Protein 7C80 (pdb70)

Solvent-accessible surface area: 53048 Å² total; per-residue (Å²): 131,40,116,20,80,11,2,72,74,11,145,60,6,49,65,44,79,72,31,66,0,35,3,124,6,74,45,47,59,85,9,0,3,0,0,12,14,34,72,67,134,56,14,17,138,14,0,1,8,1,5,28,77,80,15,65,47,33,19,72,56,27,86,100,63,17,69,18,73,38,60,136,43,31,4,53,0,42,2,98,41,9,87,81,92,42,4,2,62,2,13,0,0,0,3,85,4,2,2,34,8,11,30,90,25,11,56,16,39,111,2,56,42,108,54,78,74,29,33,0,63,6,29,0,10,15,27,24,93,52,18,94,128,90,32,22,4,10,1,2,7,9,8,54,66,1,11,29,85,88,24,87,58,54,21,75,3,78,76,40,77,33,142,103,36,56,13,72,4,92,12,76,64,17,116,113,87,30,5,10,2,4,13,8,1,1,52,12,64,73,116,61,22,79,152,17,104,26,1,30,4,24,3,36,11,117,87,41,146,70,50,68,111,62,83,6,98,65,137,77,136,90,110,19,9,87,17,75,44,45,13,111,41,132,29,40,26,90,18,125,5,50,11,49,28,81,52,20,108,44,3,9,3,7,5,14,81,45,161,82,36,22,92,23,1,2,77,9,18,39,89,60,22,81,83,24,60,138,15,67,1,90,9,60,106,13,66,39,2,79,11,3,30,12,55,144,8,90,137,150,17,39,11,11,10,17,2,7,5,29,77,68,72,77,14,17,4,21,6,32,19,62,9,60,62,70,59,186,112,37,64,28,17,74,13,15,4,2,12,6,40,72,60,106,98,4,18,3,0,2,0,2,36,19,8,24,6,74,65,37,45,40,38,1,50,103,51,91,36,75,86,6,26,10,96,18,68,36,48,76,62,100,11,56,18,4,19,4,1,14,0,49,10,86,68,96,38,48,81,92,102,106,8,33,6,46,3,59,18,76,71,43,95,56,154,23,96,84,98,8,93,95,102,193,70,95,7,74,1,32,40,19,101,55,50,26,120,124,153,88,149,83,50,32,22,41,10,0,2,0,1,2,12,4,13,49,3,25,6,15,44,44,43,124,26,181,115,59,98,18,113,23,33,13,15,51,0,6,6,16,17,0,0,0,76,13,22,30,0,29,63,0,84,0,0,3,84,121,86,67,111,133,42,23,28,38,21,68,6,57,14,9,27,6,12,17,2,70,1,0,2,19,2,5,1,0,0,0,0,24,12,20,21,3,6,3,0,49,10,61,37,77,96,47,116,55,137,56,110,92,54,144,54,102,90,15,29,0,1,1,0,21,2,54,60,89,31,97,71,2,145,55,30,133,44,181,28,10,131,32,104,132,26,32,35,27,117,28,51,48,77,93,44,35,15,47,18,0,14,3,2,36,34,145,17,9,3,32,25,12,15,16,0,0,5,26,108,62,56,14,51,46,68,18,0,7,44,43,85,36,104,39,4,53,3,12,0,33,0,54,42,166,68,30,69,75,27,17,38,0,30,0,90,0,48,2,1,2,0,54,14,74,0,6,0,0,5,8,1,11,14,0,38,10,12,39,5,125,42,3,4,6,12,14,70,21,4,12,108,40,42,135,104,27,32,43,110,188,92,167,42,93,56,81,26,92,34,43,108,35,84,29,103,8,154,52,2,10,9,3,0,14,1,3,47,56,118,7,85,78,28,43,151,159,32,52,104,41,143,92,164,36,57,90,27,89,82,36,0,9,69,11,14,85,13,120,62,17,103,1,87,51,108,26,17,1,11,2,2,0,0,1,10,1,0,10,79,48,46,93,0,2,94,30,4,46,102,11,95,29,3,31,6,2,2,3,0,2,0,49,2,111,34,48,132,79,5,4,0,0,0,1,0,0,0,0,2,0,0,1,2,0,4,4,16,3,30,39,65,18,69,70,54,74,0,4,38,103,17,99,19,34,113,6,45,68,116,16,24,64,59,38,40,1,9,2,11,0,4,0,0,0,0,14,0,3,1,0,4,2,0,2,6,1,5,6,0,0,0,0,11,18,10,8,34,0,0,0,0,5,2,8,20,9,6,3,40,9,19,25,9,14,11,66,1,1,16,9,0,0,0,0,0,5,2,1,83,2,50,40,17,112,152,32,85,80,119,8,35,0,30,0,2,0,0,0,18,29,1,6,0,9,22,145,89,140,53,35,98,183,124,154,124,109,166,116,87,131,54,49,96,113,54,94,64,44,10,67,124,37,0,65,25,19,34,98,132,85,130,61,33,99,89,26,150,8,19,2,32,3,74,0,1,1,0,0,2,7,4,5,0,3,0,2,0,22,0,24,136,59,65,20,29,28,14,67,0,2,39,0,51,0,112,59,61,139,68,58,15,87,37,8,0,0,1,68,4,36,2,2,95,21,28,0,1,36,21,3,1,4,0,0,1,0,2,5,0,17,4,6,2,4,3,3,4,0,8,1,0,2,1,0,0,24,90,2,66,11,73,0,2,0,0,1,14,48,48,76,90,33,14,10,40,53,66,164,66,0,93,147,21,32,62,26,88,3,63,5,30,121,20,0,0,0,0,0,0,1,14,66,86,35,135,25,97,31,9,100,2,67,26,80,100,143,4,46,6,2,26,0,1,2,4,7,35,64,33,5,93,59,44,113,82,23,28,87,37,6,11,2,0,1,0,1,4,1,3,52,8,0,0,2,110,113,29,70,84,6,84,44,10,111,62,151,75,45,20,139,118,62,108,84,36,75,88,127,80,63,60,210,200,85,107,84,96,48,84,74,160,91,189,19,91,5,0,39,27,13,74,52,78,80,27,67,48,59,39,62,42,7,2,62,9,24,98,73,121,37,92,75,47,99,68,23,44

InterPro domains:
  IPR000081 Peptidase C3, picornavirus core protein 2A [PF00947] (879-1005)
  IPR000199 Peptidase C3A/C3B, picornaviral [PF00548] (1550-1715)
  IPR000605 Helicase, superfamily 3, single-stranded DNA/RNA virus [PF00910] (1235-1332)
  IPR001205 RNA-directed RNA polymerase, C-terminal domain [PF00680] (1759-2170)
  IPR001676 Picornavirus capsid [PF00073] (93-299)
  IPR001676 Picornavirus capsid [PF00073] (359-524)
  IPR001676 Picornavirus capsid [PF00073] (613-783)
  IPR002527 Picornavirus 2B protein [PF01552] (1010-1109)
  IPR003138 Picornavirus coat protein VP4 [PF02226] (2-69)
  IPR003593 AAA+ ATPase domain [SM00382] (1230-1361)
  IPR007094 RNA-directed RNA polymerase, catalytic domain [PS50507] (1959-2075)
  IPR009003 Peptidase S1, PA clan [SSF50494] (864-1002)
  IPR009003 Peptidase S1, PA clan [SSF50494] (1543-1733)
  IPR014759 Helicase, superfamily 3, single-stranded RNA virus [PS51218] (1214-1370)
  IPR014838 Poliovirus 3A protein-like [PF08727] (1443-1499)
  IPR027417 P-loop containing nucleoside triphosphate hydrolase [SSF52540] (1196-1369)
  IPR029053 Viral coat protein subunit [G3DSA:2.60.120.20] (71-329)
  IPR029053 Viral coat protein subunit [G3DSA:2.60.120.20] (331-568)
  IPR029053 Viral coat protein subunit [G3DSA:2.60.120.20] (570-865)
  IPR033703 Picornavirus/Calicivirus coat protein [cd00205] (125-325)

Secondary structure (DSSP, 8-state):
--SSBPP-B-------SS--SSEE-GGG-------GGGTS----B----B-GGGBHHHHH-S-EEEEEEEEESS-SSSSS-SEE-----S-SSSHHHHHHTTEEEEEEEEEEEEEEEEEEPP-S------PPPEEEEEEE-SSS----STT-GGGG-SSS-EEEEETTSPPPEEEE----SSSSEES---S-SSTTS-S--SSSTT----EEEEEESSS--SS-EEEEEEEEE--EEEEEEEE-PPB-SPP--SSS-------SS--BS-SS----/---EEEEETTEEEEESS---EEETTT----PPPTTT----SPPB--TTTTSSPEE---EEE-TT---EEEEETTTTTTSHHHHHHHHT-SEEEEEEEEEEE----SS-EEEEEEEEEET--PPBSSSSS---TTTT--SS--EE-BSS----SSSB--BTTTTTTTB-GGGGGGSSEEEEETTT--EEEEEE----SSSSB-SSS---EEEEEEEEEEEE--TTS---EEEEEEEEEEEEEEE---SS---/-------SS-S---TT------BSSTT--PPPP---S-EESBGGGGGGS-EE--TT-BTT-TTSGGGS-EEE---SSSS-EEEEEE--TTTSSSSSSSHHHHHHTTEEEEES-EEEEEEE-S-TT-BEEEEEEEE-SSS-S--SHHHHTTSEEEEEEESSS-EEEEE-----SSS-EESS--GGG---EEEEEESS--B--SS--S-EEEEEEEEE-TT-EEEEE---TT---SS---/--EEEE--------EEEE---SS-GGGS----------GGGTS--BSS---SSS---/------B------TTS-B--B---SS--S----EEESSSS------SSS---SS--S------TTTT-----B-S--SS--EEEE-----SS--------EE---SS------EEE------SSEEE-EEEEEES-S---EEETTTT--SS-EE-----SSS-EEEEEEEEE-TTTTTTS---EEE--TTT-------PPP-/----------S---TT--EEEEEE--S--SS--EEEEE-TT----EEEE--SSS-----SSSSSSEEEE--SSEEEEEES---SS--SEEEEE---SS-------------------B--B--B----SSSTTTT----BB--B--BSS--EEEEEETTEE--SS----B----TTT----B--B----STTTTT-SS-EEEEE-SS-SS-------SS--

Nearest PDB structures (foldseek):
  7c80-assembly1_L  TM=1.005E+00  e=1.206E-38  Mus musculus
  6k7o-assembly4_G  TM=8.726E-01  e=1.817E-18  Homo sapiens
  8kei-assembly1_E  TM=8.332E-01  e=1.910E-18  Oryctolagus cuniculus
  8yns-assembly1_L  TM=7.843E-01  e=3.318E-19  synthetic construct
  8tlm-assembly1_B  TM=8.332E-01  e=1.278E-17  Oryctolagus cuniculus

Radius of gyration: 38.72 Å; Cα contacts (8 Å, |Δi|>4): 3106; chains: 6; bounding box: 71×93×120 Å

Foldseek 3Di:
DQDKPDWDDDDEDAAQDKDKIKIFTDDPFQFWKAKWFDAVVPPGDGAWTDHGADDIDGDPVCDDFWDWGDDDRMIMIMGRGDHPPDDDWMWIFTHGRPDDPTDDIDGYDTYDHDDDFDFKDKEWDADDCPCQVVFWDWTWIKIKFGDDPQKDWFWQFVNDGDPPAKDWDKDAFDPPPGMIIIIITDTHGNVPPVVGFWTWTWMGDPVDPGTDTYTDGHPDD/DPAWQKDDDWADDLQFWTWIKTFADDAWFQKWKWWDAPDPIDGDDGRALDTDPPDDPQRDHFDTDGITITSRGTNGPLPRQTFMWMWGPDPVPTDINGYYTYNHDDDDFFPWDKDWDADDDDQKGKTKIKGKFGQDPDKDKAKPNNDQPPQWDWDAWDDDPRMTITMTITIDGCPQPPPHWIWMWMQGDRPRDTDTDTHDDD/DDPQFDDWQDFADDDDDPDDLPDDDCVVVDDRPDGVVVPDGDHTDDGPDGCPCVDPQNQQFDKDWADKQKEKQDDDDDRNAQKTKFLDDRQRDFPNLLSVQQFFWKFFWKKKWKDKDKFFDDDDDDDFDDAFWKKKKWFFAQPGDDAPGPPGPPPPPPPTDMDIDTPPDDIDMDIGHGDFPDDTQGSWDQAAQDPVRDDDGICLNRSRGTMMMMHIPDNHGPGMMMMMMIMIMGTHPMDGHHGDDGDDFGADDRRHRDGDDDDPDDDDDDDDDDDD/DAWDWAFFQHAIDTDNGADDEAEAPPDFAAADDPVQDDDDDDWDFDRNQAQGKDWADKDWAAQQFFWWKAFPPQQCLPPGVVNVVLQQFFWKFWWKKKKKFWAFDLFKWFKKKWFKFFPQPFAALDPPDAADPVQVDHNGDIRGAHCDRRNDHRHFTRHSCCPRRNHGNVPRVVTPMDMQTNNGGGMYIYTHYGDDPGNIGRGPVGRGIMTMMGIPGGMDGDPVGDRTIMMIMIMGIHHMIGHGGHDGDDD/DDDDDDDPPPPDDDPDDDDDDDDDDPPDDDDDDDPDPDDDDDLQVQQFDKWWKQQQVPPPPVPDPNRQWQWAFFDPDFWAFSGKDFPQLAPTPINQPIRNNVVQLQFWKKFAKKKKKKFWFFDQQKWFKKKKAWAFPDPDDADIPVRRVVGDIDIGTDHPDGMDIDIGGTDFPDRIATNNGDPNTGGTMITMTGPGGIDGDPPGDGIIGMIIMMHGDPPMDGDHGHHGPPDDDDDDDD/DKDKDAADDDPPVRIDIDDDDDDDPVPDDDDPPDPDDDCCVPPPVDDDDDDPVDDDD

Organism: NCBI:txid41846

B-factor: mean 82.25, std 54.58, range [37.1, 206.08]

Structure (mmCIF, N/CA/C/O backbone):
data_7C80
#
_entry.id   7C80
#
loop_
_entity.id
_entity.type
_entity.pdbx_description
1 polymer 'Light chain'
2 polymer 'Heavy chain'
3 polymer VP1
4 polymer VP2
5 polymer VP3
6 polymer VP4
7 non-polymer SPHINGOSINE
#
loop_
_atom_site.group_PDB
_atom_site.id
_atom_site.type_symbol
_atom_site.label_atom_id
_atom_site.label_alt_id
_atom_site.label_comp_id
_atom_site.label_asym_id
_atom_site.label_entity_id
_atom_site.label_seq_id
_atom_site.pdbx_PDB_ins_code
_atom_site.Cartn_x
_atom_site.Cartn_y
_atom_site.Cartn_z
_atom_site.occupancy
_atom_site.B_iso_or_equiv
_atom_site.auth_seq_id
_atom_site.auth_comp_id
_atom_site.auth_asym_id
_atom_site.auth_atom_id
_atom_site.pdbx_PDB_model_num
ATOM 1 N N . ASP A 1 1 ? 286.788 334.539 459.640 1.00 97.65 1 ASP L N 1
ATOM 2 C CA . ASP A 1 1 ? 285.897 334.189 458.541 1.00 97.65 1 ASP L CA 1
ATOM 3 C C . ASP A 1 1 ? 284.433 334.216 458.986 1.00 97.65 1 ASP L C 1
ATOM 4 O O . ASP A 1 1 ? 283.946 333.232 459.539 1.00 97.65 1 ASP L O 1
ATOM 6 N N . ILE A 1 2 ? 283.727 335.328 458.767 1.00 96.73 2 ILE L N 1
ATOM 7 C CA . ILE A 1 2 ? 284.280 336.551 458.189 1.00 96.73 2 ILE L CA 1
ATOM 8 C C . ILE A 1 2 ? 284.710 337.482 459.315 1.00 96.73 2 ILE L C 1
ATOM 9 O O . ILE A 1 2 ? 283.880 338.112 459.966 1.00 96.73 2 ILE L O 1
ATOM 11 N N . GLU A 1 3 ? 286.019 337.557 459.535 1.00 96.45 3 GLU L N 1
ATOM 12 C CA . GLU A 1 3 ? 286.548 338.264 460.692 1.00 96.45 3 GLU L CA 1
ATOM 13 C C . GLU A 1 3 ? 286.539 339.771 460.467 1.00 96.45 3 GLU L C 1
ATOM 14 O O . GLU A 1 3 ? 287.138 340.279 459.516 1.00 96.45 3 GLU L O 1
ATOM 20 N N . LEU A 1 4 ? 285.851 340.486 461.355 1.00 99.10 4 LEU L N 1
ATOM 21 C CA . LEU A 1 4 ? 285.902 341.941 461.407 1.00 99.10 4 LEU L CA 1
ATOM 22 C C . LEU A 1 4 ? 286.415 342.361 462.775 1.00 99.10 4 LEU L C 1
ATOM 23 O O . LEU A 1 4 ? 285.764 342.101 463.791 1.00 99.10 4 LEU L O 1
ATOM 28 N N . THR A 1 5 ? 287.577 343.011 462.799 1.00 105.78 5 THR L N 1
ATOM 29 C CA . THR A 1 5 ? 288.159 343.525 464.031 1.00 105.78 5 THR L CA 1
ATOM 30 C C . THR A 1 5 ? 287.770 344.977 464.295 1.00 105.78 5 THR L C 1
ATOM 31 O O . THR A 1 5 ? 288.542 345.718 464.912 1.00 105.78 5 THR L O 1
ATOM 35 N N . GLN A 1 6 ? 286.594 345.388 463.822 1.00 104.61 6 GLN L N 1
ATOM 36 C CA . GLN A 1 6 ? 286.013 346.685 464.143 1.00 104.61 6 GLN L CA 1
ATOM 37 C C . GLN A 1 6 ? 285.813 346.832 465.653 1.00 104.61 6 GLN L C 1
ATOM 38 O O . GLN A 1 6 ? 285.529 345.849 466.343 1.00 104.61 6 GLN L O 1
ATOM 40 N N . SER A 1 7 ? 285.961 348.054 466.189 1.00 106.63 7 SER L N 1
ATOM 41 C CA . SER A 1 7 ? 286.209 349.310 465.467 1.00 106.63 7 SER L CA 1
ATOM 42 C C . SER A 1 7 ? 287.144 350.254 466.213 1.00 106.63 7 SER L C 1
ATOM 43 O O . SER A 1 7 ? 286.688 351.207 466.841 1.00 106.63 7 SER L O 1
ATOM 45 N N . PRO A 1 8 ? 288.452 350.012 466.134 1.00 107.37 8 PRO L N 1
ATOM 46 C CA . PRO A 1 8 ? 289.403 350.865 466.859 1.00 107.37 8 PRO L CA 1
ATOM 47 C C . PRO A 1 8 ? 289.603 352.194 466.138 1.00 107.37 8 PRO L C 1
ATOM 48 O O . PRO A 1 8 ? 289.565 352.243 464.907 1.00 107.37 8 PRO L O 1
ATOM 52 N N . ALA A 1 9 ? 289.810 353.281 466.894 1.00 110.05 9 ALA L N 1
ATOM 53 C CA . ALA A 1 9 ? 289.799 353.345 468.362 1.00 110.05 9 ALA L CA 1
ATOM 54 C C . ALA A 1 9 ? 289.168 354.664 468.800 1.00 110.05 9 ALA L C 1
ATOM 55 O O . ALA A 1 9 ? 289.455 355.706 468.210 1.00 110.05 9 ALA L O 1
ATOM 57 N N . THR A 1 10 ? 288.314 354.636 469.824 1.00 115.85 10 THR L N 1
ATOM 58 C CA . THR A 1 10 ? 287.671 355.839 470.346 1.00 115.85 10 THR L CA 1
ATOM 59 C C . THR A 1 10 ? 287.611 355.811 471.866 1.00 115.85 10 THR L C 1
ATOM 60 O O . THR A 1 10 ? 286.733 355.154 472.435 1.00 115.85 10 THR L O 1
ATOM 64 N N . LEU A 1 11 ? 288.541 356.527 472.511 1.00 123.83 11 LEU L N 1
ATOM 65 C CA . LEU A 1 11 ? 288.414 356.963 473.902 1.00 123.83 11 LEU L CA 1
ATOM 66 C C . LEU A 1 11 ? 289.433 358.051 474.220 1.00 123.83 11 LEU L C 1
ATOM 67 O O . LEU A 1 11 ? 290.640 357.805 474.124 1.00 123.83 11 LEU L O 1
ATOM 72 N N . SER A 1 12 ? 288.987 359.251 474.595 1.00 129.33 12 SER L N 1
ATOM 73 C CA . SER A 1 12 ? 287.610 359.713 474.433 1.00 129.33 12 SER L CA 1
ATOM 74 C C . SER A 1 12 ? 287.674 361.016 473.652 1.00 129.33 12 SER L C 1
ATOM 75 O O . SER A 1 12 ? 288.753 361.586 473.497 1.00 129.33 12 SER L O 1
ATOM 78 N N . VAL A 1 13 ? 286.536 361.501 473.163 1.00 131.40 13 VAL L N 1
ATOM 79 C CA . VAL A 1 13 ? 286.508 362.653 472.271 1.00 131.40 13 VAL L CA 1
ATOM 80 C C . VAL A 1 13 ? 285.990 363.866 473.033 1.00 131.40 13 VAL L C 1
ATOM 81 O O . VAL A 1 13 ? 285.319 363.725 474.062 1.00 131.40 13 VAL L O 1
ATOM 85 N N . THR A 1 14 ? 286.349 365.049 472.550 1.00 132.40 14 THR L N 1
ATOM 86 C CA . THR A 1 14 ? 285.862 366.333 473.035 1.00 132.40 14 THR L CA 1
ATOM 87 C C . THR A 1 14 ? 284.684 366.736 472.153 1.00 132.40 14 THR L C 1
ATOM 88 O O . THR A 1 14 ? 284.679 366.400 470.962 1.00 132.40 14 THR L O 1
ATOM 92 N N . PRO A 1 15 ? 283.652 367.391 472.692 1.00 129.81 15 PRO L N 1
ATOM 93 C CA . PRO A 1 15 ? 282.607 367.961 471.827 1.00 129.81 15 PRO L CA 1
ATOM 94 C C . PRO A 1 15 ? 283.172 369.015 470.886 1.00 129.81 15 PRO L C 1
ATOM 95 O O . PRO A 1 15 ? 283.643 370.070 471.315 1.00 129.81 15 PRO L O 1
ATOM 99 N N . GLY A 1 16 ? 283.116 368.718 469.590 1.00 124.65 16 GLY L N 1
ATOM 100 C CA . GLY A 1 16 ? 283.654 369.589 468.575 1.00 124.65 16 GLY L CA 1
ATOM 101 C C . GLY A 1 16 ? 284.980 369.150 467.990 1.00 124.65 16 GLY L C 1
ATOM 102 O O . GLY A 1 16 ? 285.442 369.759 467.019 1.00 124.65 16 GLY L O 1
ATOM 103 N N . ASP A 1 17 ? 285.611 368.121 468.551 1.00 123.88 17 ASP L N 1
ATOM 104 C CA . ASP A 1 17 ? 286.890 367.663 468.025 1.00 123.88 17 ASP L CA 1
ATOM 105 C C . ASP A 1 17 ? 286.732 366.353 467.261 1.00 123.88 17 ASP L C 1
ATOM 106 O O . ASP A 1 17 ? 285.638 365.787 467.178 1.00 123.88 17 ASP L O 1
ATOM 111 N N . SER A 1 18 ? 287.839 365.877 466.698 1.00 115.55 18 SER L N 1
ATOM 112 C CA . SER A 1 18 ? 287.780 364.820 465.698 1.00 115.55 18 SER L CA 1
ATOM 113 C C . SER A 1 18 ? 288.208 363.473 466.263 1.00 115.55 18 SER L C 1
ATOM 114 O O . SER A 1 18 ? 288.936 363.395 467.256 1.00 115.55 18 SER L O 1
ATOM 117 N N . VAL A 1 19 ? 287.746 362.407 465.610 1.00 109.76 19 VAL L N 1
ATOM 118 C CA . VAL A 1 19 ? 288.244 361.054 465.815 1.00 109.76 19 VAL L CA 1
ATOM 119 C C . VAL A 1 19 ? 288.019 360.286 464.518 1.00 109.76 19 VAL L C 1
ATOM 120 O O . VAL A 1 19 ? 287.160 360.643 463.705 1.00 109.76 19 VAL L O 1
ATOM 124 N N . SER A 1 20 ? 288.838 359.261 464.295 1.00 102.67 20 SER L N 1
ATOM 125 C CA . SER A 1 20 ? 288.798 358.479 463.068 1.00 102.67 20 SER L CA 1
ATOM 126 C C . SER A 1 20 ? 288.594 357.009 463.399 1.00 102.67 20 SER L C 1
ATOM 127 O O . SER A 1 20 ? 289.531 356.330 463.829 1.00 102.67 20 SER L O 1
ATOM 130 N N . LEU A 1 21 ? 287.374 356.524 463.190 1.00 100.35 21 LEU L N 1
ATOM 131 C CA . LEU A 1 21 ? 287.042 355.111 463.317 1.00 100.35 21 LEU L CA 1
ATOM 132 C C . LEU A 1 21 ? 287.631 354.351 462.139 1.00 100.35 21 LEU L C 1
ATOM 133 O O . LEU A 1 21 ? 288.005 354.956 461.131 1.00 100.35 21 LEU L O 1
ATOM 138 N N . SER A 1 22 ? 287.723 353.032 462.272 1.00 98.94 22 SER L N 1
ATOM 139 C CA . SER A 1 22 ? 288.175 352.162 461.198 1.00 98.94 22 SER L CA 1
ATOM 140 C C . SER A 1 22 ? 287.539 350.789 461.353 1.00 98.94 22 SER L C 1
ATOM 141 O O . SER A 1 22 ? 287.041 350.444 462.427 1.00 98.94 22 SER L O 1
ATOM 144 N N . CYS A 1 23 ? 287.550 350.015 460.272 1.00 96.92 23 CYS L N 1
ATOM 145 C CA . CYS A 1 23 ? 287.026 348.657 460.265 1.00 96.92 23 CYS L CA 1
ATOM 146 C C . CYS A 1 23 ? 287.784 347.857 459.220 1.00 96.92 23 CYS L C 1
ATOM 147 O O . CYS A 1 23 ? 288.117 348.386 458.156 1.00 96.92 23 CYS L O 1
ATOM 150 N N . ARG A 1 24 ? 288.055 346.590 459.520 1.00 94.32 24 ARG L N 1
ATOM 151 C CA . ARG A 1 24 ? 288.824 345.720 458.641 1.00 94.32 24 ARG L CA 1
ATOM 152 C C . ARG A 1 24 ? 287.998 344.492 458.289 1.00 94.32 24 ARG L C 1
ATOM 153 O O . ARG A 1 24 ? 287.187 344.033 459.099 1.00 94.32 24 ARG L O 1
ATOM 161 N N . ALA A 1 25 ? 288.209 343.962 457.086 1.00 91.41 25 ALA L N 1
ATOM 162 C CA . ALA A 1 25 ? 287.503 342.782 456.610 1.00 91.41 25 ALA L CA 1
ATOM 163 C C . ALA A 1 25 ? 288.501 341.802 456.012 1.00 91.41 25 ALA L C 1
ATOM 164 O O . ALA A 1 25 ? 289.600 342.181 455.600 1.00 91.41 25 ALA L O 1
ATOM 166 N N . SER A 1 26 ? 288.112 340.516 455.976 1.00 90.31 26 SER L N 1
ATOM 167 C CA . SER A 1 26 ? 289.005 339.458 455.515 1.00 90.31 26 SER L CA 1
ATOM 168 C C . SER A 1 26 ? 288.259 338.382 454.716 1.00 90.31 26 SER L C 1
ATOM 169 O O . SER A 1 26 ? 288.636 337.210 454.719 1.00 90.31 26 SER L O 1
ATOM 172 N N . GLN A 1 27 ? 287.176 338.753 454.025 1.00 87.15 27 GLN L N 1
ATOM 173 C CA . GLN A 1 27 ? 286.461 337.710 453.293 1.00 87.15 27 GLN L CA 1
ATOM 174 C C . GLN A 1 27 ? 286.434 337.903 451.770 1.00 87.15 27 GLN L C 1
ATOM 175 O O . GLN A 1 27 ? 286.951 337.050 451.043 1.00 87.15 27 GLN L O 1
ATOM 181 N N . SER A 1 28 ? 285.843 338.983 451.266 1.00 82.66 28 SER L N 1
ATOM 182 C CA . SER A 1 28 ? 285.745 339.217 449.828 1.00 82.66 28 SER L CA 1
ATOM 183 C C . SER A 1 28 ? 285.736 340.715 449.538 1.00 82.66 28 SER L C 1
ATOM 184 O O . SER A 1 28 ? 284.920 341.201 448.752 1.00 82.66 28 SER L O 1
ATOM 187 N N . ILE A 1 29 ? 286.693 341.448 450.125 1.00 82.42 29 ILE L N 1
ATOM 188 C CA . ILE A 1 29 ? 286.602 342.831 450.621 1.00 82.42 29 ILE L CA 1
ATOM 189 C C . ILE A 1 29 ? 285.858 343.824 449.722 1.00 82.42 29 ILE L C 1
ATOM 190 O O . ILE A 1 29 ? 285.232 344.769 450.216 1.00 82.42 29 ILE L O 1
ATOM 195 N N . SER A 1 30 ? 285.861 343.597 448.408 1.00 72.57 30 SER L N 1
ATOM 196 C CA . SER A 1 30 ? 285.051 344.413 447.508 1.00 72.57 30 SER L CA 1
ATOM 197 C C . SER A 1 30 ? 283.564 344.085 447.637 1.00 72.57 30 SER L C 1
ATOM 198 O O . SER A 1 30 ? 282.982 343.428 446.768 1.00 72.57 30 SER L O 1
ATOM 201 N N . ASN A 1 31 ? 282.951 344.551 448.720 1.00 75.90 31 ASN L N 1
ATOM 202 C CA . ASN A 1 31 ? 281.542 344.385 449.046 1.00 75.90 31 ASN L CA 1
ATOM 203 C C . ASN A 1 31 ? 280.906 345.770 449.158 1.00 75.90 31 ASN L C 1
ATOM 204 O O . ASN A 1 31 ? 281.519 346.778 448.813 1.00 75.90 31 ASN L O 1
ATOM 209 N N . SER A 1 32 ? 279.661 345.823 449.630 1.00 73.27 32 SER L N 1
ATOM 210 C CA . SER A 1 32 ? 279.001 347.101 449.898 1.00 73.27 32 SER L CA 1
ATOM 211 C C . SER A 1 32 ? 279.029 347.357 451.403 1.00 73.27 32 SER L C 1
ATOM 212 O O . SER A 1 32 ? 278.061 347.119 452.123 1.00 73.27 32 SER L O 1
ATOM 215 N N . LEU A 1 33 ? 280.160 347.875 451.872 1.00 81.17 33 LEU L N 1
ATOM 216 C CA . LEU A 1 33 ? 280.364 348.109 453.293 1.00 81.17 33 LEU L CA 1
ATOM 217 C C . LEU A 1 33 ? 279.762 349.443 453.718 1.00 81.17 33 LEU L C 1
ATOM 218 O O . LEU A 1 33 ? 279.667 350.385 452.928 1.00 81.17 33 LEU L O 1
ATOM 223 N N . HIS A 1 34 ? 279.367 349.518 454.986 1.00 90.79 34 HIS L N 1
ATOM 224 C CA . HIS A 1 34 ? 278.770 350.723 455.556 1.00 90.79 34 HIS L CA 1
ATOM 225 C C . HIS A 1 34 ? 278.960 350.688 457.069 1.00 90.79 34 HIS L C 1
ATOM 226 O O . HIS A 1 34 ? 279.628 349.798 457.605 1.00 90.79 34 HIS L O 1
ATOM 233 N N . TRP A 1 35 ? 278.377 351.664 457.763 1.00 92.84 35 TRP L N 1
ATOM 234 C CA . TRP A 1 35 ? 278.445 351.744 459.217 1.00 92.84 35 TRP L CA 1
ATOM 235 C C . TRP A 1 35 ? 277.036 351.793 459.791 1.00 92.84 35 TRP L C 1
ATOM 236 O O . TRP A 1 35 ? 276.053 352.003 459.075 1.00 92.84 35 TRP L O 1
ATOM 247 N N . TYR A 1 36 ? 276.948 351.599 461.105 1.00 99.95 36 TYR L N 1
ATOM 248 C CA . TYR A 1 36 ? 275.678 351.575 461.813 1.00 99.95 36 TYR L CA 1
ATOM 249 C C . TYR A 1 36 ? 275.941 351.865 463.283 1.00 99.95 36 TYR L C 1
ATOM 250 O O . TYR A 1 36 ? 276.475 351.014 463.995 1.00 99.95 36 TYR L O 1
ATOM 259 N N . GLN A 1 37 ? 275.559 353.057 463.732 1.00 102.05 37 GLN L N 1
ATOM 260 C CA . GLN A 1 37 ? 275.737 353.457 465.121 1.00 102.05 37 GLN L CA 1
ATOM 261 C C . GLN A 1 37 ? 274.524 352.986 465.905 1.00 102.05 37 GLN L C 1
ATOM 262 O O . GLN A 1 37 ? 273.516 352.598 465.309 1.00 102.05 37 GLN L O 1
ATOM 268 N N . GLN A 1 38 ? 274.624 352.999 467.229 1.00 109.33 38 GLN L N 1
ATOM 269 C CA . GLN A 1 38 ? 273.573 352.483 468.093 1.00 109.33 38 GLN L CA 1
ATOM 270 C C . GLN A 1 38 ? 273.672 353.119 469.471 1.00 109.33 38 GLN L C 1
ATOM 271 O O . GLN A 1 38 ? 274.774 353.344 469.983 1.00 109.33 38 GLN L O 1
ATOM 277 N N . ARG A 1 39 ? 272.516 353.404 470.062 1.00 116.38 39 ARG L N 1
ATOM 278 C CA . ARG A 1 39 ? 272.410 353.887 471.428 1.00 116.38 39 ARG L CA 1
ATOM 279 C C . ARG A 1 39 ? 271.262 353.130 472.078 1.00 116.38 39 ARG L C 1
ATOM 280 O O . ARG A 1 39 ? 270.300 352.739 471.410 1.00 116.38 39 ARG L O 1
ATOM 288 N N . SER A 1 40 ? 271.347 352.927 473.396 1.00 115.45 40 SER L N 1
ATOM 289 C CA . SER A 1 40 ? 270.445 352.018 474.114 1.00 115.45 40 SER L CA 1
ATOM 290 C C . SER A 1 40 ? 269.068 352.654 474.336 1.00 115.45 40 SER L C 1
ATOM 291 O O . SER A 1 40 ? 268.585 352.818 475.459 1.00 115.45 40 SER L O 1
ATOM 294 N N . HIS A 1 41 ? 268.433 353.020 473.223 1.00 115.62 41 HIS L N 1
ATOM 295 C CA . HIS A 1 41 ? 267.030 353.402 473.186 1.00 115.62 41 HIS L CA 1
ATOM 296 C C . HIS A 1 41 ? 266.368 352.703 472.009 1.00 115.62 41 HIS L C 1
ATOM 297 O O . HIS A 1 41 ? 265.162 352.429 472.049 1.00 115.62 41 HIS L O 1
ATOM 304 N N . GLU A 1 42 ? 267.174 352.405 470.981 1.00 112.96 42 GLU L N 1
ATOM 305 C CA . GLU A 1 42 ? 266.753 351.754 469.736 1.00 112.96 42 GLU L CA 1
ATOM 306 C C . GLU A 1 42 ? 265.611 352.534 469.070 1.00 112.96 42 GLU L C 1
ATOM 307 O O . GLU A 1 42 ? 264.482 352.047 469.005 1.00 112.96 42 GLU L O 1
ATOM 313 N N . SER A 1 43 ? 265.864 353.767 468.580 1.00 110.07 43 SER L N 1
ATOM 314 C CA . SER A 1 43 ? 267.089 354.449 468.044 1.00 110.07 43 SER L CA 1
ATOM 315 C C . SER A 1 43 ? 267.984 353.621 467.102 1.00 110.07 43 SER L C 1
ATOM 316 O O . SER A 1 43 ? 269.041 353.147 467.514 1.00 110.07 43 SER L O 1
ATOM 319 N N . PRO A 1 44 ? 267.538 353.420 465.852 1.00 103.72 44 PRO L N 1
ATOM 320 C CA . PRO A 1 44 ? 268.444 352.820 464.852 1.00 103.72 44 PRO L CA 1
ATOM 321 C C . PRO A 1 44 ? 269.643 353.681 464.505 1.00 103.72 44 PRO L C 1
ATOM 322 O O . PRO A 1 44 ? 270.782 353.260 464.739 1.00 103.72 44 PRO L O 1
ATOM 326 N N . ARG A 1 45 ? 269.397 354.884 463.971 1.00 101.08 45 ARG L N 1
ATOM 327 C CA . ARG A 1 45 ? 270.417 355.866 463.591 1.00 101.08 45 ARG L CA 1
ATOM 328 C C . ARG A 1 45 ? 271.456 355.291 462.623 1.00 101.08 45 ARG L C 1
ATOM 329 O O . ARG A 1 45 ? 272.620 355.097 462.966 1.00 101.08 45 ARG L O 1
ATOM 337 N N . ARG A 1 46 ? 271.012 354.975 461.408 1.00 93.07 46 ARG L N 1
ATOM 338 C CA . ARG A 1 46 ? 271.953 354.719 460.323 1.00 93.07 46 ARG L CA 1
ATOM 339 C C . ARG A 1 46 ? 272.687 356.011 459.980 1.00 93.07 46 ARG L C 1
ATOM 340 O O . ARG A 1 46 ? 272.151 357.105 460.165 1.00 93.07 46 ARG L O 1
ATOM 348 N N . LEU A 1 47 ? 273.933 355.897 459.504 1.00 93.35 47 LEU L N 1
ATOM 349 C CA . LEU A 1 47 ? 274.734 357.091 459.268 1.00 93.35 47 LEU L CA 1
ATOM 350 C C . LEU A 1 47 ? 275.449 357.172 457.923 1.00 93.35 47 LEU L C 1
ATOM 351 O O . LEU A 1 47 ? 275.653 358.291 457.442 1.00 93.35 47 LEU L O 1
ATOM 356 N N . ILE A 1 48 ? 275.834 356.059 457.296 1.00 91.46 48 ILE L N 1
ATOM 357 C CA . ILE A 1 48 ? 276.697 356.128 456.118 1.00 91.46 48 ILE L CA 1
ATOM 358 C C . ILE A 1 48 ? 276.513 354.877 455.269 1.00 91.46 48 ILE L C 1
ATOM 359 O O . ILE A 1 48 ? 275.991 353.862 455.735 1.00 91.46 48 ILE L O 1
ATOM 364 N N . LYS A 1 49 ? 276.915 354.970 453.997 1.00 82.03 49 LYS L N 1
ATOM 365 C CA . LYS A 1 49 ? 276.964 353.842 453.072 1.00 82.03 49 LYS L CA 1
ATOM 366 C C . LYS A 1 49 ? 277.896 354.205 451.927 1.00 82.03 49 LYS L C 1
ATOM 367 O O . LYS A 1 49 ? 277.860 355.339 451.443 1.00 82.03 49 LYS L O 1
ATOM 373 N N . THR A 1 50 ? 278.722 353.253 451.493 1.00 74.71 50 THR L N 1
ATOM 374 C CA . THR A 1 50 ? 279.616 353.489 450.360 1.00 74.71 50 THR L CA 1
ATOM 375 C C . THR A 1 50 ? 279.731 352.219 449.526 1.00 74.71 50 THR L C 1
ATOM 376 O O . THR A 1 50 ? 279.800 351.114 450.073 1.00 74.71 50 THR L O 1
ATOM 380 N N . ALA A 1 51 ? 279.707 352.385 448.203 1.00 69.16 51 ALA L N 1
ATOM 381 C CA . ALA A 1 51 ? 279.876 351.299 447.246 1.00 69.16 51 ALA L CA 1
ATOM 382 C C . ALA A 1 51 ? 280.197 351.896 445.881 1.00 69.16 51 ALA L C 1
ATOM 383 O O . ALA A 1 51 ? 279.392 352.660 445.343 1.00 69.16 51 ALA L O 1
ATOM 385 N N . SER A 1 52 ? 281.362 351.558 445.320 1.00 70.80 52 SER L N 1
ATOM 386 C CA . SER A 1 52 ? 282.384 350.738 445.967 1.00 70.80 52 SER L CA 1
ATOM 387 C C . SER A 1 52 ? 283.587 351.587 446.359 1.00 70.80 52 SER L C 1
ATOM 388 O O . SER A 1 52 ? 284.268 351.299 447.341 1.00 70.80 52 SER L O 1
ATOM 391 N N . ALA A 1 53 ? 283.848 352.632 445.578 1.00 66.47 53 ALA L N 1
ATOM 392 C CA . ALA A 1 53 ? 284.853 353.623 445.933 1.00 66.47 53 ALA L CA 1
ATOM 393 C C . ALA A 1 53 ? 284.187 354.984 446.067 1.00 66.47 53 ALA L C 1
ATOM 394 O O . ALA A 1 53 ? 284.393 355.698 447.054 1.00 66.47 53 ALA L O 1
ATOM 396 N N . GLU A 1 54 ? 283.382 355.341 445.072 1.00 62.39 54 GLU L N 1
ATOM 397 C CA . GLU A 1 54 ? 282.612 356.573 445.119 1.00 62.39 54 GLU L CA 1
ATOM 398 C C . GLU A 1 54 ? 281.243 356.253 445.720 1.00 62.39 54 GLU L C 1
ATOM 399 O O . GLU A 1 54 ? 281.073 355.226 446.383 1.00 62.39 54 GLU L O 1
ATOM 405 N N . LYS A 1 55 ? 280.275 357.153 445.505 1.00 62.39 55 LYS L N 1
ATOM 406 C CA . LYS A 1 55 ? 278.869 357.035 445.892 1.00 62.39 55 LYS L CA 1
ATOM 407 C C . LYS A 1 55 ? 278.706 356.914 447.401 1.00 62.39 55 LYS L C 1
ATOM 408 O O . LYS A 1 55 ? 278.059 355.982 447.885 1.00 62.39 55 LYS L O 1
ATOM 414 N N . ALA A 1 56 ? 279.290 357.842 448.153 1.00 68.68 56 ALA L N 1
ATOM 415 C CA . ALA A 1 56 ? 279.015 357.907 449.580 1.00 68.68 56 ALA L CA 1
ATOM 416 C C . ALA A 1 56 ? 277.622 358.477 449.809 1.00 68.68 56 ALA L C 1
ATOM 417 O O . ALA A 1 56 ? 277.247 359.495 449.223 1.00 68.68 56 ALA L O 1
ATOM 419 N N . LYS A 1 57 ? 276.843 357.812 450.663 1.00 75.11 57 LYS L N 1
ATOM 420 C CA . LYS A 1 57 ? 275.452 358.188 450.906 1.00 75.11 57 LYS L CA 1
ATOM 421 C C . LYS A 1 57 ? 275.265 358.495 452.392 1.00 75.11 57 LYS L C 1
ATOM 422 O O . LYS A 1 57 ? 274.871 357.633 453.178 1.00 75.11 57 LYS L O 1
ATOM 428 N N . SER A 1 58 ? 275.543 359.740 452.770 1.00 84.39 58 SER L N 1
ATOM 429 C CA . SER A 1 58 ? 275.265 360.186 454.126 1.00 84.39 58 SER L CA 1
ATOM 430 C C . SER A 1 58 ? 273.765 360.371 454.305 1.00 84.39 58 SER L C 1
ATOM 431 O O . SER A 1 58 ? 273.037 360.620 453.341 1.00 84.39 58 SER L O 1
ATOM 434 N N . ILE A 1 59 ? 273.301 360.253 455.546 1.00 93.55 59 ILE L N 1
ATOM 435 C CA . ILE A 1 59 ? 271.878 360.402 455.832 1.00 93.55 59 ILE L CA 1
ATOM 436 C C . ILE A 1 59 ? 271.522 361.877 455.910 1.00 93.55 59 ILE L C 1
ATOM 437 O O . ILE A 1 59 ? 272.405 362.740 455.950 1.00 93.55 59 ILE L O 1
ATOM 442 N N . SER A 1 60 ? 270.222 362.176 455.931 1.00 97.83 60 SER L N 1
ATOM 443 C CA . SER A 1 60 ? 269.772 363.561 455.999 1.00 97.83 60 SER L CA 1
ATOM 444 C C . SER A 1 60 ? 270.021 364.188 457.364 1.00 97.83 60 SER L C 1
ATOM 445 O O . SER A 1 60 ? 270.130 365.415 457.456 1.00 97.83 60 SER L O 1
ATOM 448 N N . GLY A 1 61 ? 270.110 363.378 458.420 1.00 96.58 61 GLY L N 1
ATOM 449 C CA . GLY A 1 61 ? 270.349 363.931 459.742 1.00 96.58 61 GLY L CA 1
ATOM 450 C C . GLY A 1 61 ? 271.762 364.451 459.911 1.00 96.58 61 GLY L C 1
ATOM 451 O O . GLY A 1 61 ? 271.974 365.522 460.483 1.00 96.58 61 GLY L O 1
ATOM 452 N N . ILE A 1 62 ? 272.748 363.699 459.427 1.00 97.66 62 ILE L N 1
ATOM 453 C CA . ILE A 1 62 ? 274.141 364.141 459.453 1.00 97.66 62 ILE L CA 1
ATOM 454 C C . ILE A 1 62 ? 274.692 364.072 458.032 1.00 97.66 62 ILE L C 1
ATOM 455 O O . ILE A 1 62 ? 275.335 363.078 457.664 1.00 97.66 62 ILE L O 1
ATOM 460 N N . PRO A 1 63 ? 274.457 365.081 457.194 1.00 98.39 63 PRO L N 1
ATOM 461 C CA . PRO A 1 63 ? 274.885 364.977 455.794 1.00 98.39 63 PRO L CA 1
ATOM 462 C C . PRO A 1 63 ? 276.225 365.627 455.489 1.00 98.39 63 PRO L C 1
ATOM 463 O O . PRO A 1 63 ? 276.706 365.523 454.357 1.00 98.39 63 PRO L O 1
ATOM 467 N N . SER A 1 64 ? 276.841 366.304 456.463 1.00 100.30 64 SER L N 1
ATOM 468 C CA . SER A 1 64 ? 278.057 367.053 456.169 1.00 100.30 64 SER L CA 1
ATOM 469 C C . SER A 1 64 ? 279.083 366.963 457.293 1.00 100.30 64 SER L C 1
ATOM 470 O O . SER A 1 64 ? 279.839 367.915 457.518 1.00 100.30 64 SER L O 1
ATOM 473 N N . ARG A 1 65 ? 279.134 365.841 458.013 1.00 102.25 65 ARG L N 1
ATOM 474 C CA . ARG A 1 65 ? 280.115 365.681 459.077 1.00 102.25 65 ARG L CA 1
ATOM 475 C C . ARG A 1 65 ? 280.856 364.351 459.057 1.00 102.25 65 ARG L C 1
ATOM 476 O O . ARG A 1 65 ? 281.834 364.208 459.798 1.00 102.25 65 ARG L O 1
ATOM 484 N N . PHE A 1 66 ? 280.436 363.385 458.248 1.00 99.30 66 PHE L N 1
ATOM 485 C CA . PHE A 1 66 ? 281.117 362.104 458.143 1.00 99.30 66 PHE L CA 1
ATOM 486 C C . PHE A 1 66 ? 281.826 361.993 456.801 1.00 99.30 66 PHE L C 1
ATOM 487 O O . PHE A 1 66 ? 281.563 362.756 455.868 1.00 99.30 66 PHE L O 1
ATOM 495 N N . SER A 1 67 ? 282.723 361.012 456.712 1.00 96.63 67 SER L N 1
ATOM 496 C CA . SER A 1 67 ? 283.458 360.743 455.481 1.00 96.63 67 SER L CA 1
ATOM 497 C C . SER A 1 67 ? 283.992 359.320 455.529 1.00 96.63 67 SER L C 1
ATOM 498 O O . SER A 1 67 ? 284.707 358.959 456.467 1.00 96.63 67 SER L O 1
ATOM 501 N N . VAL A 1 68 ? 283.652 358.523 454.520 1.00 90.63 68 VAL L N 1
ATOM 502 C CA . VAL A 1 68 ? 284.144 357.157 454.402 1.00 90.63 68 VAL L CA 1
ATOM 503 C C . VAL A 1 68 ? 284.956 357.032 453.122 1.00 90.63 68 VAL L C 1
ATOM 504 O O . VAL A 1 68 ? 284.714 357.737 452.137 1.00 90.63 68 VAL L O 1
ATOM 508 N N . SER A 1 69 ? 285.926 356.121 453.143 1.00 87.70 69 SER L N 1
ATOM 509 C CA . SER A 1 69 ? 286.785 355.888 451.991 1.00 87.70 69 SER L CA 1
ATOM 510 C C . SER A 1 69 ? 287.424 354.516 452.125 1.00 87.70 69 SER L C 1
ATOM 511 O O . SER A 1 69 ? 287.555 353.978 453.227 1.00 87.70 69 SER L O 1
ATOM 514 N N . ARG A 1 70 ? 287.832 353.970 450.981 1.00 81.26 70 ARG L N 1
ATOM 515 C CA . ARG A 1 70 ? 288.463 352.661 450.894 1.00 81.26 70 ARG L CA 1
ATOM 516 C C . ARG A 1 70 ? 289.138 352.553 449.531 1.00 81.26 70 ARG L C 1
ATOM 517 O O . ARG A 1 70 ? 288.648 353.124 448.553 1.00 81.26 70 ARG L O 1
ATOM 525 N N . GLY A 1 71 ? 290.265 351.832 449.455 1.00 84.24 71 GLY L N 1
ATOM 526 C CA . GLY A 1 71 ? 290.909 351.115 450.548 1.00 84.24 71 GLY L CA 1
ATOM 527 C C . GLY A 1 71 ? 292.427 351.076 450.489 1.00 84.24 71 GLY L C 1
ATOM 528 O O . GLY A 1 71 ? 293.066 352.119 450.366 1.00 84.24 71 GLY L O 1
ATOM 529 N N . ASN A 1 72 ? 293.013 349.879 450.574 1.00 86.83 72 ASN L N 1
ATOM 530 C CA . ASN A 1 72 ? 292.263 348.621 450.562 1.00 86.83 72 ASN L CA 1
ATOM 531 C C . ASN A 1 72 ? 292.528 347.757 451.787 1.00 86.83 72 ASN L C 1
ATOM 532 O O . ASN A 1 72 ? 293.444 348.035 452.551 1.00 86.83 72 ASN L O 1
ATOM 537 N N . THR A 1 73 ? 291.652 346.754 451.940 1.00 89.18 73 THR L N 1
ATOM 538 C CA . THR A 1 73 ? 291.401 345.713 452.965 1.00 89.18 73 THR L CA 1
ATOM 539 C C . THR A 1 73 ? 290.837 346.307 454.255 1.00 89.18 73 THR L C 1
ATOM 540 O O . THR A 1 73 ? 290.409 345.544 455.132 1.00 89.18 73 THR L O 1
ATOM 544 N N . SER A 1 74 ? 290.769 347.628 454.382 1.00 90.17 74 SER L N 1
ATOM 545 C CA . SER A 1 74 ? 290.161 348.271 455.535 1.00 90.17 74 SER L CA 1
ATOM 546 C C . SER A 1 74 ? 289.504 349.555 455.060 1.00 90.17 74 SER L C 1
ATOM 547 O O . SER A 1 74 ? 289.820 350.067 453.984 1.00 90.17 74 SER L O 1
ATOM 550 N N . PHE A 1 75 ? 288.588 350.075 455.873 1.00 92.05 75 PHE L N 1
ATOM 551 C CA . PHE A 1 75 ? 287.929 351.329 455.527 1.00 92.05 75 PHE L CA 1
ATOM 552 C C . PHE A 1 75 ? 287.545 352.074 456.794 1.00 92.05 75 PHE L C 1
ATOM 553 O O . PHE A 1 75 ? 287.235 351.456 457.817 1.00 92.05 75 PHE L O 1
ATOM 561 N N . THR A 1 76 ? 287.583 353.400 456.717 1.00 95.51 76 THR L N 1
ATOM 562 C CA . THR A 1 76 ? 287.541 354.281 457.871 1.00 95.51 76 THR L CA 1
ATOM 563 C C . THR A 1 76 ? 286.271 355.124 457.876 1.00 95.51 76 THR L C 1
ATOM 564 O O . THR A 1 76 ? 285.451 355.064 456.959 1.00 95.51 76 THR L O 1
ATOM 568 N N . LEU A 1 77 ? 286.121 355.917 458.941 1.00 97.04 77 LEU L N 1
ATOM 569 C CA . LEU A 1 77 ? 285.038 356.892 459.075 1.00 97.04 77 LEU L CA 1
ATOM 570 C C . LEU A 1 77 ? 285.529 358.038 459.965 1.00 97.04 77 LEU L C 1
ATOM 571 O O . LEU A 1 77 ? 285.695 357.881 461.175 1.00 97.04 77 LEU L O 1
ATOM 576 N N . SER A 1 78 ? 285.767 359.195 459.354 1.00 99.75 78 SER L N 1
ATOM 577 C CA . SER A 1 78 ? 286.211 360.362 460.104 1.00 99.75 78 SER L CA 1
ATOM 578 C C . SER A 1 78 ? 285.021 361.230 460.491 1.00 99.75 78 SER L C 1
ATOM 579 O O . SER A 1 78 ? 284.093 361.423 459.702 1.00 99.75 78 SER L O 1
ATOM 582 N N . ILE A 1 79 ? 285.051 361.760 461.712 1.00 107.95 79 ILE L N 1
ATOM 583 C CA . ILE A 1 79 ? 283.949 362.544 462.259 1.00 107.95 79 ILE L CA 1
ATOM 584 C C . ILE A 1 79 ? 284.436 363.954 462.559 1.00 107.95 79 ILE L C 1
ATOM 585 O O . ILE A 1 79 ? 285.272 364.149 463.449 1.00 107.95 79 ILE L O 1
ATOM 590 N N . ASN A 1 80 ? 283.878 364.934 461.848 1.00 112.53 80 ASN L N 1
ATOM 591 C CA . ASN A 1 80 ? 284.104 366.351 462.111 1.00 112.53 80 ASN L CA 1
ATOM 592 C C . ASN A 1 80 ? 282.779 367.085 461.961 1.00 112.53 80 ASN L C 1
ATOM 593 O O . ASN A 1 80 ? 282.380 367.390 460.833 1.00 112.53 80 ASN L O 1
ATOM 598 N N . SER A 1 81 ? 282.111 367.409 463.072 1.00 114.30 81 SER L N 1
ATOM 599 C CA . SER A 1 81 ? 282.583 367.196 464.438 1.00 114.30 81 SER L CA 1
ATOM 600 C C . SER A 1 81 ? 281.501 366.576 465.328 1.00 114.30 81 SER L C 1
ATOM 601 O O . SER A 1 81 ? 280.310 366.678 465.036 1.00 114.30 81 SER L O 1
ATOM 604 N N . VAL A 1 82 ? 281.940 365.935 466.415 1.00 118.94 82 VAL L N 1
ATOM 605 C CA . VAL A 1 82 ? 281.027 365.248 467.323 1.00 118.94 82 VAL L CA 1
ATOM 606 C C . VAL A 1 82 ? 280.255 366.278 468.143 1.00 118.94 82 VAL L C 1
ATOM 607 O O . VAL A 1 82 ? 280.774 367.356 468.464 1.00 118.94 82 VAL L O 1
ATOM 611 N N . GLU A 1 83 ? 279.003 365.960 468.480 1.00 120.25 83 GLU L N 1
ATOM 612 C CA . GLU A 1 83 ? 278.235 366.796 469.392 1.00 120.25 83 GLU L CA 1
ATOM 613 C C . GLU A 1 83 ? 277.275 365.934 470.206 1.00 120.25 83 GLU L C 1
ATOM 614 O O . GLU A 1 83 ? 276.638 365.016 469.685 1.00 120.25 83 GLU L O 1
ATOM 620 N N . THR A 1 84 ? 277.207 366.230 471.503 1.00 122.88 84 THR L N 1
ATOM 621 C CA . THR A 1 84 ? 276.260 365.593 472.410 1.00 122.88 84 THR L CA 1
ATOM 622 C C . THR A 1 84 ? 274.870 366.188 472.195 1.00 122.88 84 THR L C 1
ATOM 623 O O . THR A 1 84 ? 274.706 367.410 472.258 1.00 122.88 84 THR L O 1
ATOM 627 N N . GLU A 1 85 ? 273.860 365.341 471.952 1.00 120.44 85 GLU L N 1
ATOM 628 C CA . GLU A 1 85 ? 273.899 363.881 472.109 1.00 120.44 85 GLU L CA 1
ATOM 629 C C . GLU A 1 85 ? 274.368 363.104 470.888 1.00 120.44 85 GLU L C 1
ATOM 630 O O . GLU A 1 85 ? 274.054 363.447 469.749 1.00 120.44 85 GLU L O 1
ATOM 632 N N . ASP A 1 86 ? 275.130 362.047 471.155 1.00 115.20 86 ASP L N 1
ATOM 633 C CA . ASP A 1 86 ? 275.683 361.200 470.115 1.00 115.20 86 ASP L CA 1
ATOM 634 C C . ASP A 1 86 ? 275.821 359.781 470.646 1.00 115.20 86 ASP L C 1
ATOM 635 O O . ASP A 1 86 ? 275.912 359.549 471.854 1.00 115.20 86 ASP L O 1
ATOM 640 N N . PHE A 1 87 ? 275.817 358.837 469.710 1.00 112.82 87 PHE L N 1
ATOM 641 C CA . PHE A 1 87 ? 276.110 357.443 470.007 1.00 112.82 87 PHE L CA 1
ATOM 642 C C . PHE A 1 87 ? 277.549 357.317 470.511 1.00 112.82 87 PHE L C 1
ATOM 643 O O . PHE A 1 87 ? 278.424 358.083 470.099 1.00 112.82 87 PHE L O 1
ATOM 645 N N . GLY A 1 88 ? 277.815 356.360 471.410 1.00 112.40 88 GLY L N 1
ATOM 646 C CA . GLY A 1 88 ? 276.945 355.254 471.783 1.00 112.40 88 GLY L CA 1
ATOM 647 C C . GLY A 1 88 ? 277.711 353.974 471.518 1.00 112.40 88 GLY L C 1
ATOM 648 O O . GLY A 1 88 ? 278.638 353.654 472.252 1.00 112.40 88 GLY L O 1
ATOM 649 N N . MET A 1 89 ? 277.323 353.231 470.485 1.00 108.45 89 MET L N 1
ATOM 650 C CA . MET A 1 89 ? 278.072 352.063 470.039 1.00 108.45 89 MET L CA 1
ATOM 651 C C . MET A 1 89 ? 277.979 351.962 468.524 1.00 108.45 89 MET L C 1
ATOM 652 O O . MET A 1 89 ? 276.877 351.911 467.969 1.00 108.45 89 MET L O 1
ATOM 657 N N . TYR A 1 90 ? 279.133 351.925 467.862 1.00 103.56 90 TYR L N 1
ATOM 658 C CA . TYR A 1 90 ? 279.213 351.976 466.407 1.00 103.56 90 TYR L CA 1
ATOM 659 C C . TYR A 1 90 ? 279.553 350.598 465.866 1.00 103.56 90 TYR L C 1
ATOM 660 O O . TYR A 1 90 ? 280.520 349.978 466.315 1.00 103.56 90 TYR L O 1
ATOM 669 N N . PHE A 1 91 ? 278.780 350.132 464.888 1.00 98.60 91 PHE L N 1
ATOM 670 C CA . PHE A 1 91 ? 278.990 348.824 464.290 1.00 98.60 91 PHE L CA 1
ATOM 671 C C . PHE A 1 91 ? 279.384 348.977 462.829 1.00 98.60 91 PHE L C 1
ATOM 672 O O . PHE A 1 91 ? 278.859 349.832 462.113 1.00 98.60 91 PHE L O 1
ATOM 680 N N . CYS A 1 92 ? 280.310 348.131 462.397 1.00 94.39 92 CYS L N 1
ATOM 681 C CA . CYS A 1 92 ? 280.724 348.049 461.006 1.00 94.39 92 CYS L CA 1
ATOM 682 C C . CYS A 1 92 ? 280.043 346.869 460.325 1.00 94.39 92 CYS L C 1
ATOM 683 O O . CYS A 1 92 ? 280.317 345.708 460.634 1.00 94.39 92 CYS L O 1
ATOM 686 N N . GLN A 1 93 ? 279.152 347.178 459.388 1.00 88.78 93 GLN L N 1
ATOM 687 C CA . GLN A 1 93 ? 278.342 346.163 458.735 1.00 88.78 93 GLN L CA 1
ATOM 688 C C . GLN A 1 93 ? 278.659 346.139 457.248 1.00 88.78 93 GLN L C 1
ATOM 689 O O . GLN A 1 93 ? 279.260 347.071 456.711 1.00 88.78 93 GLN L O 1
ATOM 691 N N . GLN A 1 94 ? 278.256 345.056 456.588 1.00 84.95 94 GLN L N 1
ATOM 692 C CA . GLN A 1 94 ? 278.601 344.804 455.196 1.00 84.95 94 GLN L CA 1
ATOM 693 C C . GLN A 1 94 ? 277.378 344.310 454.443 1.00 84.95 94 GLN L C 1
ATOM 694 O O . GLN A 1 94 ? 276.256 344.419 454.944 1.00 84.95 94 GLN L O 1
ATOM 696 N N . ALA A 1 95 ? 277.606 343.801 453.230 1.00 74.19 95 ALA L N 1
ATOM 697 C CA . ALA A 1 95 ? 276.591 343.186 452.383 1.00 74.19 95 ALA L CA 1
ATOM 698 C C . ALA A 1 95 ? 277.287 342.461 451.245 1.00 74.19 95 ALA L C 1
ATOM 699 O O . ALA A 1 95 ? 278.510 342.306 451.264 1.00 74.19 95 ALA L O 1
ATOM 701 N N . TYR A 1 96 ? 276.511 342.003 450.266 1.00 65.45 96 TYR L N 1
ATOM 702 C CA . TYR A 1 96 ? 277.095 341.677 448.975 1.00 65.45 96 TYR L CA 1
ATOM 703 C C . TYR A 1 96 ? 277.024 342.927 448.093 1.00 65.45 96 TYR L C 1
ATOM 704 O O . TYR A 1 96 ? 276.776 344.033 448.576 1.00 65.45 96 TYR L O 1
ATOM 713 N N . ALA A 1 97 ? 277.246 342.758 446.791 1.00 62.22 97 ALA L N 1
ATOM 714 C CA . ALA A 1 97 ? 277.622 343.907 445.972 1.00 62.22 97 ALA L CA 1
ATOM 715 C C . ALA A 1 97 ? 276.420 344.709 445.474 1.00 62.22 97 ALA L C 1
ATOM 716 O O . ALA A 1 97 ? 276.597 345.709 444.769 1.00 62.22 97 ALA L O 1
ATOM 718 N N . GLY A 1 98 ? 275.198 344.287 445.797 1.00 62.36 98 GLY L N 1
ATOM 719 C CA . GLY A 1 98 ? 274.045 345.106 445.460 1.00 62.36 98 GLY L CA 1
ATOM 720 C C . GLY A 1 98 ? 274.052 346.361 446.307 1.00 62.36 98 GLY L C 1
ATOM 721 O O . GLY A 1 98 ? 274.310 347.428 445.742 1.00 62.36 98 GLY L O 1
ATOM 722 N N . SER A 1 99 ? 273.791 346.315 447.623 1.00 67.77 99 SER L N 1
ATOM 723 C CA . SER A 1 99 ? 272.909 345.418 448.402 1.00 67.77 99 SER L CA 1
ATOM 724 C C . SER A 1 99 ? 272.660 346.178 449.688 1.00 67.77 99 SER L C 1
ATOM 725 O O . SER A 1 99 ? 273.583 346.371 450.468 1.00 67.77 99 SER L O 1
ATOM 728 N N . LYS A 1 100 ? 271.443 346.654 449.922 1.00 72.10 100 LYS L N 1
ATOM 729 C CA . LYS A 1 100 ? 271.170 347.358 451.173 1.00 72.10 100 LYS L CA 1
ATOM 730 C C . LYS A 1 100 ? 270.453 346.413 452.138 1.00 72.10 100 LYS L C 1
ATOM 731 O O . LYS A 1 100 ? 269.332 346.649 452.587 1.00 72.10 100 LYS L O 1
ATOM 737 N N . LEU A 1 101 ? 271.147 345.326 452.475 1.00 83.47 101 LEU L N 1
ATOM 738 C CA . LEU A 1 101 ? 270.627 344.287 453.356 1.00 83.47 101 LEU L CA 1
ATOM 739 C C . LEU A 1 101 ? 271.185 344.347 454.765 1.00 83.47 101 LEU L C 1
ATOM 740 O O . LEU A 1 101 ? 270.505 343.909 455.694 1.00 83.47 101 LEU L O 1
ATOM 745 N N . GLN A 1 102 ? 272.385 344.900 454.934 1.00 86.82 102 GLN L N 1
ATOM 746 C CA . GLN A 1 102 ? 273.144 344.879 456.182 1.00 86.82 102 GLN L CA 1
ATOM 747 C C . GLN A 1 102 ? 273.283 343.529 456.898 1.00 86.82 102 GLN L C 1
ATOM 748 O O . GLN A 1 102 ? 272.808 343.373 458.029 1.00 86.82 102 GLN L O 1
ATOM 754 N N . PRO A 1 103 ? 273.947 342.506 456.271 1.00 87.92 103 PRO L N 1
ATOM 755 C CA . PRO A 1 103 ? 274.501 341.416 457.088 1.00 87.92 103 PRO L CA 1
ATOM 756 C C . PRO A 1 103 ? 275.929 341.702 457.516 1.00 87.92 103 PRO L C 1
ATOM 757 O O . PRO A 1 103 ? 276.416 342.817 457.304 1.00 87.92 103 PRO L O 1
ATOM 761 N N . HIS A 1 104 ? 276.574 340.716 458.152 1.00 87.79 104 HIS L N 1
ATOM 762 C CA . HIS A 1 104 ? 278.004 340.729 458.487 1.00 87.79 104 HIS L CA 1
ATOM 763 C C . HIS A 1 104 ? 278.347 341.881 459.434 1.00 87.79 104 HIS L C 1
ATOM 764 O O . HIS A 1 104 ? 279.211 342.713 459.158 1.00 87.79 104 HIS L O 1
ATOM 771 N N . THR A 1 105 ? 277.640 341.924 460.557 1.00 92.51 105 THR L N 1
ATOM 772 C CA . THR A 1 105 ? 277.809 342.981 461.546 1.00 92.51 105 THR L CA 1
ATOM 773 C C . THR A 1 105 ? 278.828 342.523 462.583 1.00 92.51 105 THR L C 1
ATOM 774 O O . THR A 1 105 ? 278.603 341.536 463.290 1.00 92.51 105 THR L O 1
ATOM 778 N N . GLY A 1 106 ? 279.946 343.241 462.673 1.00 97.02 106 GLY L N 1
ATOM 779 C CA . GLY A 1 106 ? 280.994 342.929 463.617 1.00 97.02 106 GLY L CA 1
ATOM 780 C C . GLY A 1 106 ? 280.865 343.719 464.908 1.00 97.02 106 GLY L C 1
ATOM 781 O O . GLY A 1 106 ? 279.943 344.512 465.103 1.00 97.02 106 GLY L O 1
ATOM 782 N N . ALA A 1 107 ? 281.829 343.495 465.800 1.00 102.67 107 ALA L N 1
ATOM 783 C CA . ALA A 1 107 ? 281.843 344.138 467.108 1.00 102.67 107 ALA L CA 1
ATOM 784 C C . ALA A 1 107 ? 282.207 345.615 466.954 1.00 102.67 107 ALA L C 1
ATOM 785 O O . ALA A 1 107 ? 282.620 346.070 465.884 1.00 102.67 107 ALA L O 1
ATOM 787 N N . GLY A 1 108 ? 282.064 346.385 468.024 1.00 106.21 108 GLY L N 1
ATOM 788 C CA . GLY A 1 108 ? 282.322 347.805 467.917 1.00 106.21 108 GLY L CA 1
ATOM 789 C C . GLY A 1 108 ? 282.641 348.428 469.256 1.00 106.21 108 GLY L C 1
ATOM 790 O O . GLY A 1 108 ? 282.539 347.787 470.302 1.00 106.21 108 GLY L O 1
ATOM 791 N N . THR A 1 109 ? 283.031 349.700 469.202 1.00 109.21 109 THR L N 1
ATOM 792 C CA . THR A 1 109 ? 283.462 350.464 470.367 1.00 109.21 109 THR L CA 1
ATOM 793 C C . THR A 1 109 ? 282.500 351.625 470.630 1.00 109.21 109 THR L C 1
ATOM 794 O O . THR A 1 109 ? 281.453 351.754 469.991 1.00 109.21 109 THR L O 1
ATOM 798 N N . LYS A 1 110 ? 282.876 352.475 471.585 1.00 111.85 110 LYS L N 1
ATOM 799 C CA . LYS A 1 110 ? 282.004 353.507 472.127 1.00 111.85 110 LYS L CA 1
ATOM 800 C C . LYS A 1 110 ? 282.721 354.848 472.101 1.00 111.85 110 LYS L C 1
ATOM 801 O O . LYS A 1 110 ? 283.944 354.902 471.968 1.00 111.85 110 LYS L O 1
ATOM 807 N N . LEU A 1 111 ? 281.948 355.929 472.233 1.00 119.01 111 LEU L N 1
ATOM 808 C CA . LEU A 1 111 ? 282.476 357.281 472.393 1.00 119.01 111 LEU L CA 1
ATOM 809 C C . LEU A 1 111 ? 281.397 358.190 472.970 1.00 119.01 111 LEU L C 1
ATOM 810 O O . LEU A 1 111 ? 280.224 358.105 472.596 1.00 119.01 111 LEU L O 1
ATOM 815 N N . GLU A 1 112 ? 281.806 359.059 473.905 1.00 131.35 112 GLU L N 1
ATOM 816 C CA . GLU A 1 112 ? 280.876 359.926 474.628 1.00 131.35 112 GLU L CA 1
ATOM 817 C C . GLU A 1 112 ? 281.399 361.355 474.751 1.00 131.35 112 GLU L C 1
ATOM 818 O O . GLU A 1 112 ? 282.327 361.755 474.042 1.00 131.35 112 GLU L O 1
ATOM 824 N N . ILE A 1 113 ? 280.792 362.126 475.656 1.00 142.83 113 ILE L N 1
ATOM 825 C CA . ILE A 1 113 ? 281.162 363.510 475.950 1.00 142.83 113 ILE L CA 1
ATOM 826 C C . ILE A 1 113 ? 282.484 363.540 476.715 1.00 142.83 113 ILE L C 1
ATOM 827 O O . ILE A 1 113 ? 282.946 362.509 477.218 1.00 142.83 113 ILE L O 1
ATOM 832 N N . LYS A 1 114 ? 283.107 364.714 476.804 1.00 151.21 114 LYS L N 1
ATOM 833 C CA . LYS A 1 114 ? 284.363 364.896 477.520 1.00 151.21 114 LYS L CA 1
ATOM 834 C C . LYS A 1 114 ? 284.108 365.561 478.865 1.00 151.21 114 LYS L C 1
ATOM 835 O O . LYS A 1 114 ? 283.450 366.605 478.935 1.00 151.21 114 LYS L O 1
ATOM 841 N N . ARG A 1 115 ? 284.631 364.953 479.927 1.00 168.51 115 ARG L N 1
ATOM 842 C CA . ARG A 1 115 ? 284.635 365.531 481.261 1.00 168.51 115 ARG L CA 1
ATOM 843 C C . ARG A 1 115 ? 286.047 365.479 481.825 1.00 168.51 115 ARG L C 1
ATOM 844 O O . ARG A 1 115 ? 286.965 364.920 481.221 1.00 168.51 115 ARG L O 1
ATOM 852 N N . ALA A 1 116 ? 286.211 366.072 483.001 1.00 170.48 116 ALA L N 1
ATOM 853 C CA . ALA A 1 116 ? 287.387 365.795 483.807 1.00 170.48 116 ALA L CA 1
ATOM 854 C C . ALA A 1 116 ? 287.189 364.484 484.556 1.00 170.48 116 ALA L C 1
ATOM 855 O O . ALA A 1 116 ? 286.062 364.070 484.839 1.00 170.48 116 ALA L O 1
ATOM 857 N N . ASP A 1 117 ? 288.296 363.817 484.867 1.00 175.57 117 ASP L N 1
ATOM 858 C CA . ASP A 1 117 ? 288.213 362.566 485.607 1.00 175.57 117 ASP L CA 1
ATOM 859 C C . ASP A 1 117 ? 287.896 362.840 487.072 1.00 175.57 117 ASP L C 1
ATOM 860 O O . ASP A 1 117 ? 288.497 363.715 487.702 1.00 175.57 117 ASP L O 1
ATOM 865 N N . ALA A 1 118 ? 286.942 362.087 487.615 1.00 182.08 118 ALA L N 1
ATOM 866 C CA . ALA A 1 118 ? 286.482 362.310 488.977 1.00 182.08 118 ALA L CA 1
ATOM 867 C C . ALA A 1 118 ? 286.326 360.973 489.685 1.00 182.08 118 ALA L C 1
ATOM 868 O O . ALA A 1 118 ? 285.885 359.985 489.091 1.00 182.08 118 ALA L O 1
ATOM 870 N N . ALA A 1 119 ? 286.684 360.959 490.971 1.00 188.65 119 ALA L N 1
ATOM 871 C CA . ALA A 1 119 ? 286.652 359.752 491.785 1.00 188.65 119 ALA L CA 1
ATOM 872 C C . ALA A 1 119 ? 285.218 359.423 492.198 1.00 188.65 119 ALA L C 1
ATOM 873 O O . ALA A 1 119 ? 284.407 360.332 492.398 1.00 188.65 119 ALA L O 1
ATOM 875 N N . PRO A 1 120 ? 284.876 358.141 492.323 1.00 192.67 120 PRO L N 1
ATOM 876 C CA . PRO A 1 120 ? 283.538 357.784 492.806 1.00 192.67 120 PRO L CA 1
ATOM 877 C C . PRO A 1 120 ? 283.399 358.003 494.303 1.00 192.67 120 PRO L C 1
ATOM 878 O O . PRO A 1 120 ? 284.273 357.645 495.096 1.00 192.67 120 PRO L O 1
ATOM 882 N N . THR A 1 121 ? 282.273 358.600 494.683 1.00 195.38 121 THR L N 1
ATOM 883 C CA . THR A 1 121 ? 281.962 358.899 496.074 1.00 195.38 121 THR L CA 1
ATOM 884 C C . THR A 1 121 ? 280.807 358.019 496.521 1.00 195.38 121 THR L C 1
ATOM 885 O O . THR A 1 121 ? 279.690 358.146 496.008 1.00 195.38 121 THR L O 1
ATOM 889 N N . VAL A 1 122 ? 281.076 357.129 497.473 1.00 197.50 122 VAL L N 1
ATOM 890 C CA . VAL A 1 122 ? 280.084 356.194 497.988 1.00 197.50 122 VAL L CA 1
ATOM 891 C C . VAL A 1 122 ? 279.631 356.676 499.359 1.00 197.50 122 VAL L C 1
ATOM 892 O O . VAL A 1 122 ? 280.412 357.281 500.102 1.00 197.50 122 VAL L O 1
ATOM 896 N N . SER A 1 123 ? 278.366 356.420 499.681 1.00 199.07 123 SER L N 1
ATOM 897 C CA . SER A 1 123 ? 277.784 356.757 500.972 1.00 199.07 123 SER L CA 1
ATOM 898 C C . SER A 1 123 ? 276.784 355.678 501.358 1.00 199.07 123 SER L C 1
ATOM 899 O O . SER A 1 123 ? 276.073 355.145 500.500 1.00 199.07 123 SER L O 1
ATOM 902 N N . ILE A 1 124 ? 276.725 355.358 502.649 1.00 200.83 124 ILE L N 1
ATOM 903 C CA . ILE A 1 124 ? 275.886 354.278 503.153 1.00 200.83 124 ILE L CA 1
ATOM 904 C C . ILE A 1 124 ? 274.962 354.840 504.232 1.00 200.83 124 ILE L C 1
ATOM 905 O O . ILE A 1 124 ? 275.317 355.800 504.928 1.00 200.83 124 ILE L O 1
ATOM 910 N N . PHE A 1 125 ? 273.758 354.281 504.324 1.00 201.56 125 PHE L N 1
ATOM 911 C CA . PHE A 1 125 ? 272.644 354.823 505.084 1.00 201.56 125 PHE L CA 1
ATOM 912 C C . PHE A 1 125 ? 271.962 353.728 505.900 1.00 201.56 125 PHE L C 1
ATOM 913 O O . PHE A 1 125 ? 272.026 352.547 505.537 1.00 201.56 125 PHE L O 1
ATOM 921 N N . PRO A 1 126 ? 271.323 354.078 507.019 1.00 201.10 126 PRO L N 1
ATOM 922 C CA . PRO A 1 126 ? 270.631 353.064 507.833 1.00 201.10 126 PRO L CA 1
ATOM 923 C C . PRO A 1 126 ? 269.400 352.525 507.128 1.00 201.10 126 PRO L C 1
ATOM 924 O O . PRO A 1 126 ? 268.664 353.279 506.475 1.00 201.10 126 PRO L O 1
ATOM 928 N N . PRO A 1 127 ? 269.144 351.215 507.236 1.00 200.82 127 PRO L N 1
ATOM 929 C CA . PRO A 1 127 ? 267.972 350.631 506.569 1.00 200.82 127 PRO L CA 1
ATOM 930 C C . PRO A 1 127 ? 266.671 350.887 507.316 1.00 200.82 127 PRO L C 1
ATOM 931 O O . PRO A 1 127 ? 266.644 351.598 508.325 1.00 200.82 127 PRO L O 1
ATOM 935 N N . SER A 1 128 ? 265.587 350.305 506.816 1.00 199.97 128 SER L N 1
ATOM 936 C CA . SER A 1 128 ? 264.266 350.391 507.415 1.00 199.97 128 SER L CA 1
ATOM 937 C C . SER A 1 128 ? 263.884 349.036 508.008 1.00 199.97 128 SER L C 1
ATOM 938 O O . SER A 1 128 ? 264.699 348.109 508.074 1.00 199.97 128 SER L O 1
ATOM 941 N N . SER A 1 129 ? 262.633 348.927 508.459 1.00 199.43 129 SER L N 1
ATOM 942 C CA . SER A 1 129 ? 262.101 347.688 509.014 1.00 199.43 129 SER L CA 1
ATOM 943 C C . SER A 1 129 ? 261.293 346.894 507.992 1.00 199.43 129 SER L C 1
ATOM 944 O O . SER A 1 129 ? 260.342 346.196 508.360 1.00 199.43 129 SER L O 1
ATOM 947 N N . GLU A 1 130 ? 261.652 346.987 506.712 1.00 200.92 130 GLU L N 1
ATOM 948 C CA . GLU A 1 130 ? 260.975 346.236 505.661 1.00 200.92 130 GLU L CA 1
ATOM 949 C C . GLU A 1 130 ? 261.702 344.958 505.270 1.00 200.92 130 GLU L C 1
ATOM 950 O O . GLU A 1 130 ? 261.101 344.091 504.626 1.00 200.92 130 GLU L O 1
ATOM 956 N N . GLN A 1 131 ? 262.975 344.821 505.633 1.00 201.90 131 GLN L N 1
ATOM 957 C CA . GLN A 1 131 ? 263.745 343.617 505.355 1.00 201.90 131 GLN L CA 1
ATOM 958 C C . GLN A 1 131 ? 263.967 342.758 506.593 1.00 201.90 131 GLN L C 1
ATOM 959 O O . GLN A 1 131 ? 264.567 341.683 506.486 1.00 201.90 131 GLN L O 1
ATOM 965 N N . LEU A 1 132 ? 263.475 343.194 507.756 1.00 202.08 132 LEU L N 1
ATOM 966 C CA . LEU A 1 132 ? 263.753 342.495 509.007 1.00 202.08 132 LEU L CA 1
ATOM 967 C C . LEU A 1 132 ? 262.995 341.174 509.093 1.00 202.08 132 LEU L C 1
ATOM 968 O O . LEU A 1 132 ? 263.590 340.121 509.346 1.00 202.08 132 LEU L O 1
ATOM 973 N N . THR A 1 133 ? 261.680 341.209 508.881 1.00 202.08 133 THR L N 1
ATOM 974 C CA . THR A 1 133 ? 260.860 340.016 509.053 1.00 202.08 133 THR L CA 1
ATOM 975 C C . THR A 1 133 ? 261.020 339.007 507.922 1.00 202.08 133 THR L C 1
ATOM 976 O O . THR A 1 133 ? 260.670 337.836 508.105 1.00 202.08 133 THR L O 1
ATOM 980 N N . SER A 1 134 ? 261.542 339.424 506.768 1.00 202.13 134 SER L N 1
ATOM 981 C CA . SER A 1 134 ? 261.665 338.532 505.622 1.00 202.13 134 SER L CA 1
ATOM 982 C C . SER A 1 134 ? 262.892 337.630 505.687 1.00 202.13 134 SER L C 1
ATOM 983 O O . SER A 1 134 ? 263.053 336.772 504.811 1.00 202.13 134 SER L O 1
ATOM 986 N N . GLY A 1 135 ? 263.753 337.794 506.689 1.00 201.80 135 GLY L N 1
ATOM 987 C CA . GLY A 1 135 ? 264.938 336.973 506.818 1.00 201.80 135 GLY L CA 1
ATOM 988 C C . GLY A 1 135 ? 266.141 337.442 506.031 1.00 201.80 135 GLY L C 1
ATOM 989 O O . GLY A 1 135 ? 267.225 336.865 506.190 1.00 201.80 135 GLY L O 1
ATOM 990 N N . GLY A 1 136 ? 265.993 338.465 505.189 1.00 202.31 136 GLY L N 1
ATOM 991 C CA . GLY A 1 136 ? 267.078 338.989 504.396 1.00 202.31 136 GLY L CA 1
ATOM 992 C C . GLY A 1 136 ? 267.643 340.285 504.957 1.00 202.31 136 GLY L C 1
ATOM 993 O O . GLY A 1 136 ? 267.283 340.752 506.034 1.00 202.31 136 GLY L O 1
ATOM 994 N N . ALA A 1 137 ? 268.560 340.863 504.184 1.00 200.81 137 ALA L N 1
ATOM 995 C CA . ALA A 1 137 ? 269.193 342.125 504.551 1.00 200.81 137 ALA L CA 1
ATOM 996 C C . ALA A 1 137 ? 269.663 342.814 503.281 1.00 200.81 137 ALA L C 1
ATOM 997 O O . ALA A 1 137 ? 270.620 342.357 502.648 1.00 200.81 137 ALA L O 1
ATOM 999 N N . SER A 1 138 ? 268.996 343.904 502.913 1.00 200.04 138 SER L N 1
ATOM 1000 C CA . SER A 1 138 ? 269.308 344.661 501.702 1.00 200.04 138 SER L CA 1
ATOM 1001 C C . SER A 1 138 ? 269.972 345.970 502.120 1.00 200.04 138 SER L C 1
ATOM 1002 O O . SER A 1 138 ? 269.307 346.986 502.323 1.00 200.04 138 SER L O 1
ATOM 1005 N N . VAL A 1 139 ? 271.301 345.936 502.243 1.00 200.45 139 VAL L N 1
ATOM 1006 C CA . VAL A 1 139 ? 272.040 347.124 502.648 1.00 200.45 139 VAL L CA 1
ATOM 1007 C C . VAL A 1 139 ? 272.244 348.028 501.440 1.00 200.45 139 VAL L C 1
ATOM 1008 O O . VAL A 1 139 ? 272.616 347.574 500.350 1.00 200.45 139 VAL L O 1
ATOM 1012 N N . VAL A 1 140 ? 272.003 349.320 501.635 1.00 198.28 140 VAL L N 1
ATOM 1013 C CA . VAL A 1 140 ? 271.858 350.277 500.545 1.00 198.28 140 VAL L CA 1
ATOM 1014 C C . VAL A 1 140 ? 273.083 351.180 500.509 1.00 198.28 140 VAL L C 1
ATOM 1015 O O . VAL A 1 140 ? 273.476 351.750 501.534 1.00 198.28 140 VAL L O 1
ATOM 1019 N N . CYS A 1 141 ? 273.680 351.309 499.325 1.00 198.53 141 CYS L N 1
ATOM 1020 C CA . CYS A 1 141 ? 274.784 352.224 499.079 1.00 198.53 141 CYS L CA 1
ATOM 1021 C C . CYS A 1 141 ? 274.709 352.716 497.642 1.00 198.53 141 CYS L C 1
ATOM 1022 O O . CYS A 1 141 ? 274.783 351.927 496.697 1.00 198.53 141 CYS L O 1
ATOM 1025 N N . PHE A 1 142 ? 274.560 354.033 497.483 1.00 197.87 142 PHE L N 1
ATOM 1026 C CA . PHE A 1 142 ? 274.433 354.624 496.150 1.00 197.87 142 PHE L CA 1
ATOM 1027 C C . PHE A 1 142 ? 275.664 355.498 495.909 1.00 197.87 142 PHE L C 1
ATOM 1028 O O . PHE A 1 142 ? 275.889 356.464 496.642 1.00 197.87 142 PHE L O 1
ATOM 1036 N N . LEU A 1 143 ? 276.443 355.154 494.883 1.00 194.24 143 LEU L N 1
ATOM 1037 C CA . LEU A 1 143 ? 277.613 355.947 494.530 1.00 194.24 143 LEU L CA 1
ATOM 1038 C C . LEU A 1 143 ? 277.194 357.203 493.777 1.00 194.24 143 LEU L C 1
ATOM 1039 O O . LEU A 1 143 ? 276.023 357.378 493.429 1.00 194.24 143 LEU L O 1
ATOM 1041 N N . ASN A 1 144 ? 278.164 358.080 493.512 1.00 190.08 144 ASN L N 1
ATOM 1042 C CA . ASN A 1 144 ? 277.855 359.362 492.894 1.00 190.08 144 ASN L CA 1
ATOM 1043 C C . ASN A 1 144 ? 279.098 359.973 492.259 1.00 190.08 144 ASN L C 1
ATOM 1044 O O . ASN A 1 144 ? 280.189 359.912 492.834 1.00 190.08 144 ASN L O 1
ATOM 1049 N N . ASN A 1 145 ? 278.901 360.563 491.073 1.00 187.87 145 ASN L N 1
ATOM 1050 C CA . ASN A 1 145 ? 279.794 361.543 490.443 1.00 187.87 145 ASN L CA 1
ATOM 1051 C C . ASN A 1 145 ? 281.189 360.965 490.165 1.00 187.87 145 ASN L C 1
ATOM 1052 O O . ASN A 1 145 ? 282.194 361.359 490.760 1.00 187.87 145 ASN L O 1
ATOM 1057 N N . PHE A 1 146 ? 281.221 360.003 489.242 1.00 185.79 146 PHE L N 1
ATOM 1058 C CA . PHE A 1 146 ? 282.475 359.481 488.714 1.00 185.79 146 PHE L CA 1
ATOM 1059 C C . PHE A 1 146 ? 282.453 359.497 487.193 1.00 185.79 146 PHE L C 1
ATOM 1060 O O . PHE A 1 146 ? 281.387 359.476 486.573 1.00 185.79 146 PHE L O 1
ATOM 1068 N N . TYR A 1 147 ? 283.656 359.529 486.603 1.00 176.62 147 TYR L N 1
ATOM 1069 C CA . TYR A 1 147 ? 283.916 359.393 485.171 1.00 176.62 147 TYR L CA 1
ATOM 1070 C C . TYR A 1 147 ? 285.408 359.170 484.959 1.00 176.62 147 TYR L C 1
ATOM 1071 O O . TYR A 1 147 ? 286.222 359.872 485.572 1.00 176.62 147 TYR L O 1
ATOM 1080 N N . PRO A 1 148 ? 285.821 358.215 484.109 1.00 180.87 148 PRO L N 1
ATOM 1081 C CA . PRO A 1 148 ? 285.070 357.186 483.386 1.00 180.87 148 PRO L CA 1
ATOM 1082 C C . PRO A 1 148 ? 284.907 355.902 484.195 1.00 180.87 148 PRO L C 1
ATOM 1083 O O . PRO A 1 148 ? 285.005 355.931 485.421 1.00 180.87 148 PRO L O 1
ATOM 1087 N N . LYS A 1 149 ? 284.671 354.787 483.503 1.00 183.74 149 LYS L N 1
ATOM 1088 C CA . LYS A 1 149 ? 284.423 353.491 484.128 1.00 183.74 149 LYS L CA 1
ATOM 1089 C C . LYS A 1 149 ? 285.699 352.727 484.490 1.00 183.74 149 LYS L C 1
ATOM 1090 O O . LYS A 1 149 ? 285.637 351.502 484.639 1.00 183.74 149 LYS L O 1
ATOM 1096 N N . ASP A 1 150 ? 286.843 353.403 484.633 1.00 186.73 150 ASP L N 1
ATOM 1097 C CA . ASP A 1 150 ? 288.096 352.750 485.025 1.00 186.73 150 ASP L CA 1
ATOM 1098 C C . ASP A 1 150 ? 288.241 352.846 486.543 1.00 186.73 150 ASP L C 1
ATOM 1099 O O . ASP A 1 150 ? 289.178 353.439 487.082 1.00 186.73 150 ASP L O 1
ATOM 1104 N N . ILE A 1 151 ? 287.275 352.253 487.243 1.00 189.72 151 ILE L N 1
ATOM 1105 C CA . ILE A 1 151 ? 287.223 352.304 488.700 1.00 189.72 151 ILE L CA 1
ATOM 1106 C C . ILE A 1 151 ? 287.095 350.892 489.255 1.00 189.72 151 ILE L C 1
ATOM 1107 O O . ILE A 1 151 ? 287.115 349.912 488.503 1.00 189.72 151 ILE L O 1
ATOM 1112 N N . ASN A 1 152 ? 286.959 350.783 490.575 1.00 193.98 152 ASN L N 1
ATOM 1113 C CA . ASN A 1 152 ? 286.732 349.507 491.234 1.00 193.98 152 ASN L CA 1
ATOM 1114 C C . ASN A 1 152 ? 285.805 349.729 492.420 1.00 193.98 152 ASN L C 1
ATOM 1115 O O . ASN A 1 152 ? 285.805 350.801 493.031 1.00 193.98 152 ASN L O 1
ATOM 1120 N N . VAL A 1 153 ? 285.014 348.707 492.736 1.00 196.13 153 VAL L N 1
ATOM 1121 C CA . VAL A 1 153 ? 284.062 348.760 493.840 1.00 196.13 153 VAL L CA 1
ATOM 1122 C C . VAL A 1 153 ? 284.171 347.453 494.622 1.00 196.13 153 VAL L C 1
ATOM 1123 O O . VAL A 1 153 ? 284.487 346.400 494.058 1.00 196.13 153 VAL L O 1
ATOM 1127 N N . LYS A 1 154 ? 283.971 347.536 495.936 1.00 198.59 154 LYS L N 1
ATOM 1128 C CA . LYS A 1 154 ? 284.112 346.395 496.827 1.00 198.59 154 LYS L CA 1
ATOM 1129 C C . LYS A 1 154 ? 283.109 346.513 497.966 1.00 198.59 154 LYS L C 1
ATOM 1130 O O . LYS A 1 154 ? 282.538 347.579 498.212 1.00 198.59 154 LYS L O 1
ATOM 1136 N N . TRP A 1 155 ? 282.897 345.395 498.663 1.00 202.34 155 TRP L N 1
ATOM 1137 C CA . TRP A 1 155 ? 281.965 345.322 499.791 1.00 202.34 155 TRP L CA 1
ATOM 1138 C C . TRP A 1 155 ? 282.707 344.721 500.984 1.00 202.34 155 TRP L C 1
ATOM 1139 O O . TRP A 1 155 ? 282.657 343.511 501.213 1.00 202.34 155 TRP L O 1
ATOM 1150 N N . LYS A 1 156 ? 283.388 345.571 501.749 1.00 202.34 156 LYS L N 1
ATOM 1151 C CA . LYS A 1 156 ? 284.113 345.150 502.943 1.00 202.34 156 LYS L CA 1
ATOM 1152 C C . LYS A 1 156 ? 283.246 345.429 504.162 1.00 202.34 156 LYS L C 1
ATOM 1153 O O . LYS A 1 156 ? 283.163 346.573 504.622 1.00 202.34 156 LYS L O 1
ATOM 1159 N N . ILE A 1 157 ? 282.618 344.385 504.691 1.00 203.59 157 ILE L N 1
ATOM 1160 C CA . ILE A 1 157 ? 281.696 344.500 505.814 1.00 203.59 157 ILE L CA 1
ATOM 1161 C C . ILE A 1 157 ? 282.478 344.237 507.094 1.00 203.59 157 ILE L C 1
ATOM 1162 O O . ILE A 1 157 ? 282.614 343.079 507.515 1.00 203.59 157 ILE L O 1
ATOM 1167 N N . ASP A 1 158 ? 283.004 345.317 507.693 1.00 202.80 158 ASP L N 1
ATOM 1168 C CA . ASP A 1 158 ? 283.736 345.301 508.969 1.00 202.80 158 ASP L CA 1
ATOM 1169 C C . ASP A 1 158 ? 284.930 344.347 508.940 1.00 202.80 158 ASP L C 1
ATOM 1170 O O . ASP A 1 158 ? 285.245 343.678 509.926 1.00 202.80 158 ASP L O 1
ATOM 1175 N N . GLY A 1 159 ? 285.600 344.284 507.792 1.00 202.68 159 GLY L N 1
ATOM 1176 C CA . GLY A 1 159 ? 286.695 343.357 507.608 1.00 202.68 159 GLY L CA 1
ATOM 1177 C C . GLY A 1 159 ? 286.314 342.032 506.991 1.00 202.68 159 GLY L C 1
ATOM 1178 O O . GLY A 1 159 ? 287.176 341.155 506.867 1.00 202.68 159 GLY L O 1
ATOM 1179 N N . SER A 1 160 ? 285.054 341.855 506.604 1.00 204.16 160 SER L N 1
ATOM 1180 C CA . SER A 1 160 ? 284.587 340.639 505.951 1.00 204.16 160 SER L CA 1
ATOM 1181 C C . SER A 1 160 ? 284.037 340.993 504.579 1.00 204.16 160 SER L C 1
ATOM 1182 O O . SER A 1 160 ? 283.033 341.704 504.474 1.00 204.16 160 SER L O 1
ATOM 1185 N N . GLU A 1 161 ? 284.688 340.496 503.533 1.00 202.42 161 GLU L N 1
ATOM 1186 C CA . GLU A 1 161 ? 284.289 340.767 502.159 1.00 202.42 161 GLU L CA 1
ATOM 1187 C C . GLU A 1 161 ? 283.185 339.799 501.757 1.00 202.42 161 GLU L C 1
ATOM 1188 O O . GLU A 1 161 ? 283.202 338.630 502.156 1.00 202.42 161 GLU L O 1
ATOM 1194 N N . ARG A 1 162 ? 282.231 340.288 500.971 1.00 201.97 162 ARG L N 1
ATOM 1195 C CA . ARG A 1 162 ? 281.096 339.495 500.521 1.00 201.97 162 ARG L CA 1
ATOM 1196 C C . ARG A 1 162 ? 281.008 339.528 499.002 1.00 201.97 162 ARG L C 1
ATOM 1197 O O . ARG A 1 162 ? 280.828 340.597 498.409 1.00 201.97 162 ARG L O 1
ATOM 1205 N N . GLN A 1 163 ? 281.144 338.358 498.377 1.00 201.37 163 GLN L N 1
ATOM 1206 C CA . GLN A 1 163 ? 280.898 338.207 496.952 1.00 201.37 163 GLN L CA 1
ATOM 1207 C C . GLN A 1 163 ? 279.638 337.414 496.642 1.00 201.37 163 GLN L C 1
ATOM 1208 O O . GLN A 1 163 ? 279.359 337.169 495.463 1.00 201.37 163 GLN L O 1
ATOM 1214 N N . ASN A 1 164 ? 278.871 337.014 497.655 1.00 201.25 164 ASN L N 1
ATOM 1215 C CA . ASN A 1 164 ? 277.723 336.132 497.466 1.00 201.25 164 ASN L CA 1
ATOM 1216 C C . ASN A 1 164 ? 276.452 336.966 497.352 1.00 201.25 164 ASN L C 1
ATOM 1217 O O . ASN A 1 164 ? 276.061 337.650 498.303 1.00 201.25 164 ASN L O 1
ATOM 1222 N N . GLY A 1 165 ? 275.802 336.907 496.190 1.00 201.06 165 GLY L N 1
ATOM 1223 C CA . GLY A 1 165 ? 274.545 337.593 495.977 1.00 201.06 165 GLY L CA 1
ATOM 1224 C C . GLY A 1 165 ? 274.641 339.093 495.805 1.00 201.06 165 GLY L C 1
ATOM 1225 O O . GLY A 1 165 ? 273.625 339.782 495.969 1.00 201.06 165 GLY L O 1
ATOM 1226 N N . VAL A 1 166 ? 275.822 339.625 495.484 1.00 201.52 166 VAL L N 1
ATOM 1227 C CA . VAL A 1 166 ? 275.975 341.066 495.338 1.00 201.52 166 VAL L CA 1
ATOM 1228 C C . VAL A 1 166 ? 275.414 341.513 493.997 1.00 201.52 166 VAL L C 1
ATOM 1229 O O . VAL A 1 166 ? 275.196 340.702 493.088 1.00 201.52 166 VAL L O 1
ATOM 1233 N N . LEU A 1 167 ? 275.172 342.816 493.869 1.00 198.05 167 LEU L N 1
ATOM 1234 C CA . LEU A 1 167 ? 274.572 343.394 492.674 1.00 198.05 167 LEU L CA 1
ATOM 1235 C C . LEU A 1 167 ? 275.395 344.587 492.204 1.00 198.05 167 LEU L C 1
ATOM 1236 O O . LEU A 1 167 ? 275.840 345.405 493.015 1.00 198.05 167 LEU L O 1
ATOM 1241 N N . ASN A 1 168 ? 275.587 344.682 490.890 1.00 198.34 168 ASN L N 1
ATOM 1242 C CA . ASN A 1 168 ? 276.392 345.728 490.272 1.00 198.34 168 ASN L CA 1
ATOM 1243 C C . ASN A 1 168 ? 275.632 346.317 489.092 1.00 198.34 168 ASN L C 1
ATOM 1244 O O . ASN A 1 168 ? 275.045 345.576 488.296 1.00 198.34 168 ASN L O 1
ATOM 1249 N N . SER A 1 169 ? 275.642 347.646 488.984 1.00 197.79 169 SER L N 1
ATOM 1250 C CA . SER A 1 169 ? 274.959 348.356 487.911 1.00 197.79 169 SER L CA 1
ATOM 1251 C C . SER A 1 169 ? 275.745 349.603 487.528 1.00 197.79 169 SER L C 1
ATOM 1252 O O . SER A 1 169 ? 276.509 350.146 488.329 1.00 197.79 169 SER L O 1
ATOM 1255 N N . TRP A 1 170 ? 275.554 350.048 486.285 1.00 193.65 170 TRP L N 1
ATOM 1256 C CA . TRP A 1 170 ? 276.157 351.276 485.771 1.00 193.65 170 TRP L CA 1
ATOM 1257 C C . TRP A 1 170 ? 275.082 352.043 485.012 1.00 193.65 170 TRP L C 1
ATOM 1258 O O . TRP A 1 170 ? 274.498 351.514 484.061 1.00 193.65 170 TRP L O 1
ATOM 1269 N N . THR A 1 171 ? 274.814 353.280 485.423 1.00 189.73 171 THR L N 1
ATOM 1270 C CA . THR A 1 171 ? 273.843 354.091 484.707 1.00 189.73 171 THR L CA 1
ATOM 1271 C C . THR A 1 171 ? 274.493 354.786 483.515 1.00 189.73 171 THR L C 1
ATOM 1272 O O . THR A 1 171 ? 275.713 354.764 483.330 1.00 189.73 171 THR L O 1
ATOM 1276 N N . ASP A 1 172 ? 273.651 355.410 482.696 1.00 185.73 172 ASP L N 1
ATOM 1277 C CA . ASP A 1 172 ? 274.107 356.238 481.591 1.00 185.73 172 ASP L CA 1
ATOM 1278 C C . ASP A 1 172 ? 274.195 357.692 482.057 1.00 185.73 172 ASP L C 1
ATOM 1279 O O . ASP A 1 172 ? 274.082 357.994 483.248 1.00 185.73 172 ASP L O 1
ATOM 1284 N N . GLN A 1 173 ? 274.398 358.610 481.116 1.00 187.78 173 GLN L N 1
ATOM 1285 C CA . GLN A 1 173 ? 274.684 359.994 481.472 1.00 187.78 173 GLN L CA 1
ATOM 1286 C C . GLN A 1 173 ? 273.417 360.736 481.880 1.00 187.78 173 GLN L C 1
ATOM 1287 O O . GLN A 1 173 ? 272.466 360.846 481.099 1.00 187.78 173 GLN L O 1
ATOM 1293 N N . ASP A 1 174 ? 273.412 361.250 483.106 1.00 191.08 174 ASP L N 1
ATOM 1294 C CA . ASP A 1 174 ? 272.311 362.061 483.604 1.00 191.08 174 ASP L CA 1
ATOM 1295 C C . ASP A 1 174 ? 272.465 363.488 483.091 1.00 191.08 174 ASP L C 1
ATOM 1296 O O . ASP A 1 174 ? 273.583 363.969 482.887 1.00 191.08 174 ASP L O 1
ATOM 1301 N N . SER A 1 175 ? 271.337 364.163 482.883 1.00 191.97 175 SER L N 1
ATOM 1302 C CA . SER A 1 175 ? 271.303 365.431 482.155 1.00 191.97 175 SER L CA 1
ATOM 1303 C C . SER A 1 175 ? 271.095 366.642 483.059 1.00 191.97 175 SER L C 1
ATOM 1304 O O . SER A 1 175 ? 270.374 367.570 482.681 1.00 191.97 175 SER L O 1
ATOM 1307 N N . LYS A 1 176 ? 271.699 366.686 484.248 1.00 191.05 176 LYS L N 1
ATOM 1308 C CA . LYS A 1 176 ? 271.660 367.931 485.009 1.00 191.05 176 LYS L CA 1
ATOM 1309 C C . LYS A 1 176 ? 273.064 368.513 485.171 1.00 191.05 176 LYS L C 1
ATOM 1310 O O . LYS A 1 176 ? 273.244 369.734 485.110 1.00 191.05 176 LYS L O 1
ATOM 1316 N N . ASP A 1 177 ? 274.064 367.650 485.373 1.00 188.92 177 ASP L N 1
ATOM 1317 C CA . ASP A 1 177 ? 275.451 368.080 485.480 1.00 188.92 177 ASP L CA 1
ATOM 1318 C C . ASP A 1 177 ? 276.424 367.090 484.848 1.00 188.92 177 ASP L C 1
ATOM 1319 O O . ASP A 1 177 ? 277.629 367.184 485.121 1.00 188.92 177 ASP L O 1
ATOM 1324 N N . SER A 1 178 ? 275.925 366.144 484.041 1.00 185.12 178 SER L N 1
ATOM 1325 C CA . SER A 1 178 ? 276.697 365.086 483.379 1.00 185.12 178 SER L CA 1
ATOM 1326 C C . SER A 1 178 ? 277.437 364.215 484.401 1.00 185.12 178 SER L C 1
ATOM 1327 O O . SER A 1 178 ? 278.663 364.209 484.493 1.00 185.12 178 SER L O 1
ATOM 1330 N N . THR A 1 179 ? 276.648 363.485 485.185 1.00 187.93 179 THR L N 1
ATOM 1331 C CA . THR A 1 179 ? 277.180 362.609 486.220 1.00 187.93 179 THR L CA 1
ATOM 1332 C C . THR A 1 179 ? 276.924 361.144 485.880 1.00 187.93 179 THR L C 1
ATOM 1333 O O . THR A 1 179 ? 276.082 360.807 485.043 1.00 187.93 179 THR L O 1
ATOM 1337 N N . TYR A 1 180 ? 277.674 360.271 486.551 1.00 186.37 180 TYR L N 1
ATOM 1338 C CA . TYR A 1 180 ? 277.469 358.830 486.512 1.00 186.37 180 TYR L CA 1
ATOM 1339 C C . TYR A 1 180 ? 277.444 358.303 487.941 1.00 186.37 180 TYR L C 1
ATOM 1340 O O . TYR A 1 180 ? 277.971 358.934 488.861 1.00 186.37 180 TYR L O 1
ATOM 1349 N N . SER A 1 181 ? 276.842 357.126 488.118 1.00 191.31 181 SER L N 1
ATOM 1350 C CA . SER A 1 181 ? 276.653 356.560 489.448 1.00 191.31 181 SER L CA 1
ATOM 1351 C C . SER A 1 181 ? 276.400 355.061 489.347 1.00 191.31 181 SER L C 1
ATOM 1352 O O . SER A 1 181 ? 275.961 354.552 488.314 1.00 191.31 181 SER L O 1
ATOM 1355 N N . MET A 1 182 ? 276.687 354.354 490.441 1.00 194.22 182 MET L N 1
ATOM 1356 C CA . MET A 1 182 ? 276.405 352.928 490.548 1.00 194.22 182 MET L CA 1
ATOM 1357 C C . MET A 1 182 ? 275.452 352.674 491.707 1.00 194.22 182 MET L C 1
ATOM 1358 O O . MET A 1 182 ? 275.091 353.590 492.451 1.00 194.22 182 MET L O 1
ATOM 1363 N N . SER A 1 183 ? 275.047 351.414 491.849 1.00 197.53 183 SER L N 1
ATOM 1364 C CA . SER A 1 183 ? 274.140 350.985 492.903 1.00 197.53 183 SER L CA 1
ATOM 1365 C C . SER A 1 183 ? 274.717 349.784 493.635 1.00 197.53 183 SER L C 1
ATOM 1366 O O . SER A 1 183 ? 275.716 349.200 493.205 1.00 197.53 183 SER L O 1
ATOM 1369 N N . SER A 1 184 ? 274.080 349.427 494.747 1.00 200.08 184 SER L N 1
ATOM 1370 C CA . SER A 1 184 ? 274.447 348.259 495.533 1.00 200.08 184 SER L CA 1
ATOM 1371 C C . SER A 1 184 ? 273.190 347.637 496.122 1.00 200.08 184 SER L C 1
ATOM 1372 O O . SER A 1 184 ? 272.355 348.342 496.699 1.00 200.08 184 SER L O 1
ATOM 1375 N N . THR A 1 185 ? 273.058 346.323 495.973 1.00 200.92 185 THR L N 1
ATOM 1376 C CA . THR A 1 185 ? 271.982 345.558 496.585 1.00 200.92 185 THR L CA 1
ATOM 1377 C C . THR A 1 185 ? 272.562 344.267 497.138 1.00 200.92 185 THR L C 1
ATOM 1378 O O . THR A 1 185 ? 273.137 343.469 496.389 1.00 200.92 185 THR L O 1
ATOM 1382 N N . LEU A 1 186 ? 272.415 344.067 498.444 1.00 202.36 186 LEU L N 1
ATOM 1383 C CA . LEU A 1 186 ? 272.972 342.914 499.136 1.00 202.36 186 LEU L CA 1
ATOM 1384 C C . LEU A 1 186 ? 271.852 341.958 499.515 1.00 202.36 186 LEU L C 1
ATOM 1385 O O . LEU A 1 186 ? 270.708 342.380 499.708 1.00 202.36 186 LEU L O 1
ATOM 1390 N N . THR A 1 187 ? 272.182 340.672 499.600 1.00 202.88 187 THR L N 1
ATOM 1391 C CA . THR A 1 187 ? 271.243 339.612 499.968 1.00 202.88 187 THR L CA 1
ATOM 1392 C C . THR A 1 187 ? 271.911 338.751 501.037 1.00 202.88 187 THR L C 1
ATOM 1393 O O . THR A 1 187 ? 272.592 337.771 500.729 1.00 202.88 187 THR L O 1
ATOM 1397 N N . LEU A 1 188 ? 271.713 339.122 502.300 1.00 203.06 188 LEU L N 1
ATOM 1398 C CA . LEU A 1 188 ? 272.268 338.368 503.413 1.00 203.06 188 LEU L CA 1
ATOM 1399 C C . LEU A 1 188 ? 271.182 337.526 504.077 1.00 203.06 188 LEU L C 1
ATOM 1400 O O . LEU A 1 188 ? 270.009 337.558 503.698 1.00 203.06 188 LEU L O 1
ATOM 1405 N N . THR A 1 189 ? 271.581 336.756 505.083 1.00 202.52 189 THR L N 1
ATOM 1406 C CA . THR A 1 189 ? 270.657 336.003 505.912 1.00 202.52 189 THR L CA 1
ATOM 1407 C C . THR A 1 189 ? 270.358 336.803 507.179 1.00 202.52 189 THR L C 1
ATOM 1408 O O . THR A 1 189 ? 270.710 337.981 507.295 1.00 202.52 189 THR L O 1
ATOM 1412 N N . LYS A 1 190 ? 269.694 336.164 508.144 1.00 201.77 190 LYS L N 1
ATOM 1413 C CA . LYS A 1 190 ? 269.376 336.844 509.396 1.00 201.77 190 LYS L CA 1
ATOM 1414 C C . LYS A 1 190 ? 270.551 336.806 510.366 1.00 201.77 190 LYS L C 1
ATOM 1415 O O . LYS A 1 190 ? 270.899 337.827 510.970 1.00 201.77 190 LYS L O 1
ATOM 1421 N N . ASP A 1 191 ? 271.179 335.639 510.523 1.00 202.33 191 ASP L N 1
ATOM 1422 C CA . ASP A 1 191 ? 272.265 335.477 511.483 1.00 202.33 191 ASP L CA 1
ATOM 1423 C C . ASP A 1 191 ? 273.555 336.170 511.059 1.00 202.33 191 ASP L C 1
ATOM 1424 O O . ASP A 1 191 ? 274.463 336.302 511.886 1.00 202.33 191 ASP L O 1
ATOM 1429 N N . GLU A 1 192 ? 273.664 336.610 509.805 1.00 201.03 192 GLU L N 1
ATOM 1430 C CA . GLU A 1 192 ? 274.866 337.283 509.336 1.00 201.03 192 GLU L CA 1
ATOM 1431 C C . GLU A 1 192 ? 274.751 338.801 509.333 1.00 201.03 192 GLU L C 1
ATOM 1432 O O . GLU A 1 192 ? 275.774 339.480 509.186 1.00 201.03 192 GLU L O 1
ATOM 1438 N N . TYR A 1 193 ? 273.545 339.351 509.493 1.00 202.44 193 TYR L N 1
ATOM 1439 C CA . TYR A 1 193 ? 273.384 340.801 509.440 1.00 202.44 193 TYR L CA 1
ATOM 1440 C C . TYR A 1 193 ? 273.848 341.468 510.729 1.00 202.44 193 TYR L C 1
ATOM 1441 O O . TYR A 1 193 ? 274.675 342.386 510.698 1.00 202.44 193 TYR L O 1
ATOM 1450 N N . GLU A 1 194 ? 273.324 341.021 511.870 1.00 200.81 194 GLU L N 1
ATOM 1451 C CA . GLU A 1 194 ? 273.641 341.615 513.164 1.00 200.81 194 GLU L CA 1
ATOM 1452 C C . GLU A 1 194 ? 274.961 341.121 513.744 1.00 200.81 194 GLU L C 1
ATOM 1453 O O . GLU A 1 194 ? 275.276 341.455 514.892 1.00 200.81 194 GLU L O 1
ATOM 1459 N N . ARG A 1 195 ? 275.731 340.334 512.991 1.00 200.62 195 ARG L N 1
ATOM 1460 C CA . ARG A 1 195 ? 277.065 339.948 513.433 1.00 200.62 195 ARG L CA 1
ATOM 1461 C C . ARG A 1 195 ? 278.024 341.136 513.377 1.00 200.62 195 ARG L C 1
ATOM 1462 O O . ARG A 1 195 ? 279.016 341.169 514.114 1.00 200.62 195 ARG L O 1
ATOM 1470 N N . HIS A 1 196 ? 277.736 342.119 512.530 1.00 201.41 196 HIS L N 1
ATOM 1471 C CA . HIS A 1 196 ? 278.533 343.330 512.427 1.00 201.41 196 HIS L CA 1
ATOM 1472 C C . HIS A 1 196 ? 277.854 344.461 513.200 1.00 201.41 196 HIS L C 1
ATOM 1473 O O . HIS A 1 196 ? 276.811 344.275 513.832 1.00 201.41 196 HIS L O 1
ATOM 1480 N N . ASN A 1 197 ? 278.442 345.649 513.159 1.00 199.22 197 ASN L N 1
ATOM 1481 C CA . ASN A 1 197 ? 277.872 346.829 513.801 1.00 199.22 197 ASN L CA 1
ATOM 1482 C C . ASN A 1 197 ? 277.657 347.972 512.819 1.00 199.22 197 ASN L C 1
ATOM 1483 O O . ASN A 1 197 ? 276.612 348.625 512.863 1.00 199.22 197 ASN L O 1
ATOM 1488 N N . SER A 1 198 ? 278.610 348.216 511.921 1.00 201.64 198 SER L N 1
ATOM 1489 C CA . SER A 1 198 ? 278.505 349.311 510.961 1.00 201.64 198 SER L CA 1
ATOM 1490 C C . SER A 1 198 ? 279.169 348.864 509.667 1.00 201.64 198 SER L C 1
ATOM 1491 O O . SER A 1 198 ? 280.368 348.575 509.650 1.00 201.64 198 SER L O 1
ATOM 1494 N N . TYR A 1 199 ? 278.391 348.816 508.591 1.00 202.63 199 TYR L N 1
ATOM 1495 C CA . TYR A 1 199 ? 278.895 348.324 507.317 1.00 202.63 199 TYR L CA 1
ATOM 1496 C C . TYR A 1 199 ? 279.683 349.428 506.615 1.00 202.63 199 TYR L C 1
ATOM 1497 O O . TYR A 1 199 ? 279.359 350.614 506.717 1.00 202.63 199 TYR L O 1
ATOM 1506 N N . THR A 1 200 ? 280.729 349.028 505.893 1.00 201.68 200 THR L N 1
ATOM 1507 C CA . THR A 1 200 ? 281.684 349.970 505.326 1.00 201.68 200 THR L CA 1
ATOM 1508 C C . THR A 1 200 ? 281.698 349.848 503.806 1.00 201.68 200 THR L C 1
ATOM 1509 O O . THR A 1 200 ? 281.792 348.748 503.255 1.00 201.68 200 THR L O 1
ATOM 1513 N N . CYS A 1 201 ? 281.593 350.993 503.134 1.00 201.09 201 CYS L N 1
ATOM 1514 C CA . CYS A 1 201 ? 281.591 351.068 501.679 1.00 201.09 201 CYS L CA 1
ATOM 1515 C C . CYS A 1 201 ? 282.881 351.718 501.200 1.00 201.09 201 CYS L C 1
ATOM 1516 O O . CYS A 1 201 ? 283.296 352.751 501.735 1.00 201.09 201 CYS L O 1
ATOM 1519 N N . GLU A 1 202 ? 283.517 351.108 500.200 1.00 200.10 202 GLU L N 1
ATOM 1520 C CA . GLU A 1 202 ? 284.749 351.621 499.614 1.00 200.10 202 GLU L CA 1
ATOM 1521 C C . GLU A 1 202 ? 284.646 351.616 498.095 1.00 200.10 202 GLU L C 1
ATOM 1522 O O . GLU A 1 202 ? 283.910 350.805 497.521 1.00 200.10 202 GLU L O 1
ATOM 1528 N N . ALA A 1 203 ? 285.391 352.519 497.455 1.00 197.01 203 ALA L N 1
ATOM 1529 C CA . ALA A 1 203 ? 285.500 352.599 496.005 1.00 197.01 203 ALA L CA 1
ATOM 1530 C C . ALA A 1 203 ? 286.770 353.356 495.641 1.00 197.01 203 ALA L C 1
ATOM 1531 O O . ALA A 1 203 ? 287.100 354.374 496.255 1.00 197.01 203 ALA L O 1
ATOM 1533 N N . THR A 1 204 ? 287.480 352.854 494.630 1.00 195.35 204 THR L N 1
ATOM 1534 C CA . THR A 1 204 ? 288.752 353.426 494.213 1.00 195.35 204 THR L CA 1
ATOM 1535 C C . THR A 1 204 ? 288.621 354.071 492.841 1.00 195.35 204 THR L C 1
ATOM 1536 O O . THR A 1 204 ? 287.695 353.778 492.080 1.00 195.35 204 THR L O 1
ATOM 1540 N N . HIS A 1 205 ? 289.565 354.961 492.539 1.00 190.45 205 HIS L N 1
ATOM 1541 C CA . HIS A 1 205 ? 289.680 355.600 491.238 1.00 190.45 205 HIS L CA 1
ATOM 1542 C C . HIS A 1 205 ? 291.101 355.407 490.724 1.00 190.45 205 HIS L C 1
ATOM 1543 O O . HIS A 1 205 ? 292.004 355.018 491.469 1.00 190.45 205 HIS L O 1
ATOM 1550 N N . LYS A 1 206 ? 291.293 355.671 489.429 1.00 188.87 206 LYS L N 1
ATOM 1551 C CA . LYS A 1 206 ? 292.631 355.644 488.854 1.00 188.87 206 LYS L CA 1
ATOM 1552 C C . LYS A 1 206 ? 293.481 356.826 489.307 1.00 188.87 206 LYS L C 1
ATOM 1553 O O . LYS A 1 206 ? 294.712 356.753 489.228 1.00 188.87 206 LYS L O 1
ATOM 1559 N N . THR A 1 207 ? 292.857 357.905 489.780 1.00 190.57 207 THR L N 1
ATOM 1560 C CA . THR A 1 207 ? 293.585 359.080 490.244 1.00 190.57 207 THR L CA 1
ATOM 1561 C C . THR A 1 207 ? 293.856 359.030 491.746 1.00 190.57 207 THR L C 1
ATOM 1562 O O . THR A 1 207 ? 294.961 359.355 492.190 1.00 190.57 207 THR L O 1
ATOM 1566 N N . SER A 1 208 ? 292.862 358.633 492.538 1.00 193.93 208 SER L N 1
ATOM 1567 C CA . SER A 1 208 ? 293.032 358.548 493.982 1.00 193.93 208 SER L CA 1
ATOM 1568 C C . SER A 1 208 ? 293.566 357.173 494.365 1.00 193.93 208 SER L C 1
ATOM 1569 O O . SER A 1 208 ? 293.008 356.146 493.965 1.00 193.93 208 SER L O 1
ATOM 1572 N N . THR A 1 209 ? 294.645 357.156 495.147 1.00 196.01 209 THR L N 1
ATOM 1573 C CA . THR A 1 209 ? 295.285 355.911 495.555 1.00 196.01 209 THR L CA 1
ATOM 1574 C C . THR A 1 209 ? 294.683 355.312 496.821 1.00 196.01 209 THR L C 1
ATOM 1575 O O . THR A 1 209 ? 295.265 354.373 497.375 1.00 196.01 209 THR L O 1
ATOM 1579 N N . SER A 1 210 ? 293.551 355.823 497.293 1.00 197.23 210 SER L N 1
ATOM 1580 C CA . SER A 1 210 ? 292.909 355.321 498.495 1.00 197.23 210 SER L CA 1
ATOM 1581 C C . SER A 1 210 ? 291.398 355.435 498.367 1.00 197.23 210 SER L C 1
ATOM 1582 O O . SER A 1 210 ? 290.892 356.393 497.775 1.00 197.23 210 SER L O 1
ATOM 1585 N N . PRO A 1 211 ? 290.650 354.466 498.908 1.00 196.86 211 PRO L N 1
ATOM 1586 C CA . PRO A 1 211 ? 289.184 354.574 498.888 1.00 196.86 211 PRO L CA 1
ATOM 1587 C C . PRO A 1 211 ? 288.662 355.582 499.901 1.00 196.86 211 PRO L C 1
ATOM 1588 O O . PRO A 1 211 ? 289.426 356.130 500.701 1.00 196.86 211 PRO L O 1
ATOM 1592 N N . ILE A 1 212 ? 287.354 355.827 499.877 1.00 197.31 212 ILE L N 1
ATOM 1593 C CA . ILE A 1 212 ? 286.702 356.759 500.789 1.00 197.31 212 ILE L CA 1
ATOM 1594 C C . ILE A 1 212 ? 285.890 355.949 501.791 1.00 197.31 212 ILE L C 1
ATOM 1595 O O . ILE A 1 212 ? 285.099 355.083 501.400 1.00 197.31 212 ILE L O 1
ATOM 1600 N N . VAL A 1 213 ? 286.090 356.230 503.076 1.00 195.22 213 VAL L N 1
ATOM 1601 C CA . VAL A 1 213 ? 285.439 355.505 504.161 1.00 195.22 213 VAL L CA 1
ATOM 1602 C C . VAL A 1 213 ? 284.280 356.347 504.678 1.00 195.22 213 VAL L C 1
ATOM 1603 O O . VAL A 1 213 ? 284.447 357.541 504.952 1.00 195.22 213 VAL L O 1
ATOM 1607 N N . LYS A 1 214 ? 283.110 355.723 504.804 1.00 195.61 214 LYS L N 1
ATOM 1608 C CA . LYS A 1 214 ? 281.923 356.367 505.343 1.00 195.61 214 LYS L CA 1
ATOM 1609 C C . LYS A 1 214 ? 281.292 355.452 506.383 1.00 195.61 214 LYS L C 1
ATOM 1610 O O . LYS A 1 214 ? 281.130 354.250 506.158 1.00 195.61 214 LYS L O 1
ATOM 1616 N N . SER A 1 215 ? 280.936 356.032 507.527 1.00 198.15 215 SER L N 1
ATOM 1617 C CA . SER A 1 215 ? 280.433 355.269 508.661 1.00 198.15 215 SER L CA 1
ATOM 1618 C C . SER A 1 215 ? 279.028 355.731 509.015 1.00 198.15 215 SER L C 1
ATOM 1619 O O . SER A 1 215 ? 278.779 356.933 509.147 1.00 198.15 215 SER L O 1
ATOM 1622 N N . PHE A 1 216 ? 278.118 354.772 509.166 1.00 200.03 216 PHE L N 1
ATOM 1623 C CA . PHE A 1 216 ? 276.753 355.026 509.603 1.00 200.03 216 PHE L CA 1
ATOM 1624 C C . PHE A 1 216 ? 276.492 354.228 510.871 1.00 200.03 216 PHE L C 1
ATOM 1625 O O . PHE A 1 216 ? 277.156 353.215 511.118 1.00 200.03 216 PHE L O 1
ATOM 1633 N N . ASN A 1 217 ? 275.534 354.683 511.672 1.00 197.90 217 ASN L N 1
ATOM 1634 C CA . ASN A 1 217 ? 275.182 354.008 512.914 1.00 197.90 217 ASN L CA 1
ATOM 1635 C C . ASN A 1 217 ? 273.904 353.204 512.704 1.00 197.90 217 ASN L C 1
ATOM 1636 O O . ASN A 1 217 ? 272.855 353.770 512.379 1.00 197.90 217 ASN L O 1
ATOM 1641 N N . ARG A 1 218 ? 273.996 351.886 512.885 1.00 197.66 218 ARG L N 1
ATOM 1642 C CA . ARG A 1 218 ? 272.840 351.022 512.673 1.00 197.66 218 ARG L CA 1
ATOM 1643 C C . ARG A 1 218 ? 271.841 351.134 513.818 1.00 197.66 218 ARG L C 1
ATOM 1644 O O . ARG A 1 218 ? 270.636 351.277 513.581 1.00 197.66 218 ARG L O 1
ATOM 1652 N N . ASN A 1 219 ? 272.324 351.100 515.063 1.00 198.47 219 ASN L N 1
ATOM 1653 C CA . ASN A 1 219 ? 271.434 351.120 516.220 1.00 198.47 219 ASN L CA 1
ATOM 1654 C C . ASN A 1 219 ? 270.891 352.511 516.529 1.00 198.47 219 ASN L C 1
ATOM 1655 O O . ASN A 1 219 ? 270.094 352.654 517.462 1.00 198.47 219 ASN L O 1
ATOM 1660 N N . GLU A 1 220 ? 271.310 353.533 515.786 1.00 200.42 220 GLU L N 1
ATOM 1661 C CA . GLU A 1 220 ? 270.752 354.866 515.962 1.00 200.42 220 GLU L CA 1
ATOM 1662 C C . GLU A 1 220 ? 269.329 354.919 515.419 1.00 200.42 220 GLU L C 1
ATOM 1663 O O . GLU A 1 220 ? 269.053 354.472 514.302 1.00 200.42 220 GLU L O 1
ATOM 1669 N N . CYS A 1 221 ? 268.424 355.472 516.220 1.00 199.42 221 CYS L N 1
ATOM 1670 C CA . CYS A 1 221 ? 267.033 355.625 515.818 1.00 199.42 221 CYS L CA 1
ATOM 1671 C C . CYS A 1 221 ? 266.512 356.998 516.222 1.00 199.42 221 CYS L C 1
ATOM 1672 O O . CYS A 1 221 ? 267.292 357.918 516.470 1.00 199.42 221 CYS L O 1
ATOM 1675 N N . GLN B 2 1 ? 261.046 355.494 456.914 1.00 99.45 1 GLN H N 1
ATOM 1676 C CA . GLN B 2 1 ? 260.162 356.462 457.547 1.00 99.45 1 GLN H CA 1
ATOM 1677 C C . GLN B 2 1 ? 258.709 356.241 457.118 1.00 99.45 1 GLN H C 1
ATOM 1678 O O . GLN B 2 1 ? 258.446 356.006 455.938 1.00 99.45 1 GLN H O 1
ATOM 1684 N N . VAL B 2 2 ? 257.764 356.291 458.059 1.00 102.47 2 VAL H N 1
ATOM 1685 C CA . VAL B 2 2 ? 258.039 356.444 459.487 1.00 102.47 2 VAL H CA 1
ATOM 1686 C C . VAL B 2 2 ? 258.001 355.069 460.128 1.00 102.47 2 VAL H C 1
ATOM 1687 O O . VAL B 2 2 ? 256.933 354.482 460.299 1.00 102.47 2 VAL H O 1
ATOM 1691 N N . GLN B 2 3 ? 259.170 354.553 460.480 1.00 101.54 3 GLN H N 1
ATOM 1692 C CA . GLN B 2 3 ? 259.294 353.184 460.951 1.00 101.54 3 GLN H CA 1
ATOM 1693 C C . GLN B 2 3 ? 259.330 353.120 462.476 1.00 101.54 3 GLN H C 1
ATOM 1694 O O . GLN B 2 3 ? 260.142 353.783 463.127 1.00 101.54 3 GLN H O 1
ATOM 1700 N N . LEU B 2 4 ? 258.437 352.306 463.047 1.00 105.00 4 LEU H N 1
ATOM 1701 C CA . LEU B 2 4 ? 257.402 351.583 462.292 1.00 105.00 4 LEU H CA 1
ATOM 1702 C C . LEU B 2 4 ? 255.928 351.959 462.642 1.00 105.00 4 LEU H C 1
ATOM 1703 O O . LEU B 2 4 ? 255.198 352.256 461.701 1.00 105.00 4 LEU H O 1
ATOM 1705 N N . GLN B 2 5 ? 255.434 351.986 463.895 1.00 108.13 5 GLN H N 1
ATOM 1706 C CA . GLN B 2 5 ? 256.066 351.603 465.164 1.00 108.13 5 GLN H CA 1
ATOM 1707 C C . GLN B 2 5 ? 255.689 350.165 465.480 1.00 108.13 5 GLN H C 1
ATOM 1708 O O . GLN B 2 5 ? 254.509 349.837 465.586 1.00 108.13 5 GLN H O 1
ATOM 1710 N N . GLN B 2 6 ? 256.692 349.305 465.628 1.00 111.40 6 GLN H N 1
ATOM 1711 C CA . GLN B 2 6 ? 256.471 347.884 465.845 1.00 111.40 6 GLN H CA 1
ATOM 1712 C C . GLN B 2 6 ? 256.086 347.648 467.297 1.00 111.40 6 GLN H C 1
ATOM 1713 O O . GLN B 2 6 ? 256.703 348.204 468.211 1.00 111.40 6 GLN H O 1
ATOM 1715 N N . SER B 2 7 ? 255.062 346.824 467.502 1.00 113.25 7 SER H N 1
ATOM 1716 C CA . SER B 2 7 ? 254.521 346.555 468.826 1.00 113.25 7 SER H CA 1
ATOM 1717 C C . SER B 2 7 ? 254.286 345.061 468.999 1.00 113.25 7 SER H C 1
ATOM 1718 O O . SER B 2 7 ? 253.520 344.461 468.239 1.00 113.25 7 SER H O 1
ATOM 1721 N N . GLY B 2 8 ? 254.930 344.456 470.000 1.00 118.82 8 GLY H N 1
ATOM 1722 C CA . GLY B 2 8 ? 255.835 345.131 470.918 1.00 118.82 8 GLY H CA 1
ATOM 1723 C C . GLY B 2 8 ? 255.199 345.474 472.255 1.00 118.82 8 GLY H C 1
ATOM 1724 O O . GLY B 2 8 ? 254.409 346.413 472.334 1.00 118.82 8 GLY H O 1
ATOM 1725 N N . GLY B 2 9 ? 255.535 344.732 473.311 1.00 130.59 9 GLY H N 1
ATOM 1726 C CA . GLY B 2 9 ? 256.486 343.632 473.257 1.00 130.59 9 GLY H CA 1
ATOM 1727 C C . GLY B 2 9 ? 255.859 342.251 473.189 1.00 130.59 9 GLY H C 1
ATOM 1728 O O . GLY B 2 9 ? 254.656 342.091 473.394 1.00 130.59 9 GLY H O 1
ATOM 1729 N N . GLY B 2 10 ? 256.687 341.248 472.905 1.00 137.47 10 GLY H N 1
ATOM 1730 C CA . GLY B 2 10 ? 256.186 339.886 472.827 1.00 137.47 10 GLY H CA 1
ATOM 1731 C C . GLY B 2 10 ? 255.964 339.288 474.206 1.00 137.47 10 GLY H C 1
ATOM 1732 O O . GLY B 2 10 ? 256.035 339.975 475.226 1.00 137.47 10 GLY H O 1
ATOM 1733 N N . LEU B 2 11 ? 255.685 337.988 474.233 1.00 140.87 11 LEU H N 1
ATOM 1734 C CA . LEU B 2 11 ? 255.294 337.323 475.464 1.00 140.87 11 LEU H CA 1
ATOM 1735 C C . LEU B 2 11 ? 255.677 335.848 475.436 1.00 140.87 11 LEU H C 1
ATOM 1736 O O . LEU B 2 11 ? 255.817 335.230 474.378 1.00 140.87 11 LEU H O 1
ATOM 1741 N N . VAL B 2 12 ? 255.856 335.306 476.643 1.00 147.85 12 VAL H N 1
ATOM 1742 C CA . VAL B 2 12 ? 255.852 333.866 476.888 1.00 147.85 12 VAL H CA 1
ATOM 1743 C C . VAL B 2 12 ? 254.481 333.305 476.472 1.00 147.85 12 VAL H C 1
ATOM 1744 O O . VAL B 2 12 ? 253.469 334.021 476.486 1.00 147.85 12 VAL H O 1
ATOM 1748 N N . LYS B 2 13 ? 254.418 332.034 476.037 1.00 140.83 13 LYS H N 1
ATOM 1749 C CA . LYS B 2 13 ? 255.243 330.845 476.279 1.00 140.83 13 LYS H CA 1
ATOM 1750 C C . LYS B 2 13 ? 255.992 330.443 475.004 1.00 140.83 13 LYS H C 1
ATOM 1751 O O . LYS B 2 13 ? 255.491 330.673 473.904 1.00 140.83 13 LYS H O 1
ATOM 1757 N N . PRO B 2 14 ? 257.191 329.832 475.139 1.00 137.24 14 PRO H N 1
ATOM 1758 C CA . PRO B 2 14 ? 257.893 329.308 473.954 1.00 137.24 14 PRO H CA 1
ATOM 1759 C C . PRO B 2 14 ? 257.320 328.033 473.337 1.00 137.24 14 PRO H C 1
ATOM 1760 O O . PRO B 2 14 ? 258.030 327.352 472.592 1.00 137.24 14 PRO H O 1
ATOM 1764 N N . GLY B 2 15 ? 256.076 327.672 473.657 1.00 132.34 15 GLY H N 1
ATOM 1765 C CA . GLY B 2 15 ? 255.428 326.573 472.960 1.00 132.34 15 GLY H CA 1
ATOM 1766 C C . GLY B 2 15 ? 255.221 326.850 471.482 1.00 132.34 15 GLY H C 1
ATOM 1767 O O . GLY B 2 15 ? 255.272 325.934 470.658 1.00 132.34 15 GLY H O 1
ATOM 1768 N N . GLY B 2 16 ? 254.979 328.107 471.127 1.00 124.43 16 GLY H N 1
ATOM 1769 C CA . GLY B 2 16 ? 254.934 328.478 469.729 1.00 124.43 16 GLY H CA 1
ATOM 1770 C C . GLY B 2 16 ? 254.107 329.730 469.511 1.00 124.43 16 GLY H C 1
ATOM 1771 O O . GLY B 2 16 ? 253.593 330.333 470.457 1.00 124.43 16 GLY H O 1
ATOM 1772 N N . SER B 2 17 ? 254.015 330.105 468.227 1.00 119.49 17 SER H N 1
ATOM 1773 C CA . SER B 2 17 ? 253.108 331.142 467.715 1.00 119.49 17 SER H CA 1
ATOM 1774 C C . SER B 2 17 ? 253.360 332.521 468.328 1.00 119.49 17 SER H C 1
ATOM 1775 O O . SER B 2 17 ? 252.516 333.065 469.041 1.00 119.49 17 SER H O 1
ATOM 1778 N N . LEU B 2 18 ? 254.529 333.092 468.050 1.00 116.18 18 LEU H N 1
ATOM 1779 C CA . LEU B 2 18 ? 254.805 334.491 468.355 1.00 116.18 18 LEU H CA 1
ATOM 1780 C C . LEU B 2 18 ? 254.748 335.311 467.072 1.00 116.18 18 LEU H C 1
ATOM 1781 O O . LEU B 2 18 ? 255.285 334.895 466.040 1.00 116.18 18 LEU H O 1
ATOM 1786 N N . LYS B 2 19 ? 254.098 336.473 467.140 1.00 110.39 19 LYS H N 1
ATOM 1787 C CA . LYS B 2 19 ? 253.885 337.338 465.985 1.00 110.39 19 LYS H CA 1
ATOM 1788 C C . LYS B 2 19 ? 254.366 338.744 466.315 1.00 110.39 19 LYS H C 1
ATOM 1789 O O . LYS B 2 19 ? 254.192 339.210 467.446 1.00 110.39 19 LYS H O 1
ATOM 1795 N N . LEU B 2 20 ? 254.967 339.417 465.335 1.00 106.61 20 LEU H N 1
ATOM 1796 C CA . LEU B 2 20 ? 255.407 340.800 465.478 1.00 106.61 20 LEU H CA 1
ATOM 1797 C C . LEU B 2 20 ? 254.845 341.623 464.328 1.00 106.61 20 LEU H C 1
ATOM 1798 O O . LEU B 2 20 ? 255.135 341.344 463.161 1.00 106.61 20 LEU H O 1
ATOM 1803 N N . SER B 2 21 ? 254.060 342.646 464.657 1.00 111.72 21 SER H N 1
ATOM 1804 C CA . SER B 2 21 ? 253.392 343.472 463.662 1.00 111.72 21 SER H CA 1
ATOM 1805 C C . SER B 2 21 ? 254.029 344.853 463.634 1.00 111.72 21 SER H C 1
ATOM 1806 O O . SER B 2 21 ? 254.472 345.356 464.671 1.00 111.72 21 SER H O 1
ATOM 1809 N N . CYS B 2 22 ? 254.074 345.459 462.449 1.00 109.61 22 CYS H N 1
ATOM 1810 C CA . CYS B 2 22 ? 254.598 346.811 462.300 1.00 109.61 22 CYS H CA 1
ATOM 1811 C C . CYS B 2 22 ? 253.737 347.610 461.329 1.00 109.61 22 CYS H C 1
ATOM 1812 O O . CYS B 2 22 ? 252.767 347.083 460.777 1.00 109.61 22 CYS H O 1
ATOM 1815 N N . ALA B 2 23 ? 254.068 348.884 461.124 1.00 104.92 23 ALA H N 1
ATOM 1816 C CA . ALA B 2 23 ? 253.362 349.697 460.140 1.00 104.92 23 ALA H CA 1
ATOM 1817 C C . ALA B 2 23 ? 254.357 350.443 459.260 1.00 104.92 23 ALA H C 1
ATOM 1818 O O . ALA B 2 23 ? 255.570 350.268 459.414 1.00 104.92 23 ALA H O 1
ATOM 1820 N N . ALA B 2 24 ? 253.864 351.283 458.355 1.00 101.66 24 ALA H N 1
ATOM 1821 C CA . ALA B 2 24 ? 254.723 351.970 457.396 1.00 101.66 24 ALA H CA 1
ATOM 1822 C C . ALA B 2 24 ? 254.000 353.206 456.871 1.00 101.66 24 ALA H C 1
ATOM 1823 O O . ALA B 2 24 ? 252.952 353.604 457.391 1.00 101.66 24 ALA H O 1
ATOM 1825 N N . SER B 2 25 ? 254.574 353.818 455.834 1.00 99.08 25 SER H N 1
ATOM 1826 C CA . SER B 2 25 ? 253.954 354.941 455.134 1.00 99.08 25 SER H CA 1
ATOM 1827 C C . SER B 2 25 ? 253.952 354.796 453.619 1.00 99.08 25 SER H C 1
ATOM 1828 O O . SER B 2 25 ? 253.153 355.467 452.959 1.00 99.08 25 SER H O 1
ATOM 1831 N N . GLY B 2 26 ? 254.812 353.960 453.044 1.00 98.58 26 GLY H N 1
ATOM 1832 C CA . GLY B 2 26 ? 254.810 353.629 451.631 1.00 98.58 26 GLY H CA 1
ATOM 1833 C C . GLY B 2 26 ? 254.353 352.192 451.469 1.00 98.58 26 GLY H C 1
ATOM 1834 O O . GLY B 2 26 ? 253.143 351.951 451.437 1.00 98.58 26 GLY H O 1
ATOM 1835 N N . PHE B 2 27 ? 255.268 351.223 451.356 1.00 98.00 27 PHE H N 1
ATOM 1836 C CA . PHE B 2 27 ? 256.718 351.415 451.213 1.00 98.00 27 PHE H CA 1
ATOM 1837 C C . PHE B 2 27 ? 257.277 350.325 450.289 1.00 98.00 27 PHE H C 1
ATOM 1838 O O . PHE B 2 27 ? 258.470 350.015 450.353 1.00 98.00 27 PHE H O 1
ATOM 1846 N N . THR B 2 28 ? 256.446 349.918 449.315 1.00 98.47 28 THR H N 1
ATOM 1847 C CA . THR B 2 28 ? 256.269 348.563 448.775 1.00 98.47 28 THR H CA 1
ATOM 1848 C C . THR B 2 28 ? 257.514 347.680 448.804 1.00 98.47 28 THR H C 1
ATOM 1849 O O . THR B 2 28 ? 258.562 348.061 448.272 1.00 98.47 28 THR H O 1
ATOM 1853 N N . PHE B 2 29 ? 257.336 346.459 449.326 1.00 96.15 29 PHE H N 1
ATOM 1854 C CA . PHE B 2 29 ? 258.221 345.730 450.235 1.00 96.15 29 PHE H CA 1
ATOM 1855 C C . PHE B 2 29 ? 259.715 345.898 449.976 1.00 96.15 29 PHE H C 1
ATOM 1856 O O . PHE B 2 29 ? 260.197 345.771 448.845 1.00 96.15 29 PHE H O 1
ATOM 1864 N N . SER B 2 30 ? 260.432 346.288 451.031 1.00 94.08 30 SER H N 1
ATOM 1865 C CA . SER B 2 30 ? 261.865 346.050 451.122 1.00 94.08 30 SER H CA 1
ATOM 1866 C C . SER B 2 30 ? 262.270 345.776 452.565 1.00 94.08 30 SER H C 1
ATOM 1867 O O . SER B 2 30 ? 263.419 346.027 452.944 1.00 94.08 30 SER H O 1
ATOM 1870 N N . SER B 2 31 ? 261.343 345.269 453.376 1.00 96.09 31 SER H N 1
ATOM 1871 C CA . SER B 2 31 ? 261.535 345.156 454.815 1.00 96.09 31 SER H CA 1
ATOM 1872 C C . SER B 2 31 ? 262.448 343.992 455.172 1.00 96.09 31 SER H C 1
ATOM 1873 O O . SER B 2 31 ? 262.493 342.979 454.469 1.00 96.09 31 SER H O 1
ATOM 1876 N N . TYR B 2 32 ? 263.171 344.149 456.277 1.00 94.73 32 TYR H N 1
ATOM 1877 C CA . TYR B 2 32 ? 264.015 343.109 456.840 1.00 94.73 32 TYR H CA 1
ATOM 1878 C C . TYR B 2 32 ? 263.640 342.889 458.293 1.00 94.73 32 TYR H C 1
ATOM 1879 O O . TYR B 2 32 ? 262.750 343.546 458.837 1.00 94.73 32 TYR H O 1
ATOM 1888 N N . TRP B 2 33 ? 264.336 341.948 458.922 1.00 98.94 33 TRP H N 1
ATOM 1889 C CA . TRP B 2 33 ? 264.262 341.748 460.360 1.00 98.94 33 TRP H CA 1
ATOM 1890 C C . TRP B 2 33 ? 265.657 341.419 460.864 1.00 98.94 33 TRP H C 1
ATOM 1891 O O . TRP B 2 33 ? 266.459 340.832 460.133 1.00 98.94 33 TRP H O 1
ATOM 1902 N N . MET B 2 34 ? 265.962 341.839 462.089 1.00 98.28 34 MET H N 1
ATOM 1903 C CA . MET B 2 34 ? 267.265 341.631 462.710 1.00 98.28 34 MET H CA 1
ATOM 1904 C C . MET B 2 34 ? 267.051 341.447 464.202 1.00 98.28 34 MET H C 1
ATOM 1905 O O . MET B 2 34 ? 266.201 342.122 464.788 1.00 98.28 34 MET H O 1
ATOM 1910 N N . HIS B 2 35 ? 267.808 340.544 464.819 1.00 104.03 35 HIS H N 1
ATOM 1911 C CA . HIS B 2 35 ? 267.692 340.303 466.251 1.00 104.03 35 HIS H CA 1
ATOM 1912 C C . HIS B 2 35 ? 269.073 340.109 466.856 1.00 104.03 35 HIS H C 1
ATOM 1913 O O . HIS B 2 35 ? 269.992 339.635 466.179 1.00 104.03 35 HIS H O 1
ATOM 1920 N N . TRP B 2 36 ? 269.216 340.485 468.124 1.00 108.54 36 TRP H N 1
ATOM 1921 C CA . TRP B 2 36 ? 270.462 340.351 468.864 1.00 108.54 36 TRP H CA 1
ATOM 1922 C C . TRP B 2 36 ? 270.159 339.913 470.288 1.00 108.54 36 TRP H C 1
ATOM 1923 O O . TRP B 2 36 ? 269.158 340.336 470.873 1.00 108.54 36 TRP H O 1
ATOM 1934 N N . VAL B 2 37 ? 271.029 339.079 470.852 1.00 108.88 37 VAL H N 1
ATOM 1935 C CA . VAL B 2 37 ? 270.848 338.620 472.225 1.00 108.88 37 VAL H CA 1
ATOM 1936 C C . VAL B 2 37 ? 271.715 339.436 473.186 1.00 108.88 37 VAL H C 1
ATOM 1937 O O . VAL B 2 37 ? 271.191 340.102 474.086 1.00 108.88 37 VAL H O 1
ATOM 1941 N N . GLN B 2 38 ? 273.037 339.401 473.006 1.00 105.88 38 GLN H N 1
ATOM 1942 C CA . GLN B 2 38 ? 273.955 340.247 473.754 1.00 105.88 38 GLN H CA 1
ATOM 1943 C C . GLN B 2 38 ? 275.085 340.772 472.883 1.00 105.88 38 GLN H C 1
ATOM 1944 O O . GLN B 2 38 ? 276.024 341.374 473.413 1.00 105.88 38 GLN H O 1
ATOM 1950 N N . THR B 2 39 ? 275.022 340.558 471.570 1.00 104.29 39 THR H N 1
ATOM 1951 C CA . THR B 2 39 ? 276.079 340.820 470.603 1.00 104.29 39 THR H CA 1
ATOM 1952 C C . THR B 2 39 ? 275.559 341.833 469.588 1.00 104.29 39 THR H C 1
ATOM 1953 O O . THR B 2 39 ? 274.413 342.283 469.713 1.00 104.29 39 THR H O 1
ATOM 1957 N N . PRO B 2 40 ? 276.370 342.267 468.617 1.00 100.88 40 PRO H N 1
ATOM 1958 C CA . PRO B 2 40 ? 275.805 342.877 467.407 1.00 100.88 40 PRO H CA 1
ATOM 1959 C C . PRO B 2 40 ? 274.811 341.960 466.702 1.00 100.88 40 PRO H C 1
ATOM 1960 O O . PRO B 2 40 ? 274.859 340.734 466.832 1.00 100.88 40 PRO H O 1
ATOM 1964 N N . GLU B 2 41 ? 273.928 342.581 465.921 1.00 97.68 41 GLU H N 1
ATOM 1965 C CA . GLU B 2 41 ? 272.709 341.948 465.439 1.00 97.68 41 GLU H CA 1
ATOM 1966 C C . GLU B 2 41 ? 272.993 340.838 464.427 1.00 97.68 41 GLU H C 1
ATOM 1967 O O . GLU B 2 41 ? 274.049 340.782 463.791 1.00 97.68 41 GLU H O 1
ATOM 1973 N N . LYS B 2 42 ? 272.032 339.924 464.314 1.00 97.64 42 LYS H N 1
ATOM 1974 C CA . LYS B 2 42 ? 272.044 338.884 463.295 1.00 97.64 42 LYS H CA 1
ATOM 1975 C C . LYS B 2 42 ? 271.266 339.395 462.082 1.00 97.64 42 LYS H C 1
ATOM 1976 O O . LYS B 2 42 ? 270.955 340.585 461.995 1.00 97.64 42 LYS H O 1
ATOM 1982 N N . ARG B 2 43 ? 270.934 338.519 461.133 1.00 96.62 43 ARG H N 1
ATOM 1983 C CA . ARG B 2 43 ? 270.366 338.988 459.870 1.00 96.62 43 ARG H CA 1
ATOM 1984 C C . ARG B 2 43 ? 269.470 337.905 459.273 1.00 96.62 43 ARG H C 1
ATOM 1985 O O . ARG B 2 43 ? 269.967 336.993 458.605 1.00 96.62 43 ARG H O 1
ATOM 1993 N N . LEU B 2 44 ? 268.160 338.040 459.487 1.00 102.68 44 LEU H N 1
ATOM 1994 C CA . LEU B 2 44 ? 267.141 337.252 458.797 1.00 102.68 44 LEU H CA 1
ATOM 1995 C C . LEU B 2 44 ? 265.803 337.966 458.964 1.00 102.68 44 LEU H C 1
ATOM 1996 O O . LEU B 2 44 ? 265.386 338.228 460.096 1.00 102.68 44 LEU H O 1
ATOM 2001 N N . GLU B 2 45 ? 265.122 338.274 457.853 1.00 101.61 45 GLU H N 1
ATOM 2002 C CA . GLU B 2 45 ? 265.387 337.725 456.520 1.00 101.61 45 GLU H CA 1
ATOM 2003 C C . GLU B 2 45 ? 265.666 338.776 455.434 1.00 101.61 45 GLU H C 1
ATOM 2004 O O . GLU B 2 45 ? 265.827 339.959 455.725 1.00 101.61 45 GLU H O 1
ATOM 2010 N N . TRP B 2 46 ? 265.702 338.324 454.176 1.00 95.06 46 TRP H N 1
ATOM 2011 C CA . TRP B 2 46 ? 266.188 339.101 453.036 1.00 95.06 46 TRP H CA 1
ATOM 2012 C C . TRP B 2 46 ? 265.162 340.099 452.515 1.00 95.06 46 TRP H C 1
ATOM 2013 O O . TRP B 2 46 ? 264.168 340.376 453.193 1.00 95.06 46 TRP H O 1
ATOM 2024 N N . VAL B 2 47 ? 265.371 340.638 451.304 1.00 91.54 47 VAL H N 1
ATOM 2025 C CA . VAL B 2 47 ? 264.509 341.711 450.810 1.00 91.54 47 VAL H CA 1
ATOM 2026 C C . VAL B 2 47 ? 263.283 341.088 450.135 1.00 91.54 47 VAL H C 1
ATOM 2027 O O . VAL B 2 47 ? 263.018 341.251 448.936 1.00 91.54 47 VAL H O 1
ATOM 2031 N N . ALA B 2 48 ? 262.480 340.443 450.978 1.00 100.49 48 ALA H N 1
ATOM 2032 C CA . ALA B 2 48 ? 261.236 339.741 450.702 1.00 100.49 48 ALA H CA 1
ATOM 2033 C C . ALA B 2 48 ? 260.814 339.128 452.024 1.00 100.49 48 ALA H C 1
ATOM 2034 O O . ALA B 2 48 ? 261.303 339.510 453.090 1.00 100.49 48 ALA H O 1
ATOM 2036 N N . THR B 2 49 ? 259.883 338.183 451.944 1.00 105.37 49 THR H N 1
ATOM 2037 C CA . THR B 2 49 ? 259.757 337.216 453.028 1.00 105.37 49 THR H CA 1
ATOM 2038 C C . THR B 2 49 ? 260.621 335.979 452.791 1.00 105.37 49 THR H C 1
ATOM 2039 O O . THR B 2 49 ? 260.500 334.992 453.527 1.00 105.37 49 THR H O 1
ATOM 2043 N N . ILE B 2 50 ? 261.488 335.999 451.771 1.00 104.08 50 ILE H N 1
ATOM 2044 C CA . ILE B 2 50 ? 262.263 334.811 451.422 1.00 104.08 50 ILE H CA 1
ATOM 2045 C C . ILE B 2 50 ? 263.342 334.559 452.465 1.00 104.08 50 ILE H C 1
ATOM 2046 O O . ILE B 2 50 ? 263.727 335.457 453.220 1.00 104.08 50 ILE H O 1
ATOM 2051 N N . SER B 2 51 ? 263.848 333.329 452.489 1.00 104.41 51 SER H N 1
ATOM 2052 C CA . SER B 2 51 ? 264.697 332.831 453.558 1.00 104.41 51 SER H CA 1
ATOM 2053 C C . SER B 2 51 ? 266.108 333.411 453.467 1.00 104.41 51 SER H C 1
ATOM 2054 O O . SER B 2 51 ? 266.457 334.146 452.540 1.00 104.41 51 SER H O 1
ATOM 2057 N N . SER B 2 52 ? 266.933 333.064 454.450 1.00 103.47 52 SER H N 1
ATOM 2058 C CA . SER B 2 52 ? 268.346 333.405 454.477 1.00 103.47 52 SER H CA 1
ATOM 2059 C C . SER B 2 52 ? 269.171 332.155 454.762 1.00 103.47 52 SER H C 1
ATOM 2060 O O . SER B 2 52 ? 268.673 331.156 455.286 1.00 103.47 52 SER H O 1
ATOM 2063 N N . GLY B 2 53 ? 270.453 332.223 454.410 1.00 106.26 53 GLY H N 1
ATOM 2064 C CA . GLY B 2 53 ? 271.337 331.082 454.586 1.00 106.26 53 GLY H CA 1
ATOM 2065 C C . GLY B 2 53 ? 272.024 331.125 455.937 1.00 106.26 53 GLY H C 1
ATOM 2066 O O . GLY B 2 53 ? 272.746 332.077 456.250 1.00 106.26 53 GLY H O 1
ATOM 2067 N N . GLY B 2 54 ? 271.806 330.084 456.739 1.00 108.68 54 GLY H N 1
ATOM 2068 C CA . GLY B 2 54 ? 272.328 330.028 458.086 1.00 108.68 54 GLY H CA 1
ATOM 2069 C C . GLY B 2 54 ? 271.313 330.304 459.174 1.00 108.68 54 GLY H C 1
ATOM 2070 O O . GLY B 2 54 ? 271.538 329.903 460.323 1.00 108.68 54 GLY H O 1
ATOM 2071 N N . GLY B 2 55 ? 270.212 330.979 458.852 1.00 109.64 55 GLY H N 1
ATOM 2072 C CA . GLY B 2 55 ? 269.181 331.218 459.841 1.00 109.64 55 GLY H CA 1
ATOM 2073 C C . GLY B 2 55 ? 268.396 329.958 460.151 1.00 109.64 55 GLY H C 1
ATOM 2074 O O . GLY B 2 55 ? 268.421 328.978 459.408 1.00 109.64 55 GLY H O 1
ATOM 2075 N N . ASP B 2 56 ? 267.679 329.994 461.272 1.00 114.77 56 ASP H N 1
ATOM 2076 C CA . ASP B 2 56 ? 266.938 328.829 461.729 1.00 114.77 56 ASP H CA 1
ATOM 2077 C C . ASP B 2 56 ? 265.671 328.620 460.903 1.00 114.77 56 ASP H C 1
ATOM 2078 O O . ASP B 2 56 ? 265.402 329.326 459.928 1.00 114.77 56 ASP H O 1
ATOM 2083 N N . THR B 2 57 ? 264.875 327.633 461.322 1.00 114.28 57 THR H N 1
ATOM 2084 C CA . THR B 2 57 ? 263.739 327.194 460.520 1.00 114.28 57 THR H CA 1
ATOM 2085 C C . THR B 2 57 ? 262.573 328.175 460.543 1.00 114.28 57 THR H C 1
ATOM 2086 O O . THR B 2 57 ? 261.660 328.043 459.722 1.00 114.28 57 THR H O 1
ATOM 2090 N N . TYR B 2 58 ? 262.570 329.149 461.454 1.00 115.17 58 TYR H N 1
ATOM 2091 C CA . TYR B 2 58 ? 261.488 330.133 461.494 1.00 115.17 58 TYR H CA 1
ATOM 2092 C C . TYR B 2 58 ? 261.754 331.189 460.420 1.00 115.17 58 TYR H C 1
ATOM 2093 O O . TYR B 2 58 ? 262.720 331.956 460.454 1.00 115.17 58 TYR H O 1
ATOM 2102 N N . TYR B 2 59 ? 260.892 331.179 459.404 1.00 112.50 59 TYR H N 1
ATOM 2103 C CA . TYR B 2 59 ? 260.976 332.116 458.286 1.00 112.50 59 TYR H CA 1
ATOM 2104 C C . TYR B 2 59 ? 259.575 332.673 458.057 1.00 112.50 59 TYR H C 1
ATOM 2105 O O . TYR B 2 59 ? 258.695 332.024 457.490 1.00 112.50 59 TYR H O 1
ATOM 2114 N N . GLY B 2 60 ? 259.375 333.903 458.512 1.00 110.35 60 GLY H N 1
ATOM 2115 C CA . GLY B 2 60 ? 258.042 334.459 458.596 1.00 110.35 60 GLY H CA 1
ATOM 2116 C C . GLY B 2 60 ? 257.480 335.075 457.336 1.00 110.35 60 GLY H C 1
ATOM 2117 O O . GLY B 2 60 ? 258.175 335.802 456.620 1.00 110.35 60 GLY H O 1
ATOM 2118 N N . ASP B 2 61 ? 256.209 334.792 457.061 1.00 113.39 61 ASP H N 1
ATOM 2119 C CA . ASP B 2 61 ? 255.520 335.471 455.979 1.00 113.39 61 ASP H CA 1
ATOM 2120 C C . ASP B 2 61 ? 255.209 336.904 456.397 1.00 113.39 61 ASP H C 1
ATOM 2121 O O . ASP B 2 61 ? 254.742 337.171 457.505 1.00 113.39 61 ASP H O 1
ATOM 2126 N N . SER B 2 62 ? 255.489 337.833 455.492 1.00 110.94 62 SER H N 1
ATOM 2127 C CA . SER B 2 62 ? 255.224 339.247 455.706 1.00 110.94 62 SER H CA 1
ATOM 2128 C C . SER B 2 62 ? 254.464 339.774 454.501 1.00 110.94 62 SER H C 1
ATOM 2129 O O . SER B 2 62 ? 254.925 339.633 453.364 1.00 110.94 62 SER H O 1
ATOM 2132 N N . VAL B 2 63 ? 253.299 340.370 454.751 1.00 113.36 63 VAL H N 1
ATOM 2133 C CA . VAL B 2 63 ? 252.409 340.738 453.659 1.00 113.36 63 VAL H CA 1
ATOM 2134 C C . VAL B 2 63 ? 252.921 341.991 452.960 1.00 113.36 63 VAL H C 1
ATOM 2135 O O . VAL B 2 63 ? 253.770 342.728 453.480 1.00 113.36 63 VAL H O 1
ATOM 2139 N N . LYS B 2 64 ? 252.417 342.216 451.752 1.00 109.04 64 LYS H N 1
ATOM 2140 C CA . LYS B 2 64 ? 252.823 343.327 450.906 1.00 109.04 64 LYS H CA 1
ATOM 2141 C C . LYS B 2 64 ? 251.634 344.261 450.698 1.00 109.04 64 LYS H C 1
ATOM 2142 O O . LYS B 2 64 ? 250.499 343.806 450.530 1.00 109.04 64 LYS H O 1
ATOM 2148 N N . GLY B 2 65 ? 251.886 345.572 450.702 1.00 106.86 65 GLY H N 1
ATOM 2149 C CA . GLY B 2 65 ? 253.154 346.174 451.090 1.00 106.86 65 GLY H CA 1
ATOM 2150 C C . GLY B 2 65 ? 253.407 346.760 452.479 1.00 106.86 65 GLY H C 1
ATOM 2151 O O . GLY B 2 65 ? 254.327 346.304 453.151 1.00 106.86 65 GLY H O 1
ATOM 2152 N N . PRO B 2 66 ? 252.606 347.725 452.938 1.00 106.46 66 PRO H N 1
ATOM 2153 C CA . PRO B 2 66 ? 252.993 348.503 454.126 1.00 106.46 66 PRO H CA 1
ATOM 2154 C C . PRO B 2 66 ? 252.579 347.933 455.476 1.00 106.46 66 PRO H C 1
ATOM 2155 O O . PRO B 2 66 ? 252.602 348.681 456.458 1.00 106.46 66 PRO H O 1
ATOM 2159 N N . ALA B 2 67 ? 252.201 346.661 455.578 1.00 108.45 67 ALA H N 1
ATOM 2160 C CA . ALA B 2 67 ? 251.854 346.110 456.885 1.00 108.45 67 ALA H CA 1
ATOM 2161 C C . ALA B 2 67 ? 252.943 345.175 457.407 1.00 108.45 67 ALA H C 1
ATOM 2162 O O . ALA B 2 67 ? 253.363 345.295 458.563 1.00 108.45 67 ALA H O 1
ATOM 2164 N N . THR B 2 68 ? 253.413 344.256 456.552 1.00 110.30 68 THR H N 1
ATOM 2165 C CA . THR B 2 68 ? 254.473 343.278 456.813 1.00 110.30 68 THR H CA 1
ATOM 2166 C C . THR B 2 68 ? 254.233 342.453 458.072 1.00 110.30 68 THR H C 1
ATOM 2167 O O . THR B 2 68 ? 255.049 342.467 458.998 1.00 110.30 68 THR H O 1
ATOM 2171 N N . ILE B 2 69 ? 253.115 341.737 458.110 1.00 113.65 69 ILE H N 1
ATOM 2172 C CA . ILE B 2 69 ? 252.768 340.856 459.217 1.00 113.65 69 ILE H CA 1
ATOM 2173 C C . ILE B 2 69 ? 252.983 339.410 458.771 1.00 113.65 69 ILE H C 1
ATOM 2174 O O . ILE B 2 69 ? 252.439 338.984 457.744 1.00 113.65 69 ILE H O 1
ATOM 2179 N N . SER B 2 70 ? 253.825 338.666 459.495 1.00 112.43 70 SER H N 1
ATOM 2180 C CA . SER B 2 70 ? 254.504 339.072 460.727 1.00 112.43 70 SER H CA 1
ATOM 2181 C C . SER B 2 70 ? 255.907 338.479 460.771 1.00 112.43 70 SER H C 1
ATOM 2182 O O . SER B 2 70 ? 256.452 338.058 459.754 1.00 112.43 70 SER H O 1
ATOM 2185 N N . ARG B 2 71 ? 256.490 338.462 461.971 1.00 109.26 71 ARG H N 1
ATOM 2186 C CA . ARG B 2 71 ? 257.751 337.758 462.178 1.00 109.26 71 ARG H CA 1
ATOM 2187 C C . ARG B 2 71 ? 257.549 336.247 462.143 1.00 109.26 71 ARG H C 1
ATOM 2188 O O . ARG B 2 71 ? 258.416 335.518 461.646 1.00 109.26 71 ARG H O 1
ATOM 2196 N N . ASP B 2 72 ? 256.419 335.771 462.673 1.00 112.36 72 ASP H N 1
ATOM 2197 C CA . ASP B 2 72 ? 256.018 334.357 462.711 1.00 112.36 72 ASP H CA 1
ATOM 2198 C C . ASP B 2 72 ? 257.075 333.475 463.375 1.00 112.36 72 ASP H C 1
ATOM 2199 O O . ASP B 2 72 ? 257.661 332.581 462.764 1.00 112.36 72 ASP H O 1
ATOM 2204 N N . ASN B 2 73 ? 257.311 333.742 464.657 1.00 116.30 73 ASN H N 1
ATOM 2205 C CA . ASN B 2 73 ? 258.329 333.018 465.418 1.00 116.30 73 ASN H CA 1
ATOM 2206 C C . ASN B 2 73 ? 257.718 331.752 466.021 1.00 116.30 73 ASN H C 1
ATOM 2207 O O . ASN B 2 73 ? 257.569 331.602 467.234 1.00 116.30 73 ASN H O 1
ATOM 2212 N N . ALA B 2 74 ? 257.369 330.823 465.137 1.00 118.98 74 ALA H N 1
ATOM 2213 C CA . ALA B 2 74 ? 256.724 329.591 465.566 1.00 118.98 74 ALA H CA 1
ATOM 2214 C C . ALA B 2 74 ? 257.747 328.611 466.128 1.00 118.98 74 ALA H C 1
ATOM 2215 O O . ALA B 2 74 ? 258.883 328.528 465.649 1.00 118.98 74 ALA H O 1
ATOM 2217 N N . LYS B 2 75 ? 257.316 327.869 467.161 1.00 125.35 75 LYS H N 1
ATOM 2218 C CA . LYS B 2 75 ? 258.111 326.841 467.849 1.00 125.35 75 LYS H CA 1
ATOM 2219 C C . LYS B 2 75 ? 259.407 327.416 468.422 1.00 125.35 75 LYS H C 1
ATOM 2220 O O . LYS B 2 75 ? 260.507 327.112 467.955 1.00 125.35 75 LYS H O 1
ATOM 2226 N N . ASN B 2 76 ? 259.270 328.296 469.412 1.00 127.51 76 ASN H N 1
ATOM 2227 C CA . ASN B 2 76 ? 260.435 328.879 470.066 1.00 127.51 76 ASN H CA 1
ATOM 2228 C C . ASN B 2 76 ? 261.165 327.826 470.894 1.00 127.51 76 ASN H C 1
ATOM 2229 O O . ASN B 2 76 ? 260.562 326.873 471.391 1.00 127.51 76 ASN H O 1
ATOM 2234 N N . THR B 2 77 ? 262.484 327.979 471.006 1.00 130.28 77 THR H N 1
ATOM 2235 C CA . THR B 2 77 ? 263.313 327.077 471.796 1.00 130.28 77 THR H CA 1
ATOM 2236 C C . THR B 2 77 ? 264.095 327.802 472.882 1.00 130.28 77 THR H C 1
ATOM 2237 O O . THR B 2 77 ? 265.191 327.354 473.231 1.00 130.28 77 THR H O 1
ATOM 2241 N N . LEU B 2 78 ? 263.604 328.962 473.342 1.00 129.34 78 LEU H N 1
ATOM 2242 C CA . LEU B 2 78 ? 264.132 329.810 474.421 1.00 129.34 78 LEU H CA 1
ATOM 2243 C C . LEU B 2 78 ? 265.544 330.349 474.169 1.00 129.34 78 LEU H C 1
ATOM 2244 O O . LEU B 2 78 ? 266.112 331.034 475.026 1.00 129.34 78 LEU H O 1
ATOM 2249 N N . TYR B 2 79 ? 266.105 330.072 472.993 1.00 128.34 79 TYR H N 1
ATOM 2250 C CA . TYR B 2 79 ? 267.339 330.671 472.508 1.00 128.34 79 TYR H CA 1
ATOM 2251 C C . TYR B 2 79 ? 266.979 332.030 471.925 1.00 128.34 79 TYR H C 1
ATOM 2252 O O . TYR B 2 79 ? 267.759 332.985 471.994 1.00 128.34 79 TYR H O 1
ATOM 2261 N N . LEU B 2 80 ? 265.769 332.123 471.380 1.00 126.43 80 LEU H N 1
ATOM 2262 C CA . LEU B 2 80 ? 265.328 333.265 470.594 1.00 126.43 80 LEU H CA 1
ATOM 2263 C C . LEU B 2 80 ? 264.746 334.388 471.447 1.00 126.43 80 LEU H C 1
ATOM 2264 O O . LEU B 2 80 ? 264.059 335.264 470.911 1.00 126.43 80 LEU H O 1
ATOM 2269 N N . GLN B 2 81 ? 264.999 334.380 472.754 1.00 130.11 81 GLN H N 1
ATOM 2270 C CA . GLN B 2 81 ? 264.587 335.472 473.633 1.00 130.11 81 GLN H CA 1
ATOM 2271 C C . GLN B 2 81 ? 265.521 336.646 473.372 1.00 130.11 81 GLN H C 1
ATOM 2272 O O . GLN B 2 81 ? 266.644 336.686 473.879 1.00 130.11 81 GLN H O 1
ATOM 2278 N N . MET B 2 82 ? 265.059 337.607 472.581 1.00 122.28 82 MET H N 1
ATOM 2279 C CA . MET B 2 82 ? 265.930 338.661 472.078 1.00 122.28 82 MET H CA 1
ATOM 2280 C C . MET B 2 82 ? 265.074 339.881 471.744 1.00 122.28 82 MET H C 1
ATOM 2281 O O . MET B 2 82 ? 263.898 339.946 472.120 1.00 122.28 82 MET H O 1
ATOM 2283 N N . SER B 2 83 ? 265.662 340.841 471.031 1.00 113.83 83 SER H N 1
ATOM 2284 C CA . SER B 2 83 ? 264.988 342.079 470.653 1.00 113.83 83 SER H CA 1
ATOM 2285 C C . SER B 2 83 ? 265.047 342.212 469.137 1.00 113.83 83 SER H C 1
ATOM 2286 O O . SER B 2 83 ? 266.135 342.194 468.553 1.00 113.83 83 SER H O 1
ATOM 2289 N N . SER B 2 84 ? 263.886 342.354 468.505 1.00 104.86 84 SER H N 1
ATOM 2290 C CA . SER B 2 84 ? 263.789 342.352 467.054 1.00 104.86 84 SER H CA 1
ATOM 2291 C C . SER B 2 84 ? 263.674 343.770 466.498 1.00 104.86 84 SER H C 1
ATOM 2292 O O . SER B 2 84 ? 263.102 344.668 467.119 1.00 104.86 84 SER H O 1
ATOM 2295 N N . LEU B 2 85 ? 264.229 343.952 465.301 1.00 98.98 85 LEU H N 1
ATOM 2296 C CA . LEU B 2 85 ? 264.254 345.232 464.607 1.00 98.98 85 LEU H CA 1
ATOM 2297 C C . LEU B 2 85 ? 263.726 345.005 463.197 1.00 98.98 85 LEU H C 1
ATOM 2298 O O . LEU B 2 85 ? 263.582 343.865 462.757 1.00 98.98 85 LEU H O 1
ATOM 2303 N N . LYS B 2 86 ? 263.430 346.089 462.477 1.00 96.44 86 LYS H N 1
ATOM 2304 C CA . LYS B 2 86 ? 262.850 345.971 461.144 1.00 96.44 86 LYS H CA 1
ATOM 2305 C C . LYS B 2 86 ? 263.138 347.201 460.294 1.00 96.44 86 LYS H C 1
ATOM 2306 O O . LYS B 2 86 ? 262.496 348.241 460.451 1.00 96.44 86 LYS H O 1
ATOM 2308 N N . SER B 2 87 ? 264.070 347.054 459.352 1.00 94.28 87 SER H N 1
ATOM 2309 C CA . SER B 2 87 ? 264.478 348.124 458.444 1.00 94.28 87 SER H CA 1
ATOM 2310 C C . SER B 2 87 ? 263.495 348.208 457.286 1.00 94.28 87 SER H C 1
ATOM 2311 O O . SER B 2 87 ? 262.721 347.273 457.061 1.00 94.28 87 SER H O 1
ATOM 2314 N N . GLU B 2 88 ? 263.522 349.329 456.557 1.00 95.55 88 GLU H N 1
ATOM 2315 C CA . GLU B 2 88 ? 262.503 349.558 455.536 1.00 95.55 88 GLU H CA 1
ATOM 2316 C C . GLU B 2 88 ? 263.090 349.573 454.129 1.00 95.55 88 GLU H C 1
ATOM 2317 O O . GLU B 2 88 ? 262.439 349.118 453.183 1.00 95.55 88 GLU H O 1
ATOM 2323 N N . ASP B 2 89 ? 264.297 350.117 453.966 1.00 92.70 89 ASP H N 1
ATOM 2324 C CA . ASP B 2 89 ? 265.082 350.209 452.731 1.00 92.70 89 ASP H CA 1
ATOM 2325 C C . ASP B 2 89 ? 264.365 350.962 451.605 1.00 92.70 89 ASP H C 1
ATOM 2326 O O . ASP B 2 89 ? 264.112 350.367 450.548 1.00 92.70 89 ASP H O 1
ATOM 2331 N N . THR B 2 90 ? 264.010 352.226 451.791 1.00 95.30 90 THR H N 1
ATOM 2332 C CA . THR B 2 90 ? 263.724 353.124 450.682 1.00 95.30 90 THR H CA 1
ATOM 2333 C C . THR B 2 90 ? 264.336 354.475 451.021 1.00 95.30 90 THR H C 1
ATOM 2334 O O . THR B 2 90 ? 263.723 355.278 451.734 1.00 95.30 90 THR H O 1
ATOM 2338 N N . ALA B 2 91 ? 265.564 354.692 450.550 1.00 98.81 91 ALA H N 1
ATOM 2339 C CA . ALA B 2 91 ? 266.338 355.894 450.827 1.00 98.81 91 ALA H CA 1
ATOM 2340 C C . ALA B 2 91 ? 265.633 357.086 450.198 1.00 98.81 91 ALA H C 1
ATOM 2341 O O . ALA B 2 91 ? 265.220 357.014 449.036 1.00 98.81 91 ALA H O 1
ATOM 2343 N N . MET B 2 92 ? 265.486 358.178 450.949 1.00 100.53 92 MET H N 1
ATOM 2344 C CA . MET B 2 92 ? 266.069 358.408 452.273 1.00 100.53 92 MET H CA 1
ATOM 2345 C C . MET B 2 92 ? 265.010 357.985 453.315 1.00 100.53 92 MET H C 1
ATOM 2346 O O . MET B 2 92 ? 263.824 358.185 453.055 1.00 100.53 92 MET H O 1
ATOM 2351 N N . TYR B 2 93 ? 265.375 357.418 454.473 1.00 100.92 93 TYR H N 1
ATOM 2352 C CA . TYR B 2 93 ? 266.739 357.326 454.994 1.00 100.92 93 TYR H CA 1
ATOM 2353 C C . TYR B 2 93 ? 267.113 355.988 455.637 1.00 100.92 93 TYR H C 1
ATOM 2354 O O . TYR B 2 93 ? 268.120 355.927 456.348 1.00 100.92 93 TYR H O 1
ATOM 2363 N N . ALA B 2 94 ? 266.304 354.948 455.387 1.00 97.23 94 ALA H N 1
ATOM 2364 C CA . ALA B 2 94 ? 266.560 353.567 455.825 1.00 97.23 94 ALA H CA 1
ATOM 2365 C C . ALA B 2 94 ? 266.691 353.445 457.347 1.00 97.23 94 ALA H C 1
ATOM 2366 O O . ALA B 2 94 ? 267.757 353.129 457.878 1.00 97.23 94 ALA H O 1
ATOM 2368 N N . CYS B 2 95 ? 265.592 353.714 458.051 1.00 98.17 95 CYS H N 1
ATOM 2369 C CA . CYS B 2 95 ? 265.571 353.593 459.505 1.00 98.17 95 CYS H CA 1
ATOM 2370 C C . CYS B 2 95 ? 264.688 352.426 459.938 1.00 98.17 95 CYS H C 1
ATOM 2371 O O . CYS B 2 95 ? 263.814 351.974 459.193 1.00 98.17 95 CYS H O 1
ATOM 2374 N N . THR B 2 96 ? 264.915 351.937 461.158 1.00 99.96 96 THR H N 1
ATOM 2375 C CA . THR B 2 96 ? 264.149 350.786 461.614 1.00 99.96 96 THR H CA 1
ATOM 2376 C C . THR B 2 96 ? 263.066 351.202 462.610 1.00 99.96 96 THR H C 1
ATOM 2377 O O . THR B 2 96 ? 262.766 352.385 462.794 1.00 99.96 96 THR H O 1
ATOM 2381 N N . GLY B 2 97 ? 262.489 350.185 463.258 1.00 103.90 97 GLY H N 1
ATOM 2382 C CA . GLY B 2 97 ? 261.361 350.395 464.163 1.00 103.90 97 GLY H CA 1
ATOM 2383 C C . GLY B 2 97 ? 261.670 351.228 465.401 1.00 103.90 97 GLY H C 1
ATOM 2384 O O . GLY B 2 97 ? 261.243 352.381 465.493 1.00 103.90 97 GLY H O 1
ATOM 2385 N N . ALA B 2 98 ? 262.416 350.678 466.372 1.00 106.23 98 ALA H N 1
ATOM 2386 C CA . ALA B 2 98 ? 263.148 349.411 466.322 1.00 106.23 98 ALA H CA 1
ATOM 2387 C C . ALA B 2 98 ? 262.582 348.287 467.187 1.00 106.23 98 ALA H C 1
ATOM 2388 O O . ALA B 2 98 ? 263.347 347.523 467.776 1.00 106.23 98 ALA H O 1
ATOM 2390 N N . GLY B 2 99 ? 261.263 348.185 467.256 1.00 109.51 99 GLY H N 1
ATOM 2391 C CA . GLY B 2 99 ? 260.594 347.041 467.842 1.00 109.51 99 GLY H CA 1
ATOM 2392 C C . GLY B 2 99 ? 260.774 346.965 469.348 1.00 109.51 99 GLY H C 1
ATOM 2393 O O . GLY B 2 99 ? 261.133 347.932 470.019 1.00 109.51 99 GLY H O 1
ATOM 2394 N N . GLY B 2 100 ? 260.512 345.776 469.863 1.00 114.71 100 GLY H N 1
ATOM 2395 C CA . GLY B 2 100 ? 260.615 345.522 471.291 1.00 114.71 100 GLY H CA 1
ATOM 2396 C C . GLY B 2 100 ? 261.095 344.116 471.571 1.00 114.71 100 GLY H C 1
ATOM 2397 O O . GLY B 2 100 ? 260.943 343.219 470.744 1.00 114.71 100 GLY H O 1
ATOM 2398 N N . SER B 2 101 ? 261.673 343.933 472.756 1.00 126.32 101 SER H N 1
ATOM 2399 C CA . SER B 2 101 ? 262.226 342.642 473.136 1.00 126.32 101 SER H CA 1
ATOM 2400 C C . SER B 2 101 ? 261.122 341.670 473.537 1.00 126.32 101 SER H C 1
ATOM 2401 O O . SER B 2 101 ? 259.977 342.059 473.782 1.00 126.32 101 SER H O 1
ATOM 2404 N N . THR B 2 102 ? 261.479 340.381 473.598 1.00 136.31 102 THR H N 1
ATOM 2405 C CA . THR B 2 102 ? 260.532 339.322 473.967 1.00 136.31 102 THR H CA 1
ATOM 2406 C C . THR B 2 102 ? 261.248 338.179 474.699 1.00 136.31 102 THR H C 1
ATOM 2407 O O . THR B 2 102 ? 261.743 337.225 474.093 1.00 136.31 102 THR H O 1
ATOM 2411 N N . TYR B 2 103 ? 261.303 338.281 476.029 1.00 152.47 103 TYR H N 1
ATOM 2412 C CA . TYR B 2 103 ? 261.757 337.177 476.870 1.00 152.47 103 TYR H CA 1
ATOM 2413 C C . TYR B 2 103 ? 260.685 336.733 477.860 1.00 152.47 103 TYR H C 1
ATOM 2414 O O . TYR B 2 103 ? 260.214 335.594 477.782 1.00 152.47 103 TYR H O 1
ATOM 2423 N N . TYR B 2 104 ? 260.289 337.601 478.793 1.00 152.19 104 TYR H N 1
ATOM 2424 C CA . TYR B 2 104 ? 258.999 337.633 479.486 1.00 152.19 104 TYR H CA 1
ATOM 2425 C C . TYR B 2 104 ? 258.648 336.452 480.402 1.00 152.19 104 TYR H C 1
ATOM 2426 O O . TYR B 2 104 ? 257.596 336.499 481.047 1.00 152.19 104 TYR H O 1
ATOM 2435 N N . PHE B 2 105 ? 259.463 335.384 480.421 1.00 165.89 105 PHE H N 1
ATOM 2436 C CA . PHE B 2 105 ? 259.739 334.513 481.575 1.00 165.89 105 PHE H CA 1
ATOM 2437 C C . PHE B 2 105 ? 258.577 334.080 482.474 1.00 165.89 105 PHE H C 1
ATOM 2438 O O . PHE B 2 105 ? 258.428 334.631 483.570 1.00 165.89 105 PHE H O 1
ATOM 2446 N N . ASP B 2 106 ? 257.735 333.159 481.987 1.00 170.25 106 ASP H N 1
ATOM 2447 C CA . ASP B 2 106 ? 256.566 332.565 482.647 1.00 170.25 106 ASP H CA 1
ATOM 2448 C C . ASP B 2 106 ? 256.814 332.233 484.132 1.00 170.25 106 ASP H C 1
ATOM 2449 O O . ASP B 2 106 ? 257.901 331.797 484.522 1.00 170.25 106 ASP H O 1
ATOM 2454 N N . TYR B 2 107 ? 255.793 332.445 484.979 1.00 180.34 107 TYR H N 1
ATOM 2455 C CA . TYR B 2 107 ? 254.469 332.969 484.606 1.00 180.34 107 TYR H CA 1
ATOM 2456 C C . TYR B 2 107 ? 253.915 334.069 485.515 1.00 180.34 107 TYR H C 1
ATOM 2457 O O . TYR B 2 107 ? 253.161 334.927 485.054 1.00 180.34 107 TYR H O 1
ATOM 2466 N N . TRP B 2 108 ? 254.283 334.034 486.796 1.00 185.76 108 TRP H N 1
ATOM 2467 C CA . TRP B 2 108 ? 253.537 334.768 487.811 1.00 185.76 108 TRP H CA 1
ATOM 2468 C C . TRP B 2 108 ? 253.809 336.268 487.741 1.00 185.76 108 TRP H C 1
ATOM 2469 O O . TRP B 2 108 ? 254.870 336.713 487.297 1.00 185.76 108 TRP H O 1
ATOM 2480 N N . GLY B 2 109 ? 252.827 337.045 488.196 1.00 190.31 109 GLY H N 1
ATOM 2481 C CA . GLY B 2 109 ? 252.839 338.489 488.059 1.00 190.31 109 GLY H CA 1
ATOM 2482 C C . GLY B 2 109 ? 253.839 339.213 488.938 1.00 190.31 109 GLY H C 1
ATOM 2483 O O . GLY B 2 109 ? 254.520 340.127 488.459 1.00 190.31 109 GLY H O 1
ATOM 2484 N N . GLN B 2 110 ? 253.918 338.812 490.216 1.00 192.05 110 GLN H N 1
ATOM 2485 C CA . GLN B 2 110 ? 254.851 339.344 491.211 1.00 192.05 110 GLN H CA 1
ATOM 2486 C C . GLN B 2 110 ? 254.691 340.851 491.402 1.00 192.05 110 GLN H C 1
ATOM 2487 O O . GLN B 2 110 ? 255.494 341.637 490.883 1.00 192.05 110 GLN H O 1
ATOM 2493 N N . GLY B 2 111 ? 253.591 341.256 492.038 1.00 194.32 111 GLY H N 1
ATOM 2494 C CA . GLY B 2 111 ? 253.405 342.636 492.457 1.00 194.32 111 GLY H CA 1
ATOM 2495 C C . GLY B 2 111 ? 254.551 343.149 493.318 1.00 194.32 111 GLY H C 1
ATOM 2496 O O . GLY B 2 111 ? 255.264 342.404 493.991 1.00 194.32 111 GLY H O 1
ATOM 2497 N N . THR B 2 112 ? 254.708 344.472 493.292 1.00 195.10 112 THR H N 1
ATOM 2498 C CA . THR B 2 112 ? 255.954 345.109 493.699 1.00 195.10 112 THR H CA 1
ATOM 2499 C C . THR B 2 112 ? 256.193 345.034 495.207 1.00 195.10 112 THR H C 1
ATOM 2500 O O . THR B 2 112 ? 255.265 345.066 496.020 1.00 195.10 112 THR H O 1
ATOM 2504 N N . THR B 2 113 ? 257.470 344.893 495.565 1.00 195.08 113 THR H N 1
ATOM 2505 C CA . THR B 2 113 ? 257.925 344.828 496.947 1.00 195.08 113 THR H CA 1
ATOM 2506 C C . THR B 2 113 ? 259.126 345.750 497.086 1.00 195.08 113 THR H C 1
ATOM 2507 O O . THR B 2 113 ? 260.075 345.650 496.303 1.00 195.08 113 THR H O 1
ATOM 2511 N N . VAL B 2 114 ? 259.088 346.638 498.077 1.00 197.59 114 VAL H N 1
ATOM 2512 C CA . VAL B 2 114 ? 260.077 347.700 498.191 1.00 197.59 114 VAL H CA 1
ATOM 2513 C C . VAL B 2 114 ? 260.740 347.615 499.564 1.00 197.59 114 VAL H C 1
ATOM 2514 O O . VAL B 2 114 ? 260.183 347.072 500.522 1.00 197.59 114 VAL H O 1
ATOM 2518 N N . THR B 2 115 ? 261.975 348.116 499.636 1.00 198.04 115 THR H N 1
ATOM 2519 C CA . THR B 2 115 ? 262.705 348.260 500.897 1.00 198.04 115 THR H CA 1
ATOM 2520 C C . THR B 2 115 ? 263.383 349.627 500.852 1.00 198.04 115 THR H C 1
ATOM 2521 O O . THR B 2 115 ? 264.494 349.763 500.331 1.00 198.04 115 THR H O 1
ATOM 2525 N N . VAL B 2 116 ? 262.707 350.635 501.393 1.00 198.69 116 VAL H N 1
ATOM 2526 C CA . VAL B 2 116 ? 263.129 352.023 501.247 1.00 198.69 116 VAL H CA 1
ATOM 2527 C C . VAL B 2 116 ? 264.283 352.302 502.203 1.00 198.69 116 VAL H C 1
ATOM 2528 O O . VAL B 2 116 ? 264.287 351.836 503.348 1.00 198.69 116 VAL H O 1
ATOM 2532 N N . SER B 2 117 ? 265.279 353.052 501.732 1.00 199.09 117 SER H N 1
ATOM 2533 C CA . SER B 2 117 ? 266.413 353.464 502.547 1.00 199.09 117 SER H CA 1
ATOM 2534 C C . SER B 2 117 ? 266.194 354.878 503.069 1.00 199.09 117 SER H C 1
ATOM 2535 O O . SER B 2 117 ? 265.701 355.748 502.344 1.00 199.09 117 SER H O 1
ATOM 2538 N N . SER B 2 118 ? 266.563 355.101 504.328 1.00 200.61 118 SER H N 1
ATOM 2539 C CA . SER B 2 118 ? 266.480 356.407 504.954 1.00 200.61 118 SER H CA 1
ATOM 2540 C C . SER B 2 118 ? 267.885 356.946 505.191 1.00 200.61 118 SER H C 1
ATOM 2541 O O . SER B 2 118 ? 268.669 356.317 505.916 1.00 200.61 118 SER H O 1
ATOM 2544 N N . PRO B 2 119 ? 268.245 358.086 504.604 1.00 200.78 119 PRO H N 1
ATOM 2545 C CA . PRO B 2 119 ? 269.616 358.587 504.757 1.00 200.78 119 PRO H CA 1
ATOM 2546 C C . PRO B 2 119 ? 269.835 359.255 506.107 1.00 200.78 119 PRO H C 1
ATOM 2547 O O . PRO B 2 119 ? 269.045 360.094 506.545 1.00 200.78 119 PRO H O 1
ATOM 2551 N N . ALA B 2 120 ? 270.928 358.873 506.762 1.00 200.41 120 ALA H N 1
ATOM 2552 C CA . ALA B 2 120 ? 271.305 359.446 508.050 1.00 200.41 120 ALA H CA 1
ATOM 2553 C C . ALA B 2 120 ? 272.811 359.344 508.262 1.00 200.41 120 ALA H C 1
ATOM 2554 O O . ALA B 2 120 ? 273.491 358.569 507.589 1.00 200.41 120 ALA H O 1
ATOM 2556 N N . ALA B 2 125 ? 272.751 363.913 506.836 1.00 194.67 125 ALA H N 1
ATOM 2557 C CA . ALA B 2 125 ? 274.059 363.332 507.112 1.00 194.67 125 ALA H CA 1
ATOM 2558 C C . ALA B 2 125 ? 275.169 364.308 506.751 1.00 194.67 125 ALA H C 1
ATOM 2559 O O . ALA B 2 125 ? 276.154 364.443 507.477 1.00 194.67 125 ALA H O 1
ATOM 2561 N N . ALA B 2 126 ? 274.997 364.992 505.627 1.00 198.63 126 ALA H N 1
ATOM 2562 C CA . ALA B 2 126 ? 276.011 365.898 505.102 1.00 198.63 126 ALA H CA 1
ATOM 2563 C C . ALA B 2 126 ? 275.290 367.041 504.396 1.00 198.63 126 ALA H C 1
ATOM 2564 O O . ALA B 2 126 ? 274.095 367.277 504.608 1.00 198.63 126 ALA H O 1
ATOM 2566 N N . SER B 2 127 ? 276.025 367.770 503.551 1.00 200.90 127 SER H N 1
ATOM 2567 C CA . SER B 2 127 ? 275.458 368.914 502.844 1.00 200.90 127 SER H CA 1
ATOM 2568 C C . SER B 2 127 ? 274.447 368.509 501.777 1.00 200.90 127 SER H C 1
ATOM 2569 O O . SER B 2 127 ? 273.633 369.343 501.368 1.00 200.90 127 SER H O 1
ATOM 2572 N N . MET B 2 128 ? 274.477 367.261 501.316 1.00 201.62 128 MET H N 1
ATOM 2573 C CA . MET B 2 128 ? 273.492 366.755 500.374 1.00 201.62 128 MET H CA 1
ATOM 2574 C C . MET B 2 128 ? 272.736 365.588 500.997 1.00 201.62 128 MET H C 1
ATOM 2575 O O . MET B 2 128 ? 273.248 364.890 501.879 1.00 201.62 128 MET H O 1
ATOM 2580 N N . VAL B 2 129 ? 271.491 365.409 500.559 1.00 201.84 129 VAL H N 1
ATOM 2581 C CA . VAL B 2 129 ? 270.632 364.318 501.011 1.00 201.84 129 VAL H CA 1
ATOM 2582 C C . VAL B 2 129 ? 270.246 363.506 499.782 1.00 201.84 129 VAL H C 1
ATOM 2583 O O . VAL B 2 129 ? 269.455 363.968 498.950 1.00 201.84 129 VAL H O 1
ATOM 2587 N N . THR B 2 130 ? 270.793 362.300 499.668 1.00 200.42 130 THR H N 1
ATOM 2588 C CA . THR B 2 130 ? 270.476 361.401 498.569 1.00 200.42 130 THR H CA 1
ATOM 2589 C C . THR B 2 130 ? 269.498 360.340 499.055 1.00 200.42 130 THR H C 1
ATOM 2590 O O . THR B 2 130 ? 269.605 359.856 500.185 1.00 200.42 130 THR H O 1
ATOM 2594 N N . LEU B 2 131 ? 268.547 359.979 498.197 1.00 200.72 131 LEU H N 1
ATOM 2595 C CA . LEU B 2 131 ? 267.436 359.144 498.630 1.00 200.72 131 LEU H CA 1
ATOM 2596 C C . LEU B 2 131 ? 267.005 358.227 497.493 1.00 200.72 131 LEU H C 1
ATOM 2597 O O . LEU B 2 131 ? 266.946 358.648 496.335 1.00 200.72 131 LEU H O 1
ATOM 2602 N N . GLY B 2 132 ? 266.716 356.971 497.831 1.00 199.10 132 GLY H N 1
ATOM 2603 C CA . GLY B 2 132 ? 266.280 355.993 496.852 1.00 199.10 132 GLY H CA 1
ATOM 2604 C C . GLY B 2 132 ? 265.662 354.761 497.481 1.00 199.10 132 GLY H C 1
ATOM 2605 O O . GLY B 2 132 ? 266.085 354.336 498.560 1.00 199.10 132 GLY H O 1
ATOM 2606 N N . CYS B 2 133 ? 264.664 354.177 496.822 1.00 197.31 133 CYS H N 1
ATOM 2607 C CA . CYS B 2 133 ? 263.936 353.029 497.349 1.00 197.31 133 CYS H CA 1
ATOM 2608 C C . CYS B 2 133 ? 264.235 351.789 496.516 1.00 197.31 133 CYS H C 1
ATOM 2609 O O . CYS B 2 133 ? 264.246 351.849 495.282 1.00 197.31 133 CYS H O 1
ATOM 2612 N N . LEU B 2 134 ? 264.475 350.668 497.201 1.00 196.47 134 LEU H N 1
ATOM 2613 C CA . LEU B 2 134 ? 264.901 349.413 496.580 1.00 196.47 134 LEU H CA 1
ATOM 2614 C C . LEU B 2 134 ? 263.676 348.577 496.238 1.00 196.47 134 LEU H C 1
ATOM 2615 O O . LEU B 2 134 ? 263.198 347.781 497.047 1.00 196.47 134 LEU H O 1
ATOM 2620 N N . VAL B 2 135 ? 263.165 348.743 495.021 1.00 194.59 135 VAL H N 1
ATOM 2621 C CA . VAL B 2 135 ? 262.124 347.850 494.519 1.00 194.59 135 VAL H CA 1
ATOM 2622 C C . VAL B 2 135 ? 262.799 346.525 494.169 1.00 194.59 135 VAL H C 1
ATOM 2623 O O . VAL B 2 135 ? 263.514 346.427 493.168 1.00 194.59 135 VAL H O 1
ATOM 2627 N N . LYS B 2 136 ? 262.592 345.510 495.002 1.00 193.43 136 LYS H N 1
ATOM 2628 C CA . LYS B 2 136 ? 263.401 344.300 494.983 1.00 193.43 136 LYS H CA 1
ATOM 2629 C C . LYS B 2 136 ? 262.544 343.074 494.687 1.00 193.43 136 LYS H C 1
ATOM 2630 O O . LYS B 2 136 ? 261.456 342.893 495.240 1.00 193.43 136 LYS H O 1
ATOM 2636 N N . GLY B 2 137 ? 263.052 342.231 493.792 1.00 191.94 137 GLY H N 1
ATOM 2637 C CA . GLY B 2 137 ? 262.501 340.896 493.612 1.00 191.94 137 GLY H CA 1
ATOM 2638 C C . GLY B 2 137 ? 261.230 340.837 492.797 1.00 191.94 137 GLY H C 1
ATOM 2639 O O . GLY B 2 137 ? 260.392 339.956 493.023 1.00 191.94 137 GLY H O 1
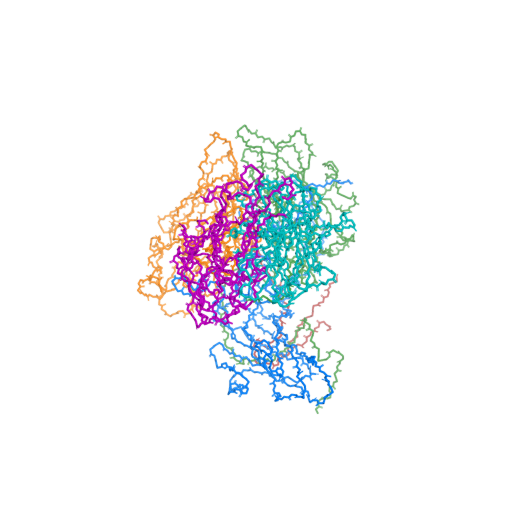ATOM 2640 N N . TYR B 2 138 ? 261.069 341.749 491.845 1.00 192.25 138 TYR H N 1
ATOM 2641 C CA . TYR B 2 138 ? 259.884 341.816 491.000 1.00 192.25 138 TYR H CA 1
ATOM 2642 C C . TYR B 2 138 ? 260.152 341.050 489.712 1.00 192.25 138 TYR H C 1
ATOM 2643 O O . TYR B 2 138 ? 261.279 341.056 489.206 1.00 192.25 138 TYR H O 1
ATOM 2652 N N . PHE B 2 139 ? 259.122 340.390 489.189 1.00 188.33 139 PHE H N 1
ATOM 2653 C CA . PHE B 2 139 ? 259.234 339.794 487.860 1.00 188.33 139 PHE H CA 1
ATOM 2654 C C . PHE B 2 139 ? 259.272 340.824 486.725 1.00 188.33 139 PHE H C 1
ATOM 2655 O O . PHE B 2 139 ? 260.280 340.838 485.996 1.00 188.33 139 PHE H O 1
ATOM 2663 N N . PRO B 2 140 ? 258.247 341.709 486.498 1.00 190.99 140 PRO H N 1
ATOM 2664 C CA . PRO B 2 140 ? 258.223 342.426 485.217 1.00 190.99 140 PRO H CA 1
ATOM 2665 C C . PRO B 2 140 ? 259.127 343.648 485.189 1.00 190.99 140 PRO H C 1
ATOM 2666 O O . PRO B 2 140 ? 258.870 344.640 485.879 1.00 190.99 140 PRO H O 1
ATOM 2670 N N . GLU B 2 141 ? 260.185 343.573 484.379 1.00 190.08 141 GLU H N 1
ATOM 2671 C CA . GLU B 2 141 ? 261.135 344.656 484.132 1.00 190.08 141 GLU H CA 1
ATOM 2672 C C . GLU B 2 141 ? 260.524 345.995 483.694 1.00 190.08 141 GLU H C 1
ATOM 2673 O O . GLU B 2 141 ? 261.119 347.033 484.011 1.00 190.08 141 GLU H O 1
ATOM 2679 N N . PRO B 2 142 ? 259.395 346.059 482.966 1.00 194.38 142 PRO H N 1
ATOM 2680 C CA . PRO B 2 142 ? 258.715 347.358 482.834 1.00 194.38 142 PRO H CA 1
ATOM 2681 C C . PRO B 2 142 ? 258.170 347.865 484.162 1.00 194.38 142 PRO H C 1
ATOM 2682 O O . PRO B 2 142 ? 257.528 347.130 484.915 1.00 194.38 142 PRO H O 1
ATOM 2686 N N . VAL B 2 143 ? 258.459 349.135 484.451 1.00 199.34 143 VAL H N 1
ATOM 2687 C CA . VAL B 2 143 ? 257.929 349.848 485.608 1.00 199.34 143 VAL H CA 1
ATOM 2688 C C . VAL B 2 143 ? 257.830 351.326 485.248 1.00 199.34 143 VAL H C 1
ATOM 2689 O O . VAL B 2 143 ? 258.188 351.744 484.144 1.00 199.34 143 VAL H O 1
ATOM 2691 N N . THR B 2 144 ? 257.331 352.130 486.190 1.00 202.99 144 THR H N 1
ATOM 2692 C CA . THR B 2 144 ? 257.271 353.582 486.006 1.00 202.99 144 THR H CA 1
ATOM 2693 C C . THR B 2 144 ? 257.541 354.232 487.361 1.00 202.99 144 THR H C 1
ATOM 2694 O O . THR B 2 144 ? 256.662 354.255 488.226 1.00 202.99 144 THR H O 1
ATOM 2696 N N . VAL B 2 145 ? 258.746 354.768 487.527 1.00 205.79 145 VAL H N 1
ATOM 2697 C CA . VAL B 2 145 ? 259.187 355.329 488.800 1.00 205.79 145 VAL H CA 1
ATOM 2698 C C . VAL B 2 145 ? 258.792 356.799 488.868 1.00 205.79 145 VAL H C 1
ATOM 2699 O O . VAL B 2 145 ? 259.086 357.575 487.951 1.00 205.79 145 VAL H O 1
ATOM 2703 N N . THR B 2 146 ? 258.132 357.184 489.960 1.00 206.08 146 THR H N 1
ATOM 2704 C CA . THR B 2 146 ? 257.680 358.553 490.175 1.00 206.08 146 THR H CA 1
ATOM 2705 C C . THR B 2 146 ? 258.115 359.008 491.561 1.00 206.08 146 THR H C 1
ATOM 2706 O O . THR B 2 146 ? 257.793 358.355 492.559 1.00 206.08 146 THR H O 1
ATOM 2710 N N . TRP B 2 147 ? 258.839 360.125 491.622 1.00 204.90 147 TRP H N 1
ATOM 2711 C CA . TRP B 2 147 ? 259.355 360.665 492.872 1.00 204.90 147 TRP H CA 1
ATOM 2712 C C . TRP B 2 147 ? 258.686 361.994 493.195 1.00 204.90 147 TRP H C 1
ATOM 2713 O O . TRP B 2 147 ? 258.452 362.812 492.296 1.00 204.90 147 TRP H O 1
ATOM 2724 N N . ASN B 2 148 ? 258.395 362.193 494.490 1.00 203.00 148 ASN H N 1
ATOM 2725 C CA . ASN B 2 148 ? 257.775 363.410 495.039 1.00 203.00 148 ASN H CA 1
ATOM 2726 C C . ASN B 2 148 ? 256.434 363.722 494.375 1.00 203.00 148 ASN H C 1
ATOM 2727 O O . ASN B 2 148 ? 256.117 364.885 494.109 1.00 203.00 148 ASN H O 1
ATOM 2732 N N . SER B 2 149 ? 255.658 362.663 494.102 1.00 202.80 149 SER H N 1
ATOM 2733 C CA . SER B 2 149 ? 254.320 362.725 493.495 1.00 202.80 149 SER H CA 1
ATOM 2734 C C . SER B 2 149 ? 254.321 363.426 492.135 1.00 202.80 149 SER H C 1
ATOM 2735 O O . SER B 2 149 ? 253.340 364.072 491.758 1.00 202.80 149 SER H O 1
ATOM 2738 N N . GLY B 2 150 ? 255.413 363.305 491.390 1.00 203.19 150 GLY H N 1
ATOM 2739 C CA . GLY B 2 150 ? 255.510 363.870 490.066 1.00 203.19 150 GLY H CA 1
ATOM 2740 C C . GLY B 2 150 ? 256.222 365.200 489.962 1.00 203.19 150 GLY H C 1
ATOM 2741 O O . GLY B 2 150 ? 255.826 366.028 489.133 1.00 203.19 150 GLY H O 1
ATOM 2742 N N . SER B 2 151 ? 257.255 365.436 490.770 1.00 203.21 151 SER H N 1
ATOM 2743 C CA . SER B 2 151 ? 257.982 366.699 490.720 1.00 203.21 151 SER H CA 1
ATOM 2744 C C . SER B 2 151 ? 259.485 366.471 490.616 1.00 203.21 151 SER H C 1
ATOM 2745 O O . SER B 2 151 ? 260.205 367.295 490.043 1.00 203.21 151 SER H O 1
ATOM 2748 N N . LEU B 2 152 ? 259.965 365.357 491.164 1.00 203.60 152 LEU H N 1
ATOM 2749 C CA . LEU B 2 152 ? 261.394 365.062 491.250 1.00 203.60 152 LEU H CA 1
ATOM 2750 C C . LEU B 2 152 ? 261.830 364.020 490.229 1.00 203.60 152 LEU H C 1
ATOM 2751 O O . LEU B 2 152 ? 262.685 363.178 490.516 1.00 203.60 152 LEU H O 1
ATOM 2756 N N . SER B 2 153 ? 261.262 364.058 489.025 1.00 202.58 153 SER H N 1
ATOM 2757 C CA . SER B 2 153 ? 261.581 363.102 487.974 1.00 202.58 153 SER H CA 1
ATOM 2758 C C . SER B 2 153 ? 262.749 363.551 487.101 1.00 202.58 153 SER H C 1
ATOM 2759 O O . SER B 2 153 ? 262.861 363.103 485.954 1.00 202.58 153 SER H O 1
ATOM 2762 N N . SER B 2 154 ? 263.616 364.425 487.614 1.00 202.44 154 SER H N 1
ATOM 2763 C CA . SER B 2 154 ? 264.741 364.961 486.857 1.00 202.44 154 SER H CA 1
ATOM 2764 C C . SER B 2 154 ? 266.068 364.310 487.230 1.00 202.44 154 SER H C 1
ATOM 2765 O O . SER B 2 154 ? 266.824 363.895 486.347 1.00 202.44 154 SER H O 1
ATOM 2768 N N . GLY B 2 155 ? 266.369 364.217 488.521 1.00 201.68 155 GLY H N 1
ATOM 2769 C CA . GLY B 2 155 ? 267.598 363.623 488.999 1.00 201.68 155 GLY H CA 1
ATOM 2770 C C . GLY B 2 155 ? 267.545 362.129 489.220 1.00 201.68 155 GLY H C 1
ATOM 2771 O O . GLY B 2 155 ? 268.434 361.582 489.881 1.00 201.68 155 GLY H O 1
ATOM 2772 N N . VAL B 2 156 ? 266.526 361.455 488.690 1.00 201.15 156 VAL H N 1
ATOM 2773 C CA . VAL B 2 156 ? 266.361 360.019 488.893 1.00 201.15 156 VAL H CA 1
ATOM 2774 C C . VAL B 2 156 ? 267.392 359.274 488.054 1.00 201.15 156 VAL H C 1
ATOM 2775 O O . VAL B 2 156 ? 267.498 359.485 486.840 1.00 201.15 156 VAL H O 1
ATOM 2779 N N . HIS B 2 157 ? 268.177 358.419 488.706 1.00 197.26 157 HIS H N 1
ATOM 2780 C CA . HIS B 2 157 ? 269.162 357.578 488.033 1.00 197.26 157 HIS H CA 1
ATOM 2781 C C . HIS B 2 157 ? 268.553 356.190 487.850 1.00 197.26 157 HIS H C 1
ATOM 2782 O O . HIS B 2 157 ? 268.580 355.364 488.765 1.00 197.26 157 HIS H O 1
ATOM 2789 N N . THR B 2 158 ? 267.989 355.936 486.669 1.00 197.81 158 THR H N 1
ATOM 2790 C CA . THR B 2 158 ? 267.443 354.616 486.369 1.00 197.81 158 THR H CA 1
ATOM 2791 C C . THR B 2 158 ? 268.581 353.628 486.138 1.00 197.81 158 THR H C 1
ATOM 2792 O O . THR B 2 158 ? 269.404 353.815 485.235 1.00 197.81 158 THR H O 1
ATOM 2796 N N . PHE B 2 159 ? 268.619 352.574 486.949 1.00 197.82 159 PHE H N 1
ATOM 2797 C CA . PHE B 2 159 ? 269.709 351.618 487.017 1.00 197.82 159 PHE H CA 1
ATOM 2798 C C . PHE B 2 159 ? 269.330 350.298 486.350 1.00 197.82 159 PHE H C 1
ATOM 2799 O O . PHE B 2 159 ? 268.160 349.901 486.365 1.00 197.82 159 PHE H O 1
ATOM 2807 N N . PRO B 2 160 ? 270.293 349.604 485.739 1.00 196.37 160 PRO H N 1
ATOM 2808 C CA . PRO B 2 160 ? 270.012 348.278 485.164 1.00 196.37 160 PRO H CA 1
ATOM 2809 C C . PRO B 2 160 ? 269.785 347.244 486.257 1.00 196.37 160 PRO H C 1
ATOM 2810 O O . PRO B 2 160 ? 270.567 347.143 487.205 1.00 196.37 160 PRO H O 1
ATOM 2814 N N . ALA B 2 161 ? 268.704 346.480 486.122 1.00 194.83 161 ALA H N 1
ATOM 2815 C CA . ALA B 2 161 ? 268.402 345.421 487.069 1.00 194.83 161 ALA H CA 1
ATOM 2816 C C . ALA B 2 161 ? 269.154 344.144 486.696 1.00 194.83 161 ALA H C 1
ATOM 2817 O O . ALA B 2 161 ? 269.556 343.938 485.547 1.00 194.83 161 ALA H O 1
ATOM 2819 N N . VAL B 2 162 ? 269.348 343.279 487.691 1.00 193.49 162 VAL H N 1
ATOM 2820 C CA . VAL B 2 162 ? 270.099 342.036 487.538 1.00 193.49 162 VAL H CA 1
ATOM 2821 C C . VAL B 2 162 ? 269.171 340.863 487.834 1.00 193.49 162 VAL H C 1
ATOM 2822 O O . VAL B 2 162 ? 268.448 340.871 488.837 1.00 193.49 162 VAL H O 1
ATOM 2826 N N . LEU B 2 163 ? 269.194 339.863 486.955 1.00 190.20 163 LEU H N 1
ATOM 2827 C CA . LEU B 2 163 ? 268.355 338.674 487.043 1.00 190.20 163 LEU H CA 1
ATOM 2828 C C . LEU B 2 163 ? 269.084 337.571 487.799 1.00 190.20 163 LEU H C 1
ATOM 2829 O O . LEU B 2 163 ? 270.181 337.163 487.401 1.00 190.20 163 LEU H O 1
ATOM 2834 N N . GLN B 2 164 ? 268.479 337.092 488.886 1.00 190.50 164 GLN H N 1
ATOM 2835 C CA . GLN B 2 164 ? 268.903 335.861 489.548 1.00 190.50 164 GLN H CA 1
ATOM 2836 C C . GLN B 2 164 ? 267.674 335.004 489.815 1.00 190.50 164 GLN H C 1
ATOM 2837 O O . GLN B 2 164 ? 267.126 335.048 490.922 1.00 190.50 164 GLN H O 1
ATOM 2843 N N . SER B 2 165 ? 267.262 334.222 488.806 1.00 188.37 165 SER H N 1
ATOM 2844 C CA . SER B 2 165 ? 266.127 333.287 488.886 1.00 188.37 165 SER H CA 1
ATOM 2845 C C . SER B 2 165 ? 264.823 333.995 489.256 1.00 188.37 165 SER H C 1
ATOM 2846 O O . SER B 2 165 ? 264.297 333.831 490.360 1.00 188.37 165 SER H O 1
ATOM 2849 N N . ASP B 2 166 ? 264.331 334.822 488.326 1.00 185.32 166 ASP H N 1
ATOM 2850 C CA . ASP B 2 166 ? 263.054 335.538 488.391 1.00 185.32 166 ASP H CA 1
ATOM 2851 C C . ASP B 2 166 ? 262.969 336.521 489.552 1.00 185.32 166 ASP H C 1
ATOM 2852 O O . ASP B 2 166 ? 261.943 336.581 490.238 1.00 185.32 166 ASP H O 1
ATOM 2857 N N . LEU B 2 167 ? 264.021 337.298 489.793 1.00 191.53 167 LEU H N 1
ATOM 2858 C CA . LEU B 2 167 ? 263.959 338.445 490.689 1.00 191.53 167 LEU H CA 1
ATOM 2859 C C . LEU B 2 167 ? 264.800 339.567 490.097 1.00 191.53 167 LEU H C 1
ATOM 2860 O O . LEU B 2 167 ? 265.918 339.331 489.628 1.00 191.53 167 LEU H O 1
ATOM 2865 N N . TYR B 2 168 ? 264.253 340.776 490.104 1.00 191.55 168 TYR H N 1
ATOM 2866 C CA . TYR B 2 168 ? 264.909 341.961 489.571 1.00 191.55 168 TYR H CA 1
ATOM 2867 C C . TYR B 2 168 ? 264.984 343.028 490.659 1.00 191.55 168 TYR H C 1
ATOM 2868 O O . TYR B 2 168 ? 264.292 342.957 491.678 1.00 191.55 168 TYR H O 1
ATOM 2877 N N . THR B 2 169 ? 265.842 344.025 490.443 1.00 194.72 169 THR H N 1
ATOM 2878 C CA . THR B 2 169 ? 266.022 345.091 491.422 1.00 194.72 169 THR H CA 1
ATOM 2879 C C . THR B 2 169 ? 266.264 346.409 490.703 1.00 194.72 169 THR H C 1
ATOM 2880 O O . THR B 2 169 ? 267.339 346.611 490.129 1.00 194.72 169 THR H O 1
ATOM 2884 N N . LEU B 2 170 ? 265.276 347.301 490.739 1.00 196.04 170 LEU H N 1
ATOM 2885 C CA . LEU B 2 170 ? 265.453 348.677 490.298 1.00 196.04 170 LEU H CA 1
ATOM 2886 C C . LEU B 2 170 ? 265.608 349.569 491.521 1.00 196.04 170 LEU H C 1
ATOM 2887 O O . LEU B 2 170 ? 264.960 349.349 492.549 1.00 196.04 170 LEU H O 1
ATOM 2892 N N . SER B 2 171 ? 266.470 350.574 491.409 1.00 197.73 171 SER H N 1
ATOM 2893 C CA . SER B 2 171 ? 266.598 351.599 492.434 1.00 197.73 171 SER H CA 1
ATOM 2894 C C . SER B 2 171 ? 266.781 352.945 491.755 1.00 197.73 171 SER H C 1
ATOM 2895 O O . SER B 2 171 ? 267.494 353.047 490.753 1.00 197.73 171 SER H O 1
ATOM 2898 N N . SER B 2 172 ? 266.132 353.970 492.298 1.00 200.25 172 SER H N 1
ATOM 2899 C CA . SER B 2 172 ? 266.103 355.299 491.694 1.00 200.25 172 SER H CA 1
ATOM 2900 C C . SER B 2 172 ? 266.608 356.299 492.726 1.00 200.25 172 SER H C 1
ATOM 2901 O O . SER B 2 172 ? 265.870 356.689 493.635 1.00 200.25 172 SER H O 1
ATOM 2904 N N . SER B 2 173 ? 267.865 356.708 492.583 1.00 200.80 173 SER H N 1
ATOM 2905 C CA . SER B 2 173 ? 268.459 357.688 493.481 1.00 200.80 173 SER H CA 1
ATOM 2906 C C . SER B 2 173 ? 267.947 359.080 493.137 1.00 200.80 173 SER H C 1
ATOM 2907 O O . SER B 2 173 ? 268.127 359.553 492.010 1.00 200.80 173 SER H O 1
ATOM 2910 N N . VAL B 2 174 ? 267.304 359.731 494.102 1.00 201.68 174 VAL H N 1
ATOM 2911 C CA . VAL B 2 174 ? 266.925 361.132 493.983 1.00 201.68 174 VAL H CA 1
ATOM 2912 C C . VAL B 2 174 ? 267.691 361.902 495.056 1.00 201.68 174 VAL H C 1
ATOM 2913 O O . VAL B 2 174 ? 268.031 361.362 496.116 1.00 201.68 174 VAL H O 1
ATOM 2917 N N . THR B 2 175 ? 268.021 363.156 494.753 1.00 202.16 175 THR H N 1
ATOM 2918 C CA . THR B 2 175 ? 268.853 363.972 495.630 1.00 202.16 175 THR H CA 1
ATOM 2919 C C . THR B 2 175 ? 268.118 365.262 495.955 1.00 202.16 175 THR H C 1
ATOM 2920 O O . THR B 2 175 ? 267.716 365.998 495.048 1.00 202.16 175 THR H O 1
ATOM 2924 N N . VAL B 2 176 ? 267.940 365.525 497.242 1.00 204.39 176 VAL H N 1
ATOM 2925 C CA . VAL B 2 176 ? 267.255 366.723 497.720 1.00 204.39 176 VAL H CA 1
ATOM 2926 C C . VAL B 2 176 ? 268.228 367.491 498.605 1.00 204.39 176 VAL H C 1
ATOM 2927 O O . VAL B 2 176 ? 269.212 366.924 499.112 1.00 204.39 176 VAL H O 1
ATOM 2931 N N . PRO B 2 177 ? 268.014 368.792 498.780 1.00 203.94 177 PRO H N 1
ATOM 2932 C CA . PRO B 2 177 ? 268.683 369.520 499.862 1.00 203.94 177 PRO H CA 1
ATOM 2933 C C . PRO B 2 177 ? 267.906 369.346 501.164 1.00 203.94 177 PRO H C 1
ATOM 2934 O O . PRO B 2 177 ? 266.870 368.688 501.217 1.00 203.94 177 PRO H O 1
ATOM 2938 N N . SER B 2 178 ? 268.423 369.958 502.227 1.00 201.73 178 SER H N 1
ATOM 2939 C CA . SER B 2 178 ? 267.822 369.840 503.549 1.00 201.73 178 SER H CA 1
ATOM 2940 C C . SER B 2 178 ? 266.758 370.899 503.820 1.00 201.73 178 SER H C 1
ATOM 2941 O O . SER B 2 178 ? 266.444 371.158 504.987 1.00 201.73 178 SER H O 1
ATOM 2944 N N . SER B 2 179 ? 266.198 371.515 502.776 1.00 200.87 179 SER H N 1
ATOM 2945 C CA . SER B 2 179 ? 265.092 372.447 502.966 1.00 200.87 179 SER H CA 1
ATOM 2946 C C . SER B 2 179 ? 263.764 371.718 503.117 1.00 200.87 179 SER H C 1
ATOM 2947 O O . SER B 2 179 ? 262.873 372.197 503.828 1.00 200.87 179 SER H O 1
ATOM 2950 N N . THR B 2 180 ? 263.616 370.567 502.460 1.00 201.48 180 THR H N 1
ATOM 2951 C CA . THR B 2 180 ? 262.436 369.722 502.598 1.00 201.48 180 THR H CA 1
ATOM 2952 C C . THR B 2 180 ? 262.682 368.595 503.595 1.00 201.48 180 THR H C 1
ATOM 2953 O O . THR B 2 180 ? 261.899 368.396 504.529 1.00 201.48 180 THR H O 1
ATOM 2957 N N . TRP B 2 181 ? 263.763 367.852 503.405 1.00 200.85 181 TRP H N 1
ATOM 2958 C CA . TRP B 2 181 ? 264.142 366.808 504.346 1.00 200.85 181 TRP H CA 1
ATOM 2959 C C . TRP B 2 181 ? 264.700 367.440 505.618 1.00 200.85 181 TRP H C 1
ATOM 2960 O O . TRP B 2 181 ? 265.474 368.401 505.536 1.00 200.85 181 TRP H O 1
ATOM 2971 N N . PRO B 2 182 ? 264.329 366.946 506.812 1.00 199.84 182 PRO H N 1
ATOM 2972 C CA . PRO B 2 182 ? 263.383 365.859 507.069 1.00 199.84 182 PRO H CA 1
ATOM 2973 C C . PRO B 2 182 ? 262.019 366.359 507.534 1.00 199.84 182 PRO H C 1
ATOM 2974 O O . PRO B 2 182 ? 261.314 365.646 508.248 1.00 199.84 182 PRO H O 1
ATOM 2978 N N . SER B 2 183 ? 261.656 367.576 507.130 1.00 198.55 183 SER H N 1
ATOM 2979 C CA . SER B 2 183 ? 260.407 368.175 507.586 1.00 198.55 183 SER H CA 1
ATOM 2980 C C . SER B 2 183 ? 259.224 367.715 506.741 1.00 198.55 183 SER H C 1
ATOM 2981 O O . SER B 2 183 ? 258.197 367.282 507.274 1.00 198.55 183 SER H O 1
ATOM 2984 N N . GLU B 2 184 ? 259.354 367.798 505.421 1.00 199.05 184 GLU H N 1
ATOM 2985 C CA . GLU B 2 184 ? 258.238 367.539 504.521 1.00 199.05 184 GLU H CA 1
ATOM 2986 C C . GLU B 2 184 ? 258.069 366.035 504.300 1.00 199.05 184 GLU H C 1
ATOM 2987 O O . GLU B 2 184 ? 258.688 365.202 504.968 1.00 199.05 184 GLU H O 1
ATOM 2993 N N . THR B 2 185 ? 257.217 365.675 503.344 1.00 200.70 185 THR H N 1
ATOM 2994 C CA . THR B 2 185 ? 256.847 364.291 503.082 1.00 200.70 185 THR H CA 1
ATOM 2995 C C . THR B 2 185 ? 257.429 363.842 501.749 1.00 200.70 185 THR H C 1
ATOM 2996 O O . THR B 2 185 ? 257.233 364.508 500.726 1.00 200.70 185 THR H O 1
ATOM 3000 N N . VAL B 2 186 ? 258.138 362.713 501.763 1.00 201.40 186 VAL H N 1
ATOM 3001 C CA . VAL B 2 186 ? 258.759 362.144 500.572 1.00 201.40 186 VAL H CA 1
ATOM 3002 C C . VAL B 2 186 ? 258.366 360.674 500.455 1.00 201.40 186 VAL H C 1
ATOM 3003 O O . VAL B 2 186 ? 258.358 359.939 501.450 1.00 201.40 186 VAL H O 1
ATOM 3007 N N . THR B 2 187 ? 258.010 360.257 499.238 1.00 203.08 187 THR H N 1
ATOM 3008 C CA . THR B 2 187 ? 257.534 358.902 498.968 1.00 203.08 187 THR H CA 1
ATOM 3009 C C . THR B 2 187 ? 257.673 358.614 497.479 1.00 203.08 187 THR H C 1
ATOM 3010 O O . THR B 2 187 ? 257.165 359.378 496.653 1.00 203.08 187 THR H O 1
ATOM 3014 N N . CYS B 2 188 ? 258.356 357.520 497.138 1.00 205.32 188 CYS H N 1
ATOM 3015 C CA . CYS B 2 188 ? 258.461 357.088 495.750 1.00 205.32 188 CYS H CA 1
ATOM 3016 C C . CYS B 2 188 ? 257.221 356.301 495.346 1.00 205.32 188 CYS H C 1
ATOM 3017 O O . CYS B 2 188 ? 256.706 355.485 496.116 1.00 205.32 188 CYS H O 1
ATOM 3020 N N . ASN B 2 189 ? 256.748 356.555 494.129 1.00 204.77 189 ASN H N 1
ATOM 3021 C CA . ASN B 2 189 ? 255.546 355.933 493.595 1.00 204.77 189 ASN H CA 1
ATOM 3022 C C . ASN B 2 189 ? 255.913 355.136 492.351 1.00 204.77 189 ASN H C 1
ATOM 3023 O O . ASN B 2 189 ? 256.642 355.624 491.482 1.00 204.77 189 ASN H O 1
ATOM 3028 N N . VAL B 2 190 ? 255.415 353.905 492.276 1.00 203.16 190 VAL H N 1
ATOM 3029 C CA . VAL B 2 190 ? 255.664 353.020 491.144 1.00 203.16 190 VAL H CA 1
ATOM 3030 C C . VAL B 2 190 ? 254.330 352.708 490.481 1.00 203.16 190 VAL H C 1
ATOM 3031 O O . VAL B 2 190 ? 253.477 352.037 491.075 1.00 203.16 190 VAL H O 1
ATOM 3035 N N . ALA B 2 191 ? 254.150 353.199 489.256 1.00 203.28 191 ALA H N 1
ATOM 3036 C CA . ALA B 2 191 ? 253.028 352.799 488.418 1.00 203.28 191 ALA H CA 1
ATOM 3037 C C . ALA B 2 191 ? 253.399 351.508 487.704 1.00 203.28 191 ALA H C 1
ATOM 3038 O O . ALA B 2 191 ? 254.391 351.459 486.969 1.00 203.28 191 ALA H O 1
ATOM 3040 N N . HIS B 2 192 ? 252.605 350.466 487.922 1.00 204.12 192 HIS H N 1
ATOM 3041 C CA . HIS B 2 192 ? 253.008 349.118 487.541 1.00 204.12 192 HIS H CA 1
ATOM 3042 C C . HIS B 2 192 ? 252.303 348.715 486.252 1.00 204.12 192 HIS H C 1
ATOM 3043 O O . HIS B 2 192 ? 251.064 348.694 486.213 1.00 204.12 192 HIS H O 1
ATOM 3050 N N . PRO B 2 193 ? 253.033 348.416 485.171 1.00 203.81 193 PRO H N 1
ATOM 3051 C CA . PRO B 2 193 ? 252.380 348.146 483.881 1.00 203.81 193 PRO H CA 1
ATOM 3052 C C . PRO B 2 193 ? 251.723 346.778 483.778 1.00 203.81 193 PRO H C 1
ATOM 3053 O O . PRO B 2 193 ? 250.612 346.662 483.251 1.00 203.81 193 PRO H O 1
ATOM 3057 N N . ALA B 2 194 ? 252.393 345.735 484.270 1.00 204.82 194 ALA H N 1
ATOM 3058 C CA . ALA B 2 194 ? 251.953 344.366 484.012 1.00 204.82 194 ALA H CA 1
ATOM 3059 C C . ALA B 2 194 ? 250.888 343.875 484.983 1.00 204.82 194 ALA H C 1
ATOM 3060 O O . ALA B 2 194 ? 249.985 343.136 484.572 1.00 204.82 194 ALA H O 1
ATOM 3062 N N . SER B 2 195 ? 250.968 344.261 486.259 1.00 205.33 195 SER H N 1
ATOM 3063 C CA . SER B 2 195 ? 250.017 343.800 487.257 1.00 205.33 195 SER H CA 1
ATOM 3064 C C . SER B 2 195 ? 249.147 344.898 487.850 1.00 205.33 195 SER H C 1
ATOM 3065 O O . SER B 2 195 ? 248.140 344.567 488.488 1.00 205.33 195 SER H O 1
ATOM 3068 N N . SER B 2 196 ? 249.514 346.176 487.676 1.00 205.61 196 SER H N 1
ATOM 3069 C CA . SER B 2 196 ? 248.761 347.348 488.153 1.00 205.61 196 SER H CA 1
ATOM 3070 C C . SER B 2 196 ? 248.570 347.328 489.673 1.00 205.61 196 SER H C 1
ATOM 3071 O O . SER B 2 196 ? 247.452 347.396 490.187 1.00 205.61 196 SER H O 1
ATOM 3074 N N . THR B 2 197 ? 249.683 347.227 490.393 1.00 203.66 197 THR H N 1
ATOM 3075 C CA . THR B 2 197 ? 249.685 347.204 491.848 1.00 203.66 197 THR H CA 1
ATOM 3076 C C . THR B 2 197 ? 250.320 348.493 492.359 1.00 203.66 197 THR H C 1
ATOM 3077 O O . THR B 2 197 ? 251.320 348.961 491.806 1.00 203.66 197 THR H O 1
ATOM 3081 N N . LYS B 2 198 ? 249.743 349.062 493.416 1.00 200.74 198 LYS H N 1
ATOM 3082 C CA . LYS B 2 198 ? 250.161 350.350 493.956 1.00 200.74 198 LYS H CA 1
ATOM 3083 C C . LYS B 2 198 ? 250.919 350.151 495.262 1.00 200.74 198 LYS H C 1
ATOM 3084 O O . LYS B 2 198 ? 250.460 349.425 496.150 1.00 200.74 198 LYS H O 1
ATOM 3090 N N . VAL B 2 199 ? 252.076 350.802 495.374 1.00 200.34 199 VAL H N 1
ATOM 3091 C CA . VAL B 2 199 ? 252.906 350.763 496.571 1.00 200.34 199 VAL H CA 1
ATOM 3092 C C . VAL B 2 199 ? 253.051 352.188 497.098 1.00 200.34 199 VAL H C 1
ATOM 3093 O O . VAL B 2 199 ? 253.079 353.151 496.321 1.00 200.34 199 VAL H O 1
ATOM 3097 N N . ASP B 2 200 ? 253.065 352.328 498.424 1.00 197.31 200 ASP H N 1
ATOM 3098 C CA . ASP B 2 200 ? 253.211 353.634 499.059 1.00 197.31 200 ASP H CA 1
ATOM 3099 C C . ASP B 2 200 ? 253.919 353.440 500.390 1.00 197.31 200 ASP H C 1
ATOM 3100 O O . ASP B 2 200 ? 253.396 352.751 501.271 1.00 197.31 200 ASP H O 1
ATOM 3105 N N . LYS B 2 201 ? 255.102 354.037 500.540 1.00 197.54 201 LYS H N 1
ATOM 3106 C CA . LYS B 2 201 ? 255.891 353.882 501.754 1.00 197.54 201 LYS H CA 1
ATOM 3107 C C . LYS B 2 201 ? 256.552 355.204 502.122 1.00 197.54 201 LYS H C 1
ATOM 3108 O O . LYS B 2 201 ? 257.039 355.936 501.258 1.00 197.54 201 LYS H O 1
ATOM 3114 N N . LYS B 2 202 ? 256.581 355.487 503.422 1.00 199.05 202 LYS H N 1
ATOM 3115 C CA . LYS B 2 202 ? 257.083 356.744 503.958 1.00 199.05 202 LYS H CA 1
ATOM 3116 C C . LYS B 2 202 ? 258.437 356.533 504.624 1.00 199.05 202 LYS H C 1
ATOM 3117 O O . LYS B 2 202 ? 258.644 355.544 505.335 1.00 199.05 202 LYS H O 1
ATOM 3123 N N . ILE B 2 203 ? 259.355 357.465 504.385 1.00 199.96 203 ILE H N 1
ATOM 3124 C CA . ILE B 2 203 ? 260.677 357.437 505.005 1.00 199.96 203 ILE H CA 1
ATOM 3125 C C . ILE B 2 203 ? 260.541 357.852 506.466 1.00 199.96 203 ILE H C 1
ATOM 3126 O O . ILE B 2 203 ? 260.012 358.926 506.771 1.00 199.96 203 ILE H O 1
ATOM 3131 N N . VAL B 2 204 ? 261.010 356.997 507.367 1.00 199.34 204 VAL H N 1
ATOM 3132 C CA . VAL B 2 204 ? 260.935 357.285 508.804 1.00 199.34 204 VAL H CA 1
ATOM 3133 C C . VAL B 2 204 ? 261.961 358.357 509.162 1.00 199.34 204 VAL H C 1
ATOM 3134 O O . VAL B 2 204 ? 263.111 358.297 508.686 1.00 199.34 204 VAL H O 1
ATOM 3138 N N . PRO B 2 205 ? 261.588 359.388 509.931 1.00 197.94 205 PRO H N 1
ATOM 3139 C CA . PRO B 2 205 ? 262.584 360.373 510.369 1.00 197.94 205 PRO H CA 1
ATOM 3140 C C . PRO B 2 205 ? 263.302 359.926 511.631 1.00 197.94 205 PRO H C 1
ATOM 3141 O O . PRO B 2 205 ? 262.756 359.150 512.421 1.00 197.94 205 PRO H O 1
ATOM 3145 N N . ARG B 2 206 ? 264.525 360.407 511.830 1.00 195.53 206 ARG H N 1
ATOM 3146 C CA . ARG B 2 206 ? 265.315 360.032 512.997 1.00 195.53 206 ARG H CA 1
ATOM 3147 C C . ARG B 2 206 ? 264.898 360.831 514.227 1.00 195.53 206 ARG H C 1
ATOM 3148 O O . ARG B 2 206 ? 265.237 360.473 515.355 1.00 195.53 206 ARG H O 1
ATOM 3150 N N . ARG C 3 9 ? 300.687 335.008 397.544 1.00 67.75 9 ARG A N 1
ATOM 3151 C CA . ARG C 3 9 ? 301.066 335.064 398.951 1.00 67.75 9 ARG A CA 1
ATOM 3152 C C . ARG C 3 9 ? 300.428 333.932 399.740 1.00 67.75 9 ARG A C 1
ATOM 3153 O O . ARG C 3 9 ? 299.767 333.062 399.175 1.00 67.75 9 ARG A O 1
ATOM 3161 N N . ALA C 3 10 ? 300.635 333.955 401.051 1.00 68.49 10 ALA A N 1
ATOM 3162 C CA . ALA C 3 10 ? 299.955 333.059 401.971 1.00 68.49 10 ALA A CA 1
ATOM 3163 C C . ALA C 3 10 ? 298.775 333.780 402.608 1.00 68.49 10 ALA A C 1
ATOM 3164 O O . ALA C 3 10 ? 298.586 334.986 402.441 1.00 68.49 10 ALA A O 1
ATOM 3166 N N . VAL C 3 11 ? 297.974 333.025 403.344 1.00 65.90 11 VAL A N 1
ATOM 3167 C CA . VAL C 3 11 ? 296.811 333.570 404.031 1.00 65.90 11 VAL A CA 1
ATOM 3168 C C . VAL C 3 11 ? 297.177 333.780 405.495 1.00 65.90 11 VAL A C 1
ATOM 3169 O O . VAL C 3 11 ? 297.974 333.024 406.067 1.00 65.90 11 VAL A O 1
ATOM 3173 N N . GLY C 3 12 ? 296.653 334.852 406.086 1.00 63.04 12 GLY A N 1
ATOM 3174 C CA . GLY C 3 12 ? 296.904 335.172 407.469 1.00 63.04 12 GLY A CA 1
ATOM 3175 C C . GLY C 3 12 ? 298.095 336.071 407.720 1.00 63.04 12 GLY A C 1
ATOM 3176 O O . GLY C 3 12 ? 298.139 336.731 408.764 1.00 63.04 12 GLY A O 1
ATOM 3177 N N . ARG C 3 13 ? 299.066 336.108 406.812 1.00 61.04 13 ARG A N 1
ATOM 3178 C CA . ARG C 3 13 ? 300.190 337.020 406.966 1.00 61.04 13 ARG A CA 1
ATOM 3179 C C . ARG C 3 13 ? 299.733 338.455 406.741 1.00 61.04 13 ARG A C 1
ATOM 3180 O O . ARG C 3 13 ? 298.848 338.723 405.924 1.00 61.04 13 ARG A O 1
ATOM 3188 N N . VAL C 3 14 ? 300.317 339.376 407.504 1.00 55.02 14 VAL A N 1
ATOM 3189 C CA . VAL C 3 14 ? 299.859 340.760 407.536 1.00 55.02 14 VAL A CA 1
ATOM 3190 C C . VAL C 3 14 ? 300.257 341.481 406.259 1.00 55.02 14 VAL A C 1
ATOM 3191 O O . VAL C 3 14 ? 301.093 340.995 405.490 1.00 55.02 14 VAL A O 1
ATOM 3195 N N . ALA C 3 15 ? 299.659 342.644 406.024 1.00 55.27 15 ALA A N 1
ATOM 3196 C CA . ALA C 3 15 ? 299.965 343.418 404.836 1.00 55.27 15 ALA A CA 1
ATOM 3197 C C . ALA C 3 15 ? 301.315 344.110 404.988 1.00 55.27 15 ALA A C 1
ATOM 3198 O O . ALA C 3 15 ? 301.906 344.157 406.069 1.00 55.27 15 ALA A O 1
ATOM 3200 N N . ASP C 3 16 ? 301.803 344.655 403.883 1.00 56.51 16 ASP A N 1
ATOM 3201 C CA . ASP C 3 16 ? 303.117 345.266 403.840 1.00 56.51 16 ASP A CA 1
ATOM 3202 C C . ASP C 3 16 ? 302.988 346.780 403.964 1.00 56.51 16 ASP A C 1
ATOM 3203 O O . ASP C 3 16 ? 301.898 347.328 404.144 1.00 56.51 16 ASP A O 1
ATOM 3208 N N . THR C 3 17 ? 304.124 347.466 403.872 1.00 55.40 17 THR A N 1
ATOM 3209 C CA . THR C 3 17 ? 304.176 348.926 403.845 1.00 55.40 17 THR A CA 1
ATOM 3210 C C . THR C 3 17 ? 304.863 349.325 402.546 1.00 55.40 17 THR A C 1
ATOM 3211 O O . THR C 3 17 ? 306.091 349.257 402.443 1.00 55.40 17 THR A O 1
ATOM 3215 N N . VAL C 3 18 ? 304.068 349.729 401.556 1.00 53.90 18 VAL A N 1
ATOM 3216 C CA . VAL C 3 18 ? 304.618 350.151 400.275 1.00 53.90 18 VAL A CA 1
ATOM 3217 C C . VAL C 3 18 ? 305.313 351.498 400.446 1.00 53.90 18 VAL A C 1
ATOM 3218 O O . VAL C 3 18 ? 304.927 352.316 401.294 1.00 53.90 18 VAL A O 1
ATOM 3222 N N . ALA C 3 19 ? 306.395 351.704 399.697 1.00 55.08 19 ALA A N 1
ATOM 3223 C CA . ALA C 3 19 ? 307.160 352.936 399.790 1.00 55.08 19 ALA A CA 1
ATOM 3224 C C . ALA C 3 19 ? 306.371 354.109 399.220 1.00 55.08 19 ALA A C 1
ATOM 3225 O O . ALA C 3 19 ? 305.453 353.946 398.413 1.00 55.08 19 ALA A O 1
ATOM 3227 N N . SER C 3 20 ? 306.740 355.309 399.654 1.00 53.93 20 SER A N 1
ATOM 3228 C CA . SER C 3 20 ? 306.033 356.516 399.253 1.00 53.93 20 SER A CA 1
ATOM 3229 C C . SER C 3 20 ? 307.044 357.648 399.127 1.00 53.93 20 SER A C 1
ATOM 3230 O O . SER C 3 20 ? 308.258 357.427 399.152 1.00 53.93 20 SER A O 1
ATOM 3233 N N . GLY C 3 21 ? 306.538 358.868 398.990 1.00 51.89 21 GLY A N 1
ATOM 3234 C CA . GLY C 3 21 ? 307.375 360.034 398.856 1.00 51.89 21 GLY A CA 1
ATOM 3235 C C . GLY C 3 21 ? 306.616 361.304 399.170 1.00 51.89 21 GLY A C 1
ATOM 3236 O O . GLY C 3 21 ? 305.489 361.269 399.673 1.00 51.89 21 GLY A O 1
ATOM 3237 N N . PRO C 3 22 ? 307.220 362.458 398.885 1.00 50.05 22 PRO A N 1
ATOM 3238 C CA . PRO C 3 22 ? 306.543 363.732 399.152 1.00 50.05 22 PRO A CA 1
ATOM 3239 C C . PRO C 3 22 ? 305.458 363.991 398.118 1.00 50.05 22 PRO A C 1
ATOM 3240 O O . PRO C 3 22 ? 305.722 363.999 396.914 1.00 50.05 22 PRO A O 1
ATOM 3244 N N . VAL C 3 23 ? 304.232 364.206 398.594 1.00 52.75 23 VAL A N 1
ATOM 3245 C CA . VAL C 3 23 ? 303.098 364.467 397.721 1.00 52.75 23 VAL A CA 1
ATOM 3246 C C . VAL C 3 23 ? 302.537 365.847 398.030 1.00 52.75 23 VAL A C 1
ATOM 3247 O O . VAL C 3 23 ? 302.709 366.392 399.123 1.00 52.75 23 VAL A O 1
ATOM 3251 N N . ASN C 3 24 ? 301.874 366.422 397.028 1.00 56.71 24 ASN A N 1
ATOM 3252 C CA . ASN C 3 24 ? 301.147 367.682 397.183 1.00 56.71 24 ASN A CA 1
ATOM 3253 C C . ASN C 3 24 ? 299.982 367.632 396.194 1.00 56.71 24 ASN A C 1
ATOM 3254 O O . ASN C 3 24 ? 300.121 368.032 395.037 1.00 56.71 24 ASN A O 1
ATOM 3259 N N . THR C 3 25 ? 298.839 367.139 396.665 1.00 57.38 25 THR A N 1
ATOM 3260 C CA . THR C 3 25 ? 297.665 366.921 395.830 1.00 57.38 25 THR A CA 1
ATOM 3261 C C . THR C 3 25 ? 296.434 367.481 396.526 1.00 57.38 25 THR A C 1
ATOM 3262 O O . THR C 3 25 ? 296.514 368.065 397.610 1.00 57.38 25 THR A O 1
ATOM 3266 N N . GLU C 3 26 ? 295.285 367.288 395.887 1.00 59.99 26 GLU A N 1
ATOM 3267 C CA . GLU C 3 26 ? 293.990 367.615 396.464 1.00 59.99 26 GLU A CA 1
ATOM 3268 C C . GLU C 3 26 ? 293.387 366.453 397.237 1.00 59.99 26 GLU A C 1
ATOM 3269 O O . GLU C 3 26 ? 292.282 366.586 397.769 1.00 59.99 26 GLU A O 1
ATOM 3275 N N . GLN C 3 27 ? 294.090 365.329 397.326 1.00 59.13 27 GLN A N 1
ATOM 3276 C CA . GLN C 3 27 ? 293.592 364.179 398.062 1.00 59.13 27 GLN A CA 1
ATOM 3277 C C . GLN C 3 27 ? 293.738 364.406 399.559 1.00 59.13 27 GLN A C 1
ATOM 3278 O O . GLN C 3 27 ? 294.696 365.031 400.017 1.00 59.13 27 GLN A O 1
ATOM 3284 N N . ILE C 3 28 ? 292.781 363.891 400.322 1.00 54.85 28 ILE A N 1
ATOM 3285 C CA . ILE C 3 28 ? 292.829 363.999 401.776 1.00 54.85 28 ILE A CA 1
ATOM 3286 C C . ILE C 3 28 ? 292.733 362.614 402.408 1.00 54.85 28 ILE A C 1
ATOM 3287 O O . ILE C 3 28 ? 291.649 362.192 402.835 1.00 54.85 28 ILE A O 1
ATOM 3292 N N . PRO C 3 29 ? 293.840 361.871 402.496 1.00 51.82 29 PRO A N 1
ATOM 3293 C CA . PRO C 3 29 ? 293.785 360.584 403.204 1.00 51.82 29 PRO A CA 1
ATOM 3294 C C . PRO C 3 29 ? 293.677 360.747 404.707 1.00 51.82 29 PRO A C 1
ATOM 3295 O O . PRO C 3 29 ? 293.182 359.844 405.392 1.00 51.82 29 PRO A O 1
ATOM 3299 N N . ALA C 3 30 ? 294.127 361.882 405.241 1.00 47.32 30 ALA A N 1
ATOM 3300 C CA . ALA C 3 30 ? 294.095 362.098 406.682 1.00 47.32 30 ALA A CA 1
ATOM 3301 C C . ALA C 3 30 ? 292.682 362.405 407.163 1.00 47.32 30 ALA A C 1
ATOM 3302 O O . ALA C 3 30 ? 292.196 361.807 408.128 1.00 47.32 30 ALA A O 1
ATOM 3304 N N . LEU C 3 31 ? 292.009 363.342 406.500 1.00 49.52 31 LEU A N 1
ATOM 3305 C CA . LEU C 3 31 ? 290.671 363.739 406.912 1.00 49.52 31 LEU A CA 1
ATOM 3306 C C . LEU C 3 31 ? 289.647 362.665 406.561 1.00 49.52 31 LEU A C 1
ATOM 3307 O O . LEU C 3 31 ? 289.761 361.969 405.549 1.00 49.52 31 LEU A O 1
ATOM 3312 N N . THR C 3 32 ? 288.632 362.550 407.410 1.00 50.79 32 THR A N 1
ATOM 3313 C CA . THR C 3 32 ? 287.578 361.551 407.274 1.00 50.79 32 THR A CA 1
ATOM 3314 C C . THR C 3 32 ? 286.361 362.037 408.051 1.00 50.79 32 THR A C 1
ATOM 3315 O O . THR C 3 32 ? 286.296 363.197 408.471 1.00 50.79 32 THR A O 1
ATOM 3319 N N . ALA C 3 33 ? 285.390 361.148 408.243 1.00 49.30 33 ALA A N 1
ATOM 3320 C CA . ALA C 3 33 ? 284.193 361.477 409.012 1.00 49.30 33 ALA A CA 1
ATOM 3321 C C . ALA C 3 33 ? 283.750 360.222 409.746 1.00 49.30 33 ALA A C 1
ATOM 3322 O O . ALA C 3 33 ? 283.256 359.280 409.121 1.00 49.30 33 ALA A O 1
ATOM 3324 N N . VAL C 3 34 ? 283.919 360.215 411.072 1.00 47.16 34 VAL A N 1
ATOM 3325 C CA . VAL C 3 34 ? 283.557 359.055 411.885 1.00 47.16 34 VAL A CA 1
ATOM 3326 C C . VAL C 3 34 ? 282.059 358.994 412.144 1.00 47.16 34 VAL A C 1
ATOM 3327 O O . VAL C 3 34 ? 281.566 357.996 412.683 1.00 47.16 34 VAL A O 1
ATOM 3331 N N . GLU C 3 35 ? 281.311 360.029 411.744 1.00 48.49 35 GLU A N 1
ATOM 3332 C CA . GLU C 3 35 ? 279.856 360.008 411.844 1.00 48.49 35 GLU A CA 1
ATOM 3333 C C . GLU C 3 35 ? 279.223 358.951 410.951 1.00 48.49 35 GLU A C 1
ATOM 3334 O O . GLU C 3 35 ? 278.073 358.570 411.185 1.00 48.49 35 GLU A O 1
ATOM 3340 N N . THR C 3 36 ? 279.937 358.477 409.929 1.00 47.91 36 THR A N 1
ATOM 3341 C CA . THR C 3 36 ? 279.466 357.364 409.120 1.00 47.91 36 THR A CA 1
ATOM 3342 C C . THR C 3 36 ? 279.609 356.021 409.822 1.00 47.91 36 THR A C 1
ATOM 3343 O O . THR C 3 36 ? 279.071 355.027 409.328 1.00 47.91 36 THR A O 1
ATOM 3347 N N . GLY C 3 37 ? 280.312 355.963 410.951 1.00 47.38 37 GLY A N 1
ATOM 3348 C CA . GLY C 3 37 ? 280.612 354.685 411.560 1.00 47.38 37 GLY A CA 1
ATOM 3349 C C . GLY C 3 37 ? 281.653 353.892 410.814 1.00 47.38 37 GLY A C 1
ATOM 3350 O O . GLY C 3 37 ? 281.697 352.666 410.934 1.00 47.38 37 GLY A O 1
ATOM 3351 N N . HIS C 3 38 ? 282.500 354.566 410.048 1.00 52.38 38 HIS A N 1
ATOM 3352 C CA . HIS C 3 38 ? 283.477 353.941 409.169 1.00 52.38 38 HIS A CA 1
ATOM 3353 C C . HIS C 3 38 ? 284.868 354.229 409.715 1.00 52.38 38 HIS A C 1
ATOM 3354 O O . HIS C 3 38 ? 285.321 355.378 409.694 1.00 52.38 38 HIS A O 1
ATOM 3361 N N . THR C 3 39 ? 285.535 353.191 410.208 1.00 52.71 39 THR A N 1
ATOM 3362 C CA . THR C 3 39 ? 286.906 353.338 410.673 1.00 52.71 39 THR A CA 1
ATOM 3363 C C . THR C 3 39 ? 287.828 353.547 409.484 1.00 52.71 39 THR A C 1
ATOM 3364 O O . THR C 3 39 ? 287.694 352.881 408.455 1.00 52.71 39 THR A O 1
ATOM 3368 N N . SER C 3 40 ? 288.762 354.480 409.626 1.00 55.68 40 SER A N 1
ATOM 3369 C CA . SER C 3 40 ? 289.631 354.822 408.511 1.00 55.68 40 SER A CA 1
ATOM 3370 C C . SER C 3 40 ? 290.666 353.733 408.274 1.00 55.68 40 SER A C 1
ATOM 3371 O O . SER C 3 40 ? 291.220 353.151 409.209 1.00 55.68 40 SER A O 1
ATOM 3374 N N . GLN C 3 41 ? 290.925 353.465 406.998 1.00 53.29 41 GLN A N 1
ATOM 3375 C CA . GLN C 3 41 ? 291.877 352.451 406.578 1.00 53.29 41 GLN A CA 1
ATOM 3376 C C . GLN C 3 41 ? 293.228 353.054 406.228 1.00 53.29 41 GLN A C 1
ATOM 3377 O O . GLN C 3 41 ? 293.867 352.610 405.269 1.00 53.29 41 GLN A O 1
ATOM 3383 N N . VAL C 3 42 ? 293.662 354.068 406.980 1.00 54.22 42 VAL A N 1
ATOM 3384 C CA . VAL C 3 42 ? 294.846 354.831 406.610 1.00 54.22 42 VAL A CA 1
ATOM 3385 C C . VAL C 3 42 ? 296.107 354.006 406.816 1.00 54.22 42 VAL A C 1
ATOM 3386 O O . VAL C 3 42 ? 296.484 353.663 407.943 1.00 54.22 42 VAL A O 1
ATOM 3390 N N . VAL C 3 43 ? 296.755 353.678 405.709 1.00 56.57 43 VAL A N 1
ATOM 3391 C CA . VAL C 3 43 ? 298.074 353.054 405.700 1.00 56.57 43 VAL A CA 1
ATOM 3392 C C . VAL C 3 43 ? 299.056 354.120 406.165 1.00 56.57 43 VAL A C 1
ATOM 3393 O O . VAL C 3 43 ? 298.852 355.316 405.895 1.00 56.57 43 VAL A O 1
ATOM 3397 N N . PRO C 3 44 ? 300.111 353.737 406.906 1.00 55.43 44 PRO A N 1
ATOM 3398 C CA . PRO C 3 44 ? 301.135 354.728 407.302 1.00 55.43 44 PRO A CA 1
ATOM 3399 C C . PRO C 3 44 ? 301.841 355.435 406.152 1.00 55.43 44 PRO A C 1
ATOM 3400 O O . PRO C 3 44 ? 302.453 356.487 406.373 1.00 55.43 44 PRO A O 1
ATOM 3404 N N . SER C 3 45 ? 301.772 354.899 404.930 1.00 54.95 45 SER A N 1
ATOM 3405 C CA . SER C 3 45 ? 302.363 355.577 403.782 1.00 54.95 45 SER A CA 1
ATOM 3406 C C . SER C 3 45 ? 301.566 356.815 403.388 1.00 54.95 45 SER A C 1
ATOM 3407 O O . SER C 3 45 ? 302.082 357.696 402.692 1.00 54.95 45 SER A O 1
ATOM 3410 N N . ASP C 3 46 ? 300.309 356.906 403.827 1.00 57.00 46 ASP A N 1
ATOM 3411 C CA . ASP C 3 46 ? 299.457 358.011 403.399 1.00 57.00 46 ASP A CA 1
ATOM 3412 C C . ASP C 3 46 ? 299.669 359.253 404.257 1.00 57.00 46 ASP A C 1
ATOM 3413 O O . ASP C 3 46 ? 299.106 360.315 403.971 1.00 57.00 46 ASP A O 1
ATOM 3418 N N . THR C 3 47 ? 300.472 359.144 405.311 1.00 56.13 47 THR A N 1
ATOM 3419 C CA . THR C 3 47 ? 300.749 360.296 406.159 1.00 56.13 47 THR A CA 1
ATOM 3420 C C . THR C 3 47 ? 302.193 360.771 406.018 1.00 56.13 47 THR A C 1
ATOM 3421 O O . THR C 3 47 ? 302.439 361.953 405.758 1.00 56.13 47 THR A O 1
ATOM 3425 N N . MET C 3 48 ? 303.153 359.865 406.165 1.00 54.24 48 MET A N 1
ATOM 3426 C CA . MET C 3 48 ? 304.565 360.202 406.126 1.00 54.24 48 MET A CA 1
ATOM 3427 C C . MET C 3 48 ? 305.233 359.529 404.935 1.00 54.24 48 MET A C 1
ATOM 3428 O O . MET C 3 48 ? 304.586 358.849 404.136 1.00 54.24 48 MET A O 1
ATOM 3433 N N . GLN C 3 49 ? 306.543 359.740 404.815 1.00 53.62 49 GLN A N 1
ATOM 3434 C CA . GLN C 3 49 ? 307.336 359.037 403.815 1.00 53.62 49 GLN A CA 1
ATOM 3435 C C . GLN C 3 49 ? 307.856 357.724 404.382 1.00 53.62 49 GLN A C 1
ATOM 3436 O O . GLN C 3 49 ? 308.745 357.725 405.238 1.00 53.62 49 GLN A O 1
ATOM 3442 N N . THR C 3 50 ? 307.326 356.603 403.910 1.00 54.39 50 THR A N 1
ATOM 3443 C CA . THR C 3 50 ? 307.734 355.298 404.404 1.00 54.39 50 THR A CA 1
ATOM 3444 C C . THR C 3 50 ? 308.590 354.566 403.380 1.00 54.39 50 THR A C 1
ATOM 3445 O O . THR C 3 50 ? 308.573 354.865 402.185 1.00 54.39 50 THR A O 1
ATOM 3449 N N . ARG C 3 51 ? 309.338 353.588 403.875 1.00 53.76 51 ARG A N 1
ATOM 3450 C CA . ARG C 3 51 ? 310.171 352.721 403.061 1.00 53.76 51 ARG A CA 1
ATOM 3451 C C . ARG C 3 51 ? 309.460 351.401 402.804 1.00 53.76 51 ARG A C 1
ATOM 3452 O O . ARG C 3 51 ? 308.489 351.049 403.475 1.00 53.76 51 ARG A O 1
ATOM 3460 N N . HIS C 3 52 ? 309.961 350.665 401.818 1.00 54.91 52 HIS A N 1
ATOM 3461 C CA . HIS C 3 52 ? 309.391 349.368 401.468 1.00 54.91 52 HIS A CA 1
ATOM 3462 C C . HIS C 3 52 ? 309.890 348.342 402.474 1.00 54.91 52 HIS A C 1
ATOM 3463 O O . HIS C 3 52 ? 311.051 347.931 402.436 1.00 54.91 52 HIS A O 1
ATOM 3470 N N . VAL C 3 53 ? 309.012 347.920 403.378 1.00 53.39 53 VAL A N 1
ATOM 3471 C CA . VAL C 3 53 ? 309.351 346.968 404.427 1.00 53.39 53 VAL A CA 1
ATOM 3472 C C . VAL C 3 53 ? 308.488 345.732 404.241 1.00 53.39 53 VAL A C 1
ATOM 3473 O O . VAL C 3 53 ? 307.258 345.833 404.174 1.00 53.39 53 VAL A O 1
ATOM 3477 N N . ILE C 3 54 ? 309.129 344.573 404.140 1.00 51.83 54 ILE A N 1
ATOM 3478 C CA . ILE C 3 54 ? 308.417 343.310 404.008 1.00 51.83 54 ILE A CA 1
ATOM 3479 C C . ILE C 3 54 ? 308.107 342.786 405.403 1.00 51.83 54 ILE A C 1
ATOM 3480 O O . ILE C 3 54 ? 309.011 342.621 406.229 1.00 51.83 54 ILE A O 1
ATOM 3485 N N . ASN C 3 55 ? 306.829 342.535 405.669 1.00 52.55 55 ASN A N 1
ATOM 3486 C CA . ASN C 3 55 ? 306.377 342.028 406.957 1.00 52.55 55 ASN A CA 1
ATOM 3487 C C . ASN C 3 55 ? 306.163 340.526 406.859 1.00 52.55 55 ASN A C 1
ATOM 3488 O O . ASN C 3 55 ? 305.300 340.065 406.106 1.00 52.55 55 ASN A O 1
ATOM 3493 N N . TYR C 3 56 ? 306.949 339.771 407.619 1.00 49.54 56 TYR A N 1
ATOM 3494 C CA . TYR C 3 56 ? 306.820 338.325 407.690 1.00 49.54 56 TYR A CA 1
ATOM 3495 C C . TYR C 3 56 ? 305.995 337.877 408.885 1.00 49.54 56 TYR A C 1
ATOM 3496 O O . TYR C 3 56 ? 305.926 336.676 409.162 1.00 49.54 56 TYR A O 1
ATOM 3505 N N . HIS C 3 57 ? 305.381 338.812 409.602 1.00 50.54 57 HIS A N 1
ATOM 3506 C CA . HIS C 3 57 ? 304.584 338.464 410.766 1.00 50.54 57 HIS A CA 1
ATOM 3507 C C . HIS C 3 57 ? 303.274 337.818 410.342 1.00 50.54 57 HIS A C 1
ATOM 3508 O O . HIS C 3 57 ? 302.753 338.071 409.254 1.00 50.54 57 HIS A O 1
ATOM 3515 N N . THR C 3 58 ? 302.746 336.967 411.212 1.00 53.20 58 THR A N 1
ATOM 3516 C CA . THR C 3 58 ? 301.496 336.278 410.951 1.00 53.20 58 THR A CA 1
ATOM 3517 C C . THR C 3 58 ? 300.520 336.540 412.086 1.00 53.20 58 THR A C 1
ATOM 3518 O O . THR C 3 58 ? 300.901 336.956 413.183 1.00 53.20 58 THR A O 1
ATOM 3522 N N . ARG C 3 59 ? 299.243 336.312 411.797 1.00 52.34 59 ARG A N 1
ATOM 3523 C CA . ARG C 3 59 ? 298.169 336.473 412.772 1.00 52.34 59 ARG A CA 1
ATOM 3524 C C . ARG C 3 59 ? 297.667 335.128 413.267 1.00 52.34 59 ARG A C 1
ATOM 3525 O O . ARG C 3 59 ? 296.467 334.933 413.468 1.00 52.34 59 ARG A O 1
ATOM 3533 N N . SER C 3 60 ? 298.587 334.180 413.455 1.00 52.01 60 SER A N 1
ATOM 3534 C CA . SER C 3 60 ? 298.211 332.822 413.830 1.00 52.01 60 SER A CA 1
ATOM 3535 C C . SER C 3 60 ? 297.712 332.755 415.266 1.00 52.01 60 SER A C 1
ATOM 3536 O O . SER C 3 60 ? 296.761 332.025 415.564 1.00 52.01 60 SER A O 1
ATOM 3539 N N . GLU C 3 61 ? 298.335 333.514 416.167 1.00 48.05 61 GLU A N 1
ATOM 3540 C CA . GLU C 3 61 ? 297.980 333.457 417.579 1.00 48.05 61 GLU A CA 1
ATOM 3541 C C . GLU C 3 61 ? 296.659 334.141 417.893 1.00 48.05 61 GLU A C 1
ATOM 3542 O O . GLU C 3 61 ? 296.147 333.970 419.002 1.00 48.05 61 GLU A O 1
ATOM 3548 N N . SER C 3 62 ? 296.096 334.906 416.961 1.00 48.38 62 SER A N 1
ATOM 3549 C CA . SER C 3 62 ? 294.882 335.665 417.218 1.00 48.38 62 SER A CA 1
ATOM 3550 C C . SER C 3 62 ? 293.658 335.060 416.551 1.00 48.38 62 SER A C 1
ATOM 3551 O O . SER C 3 62 ? 292.597 335.690 416.543 1.00 48.38 62 SER A O 1
ATOM 3554 N N . SER C 3 63 ? 293.775 333.861 415.990 1.00 48.01 63 SER A N 1
ATOM 3555 C CA . SER C 3 63 ? 292.608 333.186 415.449 1.00 48.01 63 SER A CA 1
ATOM 3556 C C . SER C 3 63 ? 291.725 332.682 416.584 1.00 48.01 63 SER A C 1
ATOM 3557 O O . SER C 3 63 ? 292.162 332.544 417.729 1.00 48.01 63 SER A O 1
ATOM 3560 N N . ILE C 3 64 ? 290.460 332.406 416.254 1.00 46.44 64 ILE A N 1
ATOM 3561 C CA . ILE C 3 64 ? 289.497 331.983 417.263 1.00 46.44 64 ILE A CA 1
ATOM 3562 C C . ILE C 3 64 ? 289.808 330.576 417.759 1.00 46.44 64 ILE A C 1
ATOM 3563 O O . ILE C 3 64 ? 289.511 330.242 418.912 1.00 46.44 64 ILE A O 1
ATOM 3568 N N . GLU C 3 65 ? 290.465 329.758 416.936 1.00 48.82 65 GLU A N 1
ATOM 3569 C CA . GLU C 3 65 ? 290.815 328.410 417.366 1.00 48.82 65 GLU A CA 1
ATOM 3570 C C . GLU C 3 65 ? 291.968 328.423 418.360 1.00 48.82 65 GLU A C 1
ATOM 3571 O O . GLU C 3 65 ? 291.977 327.639 419.314 1.00 48.82 65 GLU A O 1
ATOM 3577 N N . ASN C 3 66 ? 292.948 329.301 418.157 1.00 45.73 66 ASN A N 1
ATOM 3578 C CA . ASN C 3 66 ? 294.076 329.393 419.073 1.00 45.73 66 ASN A CA 1
ATOM 3579 C C . ASN C 3 66 ? 293.785 330.260 420.287 1.00 45.73 66 ASN A C 1
ATOM 3580 O O . ASN C 3 66 ? 294.547 330.214 421.256 1.00 45.73 66 ASN A O 1
ATOM 3585 N N . PHE C 3 67 ? 292.710 331.041 420.262 1.00 45.59 67 PHE A N 1
ATOM 3586 C CA . PHE C 3 67 ? 292.351 331.873 421.401 1.00 45.59 67 PHE A CA 1
ATOM 3587 C C . PHE C 3 67 ? 291.483 331.124 422.401 1.00 45.59 67 PHE A C 1
ATOM 3588 O O . PHE C 3 67 ? 291.683 331.256 423.612 1.00 45.59 67 PHE A O 1
ATOM 3596 N N . MET C 3 68 ? 290.524 330.337 421.918 1.00 46.57 68 MET A N 1
ATOM 3597 C CA . MET C 3 68 ? 289.660 329.563 422.799 1.00 46.57 68 MET A CA 1
ATOM 3598 C C . MET C 3 68 ? 290.190 328.164 423.064 1.00 46.57 68 MET A C 1
ATOM 3599 O O . MET C 3 68 ? 289.894 327.589 424.117 1.00 46.57 68 MET A O 1
ATOM 3604 N N . GLY C 3 69 ? 290.973 327.605 422.146 1.00 46.61 69 GLY A N 1
ATOM 3605 C CA . GLY C 3 69 ? 291.404 326.225 422.253 1.00 46.61 69 GLY A CA 1
ATOM 3606 C C . GLY C 3 69 ? 292.504 325.951 423.258 1.00 46.61 69 GLY A C 1
ATOM 3607 O O . GLY C 3 69 ? 293.580 325.469 422.889 1.00 46.61 69 GLY A O 1
ATOM 3608 N N . ARG C 3 70 ? 292.245 326.244 424.530 1.00 45.57 70 ARG A N 1
ATOM 3609 C CA . ARG C 3 70 ? 293.144 325.902 425.620 1.00 45.57 70 ARG A CA 1
ATOM 3610 C C . ARG C 3 70 ? 292.320 325.461 426.817 1.00 45.57 70 ARG A C 1
ATOM 3611 O O . ARG C 3 70 ? 291.194 325.922 427.017 1.00 45.57 70 ARG A O 1
ATOM 3619 N N . ALA C 3 71 ? 292.889 324.559 427.608 1.00 43.01 71 ALA A N 1
ATOM 3620 C CA . ALA C 3 71 ? 292.172 324.017 428.751 1.00 43.01 71 ALA A CA 1
ATOM 3621 C C . ALA C 3 71 ? 292.125 325.031 429.885 1.00 43.01 71 ALA A C 1
ATOM 3622 O O . ALA C 3 71 ? 293.123 325.684 430.198 1.00 43.01 71 ALA A O 1
ATOM 3624 N N . ALA C 3 72 ? 290.953 325.168 430.496 1.00 39.95 72 ALA A N 1
ATOM 3625 C CA . ALA C 3 72 ? 290.763 326.071 431.619 1.00 39.95 72 ALA A CA 1
ATOM 3626 C C . ALA C 3 72 ? 289.847 325.413 432.635 1.00 39.95 72 ALA A C 1
ATOM 3627 O O . ALA C 3 72 ? 288.845 324.798 432.262 1.00 39.95 72 ALA A O 1
ATOM 3629 N N . CYS C 3 73 ? 290.199 325.536 433.913 1.00 41.36 73 CYS A N 1
ATOM 3630 C CA . CYS C 3 73 ? 289.411 324.924 434.975 1.00 41.36 73 CYS A CA 1
ATOM 3631 C C . CYS C 3 73 ? 288.067 325.622 435.110 1.00 41.36 73 CYS A C 1
ATOM 3632 O O . CYS C 3 73 ? 287.962 326.835 434.928 1.00 41.36 73 CYS A O 1
ATOM 3635 N N . VAL C 3 74 ? 287.030 324.847 435.420 1.00 44.14 74 VAL A N 1
ATOM 3636 C CA . VAL C 3 74 ? 285.681 325.395 435.495 1.00 44.14 74 VAL A CA 1
ATOM 3637 C C . VAL C 3 74 ? 285.121 325.242 436.902 1.00 44.14 74 VAL A C 1
ATOM 3638 O O . VAL C 3 74 ? 284.814 326.235 437.568 1.00 44.14 74 VAL A O 1
ATOM 3642 N N . TYR C 3 75 ? 284.991 324.006 437.371 1.00 44.67 75 TYR A N 1
ATOM 3643 C CA . TYR C 3 75 ? 284.366 323.733 438.656 1.00 44.67 75 TYR A CA 1
ATOM 3644 C C . TYR C 3 75 ? 285.226 322.777 439.465 1.00 44.67 75 TYR A C 1
ATOM 3645 O O . TYR C 3 75 ? 285.765 321.807 438.928 1.00 44.67 75 TYR A O 1
ATOM 3654 N N . ILE C 3 76 ? 285.336 323.051 440.762 1.00 44.42 76 ILE A N 1
ATOM 3655 C CA . ILE C 3 76 ? 286.157 322.257 441.666 1.00 44.42 76 ILE A CA 1
ATOM 3656 C C . ILE C 3 76 ? 285.238 321.454 442.578 1.00 44.42 76 ILE A C 1
ATOM 3657 O O . ILE C 3 76 ? 284.741 321.967 443.586 1.00 44.42 76 ILE A O 1
ATOM 3662 N N . ALA C 3 77 ? 284.990 320.197 442.222 1.00 45.48 77 ALA A N 1
ATOM 3663 C CA . ALA C 3 77 ? 284.075 319.362 442.985 1.00 45.48 77 ALA A CA 1
ATOM 3664 C C . ALA C 3 77 ? 284.773 318.748 444.187 1.00 45.48 77 ALA A C 1
ATOM 3665 O O . ALA C 3 77 ? 285.919 318.303 444.096 1.00 45.48 77 ALA A O 1
ATOM 3667 N N . GLN C 3 78 ? 284.071 318.717 445.316 1.00 47.19 78 GLN A N 1
ATOM 3668 C CA . GLN C 3 78 ? 284.571 318.099 446.533 1.00 47.19 78 GLN A CA 1
ATOM 3669 C C . GLN C 3 78 ? 283.615 317.007 446.984 1.00 47.19 78 GLN A C 1
ATOM 3670 O O . GLN C 3 78 ? 282.398 317.209 447.021 1.00 47.19 78 GLN A O 1
ATOM 3676 N N . TYR C 3 79 ? 284.182 315.858 447.342 1.00 47.88 79 TYR A N 1
ATOM 3677 C CA . TYR C 3 79 ? 283.423 314.697 447.780 1.00 47.88 79 TYR A CA 1
ATOM 3678 C C . TYR C 3 79 ? 284.386 313.744 448.466 1.00 47.88 79 TYR A C 1
ATOM 3679 O O . TYR C 3 79 ? 285.512 313.558 448.002 1.00 47.88 79 TYR A O 1
ATOM 3688 N N . ALA C 3 80 ? 283.945 313.150 449.564 1.00 49.51 80 ALA A N 1
ATOM 3689 C CA . ALA C 3 80 ? 284.790 312.296 450.382 1.00 49.51 80 ALA A CA 1
ATOM 3690 C C . ALA C 3 80 ? 284.223 310.883 450.413 1.00 49.51 80 ALA A C 1
ATOM 3691 O O . ALA C 3 80 ? 283.225 310.576 449.761 1.00 49.51 80 ALA A O 1
ATOM 3693 N N . THR C 3 81 ? 284.878 310.019 451.187 1.00 52.02 81 THR A N 1
ATOM 3694 C CA . THR C 3 81 ? 284.436 308.644 451.364 1.00 52.02 81 THR A CA 1
ATOM 3695 C C . THR C 3 81 ? 283.594 308.445 452.616 1.00 52.02 81 THR A C 1
ATOM 3696 O O . THR C 3 81 ? 283.077 307.344 452.825 1.00 52.02 81 THR A O 1
ATOM 3700 N N . GLU C 3 82 ? 283.446 309.474 453.447 1.00 54.07 82 GLU A N 1
ATOM 3701 C CA . GLU C 3 82 ? 282.597 309.407 454.631 1.00 54.07 82 GLU A CA 1
ATOM 3702 C C . GLU C 3 82 ? 281.846 310.721 454.755 1.00 54.07 82 GLU A C 1
ATOM 3703 O O . GLU C 3 82 ? 282.465 311.787 454.804 1.00 54.07 82 GLU A O 1
ATOM 3709 N N . LYS C 3 83 ? 280.520 310.642 454.806 1.00 57.47 83 LYS A N 1
ATOM 3710 C CA . LYS C 3 83 ? 279.691 311.837 454.877 1.00 57.47 83 LYS A CA 1
ATOM 3711 C C . LYS C 3 83 ? 279.758 312.456 456.266 1.00 57.47 83 LYS A C 1
ATOM 3712 O O . LYS C 3 83 ? 279.507 311.781 457.269 1.00 57.47 83 LYS A O 1
ATOM 3718 N N . VAL C 3 84 ? 280.103 313.744 456.332 1.00 59.91 84 VAL A N 1
ATOM 3719 C CA . VAL C 3 84 ? 280.109 314.456 457.607 1.00 59.91 84 VAL A CA 1
ATOM 3720 C C . VAL C 3 84 ? 279.083 315.587 457.606 1.00 59.91 84 VAL A C 1
ATOM 3721 O O . VAL C 3 84 ? 278.552 315.948 458.662 1.00 59.91 84 VAL A O 1
ATOM 3725 N N . ASN C 3 85 ? 278.786 316.140 456.435 1.00 62.51 85 ASN A N 1
ATOM 3726 C CA . ASN C 3 85 ? 277.723 317.130 456.280 1.00 62.51 85 ASN A CA 1
ATOM 3727 C C . ASN C 3 85 ? 277.220 317.046 454.841 1.00 62.51 85 ASN A C 1
ATOM 3728 O O . ASN C 3 85 ? 277.477 316.062 454.141 1.00 62.51 85 ASN A O 1
ATOM 3733 N N . ASP C 3 86 ? 276.496 318.071 454.396 1.00 63.35 86 ASP A N 1
ATOM 3734 C CA . ASP C 3 86 ? 275.881 318.060 453.076 1.00 63.35 86 ASP A CA 1
ATOM 3735 C C . ASP C 3 86 ? 276.709 318.830 452.047 1.00 63.35 86 ASP A C 1
ATOM 3736 O O . ASP C 3 86 ? 276.238 319.072 450.932 1.00 63.35 86 ASP A O 1
ATOM 3741 N N . GLU C 3 87 ? 277.935 319.220 452.395 1.00 62.73 87 GLU A N 1
ATOM 3742 C CA . GLU C 3 87 ? 278.875 319.765 451.428 1.00 62.73 87 GLU A CA 1
ATOM 3743 C C . GLU C 3 87 ? 280.096 318.885 451.215 1.00 62.73 87 GLU A C 1
ATOM 3744 O O . GLU C 3 87 ? 280.811 319.081 450.226 1.00 62.73 87 GLU A O 1
ATOM 3750 N N . LEU C 3 88 ? 280.346 317.922 452.100 1.00 59.44 88 LEU A N 1
ATOM 3751 C CA . LEU C 3 88 ? 281.388 316.920 451.922 1.00 59.44 88 LEU A CA 1
ATOM 3752 C C . LEU C 3 88 ? 280.732 315.551 451.872 1.00 59.44 88 LEU A C 1
ATOM 3753 O O . LEU C 3 88 ? 281.159 314.620 452.560 1.00 59.44 88 LEU A O 1
ATOM 3758 N N . ASP C 3 89 ? 279.672 315.438 451.075 1.00 57.13 89 ASP A N 1
ATOM 3759 C CA . ASP C 3 89 ? 278.875 314.228 450.976 1.00 57.13 89 ASP A CA 1
ATOM 3760 C C . ASP C 3 89 ? 279.658 313.111 450.284 1.00 57.13 89 ASP A C 1
ATOM 3761 O O . ASP C 3 89 ? 280.765 313.304 449.775 1.00 57.13 89 ASP A O 1
ATOM 3766 N N . ARG C 3 90 ? 279.057 311.920 450.276 1.00 53.69 90 ARG A N 1
ATOM 3767 C CA . ARG C 3 90 ? 279.657 310.774 449.602 1.00 53.69 90 ARG A CA 1
ATOM 3768 C C . ARG C 3 90 ? 279.683 310.963 448.090 1.00 53.69 90 ARG A C 1
ATOM 3769 O O . ARG C 3 90 ? 280.574 310.440 447.414 1.00 53.69 90 ARG A O 1
ATOM 3777 N N . TYR C 3 91 ? 278.739 311.724 447.548 1.00 55.40 91 TYR A N 1
ATOM 3778 C CA . TYR C 3 91 ? 278.709 312.056 446.135 1.00 55.40 91 TYR A CA 1
ATOM 3779 C C . TYR C 3 91 ? 278.507 313.558 445.988 1.00 55.40 91 TYR A C 1
ATOM 3780 O O . TYR C 3 91 ? 278.206 314.260 446.955 1.00 55.40 91 TYR A O 1
ATOM 3789 N N . THR C 3 92 ? 278.671 314.055 444.763 1.00 50.92 92 THR A N 1
ATOM 3790 C CA . THR C 3 92 ? 278.579 315.489 444.516 1.00 50.92 92 THR A CA 1
ATOM 3791 C C . THR C 3 92 ? 278.191 315.719 443.066 1.00 50.92 92 THR A C 1
ATOM 3792 O O . THR C 3 92 ? 278.860 315.219 442.158 1.00 50.92 92 THR A O 1
ATOM 3796 N N . ASN C 3 93 ? 277.113 316.469 442.856 1.00 50.35 93 ASN A N 1
ATOM 3797 C CA . ASN C 3 93 ? 276.663 316.834 441.524 1.00 50.35 93 ASN A CA 1
ATOM 3798 C C . ASN C 3 93 ? 277.229 318.190 441.121 1.00 50.35 93 ASN A C 1
ATOM 3799 O O . ASN C 3 93 ? 277.818 318.915 441.924 1.00 50.35 93 ASN A O 1
ATOM 3804 N N . TRP C 3 94 ? 277.028 318.533 439.851 1.00 49.00 94 TRP A N 1
ATOM 3805 C CA . TRP C 3 94 ? 277.427 319.842 439.341 1.00 49.00 94 TRP A CA 1
ATOM 3806 C C . TRP C 3 94 ? 276.541 320.164 438.148 1.00 49.00 94 TRP A C 1
ATOM 3807 O O . TRP C 3 94 ? 276.598 319.459 437.137 1.00 49.00 94 TRP A O 1
ATOM 3818 N N . GLU C 3 95 ? 275.722 321.208 438.272 1.00 54.49 95 GLU A N 1
ATOM 3819 C CA . GLU C 3 95 ? 274.963 321.709 437.132 1.00 54.49 95 GLU A CA 1
ATOM 3820 C C . GLU C 3 95 ? 275.944 322.304 436.136 1.00 54.49 95 GLU A C 1
ATOM 3821 O O . GLU C 3 95 ? 276.562 323.337 436.409 1.00 54.49 95 GLU A O 1
ATOM 3827 N N . ILE C 3 96 ? 276.086 321.656 434.986 1.00 51.40 96 ILE A N 1
ATOM 3828 C CA . ILE C 3 96 ? 277.220 321.913 434.107 1.00 51.40 96 ILE A CA 1
ATOM 3829 C C . ILE C 3 96 ? 277.017 323.214 433.337 1.00 51.40 96 ILE A C 1
ATOM 3830 O O . ILE C 3 96 ? 276.046 323.377 432.592 1.00 51.40 96 ILE A O 1
ATOM 3835 N N . THR C 3 97 ? 277.930 324.158 433.550 1.00 52.15 97 THR A N 1
ATOM 3836 C CA . THR C 3 97 ? 277.886 325.476 432.938 1.00 52.15 97 THR A CA 1
ATOM 3837 C C . THR C 3 97 ? 279.299 326.037 432.935 1.00 52.15 97 THR A C 1
ATOM 3838 O O . THR C 3 97 ? 280.167 325.583 433.682 1.00 52.15 97 THR A O 1
ATOM 3842 N N . THR C 3 98 ? 279.523 327.024 432.071 1.00 48.76 98 THR A N 1
ATOM 3843 C CA . THR C 3 98 ? 280.843 327.611 431.879 1.00 48.76 98 THR A CA 1
ATOM 3844 C C . THR C 3 98 ? 280.942 329.013 432.469 1.00 48.76 98 THR A C 1
ATOM 3845 O O . THR C 3 98 ? 281.763 329.817 432.027 1.00 48.76 98 THR A O 1
ATOM 3849 N N . ARG C 3 99 ? 280.115 329.321 433.464 1.00 49.57 99 ARG A N 1
ATOM 3850 C CA . ARG C 3 99 ? 280.015 330.673 433.993 1.00 49.57 99 ARG A CA 1
ATOM 3851 C C . ARG C 3 99 ? 280.456 330.793 435.441 1.00 49.57 99 ARG A C 1
ATOM 3852 O O . ARG C 3 99 ? 280.355 331.882 436.012 1.00 49.57 99 ARG A O 1
ATOM 3860 N N . GLN C 3 100 ? 280.937 329.716 436.053 1.00 49.82 100 GLN A N 1
ATOM 3861 C CA . GLN C 3 100 ? 281.307 329.781 437.458 1.00 49.82 100 GLN A CA 1
ATOM 3862 C C . GLN C 3 100 ? 282.743 330.235 437.664 1.00 49.82 100 GLN A C 1
ATOM 3863 O O . GLN C 3 100 ? 283.024 330.940 438.639 1.00 49.82 100 GLN A O 1
ATOM 3869 N N . VAL C 3 101 ? 283.655 329.857 436.775 1.00 48.15 101 VAL A N 1
ATOM 3870 C CA . VAL C 3 101 ? 285.002 330.407 436.813 1.00 48.15 101 VAL A CA 1
ATOM 3871 C C . VAL C 3 101 ? 285.005 331.755 436.094 1.00 48.15 101 VAL A C 1
ATOM 3872 O O . VAL C 3 101 ? 284.114 332.067 435.303 1.00 48.15 101 VAL A O 1
ATOM 3876 N N . ALA C 3 102 ? 285.998 332.587 436.403 1.00 48.92 102 ALA A N 1
ATOM 3877 C CA . ALA C 3 102 ? 286.022 333.941 435.864 1.00 48.92 102 ALA A CA 1
ATOM 3878 C C . ALA C 3 102 ? 286.764 334.044 434.540 1.00 48.92 102 ALA A C 1
ATOM 3879 O O . ALA C 3 102 ? 286.323 334.774 433.648 1.00 48.92 102 ALA A O 1
ATOM 3881 N N . GLN C 3 103 ? 287.880 333.330 434.389 1.00 50.57 103 GLN A N 1
ATOM 3882 C CA . GLN C 3 103 ? 288.754 333.556 433.242 1.00 50.57 103 GLN A CA 1
ATOM 3883 C C . GLN C 3 103 ? 288.201 332.943 431.960 1.00 50.57 103 GLN A C 1
ATOM 3884 O O . GLN C 3 103 ? 288.368 333.517 430.880 1.00 50.57 103 GLN A O 1
ATOM 3890 N N . LEU C 3 104 ? 287.550 331.784 432.048 1.00 47.26 104 LEU A N 1
ATOM 3891 C CA . LEU C 3 104 ? 286.930 331.219 430.855 1.00 47.26 104 LEU A CA 1
ATOM 3892 C C . LEU C 3 104 ? 285.654 331.961 430.490 1.00 47.26 104 LEU A C 1
ATOM 3893 O O . LEU C 3 104 ? 285.299 332.033 429.309 1.00 47.26 104 LEU A O 1
ATOM 3898 N N . ARG C 3 105 ? 284.968 332.534 431.482 1.00 48.85 105 ARG A N 1
ATOM 3899 C CA . ARG C 3 105 ? 283.706 333.221 431.226 1.00 48.85 105 ARG A CA 1
ATOM 3900 C C . ARG C 3 105 ? 283.915 334.512 430.450 1.00 48.85 105 ARG A C 1
ATOM 3901 O O . ARG C 3 105 ? 283.094 334.856 429.594 1.00 48.85 105 ARG A O 1
ATOM 3909 N N . ARG C 3 106 ? 285.016 335.220 430.708 1.00 48.10 106 ARG A N 1
ATOM 3910 C CA . ARG C 3 106 ? 285.277 336.466 429.998 1.00 48.10 106 ARG A CA 1
ATOM 3911 C C . ARG C 3 106 ? 285.709 336.212 428.560 1.00 48.10 106 ARG A C 1
ATOM 3912 O O . ARG C 3 106 ? 285.507 337.069 427.693 1.00 48.10 106 ARG A O 1
ATOM 3920 N N . LYS C 3 107 ? 286.289 335.045 428.283 1.00 46.08 107 LYS A N 1
ATOM 3921 C CA . LYS C 3 107 ? 286.618 334.708 426.903 1.00 46.08 107 LYS A CA 1
ATOM 3922 C C . LYS C 3 107 ? 285.368 334.345 426.115 1.00 46.08 107 LYS A C 1
ATOM 3923 O O . LYS C 3 107 ? 285.214 334.761 424.962 1.00 46.08 107 LYS A O 1
ATOM 3929 N N . LEU C 3 108 ? 284.460 333.577 426.719 1.00 46.98 108 LEU A N 1
ATOM 3930 C CA . LEU C 3 108 ? 283.238 333.194 426.025 1.00 46.98 108 LEU A CA 1
ATOM 3931 C C . LEU C 3 108 ? 282.242 334.341 425.922 1.00 46.98 108 LEU A C 1
ATOM 3932 O O . LEU C 3 108 ? 281.383 334.315 425.037 1.00 46.98 108 LEU A O 1
ATOM 3937 N N . GLU C 3 109 ? 282.331 335.340 426.798 1.00 49.12 109 GLU A N 1
ATOM 3938 C CA . GLU C 3 109 ? 281.428 336.482 426.728 1.00 49.12 109 GLU A CA 1
ATOM 3939 C C . GLU C 3 109 ? 281.872 337.530 425.720 1.00 49.12 109 GLU A C 1
ATOM 3940 O O . GLU C 3 109 ? 281.150 338.510 425.516 1.00 49.12 109 GLU A O 1
ATOM 3946 N N . MET C 3 110 ? 283.036 337.358 425.094 1.00 47.60 110 MET A N 1
ATOM 3947 C CA . MET C 3 110 ? 283.476 338.308 424.082 1.00 47.60 110 MET A CA 1
ATOM 3948 C C . MET C 3 110 ? 282.707 338.152 422.779 1.00 47.60 110 MET A C 1
ATOM 3949 O O . MET C 3 110 ? 282.714 339.073 421.957 1.00 47.60 110 MET A O 1
ATOM 3954 N N . PHE C 3 111 ? 282.044 337.017 422.577 1.00 45.09 111 PHE A N 1
ATOM 3955 C CA . PHE C 3 111 ? 281.190 336.786 421.423 1.00 45.09 111 PHE A CA 1
ATOM 3956 C C . PHE C 3 111 ? 279.787 336.430 421.894 1.00 45.09 111 PHE A C 1
ATOM 3957 O O . PHE C 3 111 ? 279.605 335.864 422.975 1.00 45.09 111 PHE A O 1
ATOM 3965 N N . THR C 3 112 ? 278.791 336.769 421.078 1.00 43.68 112 THR A N 1
ATOM 3966 C CA . THR C 3 112 ? 277.408 336.521 421.469 1.00 43.68 112 THR A CA 1
ATOM 3967 C C . THR C 3 112 ? 277.029 335.062 421.259 1.00 43.68 112 THR A C 1
ATOM 3968 O O . THR C 3 112 ? 276.682 334.356 422.209 1.00 43.68 112 THR A O 1
ATOM 3972 N N . TYR C 3 113 ? 277.082 334.596 420.018 1.00 44.22 113 TYR A N 1
ATOM 3973 C CA . TYR C 3 113 ? 276.710 333.232 419.674 1.00 44.22 113 TYR A CA 1
ATOM 3974 C C . TYR C 3 113 ? 277.962 332.458 419.294 1.00 44.22 113 TYR A C 1
ATOM 3975 O O . TYR C 3 113 ? 278.646 332.814 418.330 1.00 44.22 113 TYR A O 1
ATOM 3984 N N . MET C 3 114 ? 278.256 331.407 420.044 1.00 43.80 114 MET A N 1
ATOM 3985 C CA . MET C 3 114 ? 279.375 330.530 419.753 1.00 43.80 114 MET A CA 1
ATOM 3986 C C . MET C 3 114 ? 278.855 329.140 419.419 1.00 43.80 114 MET A C 1
ATOM 3987 O O . MET C 3 114 ? 277.690 328.813 419.654 1.00 43.80 114 MET A O 1
ATOM 3992 N N . ARG C 3 115 ? 279.739 328.319 418.861 1.00 44.37 115 ARG A N 1
ATOM 3993 C CA . ARG C 3 115 ? 279.381 326.958 418.472 1.00 44.37 115 ARG A CA 1
ATOM 3994 C C . ARG C 3 115 ? 280.663 326.133 418.496 1.00 44.37 115 ARG A C 1
ATOM 3995 O O . ARG C 3 115 ? 281.472 326.216 417.569 1.00 44.37 115 ARG A O 1
ATOM 4003 N N . PHE C 3 116 ? 280.841 325.347 419.553 1.00 45.00 116 PHE A N 1
ATOM 4004 C CA . PHE C 3 116 ? 282.066 324.587 419.734 1.00 45.00 116 PHE A CA 1
ATOM 4005 C C . PHE C 3 116 ? 281.740 323.171 420.178 1.00 45.00 116 PHE A C 1
ATOM 4006 O O . PHE C 3 116 ? 280.746 322.931 420.865 1.00 45.00 116 PHE A O 1
ATOM 4014 N N . ASP C 3 117 ? 282.589 322.235 419.772 1.00 45.87 117 ASP A N 1
ATOM 4015 C CA . ASP C 3 117 ? 282.574 320.886 420.317 1.00 45.87 117 ASP A CA 1
ATOM 4016 C C . ASP C 3 117 ? 283.462 320.879 421.553 1.00 45.87 117 ASP A C 1
ATOM 4017 O O . ASP C 3 117 ? 284.620 321.300 421.490 1.00 45.87 117 ASP A O 1
ATOM 4022 N N . LEU C 3 118 ? 282.921 320.421 422.674 1.00 45.05 118 LEU A N 1
ATOM 4023 C CA . LEU C 3 118 ? 283.646 320.530 423.927 1.00 45.05 118 LEU A CA 1
ATOM 4024 C C . LEU C 3 118 ? 284.624 319.370 424.083 1.00 45.05 118 LEU A C 1
ATOM 4025 O O . LEU C 3 118 ? 284.616 318.404 423.318 1.00 45.05 118 LEU A O 1
ATOM 4030 N N . GLU C 3 119 ? 285.483 319.483 425.092 1.00 46.76 119 GLU A N 1
ATOM 4031 C CA . GLU C 3 119 ? 286.492 318.469 425.377 1.00 46.76 119 GLU A CA 1
ATOM 4032 C C . GLU C 3 119 ? 286.823 318.587 426.856 1.00 46.76 119 GLU A C 1
ATOM 4033 O O . GLU C 3 119 ? 287.352 319.612 427.294 1.00 46.76 119 GLU A O 1
ATOM 4039 N N . ILE C 3 120 ? 286.495 317.555 427.624 1.00 44.91 120 ILE A N 1
ATOM 4040 C CA . ILE C 3 120 ? 286.474 317.631 429.078 1.00 44.91 120 ILE A CA 1
ATOM 4041 C C . ILE C 3 120 ? 287.546 316.708 429.632 1.00 44.91 120 ILE A C 1
ATOM 4042 O O . ILE C 3 120 ? 287.555 315.510 429.330 1.00 44.91 120 ILE A O 1
ATOM 4047 N N . THR C 3 121 ? 288.437 317.262 430.451 1.00 42.37 121 THR A N 1
ATOM 4048 C CA . THR C 3 121 ? 289.499 316.498 431.094 1.00 42.37 121 THR A CA 1
ATOM 4049 C C . THR C 3 121 ? 289.444 316.760 432.590 1.00 42.37 121 THR A C 1
ATOM 4050 O O . THR C 3 121 ? 289.497 317.916 433.021 1.00 42.37 121 THR A O 1
ATOM 4054 N N . PHE C 3 122 ? 289.333 315.696 433.374 1.00 42.76 122 PHE A N 1
ATOM 4055 C CA . PHE C 3 122 ? 289.283 315.786 434.823 1.00 42.76 122 PHE A CA 1
ATOM 4056 C C . PHE C 3 122 ? 290.667 315.510 435.386 1.00 42.76 122 PHE A C 1
ATOM 4057 O O . PHE C 3 122 ? 291.352 314.592 434.933 1.00 42.76 122 PHE A O 1
ATOM 4065 N N . VAL C 3 123 ? 291.081 316.294 436.374 1.00 41.92 123 VAL A N 1
ATOM 4066 C CA . VAL C 3 123 ? 292.235 315.945 437.192 1.00 41.92 123 VAL A CA 1
ATOM 4067 C C . VAL C 3 123 ? 291.740 315.720 438.616 1.00 41.92 123 VAL A C 1
ATOM 4068 O O . VAL C 3 123 ? 291.065 316.577 439.201 1.00 41.92 123 VAL A O 1
ATOM 4072 N N . ILE C 3 124 ? 292.002 314.529 439.141 1.00 43.84 124 ILE A N 1
ATOM 4073 C CA . ILE C 3 124 ? 291.406 314.070 440.387 1.00 43.84 124 ILE A CA 1
ATOM 4074 C C . ILE C 3 124 ? 292.525 313.748 441.362 1.00 43.84 124 ILE A C 1
ATOM 4075 O O . ILE C 3 124 ? 293.315 312.825 441.129 1.00 43.84 124 ILE A O 1
ATOM 4080 N N . THR C 3 125 ? 292.596 314.508 442.443 1.00 44.82 125 THR A N 1
ATOM 4081 C CA . THR C 3 125 ? 293.553 314.281 443.509 1.00 44.82 125 THR A CA 1
ATOM 4082 C C . THR C 3 125 ? 292.815 313.809 444.756 1.00 44.82 125 THR A C 1
ATOM 4083 O O . THR C 3 125 ? 291.589 313.674 444.768 1.00 44.82 125 THR A O 1
ATOM 4087 N N . SER C 3 126 ? 293.577 313.564 445.817 1.00 47.50 126 SER A N 1
ATOM 4088 C CA . SER C 3 126 ? 293.002 313.081 447.062 1.00 47.50 126 SER A CA 1
ATOM 4089 C C . SER C 3 126 ? 293.931 313.446 448.206 1.00 47.50 126 SER A C 1
ATOM 4090 O O . SER C 3 126 ? 295.128 313.665 448.013 1.00 47.50 126 SER A O 1
ATOM 4093 N N . SER C 3 127 ? 293.359 313.501 449.405 1.00 46.79 127 SER A N 1
ATOM 4094 C CA . SER C 3 127 ? 294.121 313.804 450.605 1.00 46.79 127 SER A CA 1
ATOM 4095 C C . SER C 3 127 ? 293.375 313.236 451.799 1.00 46.79 127 SER A C 1
ATOM 4096 O O . SER C 3 127 ? 292.149 313.343 451.870 1.00 46.79 127 SER A O 1
ATOM 4099 N N . GLN C 3 128 ? 294.116 312.631 452.723 1.00 49.08 128 GLN A N 1
ATOM 4100 C CA . GLN C 3 128 ? 293.511 312.092 453.933 1.00 49.08 128 GLN A CA 1
ATOM 4101 C C . GLN C 3 128 ? 293.005 313.222 454.817 1.00 49.08 128 GLN A C 1
ATOM 4102 O O . GLN C 3 128 ? 293.659 314.256 454.962 1.00 49.08 128 GLN A O 1
ATOM 4108 N N . ARG C 3 129 ? 291.827 313.026 455.399 1.00 51.56 129 ARG A N 1
ATOM 4109 C CA . ARG C 3 129 ? 291.284 314.034 456.291 1.00 51.56 129 ARG A CA 1
ATOM 4110 C C . ARG C 3 129 ? 292.034 314.020 457.617 1.00 51.56 129 ARG A C 1
ATOM 4111 O O . ARG C 3 129 ? 292.657 313.026 458.000 1.00 51.56 129 ARG A O 1
ATOM 4119 N N . THR C 3 130 ? 291.983 315.151 458.315 1.00 54.60 130 THR A N 1
ATOM 4120 C CA . THR C 3 130 ? 292.678 315.269 459.587 1.00 54.60 130 THR A CA 1
ATOM 4121 C C . THR C 3 130 ? 291.956 314.471 460.670 1.00 54.60 130 THR A C 1
ATOM 4122 O O . THR C 3 130 ? 290.725 314.492 460.768 1.00 54.60 130 THR A O 1
ATOM 4126 N N . SER C 3 131 ? 292.728 313.722 461.448 1.00 57.82 131 SER A N 1
ATOM 4127 C CA . SER C 3 131 ? 292.187 312.841 462.476 1.00 57.82 131 SER A CA 1
ATOM 4128 C C . SER C 3 131 ? 293.275 312.604 463.516 1.00 57.82 131 SER A C 1
ATOM 4129 O O . SER C 3 131 ? 294.296 313.298 463.541 1.00 57.82 131 SER A O 1
ATOM 4132 N N . THR C 3 132 ? 293.056 311.615 464.379 1.00 61.02 132 THR A N 1
ATOM 4133 C CA . THR C 3 132 ? 294.017 311.286 465.421 1.00 61.02 132 THR A CA 1
ATOM 4134 C C . THR C 3 132 ? 295.021 310.223 464.996 1.00 61.02 132 THR A C 1
ATOM 4135 O O . THR C 3 132 ? 296.055 310.072 465.655 1.00 61.02 132 THR A O 1
ATOM 4139 N N . THR C 3 133 ? 294.749 309.490 463.919 1.00 57.62 133 THR A N 1
ATOM 4140 C CA . THR C 3 133 ? 295.667 308.470 463.438 1.00 57.62 133 THR A CA 1
ATOM 4141 C C . THR C 3 133 ? 295.535 308.352 461.928 1.00 57.62 133 THR A C 1
ATOM 4142 O O . THR C 3 133 ? 294.496 308.684 461.353 1.00 57.62 133 THR A O 1
ATOM 4146 N N . TYR C 3 134 ? 296.609 307.885 461.290 1.00 56.43 134 TYR A N 1
ATOM 4147 C CA . TYR C 3 134 ? 296.714 307.913 459.839 1.00 56.43 134 TYR A CA 1
ATOM 4148 C C . TYR C 3 134 ? 297.142 306.595 459.212 1.00 56.43 134 TYR A C 1
ATOM 4149 O O . TYR C 3 134 ? 297.022 306.456 457.991 1.00 56.43 134 TYR A O 1
ATOM 4158 N N . ALA C 3 135 ? 297.639 305.637 459.991 1.00 55.51 135 ALA A N 1
ATOM 4159 C CA . ALA C 3 135 ? 298.239 304.432 459.430 1.00 55.51 135 ALA A CA 1
ATOM 4160 C C . ALA C 3 135 ? 297.164 303.489 458.906 1.00 55.51 135 ALA A C 1
ATOM 4161 O O . ALA C 3 135 ? 296.364 302.960 459.684 1.00 55.51 135 ALA A O 1
ATOM 4163 N N . SER C 3 136 ? 297.157 303.272 457.592 1.00 55.21 136 SER A N 1
ATOM 4164 C CA . SER C 3 136 ? 296.214 302.366 456.954 1.00 55.21 136 SER A CA 1
ATOM 4165 C C . SER C 3 136 ? 296.755 301.970 455.590 1.00 55.21 136 SER A C 1
ATOM 4166 O O . SER C 3 136 ? 297.415 302.772 454.928 1.00 55.21 136 SER A O 1
ATOM 4169 N N . ASP C 3 137 ? 296.477 300.736 455.183 1.00 57.75 137 ASP A N 1
ATOM 4170 C CA . ASP C 3 137 ? 296.762 300.267 453.834 1.00 57.75 137 ASP A CA 1
ATOM 4171 C C . ASP C 3 137 ? 295.436 300.172 453.097 1.00 57.75 137 ASP A C 1
ATOM 4172 O O . ASP C 3 137 ? 294.510 299.498 453.560 1.00 57.75 137 ASP A O 1
ATOM 4177 N N . SER C 3 138 ? 295.353 300.839 451.953 1.00 55.06 138 SER A N 1
ATOM 4178 C CA . SER C 3 138 ? 294.154 300.836 451.136 1.00 55.06 138 SER A CA 1
ATOM 4179 C C . SER C 3 138 ? 294.546 300.648 449.680 1.00 55.06 138 SER A C 1
ATOM 4180 O O . SER C 3 138 ? 295.570 301.180 449.237 1.00 55.06 138 SER A O 1
ATOM 4183 N N . PRO C 3 139 ? 293.766 299.882 448.925 1.00 53.40 139 PRO A N 1
ATOM 4184 C CA . PRO C 3 139 ? 293.989 299.774 447.481 1.00 53.40 139 PRO A CA 1
ATOM 4185 C C . PRO C 3 139 ? 293.696 301.094 446.792 1.00 53.40 139 PRO A C 1
ATOM 4186 O O . PRO C 3 139 ? 293.001 301.948 447.363 1.00 53.40 139 PRO A O 1
ATOM 4190 N N . PRO C 3 140 ? 294.227 301.312 445.584 1.00 52.69 140 PRO A N 1
ATOM 4191 C CA . PRO C 3 140 ? 293.987 302.586 444.890 1.00 52.69 140 PRO A CA 1
ATOM 4192 C C . PRO C 3 140 ? 292.525 302.775 444.515 1.00 52.69 140 PRO A C 1
ATOM 4193 O O . PRO C 3 140 ? 291.880 301.875 443.972 1.00 52.69 140 PRO A O 1
ATOM 4197 N N . LEU C 3 141 ? 292.010 303.964 444.820 1.00 51.09 141 LEU A N 1
ATOM 4198 C CA . LEU C 3 141 ? 290.590 304.243 444.675 1.00 51.09 141 LEU A CA 1
ATOM 4199 C C . LEU C 3 141 ? 290.203 304.375 443.208 1.00 51.09 141 LEU A C 1
ATOM 4200 O O . LEU C 3 141 ? 291.036 304.647 442.341 1.00 51.09 141 LEU A O 1
ATOM 4205 N N . THR C 3 142 ? 288.918 304.174 442.938 1.00 50.68 142 THR A N 1
ATOM 4206 C CA . THR C 3 142 ? 288.360 304.300 441.601 1.00 50.68 142 THR A CA 1
ATOM 4207 C C . THR C 3 142 ? 287.257 305.344 441.645 1.00 50.68 142 THR A C 1
ATOM 4208 O O . THR C 3 142 ? 286.308 305.214 442.425 1.00 50.68 142 THR A O 1
ATOM 4212 N N . HIS C 3 143 ? 287.392 306.384 440.833 1.00 47.28 143 HIS A N 1
ATOM 4213 C CA . HIS C 3 143 ? 286.392 307.435 440.763 1.00 47.28 143 HIS A CA 1
ATOM 4214 C C . HIS C 3 143 ? 285.487 307.217 439.560 1.00 47.28 143 HIS A C 1
ATOM 4215 O O . HIS C 3 143 ? 285.953 306.860 438.476 1.00 47.28 143 HIS A O 1
ATOM 4222 N N . GLN C 3 144 ? 284.190 307.428 439.758 1.00 50.02 144 GLN A N 1
ATOM 4223 C CA . GLN C 3 144 ? 283.212 307.344 438.684 1.00 50.02 144 GLN A CA 1
ATOM 4224 C C . GLN C 3 144 ? 282.591 308.714 438.470 1.00 50.02 144 GLN A C 1
ATOM 4225 O O . GLN C 3 144 ? 282.156 309.359 439.428 1.00 50.02 144 GLN A O 1
ATOM 4231 N N . VAL C 3 145 ? 282.565 309.158 437.217 1.00 48.75 145 VAL A N 1
ATOM 4232 C CA . VAL C 3 145 ? 281.966 310.426 436.822 1.00 48.75 145 VAL A CA 1
ATOM 4233 C C . VAL C 3 145 ? 280.894 310.102 435.796 1.00 48.75 145 VAL A C 1
ATOM 4234 O O . VAL C 3 145 ? 281.215 309.710 434.669 1.00 48.75 145 VAL A O 1
ATOM 4238 N N . MET C 3 146 ? 279.627 310.255 436.169 1.00 52.19 146 MET A N 1
ATOM 4239 C CA . MET C 3 146 ? 278.519 309.912 435.286 1.00 52.19 146 MET A CA 1
ATOM 4240 C C . MET C 3 146 ? 277.864 311.181 434.760 1.00 52.19 146 MET A C 1
ATOM 4241 O O . MET C 3 146 ? 277.418 312.024 435.543 1.00 52.19 146 MET A O 1
ATOM 4246 N N . TYR C 3 147 ? 277.805 311.308 433.440 1.00 52.57 147 TYR A N 1
ATOM 4247 C CA . T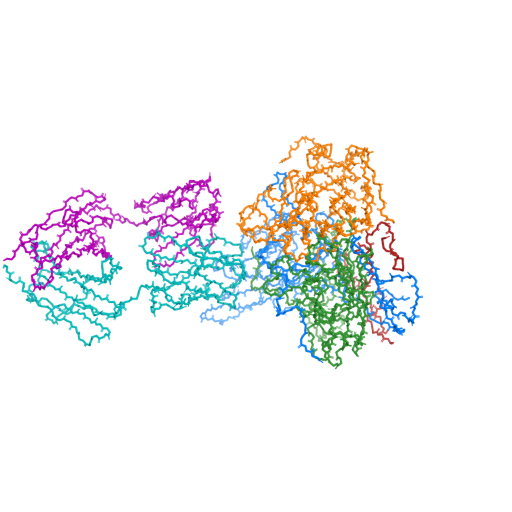YR C 3 147 ? 277.014 312.351 432.809 1.00 52.57 147 TYR A CA 1
ATOM 4248 C C . TYR C 3 147 ? 275.542 311.993 432.922 1.00 52.57 147 TYR A C 1
ATOM 4249 O O . TYR C 3 147 ? 275.150 310.860 432.638 1.00 52.57 147 TYR A O 1
ATOM 4258 N N . VAL C 3 148 ? 274.731 312.952 433.338 1.00 51.62 148 VAL A N 1
ATOM 4259 C CA . VAL C 3 148 ? 273.280 312.816 433.330 1.00 51.62 148 VAL A CA 1
ATOM 4260 C C . VAL C 3 148 ? 272.732 313.807 432.311 1.00 51.62 148 VAL A C 1
ATOM 4261 O O . VAL C 3 148 ? 272.972 315.013 432.446 1.00 51.62 148 VAL A O 1
ATOM 4265 N N . PRO C 3 149 ? 272.027 313.355 431.280 1.00 52.03 149 PRO A N 1
ATOM 4266 C CA . PRO C 3 149 ? 271.408 314.280 430.331 1.00 52.03 149 PRO A CA 1
ATOM 4267 C C . PRO C 3 149 ? 270.265 315.034 430.985 1.00 52.03 149 PRO A C 1
ATOM 4268 O O . PRO C 3 149 ? 269.752 314.602 432.029 1.00 52.03 149 PRO A O 1
ATOM 4272 N N . PRO C 3 150 ? 269.854 316.176 430.427 1.00 52.40 150 PRO A N 1
ATOM 4273 C CA . PRO C 3 150 ? 268.728 316.910 431.013 1.00 52.40 150 PRO A CA 1
ATOM 4274 C C . PRO C 3 150 ? 267.419 316.155 430.848 1.00 52.40 150 PRO A C 1
ATOM 4275 O O . PRO C 3 150 ? 266.982 315.851 429.737 1.00 52.40 150 PRO A O 1
ATOM 4279 N N . GLY C 3 151 ? 266.794 315.853 431.980 1.00 54.29 151 GLY A N 1
ATOM 4280 C CA . GLY C 3 151 ? 265.614 315.007 431.965 1.00 54.29 151 GLY A CA 1
ATOM 4281 C C . GLY C 3 151 ? 265.941 313.536 432.089 1.00 54.29 151 GLY A C 1
ATOM 4282 O O . GLY C 3 151 ? 265.493 312.728 431.265 1.00 54.29 151 GLY A O 1
ATOM 4283 N N . GLY C 3 152 ? 266.725 313.171 433.099 1.00 55.52 152 GLY A N 1
ATOM 4284 C CA . GLY C 3 152 ? 267.080 311.795 433.339 1.00 55.52 152 GLY A CA 1
ATOM 4285 C C . GLY C 3 152 ? 266.955 311.441 434.805 1.00 55.52 152 GLY A C 1
ATOM 4286 O O . GLY C 3 152 ? 266.658 312.294 435.646 1.00 55.52 152 GLY A O 1
ATOM 4287 N N . PRO C 3 153 ? 267.171 310.171 435.143 1.00 56.93 153 PRO A N 1
ATOM 4288 C CA . PRO C 3 153 ? 267.096 309.764 436.551 1.00 56.93 153 PRO A CA 1
ATOM 4289 C C . PRO C 3 153 ? 268.346 310.151 437.321 1.00 56.93 153 PRO A C 1
ATOM 4290 O O . PRO C 3 153 ? 269.429 309.623 437.056 1.00 56.93 153 PRO A O 1
ATOM 4294 N N . ILE C 3 154 ? 268.212 311.065 438.274 1.00 54.98 154 ILE A N 1
ATOM 4295 C CA . ILE C 3 154 ? 269.352 311.509 439.068 1.00 54.98 154 ILE A CA 1
ATOM 4296 C C . ILE C 3 154 ? 269.544 310.546 440.234 1.00 54.98 154 ILE A C 1
ATOM 4297 O O . ILE C 3 154 ? 268.565 309.972 440.729 1.00 54.98 154 ILE A O 1
ATOM 4302 N N . PRO C 3 155 ? 270.778 310.308 440.683 1.00 54.66 155 PRO A N 1
ATOM 4303 C CA . PRO C 3 155 ? 270.976 309.504 441.895 1.00 54.66 155 PRO A CA 1
ATOM 4304 C C . PRO C 3 155 ? 270.665 310.335 443.129 1.00 54.66 155 PRO A C 1
ATOM 4305 O O . PRO C 3 155 ? 271.210 311.425 443.312 1.00 54.66 155 PRO A O 1
ATOM 4309 N N . LYS C 3 156 ? 269.781 309.814 443.977 1.00 56.20 156 LYS A N 1
ATOM 4310 C CA . LYS C 3 156 ? 269.361 310.573 445.147 1.00 56.20 156 LYS A CA 1
ATOM 4311 C C . LYS C 3 156 ? 270.407 310.514 446.250 1.00 56.20 156 LYS A C 1
ATOM 4312 O O . LYS C 3 156 ? 270.604 311.493 446.977 1.00 56.20 156 LYS A O 1
ATOM 4318 N N . SER C 3 157 ? 271.084 309.382 446.386 1.00 57.99 157 SER A N 1
ATOM 4319 C CA . SER C 3 157 ? 272.119 309.207 447.394 1.00 57.99 157 SER A CA 1
ATOM 4320 C C . SER C 3 157 ? 273.138 308.215 446.848 1.00 57.99 157 SER A C 1
ATOM 4321 O O . SER C 3 157 ? 273.189 307.960 445.641 1.00 57.99 157 SER A O 1
ATOM 4324 N N . TYR C 3 158 ? 273.956 307.660 447.735 1.00 56.22 158 TYR A N 1
ATOM 4325 C CA . TYR C 3 158 ? 274.869 306.592 447.369 1.00 56.22 158 TYR A CA 1
ATOM 4326 C C . TYR C 3 158 ? 274.091 305.302 447.093 1.00 56.22 158 TYR A C 1
ATOM 4327 O O . TYR C 3 158 ? 272.896 305.193 447.386 1.00 56.22 158 TYR A O 1
ATOM 4336 N N . GLU C 3 159 ? 274.795 304.332 446.486 1.00 59.38 159 GLU A N 1
ATOM 4337 C CA . GLU C 3 159 ? 274.345 302.947 446.211 1.00 59.38 159 GLU A CA 1
ATOM 4338 C C . GLU C 3 159 ? 272.980 302.863 445.510 1.00 59.38 159 GLU A C 1
ATOM 4339 O O . GLU C 3 159 ? 272.282 301.847 445.585 1.00 59.38 159 GLU A O 1
ATOM 4345 N N . ASP C 3 160 ? 272.628 303.897 444.748 1.00 60.28 160 ASP A N 1
ATOM 4346 C CA . ASP C 3 160 ? 271.309 304.011 444.147 1.00 60.28 160 ASP A CA 1
ATOM 4347 C C . ASP C 3 160 ? 271.156 303.059 442.961 1.00 60.28 160 ASP A C 1
ATOM 4348 O O . ASP C 3 160 ? 272.113 302.440 442.489 1.00 60.28 160 ASP A O 1
ATOM 4353 N N . PHE C 3 161 ? 269.914 302.946 442.481 1.00 61.88 161 PHE A N 1
ATOM 4354 C CA . PHE C 3 161 ? 269.631 302.122 441.309 1.00 61.88 161 PHE A CA 1
ATOM 4355 C C . PHE C 3 161 ? 270.191 302.742 440.035 1.00 61.88 161 PHE A C 1
ATOM 4356 O O . PHE C 3 161 ? 270.443 302.027 439.060 1.00 61.88 161 PHE A O 1
ATOM 4364 N N . ALA C 3 162 ? 270.388 304.059 440.021 1.00 56.69 162 ALA A N 1
ATOM 4365 C CA . ALA C 3 162 ? 270.720 304.791 438.808 1.00 56.69 162 ALA A CA 1
ATOM 4366 C C . ALA C 3 162 ? 272.213 305.030 438.640 1.00 56.69 162 ALA A C 1
ATOM 4367 O O . ALA C 3 162 ? 272.610 305.777 437.741 1.00 56.69 162 ALA A O 1
ATOM 4369 N N . TRP C 3 163 ? 273.049 304.420 439.474 1.00 53.64 163 TRP A N 1
ATOM 4370 C CA . TRP C 3 163 ? 274.493 304.508 439.304 1.00 53.64 163 TRP A CA 1
ATOM 4371 C C . TRP C 3 163 ? 275.035 303.471 438.328 1.00 53.64 163 TRP A C 1
ATOM 4372 O O . TRP C 3 163 ? 276.256 303.358 438.184 1.00 53.64 163 TRP A O 1
ATOM 4383 N N . GLN C 3 164 ? 274.164 302.717 437.661 1.00 57.81 164 GLN A N 1
ATOM 4384 C CA . GLN C 3 164 ? 274.592 301.614 436.815 1.00 57.81 164 GLN A CA 1
ATOM 4385 C C . GLN C 3 164 ? 274.946 302.038 435.398 1.00 57.81 164 GLN A C 1
ATOM 4386 O O . GLN C 3 164 ? 275.639 301.280 434.708 1.00 57.81 164 GLN A O 1
ATOM 4392 N N . THR C 3 165 ? 274.500 303.225 434.973 1.00 57.46 165 THR A N 1
ATOM 4393 C CA . THR C 3 165 ? 274.761 303.821 433.655 1.00 57.46 165 THR A CA 1
ATOM 4394 C C . THR C 3 165 ? 274.344 302.891 432.517 1.00 57.46 165 THR A C 1
ATOM 4395 O O . THR C 3 165 ? 275.146 302.515 431.661 1.00 57.46 165 THR A O 1
ATOM 4399 N N . SER C 3 166 ? 273.062 302.516 432.525 1.00 59.32 166 SER A N 1
ATOM 4400 C CA . SER C 3 166 ? 272.561 301.607 431.499 1.00 59.32 166 SER A CA 1
ATOM 4401 C C . SER C 3 166 ? 272.482 302.283 430.137 1.00 59.32 166 SER A C 1
ATOM 4402 O O . SER C 3 166 ? 272.577 301.609 429.107 1.00 59.32 166 SER A O 1
ATOM 4405 N N . THR C 3 167 ? 272.303 303.604 430.112 1.00 58.61 167 THR A N 1
ATOM 4406 C CA . THR C 3 167 ? 272.419 304.394 428.891 1.00 58.61 167 THR A CA 1
ATOM 4407 C C . THR C 3 167 ? 273.310 305.616 429.034 1.00 58.61 167 THR A C 1
ATOM 4408 O O . THR C 3 167 ? 273.743 306.157 428.010 1.00 58.61 167 THR A O 1
ATOM 4412 N N . ASN C 3 168 ? 273.597 306.069 430.250 1.00 55.95 168 ASN A N 1
ATOM 4413 C CA . ASN C 3 168 ? 274.443 307.233 430.439 1.00 55.95 168 ASN A CA 1
ATOM 4414 C C . ASN C 3 168 ? 275.906 306.885 430.173 1.00 55.95 168 ASN A C 1
ATOM 4415 O O . ASN C 3 168 ? 276.348 305.769 430.454 1.00 55.95 168 ASN A O 1
ATOM 4420 N N . PRO C 3 169 ? 276.676 307.820 429.628 1.00 52.76 169 PRO A N 1
ATOM 4421 C CA . PRO C 3 169 ? 278.120 307.613 429.531 1.00 52.76 169 PRO A CA 1
ATOM 4422 C C . PRO C 3 169 ? 278.808 307.965 430.837 1.00 52.76 169 PRO A C 1
ATOM 4423 O O . PRO C 3 169 ? 278.387 308.864 431.568 1.00 52.76 169 PRO A O 1
ATOM 4427 N N . SER C 3 170 ? 279.880 307.236 431.131 1.00 50.94 170 SER A N 1
ATOM 4428 C CA . SER C 3 170 ? 280.607 307.442 432.372 1.00 50.94 170 SER A CA 1
ATOM 4429 C C . SER C 3 170 ? 282.050 306.994 432.197 1.00 50.94 170 SER A C 1
ATOM 4430 O O . SER C 3 170 ? 282.401 306.311 431.233 1.00 50.94 170 SER A O 1
ATOM 4433 N N . VAL C 3 171 ? 282.891 307.398 433.146 1.00 48.29 171 VAL A N 1
ATOM 4434 C CA . VAL C 3 171 ? 284.289 306.999 433.181 1.00 48.29 171 VAL A CA 1
ATOM 4435 C C . VAL C 3 171 ? 284.557 306.307 434.510 1.00 48.29 171 VAL A C 1
ATOM 4436 O O . VAL C 3 171 ? 283.785 306.415 435.464 1.00 48.29 171 VAL A O 1
ATOM 4440 N N . PHE C 3 172 ? 285.662 305.567 434.553 1.00 49.05 172 PHE A N 1
ATOM 4441 C CA . PHE C 3 172 ? 286.095 304.859 435.758 1.00 49.05 172 PHE A CA 1
ATOM 4442 C C . PHE C 3 172 ? 287.613 304.986 435.813 1.00 49.05 172 PHE A C 1
ATOM 4443 O O . PHE C 3 172 ? 288.321 304.324 435.050 1.00 49.05 172 PHE A O 1
ATOM 4451 N N . TRP C 3 173 ? 288.109 305.832 436.707 1.00 47.40 173 TRP A N 1
ATOM 4452 C CA . TRP C 3 173 ? 289.516 306.202 436.731 1.00 47.40 173 TRP A CA 1
ATOM 4453 C C . TRP C 3 173 ? 290.174 305.736 438.020 1.00 47.40 173 TRP A C 1
ATOM 4454 O O . TRP C 3 173 ? 289.715 306.074 439.115 1.00 47.40 173 TRP A O 1
ATOM 4465 N N . THR C 3 174 ? 291.254 304.975 437.882 1.00 49.55 174 THR A N 1
ATOM 4466 C CA . THR C 3 174 ? 292.068 304.555 439.012 1.00 49.55 174 THR A CA 1
ATOM 4467 C C . THR C 3 174 ? 293.085 305.648 439.316 1.00 49.55 174 THR A C 1
ATOM 4468 O O . THR C 3 174 ? 293.666 306.235 438.400 1.00 49.55 174 THR A O 1
ATOM 4472 N N . GLU C 3 175 ? 293.278 305.938 440.603 1.00 50.72 175 GLU A N 1
ATOM 4473 C CA . GLU C 3 175 ? 294.196 306.995 441.008 1.00 50.72 175 GLU A CA 1
ATOM 4474 C C . GLU C 3 175 ? 295.640 306.596 440.731 1.00 50.72 175 GLU A C 1
ATOM 4475 O O . GLU C 3 175 ? 296.100 305.537 441.168 1.00 50.72 175 GLU A O 1
ATOM 4481 N N . GLY C 3 176 ? 296.352 307.450 440.004 1.00 47.76 176 GLY A N 1
ATOM 4482 C CA . GLY C 3 176 ? 297.729 307.194 439.622 1.00 47.76 176 GLY A CA 1
ATOM 4483 C C . GLY C 3 176 ? 297.950 307.025 438.134 1.00 47.76 176 GLY A C 1
ATOM 4484 O O . GLY C 3 176 ? 299.105 306.888 437.711 1.00 47.76 176 GLY A O 1
ATOM 4485 N N . ASN C 3 177 ? 296.904 307.021 437.319 1.00 46.55 177 ASN A N 1
ATOM 4486 C CA . ASN C 3 177 ? 297.021 306.853 435.883 1.00 46.55 177 ASN A CA 1
ATOM 4487 C C . ASN C 3 177 ? 297.011 308.214 435.194 1.00 46.55 177 ASN A C 1
ATOM 4488 O O . ASN C 3 177 ? 297.106 309.264 435.834 1.00 46.55 177 ASN A O 1
ATOM 4493 N N . ALA C 3 178 ? 296.909 308.195 433.869 1.00 45.05 178 ALA A N 1
ATOM 4494 C CA . ALA C 3 178 ? 296.707 309.415 433.112 1.00 45.05 178 ALA A CA 1
ATOM 4495 C C . ALA C 3 178 ? 295.301 309.952 433.375 1.00 45.05 178 ALA A C 1
ATOM 4496 O O . ALA C 3 178 ? 294.390 309.180 433.680 1.00 45.05 178 ALA A O 1
ATOM 4498 N N . PRO C 3 179 ? 295.106 311.274 433.294 1.00 44.55 179 PRO A N 1
ATOM 4499 C CA . PRO C 3 179 ? 293.792 311.838 433.605 1.00 44.55 179 PRO A CA 1
ATOM 4500 C C . PRO C 3 179 ? 292.761 311.460 432.557 1.00 44.55 179 PRO A C 1
ATOM 4501 O O . PRO C 3 179 ? 293.101 311.240 431.382 1.00 44.55 179 PRO A O 1
ATOM 4505 N N . PRO C 3 180 ? 291.489 311.344 432.941 1.00 44.56 180 PRO A N 1
ATOM 4506 C CA . PRO C 3 180 ? 290.444 311.014 431.967 1.00 44.56 180 PRO A CA 1
ATOM 4507 C C . PRO C 3 180 ? 290.186 312.165 431.012 1.00 44.56 180 PRO A C 1
ATOM 4508 O O . PRO C 3 180 ? 290.465 313.326 431.306 1.00 44.56 180 PRO A O 1
ATOM 4512 N N . ARG C 3 181 ? 289.624 311.821 429.855 1.00 47.02 181 ARG A N 1
ATOM 4513 C CA . ARG C 3 181 ? 289.441 312.784 428.777 1.00 47.02 181 ARG A CA 1
ATOM 4514 C C . ARG C 3 181 ? 288.427 312.229 427.792 1.00 47.02 181 ARG A C 1
ATOM 4515 O O . ARG C 3 181 ? 288.512 311.058 427.415 1.00 47.02 181 ARG A O 1
ATOM 4523 N N . MET C 3 182 ? 287.472 313.062 427.384 1.00 50.83 182 MET A N 1
ATOM 4524 C CA . MET C 3 182 ? 286.493 312.675 426.380 1.00 50.83 182 MET A CA 1
ATOM 4525 C C . MET C 3 182 ? 285.996 313.921 425.665 1.00 50.83 182 MET A C 1
ATOM 4526 O O . MET C 3 182 ? 286.000 315.017 426.228 1.00 50.83 182 MET A O 1
ATOM 4531 N N . SER C 3 183 ? 285.567 313.745 424.420 1.00 48.48 183 SER A N 1
ATOM 4532 C CA . SER C 3 183 ? 285.080 314.843 423.599 1.00 48.48 183 SER A CA 1
ATOM 4533 C C . SER C 3 183 ? 283.561 314.812 423.528 1.00 48.48 183 SER A C 1
ATOM 4534 O O . SER C 3 183 ? 282.954 313.740 423.479 1.00 48.48 183 SER A O 1
ATOM 4537 N N . ILE C 3 184 ? 282.951 315.993 423.526 1.00 47.16 184 ILE A N 1
ATOM 4538 C CA . ILE C 3 184 ? 281.502 316.147 423.503 1.00 47.16 184 ILE A CA 1
ATOM 4539 C C . ILE C 3 184 ? 281.140 316.956 422.267 1.00 47.16 184 ILE A C 1
ATOM 4540 O O . ILE C 3 184 ? 281.742 318.004 422.030 1.00 47.16 184 ILE A O 1
ATOM 4545 N N . PRO C 3 185 ? 280.175 316.524 421.462 1.00 46.09 185 PRO A N 1
ATOM 4546 C CA . PRO C 3 185 ? 279.754 317.334 420.316 1.00 46.09 185 PRO A CA 1
ATOM 4547 C C . PRO C 3 185 ? 278.915 318.523 420.754 1.00 46.09 185 PRO A C 1
ATOM 4548 O O . PRO C 3 185 ? 278.541 318.676 421.918 1.00 46.09 185 PRO A O 1
ATOM 4552 N N . PHE C 3 186 ? 278.626 319.383 419.782 1.00 48.23 186 PHE A N 1
ATOM 4553 C CA . PHE C 3 186 ? 277.797 320.559 420.012 1.00 48.23 186 PHE A CA 1
ATOM 4554 C C . PHE C 3 186 ? 276.351 320.117 420.185 1.00 48.23 186 PHE A C 1
ATOM 4555 O O . PHE C 3 186 ? 275.721 319.653 419.231 1.00 48.23 186 PHE A O 1
ATOM 4563 N N . MET C 3 187 ? 275.820 320.260 421.395 1.00 49.83 187 MET A N 1
ATOM 4564 C CA . MET C 3 187 ? 274.548 319.647 421.765 1.00 49.83 187 MET A CA 1
ATOM 4565 C C . MET C 3 187 ? 273.575 320.683 422.305 1.00 49.83 187 MET A C 1
ATOM 4566 O O . MET C 3 187 ? 272.946 320.498 423.348 1.00 49.83 187 MET A O 1
ATOM 4571 N N . SER C 3 188 ? 273.433 321.798 421.599 1.00 47.84 188 SER A N 1
ATOM 4572 C CA . SER C 3 188 ? 272.355 322.718 421.913 1.00 47.84 188 SER A CA 1
ATOM 4573 C C . SER C 3 188 ? 271.102 322.318 421.143 1.00 47.84 188 SER A C 1
ATOM 4574 O O . SER C 3 188 ? 271.099 321.376 420.348 1.00 47.84 188 SER A O 1
ATOM 4577 N N . VAL C 3 189 ? 270.017 323.042 421.385 1.00 45.59 189 VAL A N 1
ATOM 4578 C CA . VAL C 3 189 ? 268.791 322.818 420.633 1.00 45.59 189 VAL A CA 1
ATOM 4579 C C . VAL C 3 189 ? 268.750 323.693 419.388 1.00 45.59 189 VAL A C 1
ATOM 4580 O O . VAL C 3 189 ? 268.384 323.230 418.306 1.00 45.59 189 VAL A O 1
ATOM 4584 N N . GLY C 3 190 ? 269.165 324.950 419.507 1.00 45.03 190 GLY A N 1
ATOM 4585 C CA . GLY C 3 190 ? 269.246 325.843 418.371 1.00 45.03 190 GLY A CA 1
ATOM 4586 C C . GLY C 3 190 ? 270.503 325.608 417.560 1.00 45.03 190 GLY A C 1
ATOM 4587 O O . GLY C 3 190 ? 271.152 324.564 417.649 1.00 45.03 190 GLY A O 1
ATOM 4588 N N . ASN C 3 191 ? 270.863 326.611 416.766 1.00 45.29 191 ASN A N 1
ATOM 4589 C CA . ASN C 3 191 ? 272.016 326.497 415.886 1.00 45.29 191 ASN A CA 1
ATOM 4590 C C . ASN C 3 191 ? 273.299 327.028 416.507 1.00 45.29 191 ASN A C 1
ATOM 4591 O O . ASN C 3 191 ? 274.357 326.913 415.883 1.00 45.29 191 ASN A O 1
ATOM 4596 N N . ALA C 3 192 ? 273.238 327.592 417.712 1.00 46.66 192 ALA A N 1
ATOM 4597 C CA . ALA C 3 192 ? 274.420 328.154 418.351 1.00 46.66 192 ALA A CA 1
ATOM 4598 C C . ALA C 3 192 ? 274.188 328.233 419.851 1.00 46.66 192 ALA A C 1
ATOM 4599 O O . ALA C 3 192 ? 273.048 328.274 420.319 1.00 46.66 192 ALA A O 1
ATOM 4601 N N . TYR C 3 193 ? 275.287 328.250 420.600 1.00 47.38 193 TYR A N 1
ATOM 4602 C CA . TYR C 3 193 ? 275.229 328.501 422.034 1.00 47.38 193 TYR A CA 1
ATOM 4603 C C . TYR C 3 193 ? 274.977 329.982 422.261 1.00 47.38 193 TYR A C 1
ATOM 4604 O O . TYR C 3 193 ? 275.772 330.822 421.829 1.00 47.38 193 TYR A O 1
ATOM 4613 N N . CYS C 3 194 ? 273.882 330.309 422.936 1.00 49.76 194 CYS A N 1
ATOM 4614 C CA . CYS C 3 194 ? 273.552 331.700 423.231 1.00 49.76 194 CYS A CA 1
ATOM 4615 C C . CYS C 3 194 ? 274.245 332.092 424.528 1.00 49.76 194 CYS A C 1
ATOM 4616 O O . CYS C 3 194 ? 273.788 331.746 425.619 1.00 49.76 194 CYS A O 1
ATOM 4619 N N . ASN C 3 195 ? 275.353 332.823 424.416 1.00 47.58 195 ASN A N 1
ATOM 4620 C CA . ASN C 3 195 ? 276.029 333.327 425.603 1.00 47.58 195 ASN A CA 1
ATOM 4621 C C . ASN C 3 195 ? 275.359 334.565 426.177 1.00 47.58 195 ASN A C 1
ATOM 4622 O O . ASN C 3 195 ? 275.751 335.016 427.257 1.00 47.58 195 ASN A O 1
ATOM 4627 N N . PHE C 3 196 ? 274.372 335.122 425.484 1.00 47.50 196 PHE A N 1
ATOM 4628 C CA . PHE C 3 196 ? 273.628 336.273 425.977 1.00 47.50 196 PHE A CA 1
ATOM 4629 C C . PHE C 3 196 ? 272.211 336.168 425.444 1.00 47.50 196 PHE A C 1
ATOM 4630 O O . PHE C 3 196 ? 272.010 336.128 424.228 1.00 47.50 196 PHE A O 1
ATOM 4638 N N . TYR C 3 197 ? 271.234 336.119 426.346 1.00 47.89 197 TYR A N 1
ATOM 4639 C CA . TYR C 3 197 ? 269.829 335.959 425.977 1.00 47.89 197 TYR A CA 1
ATOM 4640 C C . TYR C 3 197 ? 269.029 337.007 426.737 1.00 47.89 197 TYR A C 1
ATOM 4641 O O . TYR C 3 197 ? 268.581 336.761 427.859 1.00 47.89 197 TYR A O 1
ATOM 4650 N N . ASP C 3 198 ? 268.854 338.173 426.125 1.00 49.12 198 ASP A N 1
ATOM 4651 C CA . ASP C 3 198 ? 268.067 339.245 426.726 1.00 49.12 198 ASP A CA 1
ATOM 4652 C C . ASP C 3 198 ? 266.596 338.907 426.557 1.00 49.12 198 ASP A C 1
ATOM 4653 O O . ASP C 3 198 ? 266.000 339.180 425.515 1.00 49.12 198 ASP A O 1
ATOM 4658 N N . GLY C 3 199 ? 266.004 338.320 427.585 1.00 49.63 199 GLY A N 1
ATOM 4659 C CA . GLY C 3 199 ? 264.612 337.932 427.507 1.00 49.63 199 GLY A CA 1
ATOM 4660 C C . GLY C 3 199 ? 264.228 337.082 428.692 1.00 49.63 199 GLY A C 1
ATOM 4661 O O . GLY C 3 199 ? 265.067 336.659 429.490 1.00 49.63 199 GLY A O 1
ATOM 4662 N N . TRP C 3 200 ? 262.929 336.828 428.788 1.00 50.76 200 TRP A N 1
ATOM 4663 C CA . TRP C 3 200 ? 262.346 336.150 429.930 1.00 50.76 200 TRP A CA 1
ATOM 4664 C C . TRP C 3 200 ? 262.128 334.675 429.614 1.00 50.76 200 TRP A C 1
ATOM 4665 O O . TRP C 3 200 ? 262.449 334.190 428.528 1.00 50.76 200 TRP A O 1
ATOM 4676 N N . SER C 3 201 ? 261.580 333.950 430.588 1.00 53.10 201 SER A N 1
ATOM 4677 C CA . SER C 3 201 ? 261.355 332.518 430.430 1.00 53.10 201 SER A CA 1
ATOM 4678 C C . SER C 3 201 ? 259.952 332.226 429.911 1.00 53.10 201 SER A C 1
ATOM 4679 O O . SER C 3 201 ? 259.790 331.631 428.842 1.00 53.10 201 SER A O 1
ATOM 4682 N N . HIS C 3 202 ? 258.932 332.640 430.654 1.00 55.18 202 HIS A N 1
ATOM 4683 C CA . HIS C 3 202 ? 257.566 332.438 430.206 1.00 55.18 202 HIS A CA 1
ATOM 4684 C C . HIS C 3 202 ? 257.166 333.529 429.218 1.00 55.18 202 HIS A C 1
ATOM 4685 O O . HIS C 3 202 ? 257.848 334.543 429.056 1.00 55.18 202 HIS A O 1
ATOM 4692 N N . PHE C 3 203 ? 256.035 333.311 428.549 1.00 53.47 203 PHE A N 1
ATOM 4693 C CA . PHE C 3 203 ? 255.533 334.267 427.571 1.00 53.47 203 PHE A CA 1
ATOM 4694 C C . PHE C 3 203 ? 254.874 335.478 428.211 1.00 53.47 203 PHE A C 1
ATOM 4695 O O . PHE C 3 203 ? 254.595 336.453 427.508 1.00 53.47 203 PHE A O 1
ATOM 4703 N N . SER C 3 204 ? 254.622 335.443 429.515 1.00 54.05 204 SER A N 1
ATOM 4704 C CA . SER C 3 204 ? 254.020 336.563 430.222 1.00 54.05 204 SER A CA 1
ATOM 4705 C C . SER C 3 204 ? 255.039 337.601 430.664 1.00 54.05 204 SER A C 1
ATOM 4706 O O . SER C 3 204 ? 254.656 338.537 431.376 1.00 54.05 204 SER A O 1
ATOM 4709 N N . GLN C 3 205 ? 256.298 337.444 430.246 1.00 52.53 205 GLN A N 1
ATOM 4710 C CA . GLN C 3 205 ? 257.438 338.267 430.655 1.00 52.53 205 GLN A CA 1
ATOM 4711 C C . GLN C 3 205 ? 257.568 338.299 432.176 1.00 52.53 205 GLN A C 1
ATOM 4712 O O . GLN C 3 205 ? 257.481 339.343 432.822 1.00 52.53 205 GLN A O 1
ATOM 4718 N N . SER C 3 206 ? 257.766 337.111 432.736 1.00 53.62 206 SER A N 1
ATOM 4719 C CA . SER C 3 206 ? 257.929 336.937 434.170 1.00 53.62 206 SER A CA 1
ATOM 4720 C C . SER C 3 206 ? 258.631 335.612 434.406 1.00 53.62 206 SER A C 1
ATOM 4721 O O . SER C 3 206 ? 258.685 334.753 433.525 1.00 53.62 206 SER A O 1
ATOM 4724 N N . GLY C 3 207 ? 259.165 335.457 435.611 1.00 53.93 207 GLY A N 1
ATOM 4725 C CA . GLY C 3 207 ? 259.888 334.250 435.951 1.00 53.93 207 GLY A CA 1
ATOM 4726 C C . GLY C 3 207 ? 261.361 334.511 436.164 1.00 53.93 207 GLY A C 1
ATOM 4727 O O . GLY C 3 207 ? 261.737 335.324 437.012 1.00 53.93 207 GLY A O 1
ATOM 4728 N N . VAL C 3 208 ? 262.208 333.829 435.401 1.00 51.18 208 VAL A N 1
ATOM 4729 C CA . VAL C 3 208 ? 263.653 333.986 435.492 1.00 51.18 208 VAL A CA 1
ATOM 4730 C C . VAL C 3 208 ? 264.142 334.708 434.241 1.00 51.18 208 VAL A C 1
ATOM 4731 O O . VAL C 3 208 ? 263.665 334.453 433.129 1.00 51.18 208 VAL A O 1
ATOM 4735 N N . TYR C 3 209 ? 265.042 335.667 434.438 1.00 49.28 209 TYR A N 1
ATOM 4736 C CA . TYR C 3 209 ? 265.566 336.503 433.369 1.00 49.28 209 TYR A CA 1
ATOM 4737 C C . TYR C 3 209 ? 267.028 336.168 433.123 1.00 49.28 209 TYR A C 1
ATOM 4738 O O . TYR C 3 209 ? 267.770 335.865 434.061 1.00 49.28 209 TYR A O 1
ATOM 4747 N N . GLY C 3 210 ? 267.439 336.222 431.856 1.00 50.79 210 GLY A N 1
ATOM 4748 C CA . GLY C 3 210 ? 268.833 336.092 431.494 1.00 50.79 210 GLY A CA 1
ATOM 4749 C C . GLY C 3 210 ? 269.068 334.887 430.606 1.00 50.79 210 GLY A C 1
ATOM 4750 O O . GLY C 3 210 ? 268.167 334.440 429.886 1.00 50.79 210 GLY A O 1
ATOM 4751 N N . TYR C 3 211 ? 270.292 334.369 430.664 1.00 50.35 211 TYR A N 1
ATOM 4752 C CA . TYR C 3 211 ? 270.677 333.180 429.921 1.00 50.35 211 TYR A CA 1
ATOM 4753 C C . TYR C 3 211 ? 270.570 331.918 430.761 1.00 50.35 211 TYR A C 1
ATOM 4754 O O . TYR C 3 211 ? 271.069 330.868 430.348 1.00 50.35 211 TYR A O 1
ATOM 4763 N N . THR C 3 212 ? 269.952 332.008 431.939 1.00 50.74 212 THR A N 1
ATOM 4764 C CA . THR C 3 212 ? 269.750 330.836 432.782 1.00 50.74 212 THR A CA 1
ATOM 4765 C C . THR C 3 212 ? 268.779 329.853 432.138 1.00 50.74 212 THR A C 1
ATOM 4766 O O . THR C 3 212 ? 268.931 328.635 432.299 1.00 50.74 212 THR A O 1
ATOM 4770 N N . THR C 3 213 ? 267.808 330.362 431.375 1.00 51.79 213 THR A N 1
ATOM 4771 C CA . THR C 3 213 ? 266.783 329.515 430.773 1.00 51.79 213 THR A CA 1
ATOM 4772 C C . THR C 3 213 ? 267.348 328.609 429.686 1.00 51.79 213 THR A C 1
ATOM 4773 O O . THR C 3 213 ? 266.825 327.512 429.465 1.00 51.79 213 THR A O 1
ATOM 4777 N N . LEU C 3 214 ? 268.406 329.039 429.006 1.00 52.25 214 LEU A N 1
ATOM 4778 C CA . LEU C 3 214 ? 268.989 328.273 427.914 1.00 52.25 214 LEU A CA 1
ATOM 4779 C C . LEU C 3 214 ? 270.173 327.424 428.345 1.00 52.25 214 LEU A C 1
ATOM 4780 O O . LEU C 3 214 ? 270.824 326.816 427.492 1.00 52.25 214 LEU A O 1
ATOM 4785 N N . ASN C 3 215 ? 270.474 327.369 429.637 1.00 56.28 215 ASN A N 1
ATOM 4786 C CA . ASN C 3 215 ? 271.571 326.542 430.134 1.00 56.28 215 ASN A CA 1
ATOM 4787 C C . ASN C 3 215 ? 271.081 325.158 430.542 1.00 56.28 215 ASN A C 1
ATOM 4788 O O . ASN C 3 215 ? 271.362 324.672 431.635 1.00 56.28 215 ASN A O 1
ATOM 4793 N N . ASN C 3 216 ? 270.339 324.507 429.648 1.00 56.56 216 ASN A N 1
ATOM 4794 C CA . ASN C 3 216 ? 269.850 323.150 429.884 1.00 56.56 216 ASN A CA 1
ATOM 4795 C C . ASN C 3 216 ? 270.869 322.165 429.317 1.00 56.56 216 ASN A C 1
ATOM 4796 O O . ASN C 3 216 ? 270.818 321.745 428.161 1.00 56.56 216 ASN A O 1
ATOM 4801 N N . MET C 3 217 ? 271.821 321.809 430.172 1.00 57.67 217 MET A N 1
ATOM 4802 C CA . MET C 3 217 ? 273.028 321.114 429.754 1.00 57.67 217 MET A CA 1
ATOM 4803 C C . MET C 3 217 ? 273.218 319.784 430.464 1.00 57.67 217 MET A C 1
ATOM 4804 O O . MET C 3 217 ? 274.046 318.980 430.029 1.00 57.67 217 MET A O 1
ATOM 4809 N N . GLY C 3 218 ? 272.485 319.539 431.542 1.00 53.77 218 GLY A N 1
ATOM 4810 C CA . GLY C 3 218 ? 272.610 318.289 432.256 1.00 53.77 218 GLY A CA 1
ATOM 4811 C C . GLY C 3 218 ? 273.253 318.464 433.620 1.00 53.77 218 GLY A C 1
ATOM 4812 O O . GLY C 3 218 ? 273.155 319.512 434.264 1.00 53.77 218 GLY A O 1
ATOM 4813 N N . HIS C 3 219 ? 273.922 317.403 434.063 1.00 50.62 219 HIS A N 1
ATOM 4814 C CA . HIS C 3 219 ? 274.647 317.394 435.323 1.00 50.62 219 HIS A CA 1
ATOM 4815 C C . HIS C 3 219 ? 275.869 316.499 435.190 1.00 50.62 219 HIS A C 1
ATOM 4816 O O . HIS C 3 219 ? 276.146 315.950 434.124 1.00 50.62 219 HIS A O 1
ATOM 4823 N N . LEU C 3 220 ? 276.608 316.362 436.286 1.00 49.05 220 LEU A N 1
ATOM 4824 C CA . LEU C 3 220 ? 277.845 315.584 436.307 1.00 49.05 220 LEU A CA 1
ATOM 4825 C C . LEU C 3 220 ? 278.058 315.082 437.730 1.00 49.05 220 LEU A C 1
ATOM 4826 O O . LEU C 3 220 ? 278.517 315.832 438.596 1.00 49.05 220 LEU A O 1
ATOM 4831 N N . TYR C 3 221 ? 277.727 313.818 437.973 1.00 50.87 221 TYR A N 1
ATOM 4832 C CA . TYR C 3 221 ? 277.730 313.262 439.319 1.00 50.87 221 TYR A CA 1
ATOM 4833 C C . TYR C 3 221 ? 279.045 312.539 439.581 1.00 50.87 221 TYR A C 1
ATOM 4834 O O . TYR C 3 221 ? 279.395 311.595 438.865 1.00 50.87 221 TYR A O 1
ATOM 4843 N N . PHE C 3 222 ? 279.767 312.982 440.606 1.00 48.03 222 PHE A N 1
ATOM 4844 C CA . PHE C 3 222 ? 281.021 312.374 441.024 1.00 48.03 222 PHE A CA 1
ATOM 4845 C C . PHE C 3 222 ? 280.772 311.487 442.235 1.00 48.03 222 PHE A C 1
ATOM 4846 O O . PHE C 3 222 ? 279.956 311.826 443.095 1.00 48.03 222 PHE A O 1
ATOM 4854 N N . ARG C 3 223 ? 281.490 310.367 442.310 1.00 50.60 223 ARG A N 1
ATOM 4855 C CA . ARG C 3 223 ? 281.411 309.475 443.462 1.00 50.60 223 ARG A CA 1
ATOM 4856 C C . ARG C 3 223 ? 282.639 308.578 443.480 1.00 50.60 223 ARG A C 1
ATOM 4857 O O . ARG C 3 223 ? 283.383 308.487 442.502 1.00 50.60 223 ARG A O 1
ATOM 4865 N N . HIS C 3 224 ? 282.839 307.916 444.614 1.00 50.57 224 HIS A N 1
ATOM 4866 C CA . HIS C 3 224 ? 283.817 306.846 444.724 1.00 50.57 224 HIS A CA 1
ATOM 4867 C C . HIS C 3 224 ? 283.156 305.520 444.381 1.00 50.57 224 HIS A C 1
ATOM 4868 O O . HIS C 3 224 ? 281.973 305.314 444.661 1.00 50.57 224 HIS A O 1
ATOM 4875 N N . VAL C 3 225 ? 283.925 304.620 443.780 1.00 52.19 225 VAL A N 1
ATOM 4876 C CA . VAL C 3 225 ? 283.410 303.288 443.494 1.00 52.19 225 VAL A CA 1
ATOM 4877 C C . VAL C 3 225 ? 283.603 302.361 444.693 1.00 52.19 225 VAL A C 1
ATOM 4878 O O . VAL C 3 225 ? 282.734 301.526 444.974 1.00 52.19 225 VAL A O 1
ATOM 4882 N N . ASN C 3 226 ? 284.695 302.536 445.438 1.00 53.63 226 ASN A N 1
ATOM 4883 C CA . ASN C 3 226 ? 284.992 301.691 446.588 1.00 53.63 226 ASN A CA 1
ATOM 4884 C C . ASN C 3 226 ? 283.977 301.897 447.704 1.00 53.63 226 ASN A C 1
ATOM 4885 O O . ASN C 3 226 ? 283.425 302.988 447.869 1.00 53.63 226 ASN A O 1
ATOM 4890 N N . LYS C 3 227 ? 283.722 300.827 448.458 1.00 57.36 227 LYS A N 1
ATOM 4891 C CA . LYS C 3 227 ? 282.706 300.829 449.502 1.00 57.36 227 LYS A CA 1
ATOM 4892 C C . LYS C 3 227 ? 283.108 301.740 450.652 1.00 57.36 227 LYS A C 1
ATOM 4893 O O . LYS C 3 227 ? 282.370 302.667 450.998 1.00 57.36 227 LYS A O 1
ATOM 4899 N N . SER C 3 228 ? 284.274 301.490 451.240 1.00 58.23 228 SER A N 1
ATOM 4900 C CA . SER C 3 228 ? 284.825 302.378 452.251 1.00 58.23 228 SER A CA 1
ATOM 4901 C C . SER C 3 228 ? 286.328 302.179 452.326 1.00 58.23 228 SER A C 1
ATOM 4902 O O . SER C 3 228 ? 286.890 301.259 451.729 1.00 58.23 228 SER A O 1
ATOM 4905 N N . THR C 3 229 ? 286.973 303.068 453.069 1.00 56.06 229 THR A N 1
ATOM 4906 C CA . THR C 3 229 ? 288.368 302.943 453.451 1.00 56.06 229 THR A CA 1
ATOM 4907 C C . THR C 3 229 ? 288.446 302.704 454.954 1.00 56.06 229 THR A C 1
ATOM 4908 O O . THR C 3 229 ? 287.430 302.562 455.639 1.00 56.06 229 THR A O 1
ATOM 4912 N N . ALA C 3 230 ? 289.671 302.657 455.472 1.00 54.42 230 ALA A N 1
ATOM 4913 C CA . ALA C 3 230 ? 289.839 302.553 456.915 1.00 54.42 230 ALA A CA 1
ATOM 4914 C C . ALA C 3 230 ? 289.598 303.899 457.583 1.00 54.42 230 ALA A C 1
ATOM 4915 O O . ALA C 3 230 ? 288.807 304.003 458.526 1.00 54.42 230 ALA A O 1
ATOM 4917 N N . TYR C 3 231 ? 290.266 304.939 457.099 1.00 52.68 231 TYR A N 1
ATOM 4918 C CA . TYR C 3 231 ? 290.105 306.300 457.570 1.00 52.68 231 TYR A CA 1
ATOM 4919 C C . TYR C 3 231 ? 289.600 307.179 456.430 1.00 52.68 231 TYR A C 1
ATOM 4920 O O . TYR C 3 231 ? 289.944 306.936 455.270 1.00 52.68 231 TYR A O 1
ATOM 4929 N N . PRO C 3 232 ? 288.762 308.179 456.721 1.00 49.88 232 PRO A N 1
ATOM 4930 C CA . PRO C 3 232 ? 288.105 308.926 455.641 1.00 49.88 232 PRO A CA 1
ATOM 4931 C C . PRO C 3 232 ? 289.071 309.805 454.867 1.00 49.88 232 PRO A C 1
ATOM 4932 O O . PRO C 3 232 ? 289.963 310.437 455.436 1.00 49.88 232 PRO A O 1
ATOM 4936 N N . VAL C 3 233 ? 288.881 309.834 453.551 1.00 48.31 233 VAL A N 1
ATOM 4937 C CA . VAL C 3 233 ? 289.756 310.546 452.631 1.00 48.31 233 VAL A CA 1
ATOM 4938 C C . VAL C 3 233 ? 288.908 311.479 451.772 1.00 48.31 233 VAL A C 1
ATOM 4939 O O . VAL C 3 233 ? 287.850 311.086 451.268 1.00 48.31 233 VAL A O 1
ATOM 4943 N N . ASN C 3 234 ? 289.336 312.734 451.672 1.00 47.14 234 ASN A N 1
ATOM 4944 C CA . ASN C 3 234 ? 288.673 313.712 450.825 1.00 47.14 234 ASN A CA 1
ATOM 4945 C C . ASN C 3 234 ? 289.262 313.670 449.426 1.00 47.14 234 ASN A C 1
ATOM 4946 O O . ASN C 3 234 ? 290.472 313.506 449.253 1.00 47.14 234 ASN A O 1
ATOM 4951 N N . SER C 3 235 ? 288.400 313.820 448.428 1.00 45.72 235 SER A N 1
ATOM 4952 C CA . SER C 3 235 ? 288.817 313.862 447.039 1.00 45.72 235 SER A CA 1
ATOM 4953 C C . SER C 3 235 ? 288.379 315.176 446.413 1.00 45.72 235 SER A C 1
ATOM 4954 O O . SER C 3 235 ? 287.367 315.763 446.802 1.00 45.72 235 SER A O 1
ATOM 4957 N N . VAL C 3 236 ? 289.165 315.640 445.449 1.00 46.27 236 VAL A N 1
ATOM 4958 C CA . VAL C 3 236 ? 288.909 316.877 444.724 1.00 46.27 236 VAL A CA 1
ATOM 4959 C C . VAL C 3 236 ? 288.932 316.557 443.238 1.00 46.27 236 VAL A C 1
ATOM 4960 O O . VAL C 3 236 ? 289.855 315.893 442.756 1.00 46.27 236 VAL A O 1
ATOM 4964 N N . ALA C 3 237 ? 287.918 317.018 442.512 1.00 45.80 237 ALA A N 1
ATOM 4965 C CA . ALA C 3 237 ? 287.839 316.822 441.071 1.00 45.80 237 ALA A CA 1
ATOM 4966 C C . ALA C 3 237 ? 287.761 318.183 440.400 1.00 45.80 237 ALA A C 1
ATOM 4967 O O . ALA C 3 237 ? 286.831 318.952 440.661 1.00 45.80 237 ALA A O 1
ATOM 4969 N N . ARG C 3 238 ? 288.735 318.480 439.545 1.00 42.25 238 ARG A N 1
ATOM 4970 C CA . ARG C 3 238 ? 288.796 319.742 438.819 1.00 42.25 238 ARG A CA 1
ATOM 4971 C C . ARG C 3 238 ? 288.470 319.476 437.359 1.00 42.25 238 ARG A C 1
ATOM 4972 O O . ARG C 3 238 ? 289.093 318.616 436.729 1.00 42.25 238 ARG A O 1
ATOM 4980 N N . VAL C 3 239 ? 287.500 320.210 436.826 1.00 40.21 239 VAL A N 1
ATOM 4981 C CA . VAL C 3 239 ? 286.968 319.972 435.490 1.00 40.21 239 VAL A CA 1
ATOM 4982 C C . VAL C 3 239 ? 287.521 321.021 434.539 1.00 40.21 239 VAL A C 1
ATOM 4983 O O . VAL C 3 239 ? 287.356 322.225 434.768 1.00 40.21 239 VAL A O 1
ATOM 4987 N N . TYR C 3 240 ? 288.158 320.570 433.463 1.00 38.75 240 TYR A N 1
ATOM 4988 C CA . TYR C 3 240 ? 288.778 321.450 432.482 1.00 38.75 240 TYR A CA 1
ATOM 4989 C C . TYR C 3 240 ? 288.020 321.358 431.166 1.00 38.75 240 TYR A C 1
ATOM 4990 O O . TYR C 3 240 ? 287.700 320.258 430.709 1.00 38.75 240 TYR A O 1
ATOM 4999 N N . PHE C 3 241 ? 287.736 322.507 430.561 1.00 43.56 241 PHE A N 1
ATOM 5000 C CA . PHE C 3 241 ? 287.056 322.568 429.277 1.00 43.56 241 PHE A CA 1
ATOM 5001 C C . PHE C 3 241 ? 288.018 323.076 428.213 1.00 43.56 241 PHE A C 1
ATOM 5002 O O . PHE C 3 241 ? 288.866 323.929 428.480 1.00 43.56 241 PHE A O 1
ATOM 5010 N N . LYS C 3 242 ? 287.871 322.557 426.995 1.00 44.90 242 LYS A N 1
ATOM 5011 C CA . LYS C 3 242 ? 288.693 322.979 425.862 1.00 44.90 242 LYS A CA 1
ATOM 5012 C C . LYS C 3 242 ? 287.821 322.998 424.616 1.00 44.90 242 LYS A C 1
ATOM 5013 O O . LYS C 3 242 ? 287.604 321.951 423.986 1.00 44.90 242 LYS A O 1
ATOM 5019 N N . PRO C 3 243 ? 287.295 324.161 424.233 1.00 43.81 243 PRO A N 1
ATOM 5020 C CA . PRO C 3 243 ? 286.408 324.232 423.063 1.00 43.81 243 PRO A CA 1
ATOM 5021 C C . PRO C 3 243 ? 287.194 324.086 421.769 1.00 43.81 243 PRO A C 1
ATOM 5022 O O . PRO C 3 243 ? 288.076 324.893 421.474 1.00 43.81 243 PRO A O 1
ATOM 5026 N N . LYS C 3 244 ? 286.873 323.050 420.999 1.00 45.03 244 LYS A N 1
ATOM 5027 C CA . LYS C 3 244 ? 287.438 322.867 419.673 1.00 45.03 244 LYS A CA 1
ATOM 5028 C C . LYS C 3 244 ? 286.338 322.962 418.627 1.00 45.03 244 LYS A C 1
ATOM 5029 O O . LYS C 3 244 ? 285.150 322.839 418.942 1.00 45.03 244 LYS A O 1
ATOM 5035 N N . HIS C 3 245 ? 286.769 323.168 417.373 1.00 46.18 245 HIS A N 1
ATOM 5036 C CA . HIS C 3 245 ? 285.897 323.455 416.224 1.00 46.18 245 HIS A CA 1
ATOM 5037 C C . HIS C 3 245 ? 284.996 324.655 416.504 1.00 46.18 245 HIS A C 1
ATOM 5038 O O . HIS C 3 245 ? 283.770 324.559 416.456 1.00 46.18 245 HIS A O 1
ATOM 5045 N N . VAL C 3 246 ? 285.613 325.795 416.797 1.00 44.74 246 VAL A N 1
ATOM 5046 C CA . VAL C 3 246 ? 284.892 326.945 417.325 1.00 44.74 246 VAL A CA 1
ATOM 5047 C C . VAL C 3 246 ? 284.456 327.850 416.182 1.00 44.74 246 VAL A C 1
ATOM 5048 O O . VAL C 3 246 ? 285.238 328.161 415.277 1.00 44.74 246 VAL A O 1
ATOM 5052 N N . LYS C 3 247 ? 283.195 328.276 416.222 1.00 43.82 247 LYS A N 1
ATOM 5053 C CA . LYS C 3 247 ? 282.663 329.267 415.293 1.00 43.82 247 LYS A CA 1
ATOM 5054 C C . LYS C 3 247 ? 281.924 330.307 416.120 1.00 43.82 247 LYS A C 1
ATOM 5055 O O . LYS C 3 247 ? 280.879 330.006 416.704 1.00 43.82 247 LYS A O 1
ATOM 5061 N N . ALA C 3 248 ? 282.454 331.523 416.170 1.00 43.92 248 ALA A N 1
ATOM 5062 C CA . ALA C 3 248 ? 281.910 332.581 417.006 1.00 43.92 248 ALA A CA 1
ATOM 5063 C C . ALA C 3 248 ? 281.242 333.642 416.146 1.00 43.92 248 ALA A C 1
ATOM 5064 O O . ALA C 3 248 ? 281.718 333.958 415.053 1.00 43.92 248 ALA A O 1
ATOM 5066 N N . TRP C 3 249 ? 280.143 334.194 416.651 1.00 44.98 249 TRP A N 1
ATOM 5067 C CA . TRP C 3 249 ? 279.338 335.158 415.921 1.00 44.98 249 TRP A CA 1
ATOM 5068 C C . TRP C 3 249 ? 279.034 336.358 416.804 1.00 44.98 249 TRP A C 1
ATOM 5069 O O . TRP C 3 249 ? 278.893 336.219 418.022 1.00 44.98 249 TRP A O 1
ATOM 5080 N N . VAL C 3 250 ? 278.891 337.519 416.160 1.00 41.85 250 VAL A N 1
ATOM 5081 C CA . VAL C 3 250 ? 278.470 338.799 416.743 1.00 41.85 250 VAL A CA 1
ATOM 5082 C C . VAL C 3 250 ? 279.360 339.181 417.923 1.00 41.85 250 VAL A C 1
ATOM 5083 O O . VAL C 3 250 ? 279.003 338.909 419.079 1.00 41.85 250 VAL A O 1
ATOM 5087 N N . PRO C 3 251 ? 280.561 339.709 417.675 1.00 42.47 251 PRO A N 1
ATOM 5088 C CA . PRO C 3 251 ? 281.498 339.986 418.773 1.00 42.47 251 PRO A CA 1
ATOM 5089 C C . PRO C 3 251 ? 280.992 341.086 419.695 1.00 42.47 251 PRO A C 1
ATOM 5090 O O . PRO C 3 251 ? 280.545 342.141 419.244 1.00 42.47 251 PRO A O 1
ATOM 5094 N N . ARG C 3 252 ? 281.053 340.820 420.992 1.00 44.88 252 ARG A N 1
ATOM 5095 C CA . ARG C 3 252 ? 280.648 341.791 421.991 1.00 44.88 252 ARG A CA 1
ATOM 5096 C C . ARG C 3 252 ? 281.844 342.613 422.445 1.00 44.88 252 ARG A C 1
ATOM 5097 O O . ARG C 3 252 ? 282.986 342.377 422.051 1.00 44.88 252 ARG A O 1
ATOM 5105 N N . ALA C 3 253 ? 281.564 343.592 423.286 1.00 45.16 253 ALA A N 1
ATOM 5106 C CA . ALA C 3 253 ? 282.671 344.309 423.887 1.00 45.16 253 ALA A CA 1
ATOM 5107 C C . ALA C 3 253 ? 283.043 343.665 425.215 1.00 45.16 253 ALA A C 1
ATOM 5108 O O . ALA C 3 253 ? 282.156 343.222 425.951 1.00 45.16 253 ALA A O 1
ATOM 5110 N N . PRO C 3 254 ? 284.334 343.577 425.546 1.00 47.70 254 PRO A N 1
ATOM 5111 C CA . PRO C 3 254 ? 284.744 342.757 426.694 1.00 47.70 254 PRO A CA 1
ATOM 5112 C C . PRO C 3 254 ? 284.396 343.412 428.020 1.00 47.70 254 PRO A C 1
ATOM 5113 O O . PRO C 3 254 ? 284.667 344.594 428.240 1.00 47.70 254 PRO A O 1
ATOM 5117 N N . ARG C 3 255 ? 283.811 342.610 428.908 1.00 48.99 255 ARG A N 1
ATOM 5118 C CA . ARG C 3 255 ? 283.194 343.112 430.128 1.00 48.99 255 ARG A CA 1
ATOM 5119 C C . ARG C 3 255 ? 284.237 343.642 431.103 1.00 48.99 255 ARG A C 1
ATOM 5120 O O . ARG C 3 255 ? 285.259 342.998 431.352 1.00 48.99 255 ARG A O 1
ATOM 5128 N N . LEU C 3 256 ? 283.963 344.823 431.658 1.00 47.92 256 LEU A N 1
ATOM 5129 C CA . LEU C 3 256 ? 284.884 345.555 432.518 1.00 47.92 256 LEU A CA 1
ATOM 5130 C C . LEU C 3 256 ? 284.701 345.225 433.995 1.00 47.92 256 LEU A C 1
ATOM 5131 O O . LEU C 3 256 ? 285.672 344.892 434.680 1.00 47.92 256 LEU A O 1
ATOM 5136 N N . CYS C 3 257 ? 283.476 345.322 434.496 1.00 50.74 257 CYS A N 1
ATOM 5137 C CA . CYS C 3 257 ? 283.201 345.085 435.906 1.00 50.74 257 CYS A CA 1
ATOM 5138 C C . CYS C 3 257 ? 283.267 343.590 436.213 1.00 50.74 257 CYS A C 1
ATOM 5139 O O . CYS C 3 257 ? 282.849 342.772 435.391 1.00 50.74 257 CYS A O 1
ATOM 5142 N N . PRO C 3 258 ? 283.786 343.206 437.377 1.00 49.95 258 PRO A N 1
ATOM 5143 C CA . PRO C 3 258 ? 283.891 341.780 437.699 1.00 49.95 258 PRO A CA 1
ATOM 5144 C C . PRO C 3 258 ? 282.536 341.182 438.040 1.00 49.95 258 PRO A C 1
ATOM 5145 O O . PRO C 3 258 ? 281.566 341.883 438.331 1.00 49.95 258 PRO A O 1
ATOM 5149 N N . TYR C 3 259 ? 282.485 339.857 437.990 1.00 48.99 259 TYR A N 1
ATOM 5150 C CA . TYR C 3 259 ? 281.237 339.125 438.116 1.00 48.99 259 TYR A CA 1
ATOM 5151 C C . TYR C 3 259 ? 280.824 338.996 439.575 1.00 48.99 259 TYR A C 1
ATOM 5152 O O . TYR C 3 259 ? 281.638 339.103 440.494 1.00 48.99 259 TYR A O 1
ATOM 5161 N N . LEU C 3 260 ? 279.536 338.757 439.775 1.00 51.88 260 LEU A N 1
ATOM 5162 C CA . LEU C 3 260 ? 278.964 338.559 441.096 1.00 51.88 260 LEU A CA 1
ATOM 5163 C C . LEU C 3 260 ? 278.283 337.213 441.255 1.00 51.88 260 LEU A C 1
ATOM 5164 O O . LEU C 3 260 ? 278.523 336.517 442.243 1.00 51.88 260 LEU A O 1
ATOM 5169 N N . LYS C 3 261 ? 277.436 336.829 440.307 1.00 50.85 261 LYS A N 1
ATOM 5170 C CA . LYS C 3 261 ? 276.650 335.612 440.404 1.00 50.85 261 LYS A CA 1
ATOM 5171 C C . LYS C 3 261 ? 276.889 334.745 439.177 1.00 50.85 261 LYS A C 1
ATOM 5172 O O . LYS C 3 261 ? 277.262 335.239 438.111 1.00 50.85 261 LYS A O 1
ATOM 5178 N N . ALA C 3 262 ? 276.668 333.442 439.342 1.00 50.87 262 ALA A N 1
ATOM 5179 C CA . ALA C 3 262 ? 276.855 332.486 438.259 1.00 50.87 262 ALA A CA 1
ATOM 5180 C C . ALA C 3 262 ? 275.655 332.385 437.331 1.00 50.87 262 ALA A C 1
ATOM 5181 O O . ALA C 3 262 ? 275.771 331.773 436.265 1.00 50.87 262 ALA A O 1
ATOM 5183 N N . ARG C 3 263 ? 274.512 332.955 437.705 1.00 51.88 263 ARG A N 1
ATOM 5184 C CA . ARG C 3 263 ? 273.314 332.860 436.877 1.00 51.88 263 ARG A CA 1
ATOM 5185 C C . ARG C 3 263 ? 273.185 334.049 435.930 1.00 51.88 263 ARG A C 1
ATOM 5186 O O . ARG C 3 263 ? 273.158 333.877 434.708 1.00 51.88 263 ARG A O 1
ATOM 5194 N N . ASN C 3 264 ? 273.107 335.255 436.479 1.00 50.05 264 ASN A N 1
ATOM 5195 C CA . ASN C 3 264 ? 272.904 336.469 435.708 1.00 50.05 264 ASN A CA 1
ATOM 5196 C C . ASN C 3 264 ? 274.201 337.274 435.610 1.00 50.05 264 ASN A C 1
ATOM 5197 O O . ASN C 3 264 ? 275.265 336.837 436.060 1.00 50.05 264 ASN A O 1
ATOM 5202 N N . VAL C 3 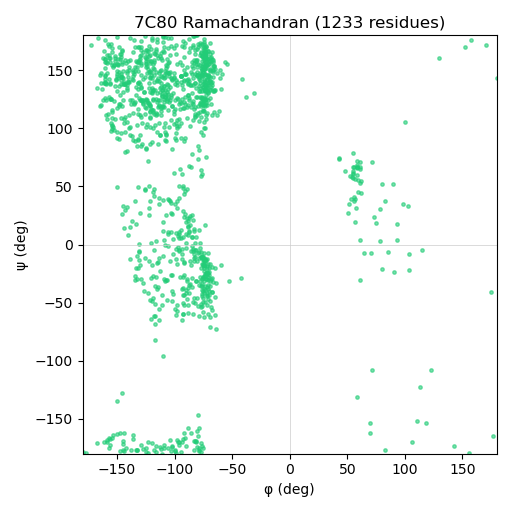265 ? 274.106 338.463 435.017 1.00 48.69 265 VAL A N 1
ATOM 5203 C CA . VAL C 3 265 ? 275.278 339.243 434.630 1.00 48.69 265 VAL A CA 1
ATOM 5204 C C . VAL C 3 265 ? 275.384 340.524 435.445 1.00 48.69 265 VAL A C 1
ATOM 5205 O O . VAL C 3 265 ? 275.827 341.556 434.928 1.00 48.69 265 VAL A O 1
ATOM 5209 N N . ASN C 3 266 ? 274.979 340.476 436.711 1.00 49.03 266 ASN A N 1
ATOM 5210 C CA . ASN C 3 266 ? 274.994 341.668 437.546 1.00 49.03 266 ASN A CA 1
ATOM 5211 C C . ASN C 3 266 ? 276.421 342.103 437.870 1.00 49.03 266 ASN A C 1
ATOM 5212 O O . ASN C 3 266 ? 277.382 341.348 437.712 1.00 49.03 266 ASN A O 1
ATOM 5217 N N . PHE C 3 267 ? 276.547 343.345 438.332 1.00 47.78 267 PHE A N 1
ATOM 5218 C CA . PHE C 3 267 ? 277.854 343.975 438.437 1.00 47.78 267 PHE A CA 1
ATOM 5219 C C . PHE C 3 267 ? 277.791 345.139 439.412 1.00 47.78 267 PHE A C 1
ATOM 5220 O O . PHE C 3 267 ? 276.739 345.754 439.598 1.00 47.78 267 PHE A O 1
ATOM 5228 N N . ASN C 3 268 ? 278.930 345.423 440.035 1.00 52.05 268 ASN A N 1
ATOM 5229 C CA . ASN C 3 268 ? 279.126 346.713 440.674 1.00 52.05 268 ASN A CA 1
ATOM 5230 C C . ASN C 3 268 ? 279.316 347.785 439.612 1.00 52.05 268 ASN A C 1
ATOM 5231 O O . ASN C 3 268 ? 279.753 347.509 438.493 1.00 52.05 268 ASN A O 1
ATOM 5236 N N . VAL C 3 269 ? 279.000 349.021 439.971 1.00 50.45 269 VAL A N 1
ATOM 5237 C CA . VAL C 3 269 ? 279.270 350.144 439.082 1.00 50.45 269 VAL A CA 1
ATOM 5238 C C . VAL C 3 269 ? 280.726 350.549 439.266 1.00 50.45 269 VAL A C 1
ATOM 5239 O O . VAL C 3 269 ? 281.141 350.938 440.362 1.00 50.45 269 VAL A O 1
ATOM 5243 N N . GLN C 3 270 ? 281.508 350.442 438.198 1.00 48.89 270 GLN A N 1
ATOM 5244 C CA . GLN C 3 270 ? 282.932 350.730 438.233 1.00 48.89 270 GLN A CA 1
ATOM 5245 C C . GLN C 3 270 ? 283.261 351.882 437.297 1.00 48.89 270 GLN A C 1
ATOM 5246 O O . GLN C 3 270 ? 282.514 352.188 436.364 1.00 48.89 270 GLN A O 1
ATOM 5252 N N . GLY C 3 271 ? 284.400 352.515 437.557 1.00 48.54 271 GLY A N 1
ATOM 5253 C CA . GLY C 3 271 ? 284.920 353.513 436.651 1.00 48.54 271 GLY A CA 1
ATOM 5254 C C . GLY C 3 271 ? 285.430 352.888 435.371 1.00 48.54 271 GLY A C 1
ATOM 5255 O O . GLY C 3 271 ? 285.608 351.676 435.260 1.00 48.54 271 GLY A O 1
ATOM 5256 N N . VAL C 3 272 ? 285.673 353.744 434.378 1.00 48.71 272 VAL A N 1
ATOM 5257 C CA . VAL C 3 272 ? 286.083 353.252 433.067 1.00 48.71 272 VAL A CA 1
ATOM 5258 C C . VAL C 3 272 ? 287.526 352.761 433.104 1.00 48.71 272 VAL A C 1
ATOM 5259 O O . VAL C 3 272 ? 287.830 351.651 432.653 1.00 48.71 272 VAL A O 1
ATOM 5263 N N . THR C 3 273 ? 288.436 353.572 433.645 1.00 50.44 273 THR A N 1
ATOM 5264 C CA . THR C 3 273 ? 289.844 353.206 433.753 1.00 50.44 273 THR A CA 1
ATOM 5265 C C . THR C 3 273 ? 290.387 353.618 435.111 1.00 50.44 273 THR A C 1
ATOM 5266 O O . THR C 3 273 ? 289.664 354.125 435.973 1.00 50.44 273 THR A O 1
ATOM 5270 N N . GLU C 3 274 ? 291.685 353.396 435.286 1.00 52.70 274 GLU A N 1
ATOM 5271 C CA . GLU C 3 274 ? 292.409 353.924 436.428 1.00 52.70 274 GLU A CA 1
ATOM 5272 C C . GLU C 3 274 ? 292.687 355.407 436.221 1.00 52.70 274 GLU A C 1
ATOM 5273 O O . GLU C 3 274 ? 292.796 355.887 435.090 1.00 52.70 274 GLU A O 1
ATOM 5279 N N . SER C 3 275 ? 292.799 356.133 437.323 1.00 51.65 275 SER A N 1
ATOM 5280 C CA . SER C 3 275 ? 292.999 357.569 437.249 1.00 51.65 275 SER A CA 1
ATOM 5281 C C . SER C 3 275 ? 294.480 357.913 437.126 1.00 51.65 275 SER A C 1
ATOM 5282 O O . SER C 3 275 ? 295.361 357.070 437.297 1.00 51.65 275 SER A O 1
ATOM 5285 N N . ARG C 3 276 ? 294.745 359.183 436.821 1.00 50.08 276 ARG A N 1
ATOM 5286 C CA . ARG C 3 276 ? 296.098 359.717 436.774 1.00 50.08 276 ARG A CA 1
ATOM 5287 C C . ARG C 3 276 ? 296.064 361.153 437.277 1.00 50.08 276 ARG A C 1
ATOM 5288 O O . ARG C 3 276 ? 295.015 361.668 437.674 1.00 50.08 276 ARG A O 1
ATOM 5296 N N . ASN C 3 277 ? 297.228 361.805 437.258 1.00 54.51 277 ASN A N 1
ATOM 5297 C CA . ASN C 3 277 ? 297.369 363.103 437.911 1.00 54.51 277 ASN A CA 1
ATOM 5298 C C . ASN C 3 277 ? 296.704 364.211 437.104 1.00 54.51 277 ASN A C 1
ATOM 5299 O O . ASN C 3 277 ? 295.812 364.908 437.601 1.00 54.51 277 ASN A O 1
ATOM 5304 N N . LYS C 3 278 ? 297.125 364.393 435.855 1.00 53.44 278 LYS A N 1
ATOM 5305 C CA . LYS C 3 278 ? 296.585 365.445 435.008 1.00 53.44 278 LYS A CA 1
ATOM 5306 C C . LYS C 3 278 ? 296.468 364.926 433.583 1.00 53.44 278 LYS A C 1
ATOM 5307 O O . LYS C 3 278 ? 296.725 363.752 433.301 1.00 53.44 278 LYS A O 1
ATOM 5313 N N . ILE C 3 279 ? 296.077 365.820 432.672 1.00 50.16 279 ILE A N 1
ATOM 5314 C CA . ILE C 3 279 ? 295.855 365.445 431.280 1.00 50.16 279 ILE A CA 1
ATOM 5315 C C . ILE C 3 279 ? 297.088 365.665 430.409 1.00 50.16 279 ILE A C 1
ATOM 5316 O O . ILE C 3 279 ? 297.137 365.156 429.279 1.00 50.16 279 ILE A O 1
ATOM 5321 N N . THR C 3 280 ? 298.099 366.370 430.905 1.00 50.43 280 THR A N 1
ATOM 5322 C CA . THR C 3 280 ? 299.264 366.745 430.121 1.00 50.43 280 THR A CA 1
ATOM 5323 C C . THR C 3 280 ? 300.494 365.957 430.575 1.00 50.43 280 THR A C 1
ATOM 5324 O O . THR C 3 280 ? 300.410 365.058 431.417 1.00 50.43 280 THR A O 1
ATOM 5328 N N . LEU C 3 281 ? 301.645 366.293 429.994 1.00 51.55 281 LEU A N 1
ATOM 5329 C CA . LEU C 3 281 ? 302.929 365.709 430.358 1.00 51.55 281 LEU A CA 1
ATOM 5330 C C . LEU C 3 281 ? 303.932 366.836 430.561 1.00 51.55 281 LEU A C 1
ATOM 5331 O O . LEU C 3 281 ? 303.944 367.806 429.799 1.00 51.55 281 LEU A O 1
ATOM 5336 N N . ASP C 3 282 ? 304.775 366.709 431.585 1.00 57.01 282 ASP A N 1
ATOM 5337 C CA . ASP C 3 282 ? 305.511 367.850 432.128 1.00 57.01 282 ASP A CA 1
ATOM 5338 C C . ASP C 3 282 ? 306.993 367.536 432.301 1.00 57.01 282 ASP A C 1
ATOM 5339 O O . ASP C 3 282 ? 307.584 367.775 433.356 1.00 57.01 282 ASP A O 1
ATOM 5344 N N . ARG C 3 283 ? 307.621 366.996 431.261 1.00 58.40 283 ARG A N 1
ATOM 5345 C CA . ARG C 3 283 ? 309.062 366.785 431.265 1.00 58.40 283 ARG A CA 1
ATOM 5346 C C . ARG C 3 283 ? 309.593 367.124 429.879 1.00 58.40 283 ARG A C 1
ATOM 5347 O O . ARG C 3 283 ? 308.846 367.141 428.900 1.00 58.40 283 ARG A O 1
ATOM 5355 N N . SER C 3 284 ? 310.884 367.433 429.805 1.00 56.61 284 SER A N 1
ATOM 5356 C CA . SER C 3 284 ? 311.508 367.785 428.534 1.00 56.61 284 SER A CA 1
ATOM 5357 C C . SER C 3 284 ? 312.451 366.694 428.046 1.00 56.61 284 SER A C 1
ATOM 5358 O O . SER C 3 284 ? 313.323 366.945 427.215 1.00 56.61 284 SER A O 1
ATOM 5361 N N . ASP D 4 11 ? 277.171 361.679 398.674 1.00 58.51 11 ASP B N 1
ATOM 5362 C CA . ASP D 4 11 ? 276.569 362.980 398.934 1.00 58.51 11 ASP B CA 1
ATOM 5363 C C . ASP D 4 11 ? 275.904 362.989 400.304 1.00 58.51 11 ASP B C 1
ATOM 5364 O O . ASP D 4 11 ? 276.175 362.130 401.139 1.00 58.51 11 ASP B O 1
ATOM 5369 N N . ARG D 4 12 ? 275.031 363.971 400.531 1.00 55.59 12 ARG B N 1
ATOM 5370 C CA . ARG D 4 12 ? 274.372 364.089 401.826 1.00 55.59 12 ARG B CA 1
ATOM 5371 C C . ARG D 4 12 ? 272.911 363.667 401.749 1.00 55.59 12 ARG B C 1
ATOM 5372 O O . ARG D 4 12 ? 272.349 363.168 402.730 1.00 55.59 12 ARG B O 1
ATOM 5380 N N . VAL D 4 13 ? 272.280 363.861 400.590 1.00 52.47 13 VAL B N 1
ATOM 5381 C CA . VAL D 4 13 ? 270.846 363.636 400.472 1.00 52.47 13 VAL B CA 1
ATOM 5382 C C . VAL D 4 13 ? 270.549 362.146 400.401 1.00 52.47 13 VAL B C 1
ATOM 5383 O O . VAL D 4 13 ? 271.182 361.399 399.646 1.00 52.47 13 VAL B O 1
ATOM 5387 N N . ARG D 4 14 ? 269.579 361.707 401.199 1.00 52.57 14 ARG B N 1
ATOM 5388 C CA . ARG D 4 14 ? 269.060 360.351 401.122 1.00 52.57 14 ARG B CA 1
ATOM 5389 C C . ARG D 4 14 ? 267.554 360.424 400.937 1.00 52.57 14 ARG B C 1
ATOM 5390 O O . ARG D 4 14 ? 266.926 361.446 401.214 1.00 52.57 14 ARG B O 1
ATOM 5398 N N . SER D 4 15 ? 266.975 359.322 400.465 1.00 48.99 15 SER B N 1
ATOM 5399 C CA . SER D 4 15 ? 265.526 359.247 400.289 1.00 48.99 15 SER B CA 1
ATOM 5400 C C . SER D 4 15 ? 265.118 357.790 400.473 1.00 48.99 15 SER B C 1
ATOM 5401 O O . SER D 4 15 ? 265.198 356.999 399.531 1.00 48.99 15 SER B O 1
ATOM 5404 N N . ILE D 4 16 ? 264.682 357.449 401.676 1.00 45.50 16 ILE B N 1
ATOM 5405 C CA . ILE D 4 16 ? 264.224 356.104 402.000 1.00 45.50 16 ILE B CA 1
ATOM 5406 C C . ILE D 4 16 ? 262.724 356.041 401.778 1.00 45.50 16 ILE B C 1
ATOM 5407 O O . ILE D 4 16 ? 262.000 356.992 402.089 1.00 45.50 16 ILE B O 1
ATOM 5412 N N . THR D 4 17 ? 262.251 354.925 401.231 1.00 46.73 17 THR B N 1
ATOM 5413 C CA . THR D 4 17 ? 260.823 354.702 401.062 1.00 46.73 17 THR B CA 1
ATOM 5414 C C . THR D 4 17 ? 260.503 353.241 401.341 1.00 46.73 17 THR B C 1
ATOM 5415 O O . THR D 4 17 ? 261.218 352.340 400.893 1.00 46.73 17 THR B O 1
ATOM 5419 N N . LEU D 4 18 ? 259.463 353.018 402.136 1.00 46.62 18 LEU B N 1
ATOM 5420 C CA . LEU D 4 18 ? 259.049 351.679 402.523 1.00 46.62 18 LEU B CA 1
ATOM 5421 C C . LEU D 4 18 ? 257.540 351.668 402.679 1.00 46.62 18 LEU B C 1
ATOM 5422 O O . LEU D 4 18 ? 256.997 352.423 403.491 1.00 46.62 18 LEU B O 1
ATOM 5427 N N . GLY D 4 19 ? 256.871 350.815 401.912 1.00 49.93 19 GLY B N 1
ATOM 5428 C CA . GLY D 4 19 ? 255.423 350.752 401.996 1.00 49.93 19 GLY B CA 1
ATOM 5429 C C . GLY D 4 19 ? 254.793 351.979 401.381 1.00 49.93 19 GLY B C 1
ATOM 5430 O O . GLY D 4 19 ? 254.796 352.161 400.158 1.00 49.93 19 GLY B O 1
ATOM 5431 N N . ASN D 4 20 ? 254.245 352.841 402.234 1.00 49.82 20 ASN B N 1
ATOM 5432 C CA . ASN D 4 20 ? 253.641 354.090 401.799 1.00 49.82 20 ASN B CA 1
ATOM 5433 C C . ASN D 4 20 ? 254.065 355.285 402.641 1.00 49.82 20 ASN B C 1
ATOM 5434 O O . ASN D 4 20 ? 253.395 356.319 402.600 1.00 49.82 20 ASN B O 1
ATOM 5439 N N . SER D 4 21 ? 255.147 355.170 403.404 1.00 47.07 21 SER B N 1
ATOM 5440 C CA . SER D 4 21 ? 255.649 356.259 404.230 1.00 47.07 21 SER B CA 1
ATOM 5441 C C . SER D 4 21 ? 257.143 356.406 403.998 1.00 47.07 21 SER B C 1
ATOM 5442 O O . SER D 4 21 ? 257.912 355.491 404.306 1.00 47.07 21 SER B O 1
ATOM 5445 N N . THR D 4 22 ? 257.548 357.555 403.467 1.00 46.20 22 THR B N 1
ATOM 5446 C CA . THR D 4 22 ? 258.926 357.810 403.079 1.00 46.20 22 THR B CA 1
ATOM 5447 C C . THR D 4 22 ? 259.615 358.686 404.116 1.00 46.20 22 THR B C 1
ATOM 5448 O O . THR D 4 22 ? 258.985 359.231 405.023 1.00 46.20 22 THR B O 1
ATOM 5452 N N . ILE D 4 23 ? 260.931 358.819 403.966 1.00 47.01 23 ILE B N 1
ATOM 5453 C CA . ILE D 4 23 ? 261.752 359.660 404.831 1.00 47.01 23 ILE B CA 1
ATOM 5454 C C . ILE D 4 23 ? 262.724 360.422 403.941 1.00 47.01 23 ILE B C 1
ATOM 5455 O O . ILE D 4 23 ? 263.470 359.811 403.169 1.00 47.01 23 ILE B O 1
ATOM 5460 N N . THR D 4 24 ? 262.711 361.749 404.036 1.00 48.32 24 THR B N 1
ATOM 5461 C CA . THR D 4 24 ? 263.581 362.606 403.239 1.00 48.32 24 THR B CA 1
ATOM 5462 C C . THR D 4 24 ? 264.480 363.384 404.187 1.00 48.32 24 THR B C 1
ATOM 5463 O O . THR D 4 24 ? 263.988 364.068 405.089 1.00 48.32 24 THR B O 1
ATOM 5467 N N . THR D 4 25 ? 265.792 363.277 403.990 1.00 52.26 25 THR B N 1
ATOM 5468 C CA . THR D 4 25 ? 266.777 363.964 404.814 1.00 52.26 25 THR B CA 1
ATOM 5469 C C . THR D 4 25 ? 267.744 364.727 403.922 1.00 52.26 25 THR B C 1
ATOM 5470 O O . THR D 4 25 ? 268.382 364.137 403.046 1.00 52.26 25 THR B O 1
ATOM 5474 N N . GLN D 4 26 ? 267.848 366.038 404.148 1.00 55.74 26 GLN B N 1
ATOM 5475 C CA . GLN D 4 26 ? 268.786 366.843 403.375 1.00 55.74 26 GLN B CA 1
ATOM 5476 C C . GLN D 4 26 ? 270.213 366.631 403.858 1.00 55.74 26 GLN B C 1
ATOM 5477 O O . GLN D 4 26 ? 271.163 366.737 403.075 1.00 55.74 26 GLN B O 1
ATOM 5483 N N . GLU D 4 27 ? 270.384 366.331 405.140 1.00 53.75 27 GLU B N 1
ATOM 5484 C CA . GLU D 4 27 ? 271.698 366.135 405.734 1.00 53.75 27 GLU B CA 1
ATOM 5485 C C . GLU D 4 27 ? 271.787 364.744 406.343 1.00 53.75 27 GLU B C 1
ATOM 5486 O O . GLU D 4 27 ? 271.024 364.410 407.254 1.00 53.75 27 GLU B O 1
ATOM 5492 N N . CYS D 4 28 ? 272.721 363.943 405.842 1.00 53.08 28 CYS B N 1
ATOM 5493 C CA . CYS D 4 28 ? 272.948 362.598 406.347 1.00 53.08 28 CYS B CA 1
ATOM 5494 C C . CYS D 4 28 ? 274.404 362.248 406.104 1.00 53.08 28 CYS B C 1
ATOM 5495 O O . CYS D 4 28 ? 275.076 362.864 405.275 1.00 53.08 28 CYS B O 1
ATOM 5498 N N . ALA D 4 29 ? 274.893 361.254 406.840 1.00 51.26 29 ALA B N 1
ATOM 5499 C CA . ALA D 4 29 ? 276.288 360.835 406.684 1.00 51.26 29 ALA B CA 1
ATOM 5500 C C . ALA D 4 29 ? 276.382 359.691 405.680 1.00 51.26 29 ALA B C 1
ATOM 5501 O O . ALA D 4 29 ? 276.926 359.863 404.585 1.00 51.26 29 ALA B O 1
ATOM 5503 N N . ASN D 4 30 ? 275.791 358.546 406.022 1.00 48.71 30 ASN B N 1
ATOM 5504 C CA . ASN D 4 30 ? 275.740 357.346 405.192 1.00 48.71 30 ASN B CA 1
ATOM 5505 C C . ASN D 4 30 ? 274.816 356.375 405.914 1.00 48.71 30 ASN B C 1
ATOM 5506 O O . ASN D 4 30 ? 274.407 356.618 407.052 1.00 48.71 30 ASN B O 1
ATOM 5511 N N . VAL D 4 31 ? 274.495 355.272 405.253 1.00 46.93 31 VAL B N 1
ATOM 5512 C CA . VAL D 4 31 ? 273.594 354.268 405.805 1.00 46.93 31 VAL B CA 1
ATOM 5513 C C . VAL D 4 31 ? 274.428 353.041 406.141 1.00 46.93 31 VAL B C 1
ATOM 5514 O O . VAL D 4 31 ? 274.773 352.253 405.255 1.00 46.93 31 VAL B O 1
ATOM 5518 N N . VAL D 4 32 ? 274.753 352.869 407.420 1.00 45.97 32 VAL B N 1
ATOM 5519 C CA . VAL D 4 32 ? 275.460 351.671 407.860 1.00 45.97 32 VAL B CA 1
ATOM 5520 C C . VAL D 4 32 ? 274.494 350.492 407.849 1.00 45.97 32 VAL B C 1
ATOM 5521 O O . VAL D 4 32 ? 273.413 350.541 408.446 1.00 45.97 32 VAL B O 1
ATOM 5525 N N . VAL D 4 33 ? 274.854 349.436 407.123 1.00 45.52 33 VAL B N 1
ATOM 5526 C CA . VAL D 4 33 ? 273.950 348.301 407.000 1.00 45.52 33 VAL B CA 1
ATOM 5527 C C . VAL D 4 33 ? 274.475 347.096 407.785 1.00 45.52 33 VAL B C 1
ATOM 5528 O O . VAL D 4 33 ? 275.255 346.277 407.282 1.00 45.52 33 VAL B O 1
ATOM 5532 N N . GLY D 4 34 ? 274.061 347.028 409.054 1.00 44.27 34 GLY B N 1
ATOM 5533 C CA . GLY D 4 34 ? 274.195 345.842 409.890 1.00 44.27 34 GLY B CA 1
ATOM 5534 C C . GLY D 4 34 ? 275.608 345.348 410.065 1.00 44.27 34 GLY B C 1
ATOM 5535 O O . GLY D 4 34 ? 276.534 346.112 410.351 1.00 44.27 34 GLY B O 1
ATOM 5536 N N . TYR D 4 35 ? 275.778 344.047 409.866 1.00 44.64 35 TYR B N 1
ATOM 5537 C CA . TYR D 4 35 ? 277.093 343.425 409.789 1.00 44.64 35 TYR B CA 1
ATOM 5538 C C . TYR D 4 35 ? 277.462 343.121 408.348 1.00 44.64 35 TYR B C 1
ATOM 5539 O O . TYR D 4 35 ? 278.099 342.108 408.051 1.00 44.64 35 TYR B O 1
ATOM 5548 N N . GLY D 4 36 ? 277.054 343.991 407.432 1.00 46.03 36 GLY B N 1
ATOM 5549 C CA . GLY D 4 36 ? 277.357 343.805 406.029 1.00 46.03 36 GLY B CA 1
ATOM 5550 C C . GLY D 4 36 ? 276.417 342.873 405.303 1.00 46.03 36 GLY B C 1
ATOM 5551 O O . GLY D 4 36 ? 276.855 342.119 404.428 1.00 46.03 36 GLY B O 1
ATOM 5552 N N . VAL D 4 37 ? 275.129 342.906 405.635 1.00 46.11 37 VAL B N 1
ATOM 5553 C CA . VAL D 4 37 ? 274.143 342.053 404.980 1.00 46.11 37 VAL B CA 1
ATOM 5554 C C . VAL D 4 37 ? 272.791 342.758 405.019 1.00 46.11 37 VAL B C 1
ATOM 5555 O O . VAL D 4 37 ? 272.419 343.371 406.023 1.00 46.11 37 VAL B O 1
ATOM 5559 N N . TRP D 4 38 ? 272.081 342.716 403.897 1.00 47.59 38 TRP B N 1
ATOM 5560 C CA . TRP D 4 38 ? 270.738 343.255 403.794 1.00 47.59 38 TRP B CA 1
ATOM 5561 C C . TRP D 4 38 ? 269.731 342.263 404.375 1.00 47.59 38 TRP B C 1
ATOM 5562 O O . TRP D 4 38 ? 269.923 341.049 404.270 1.00 47.59 38 TRP B O 1
ATOM 5573 N N . PRO D 4 39 ? 268.667 342.749 405.017 1.00 47.41 39 PRO B N 1
ATOM 5574 C CA . PRO D 4 39 ? 267.649 341.834 405.545 1.00 47.41 39 PRO B CA 1
ATOM 5575 C C . PRO D 4 39 ? 266.866 341.166 404.427 1.00 47.41 39 PRO B C 1
ATOM 5576 O O . PRO D 4 39 ? 266.539 341.787 403.414 1.00 47.41 39 PRO B O 1
ATOM 5580 N N . THR D 4 40 ? 266.568 339.884 404.623 1.00 47.55 40 THR B N 1
ATOM 5581 C CA . THR D 4 40 ? 265.874 339.102 403.613 1.00 47.55 40 THR B CA 1
ATOM 5582 C C . THR D 4 40 ? 265.014 338.055 404.301 1.00 47.55 40 THR B C 1
ATOM 5583 O O . THR D 4 40 ? 265.114 337.833 405.510 1.00 47.55 40 THR B O 1
ATOM 5587 N N . TYR D 4 41 ? 264.166 337.408 403.507 1.00 50.19 41 TYR B N 1
ATOM 5588 C CA . TYR D 4 41 ? 263.279 336.378 404.020 1.00 50.19 41 TYR B CA 1
ATOM 5589 C C . TYR D 4 41 ? 264.064 335.108 404.336 1.00 50.19 41 TYR B C 1
ATOM 5590 O O . TYR D 4 41 ? 265.235 334.956 403.977 1.00 50.19 41 TYR B O 1
ATOM 5599 N N . LEU D 4 42 ? 263.399 334.181 405.015 1.00 49.45 42 LEU B N 1
ATOM 5600 C CA . LEU D 4 42 ? 264.035 332.932 405.404 1.00 49.45 42 LEU B CA 1
ATOM 5601 C C . LEU D 4 42 ? 264.088 331.983 404.218 1.00 49.45 42 LEU B C 1
ATOM 5602 O O . LEU D 4 42 ? 263.086 331.786 403.524 1.00 49.45 42 LEU B O 1
ATOM 5607 N N . SER D 4 43 ? 265.259 331.401 403.984 1.00 49.24 43 SER B N 1
ATOM 5608 C CA . SER D 4 43 ? 265.423 330.454 402.896 1.00 49.24 43 SER B CA 1
ATOM 5609 C C . SER D 4 43 ? 264.757 329.126 403.239 1.00 49.24 43 SER B C 1
ATOM 5610 O O . SER D 4 43 ? 264.418 328.848 404.391 1.00 49.24 43 SER B O 1
ATOM 5613 N N . ASP D 4 44 ? 264.577 328.294 402.217 1.00 51.43 44 ASP B N 1
ATOM 5614 C CA . ASP D 4 44 ? 263.920 327.009 402.407 1.00 51.43 44 ASP B CA 1
ATOM 5615 C C . ASP D 4 44 ? 264.820 325.962 403.047 1.00 51.43 44 ASP B C 1
ATOM 5616 O O . ASP D 4 44 ? 264.320 324.903 403.436 1.00 51.43 44 ASP B O 1
ATOM 5621 N N . HIS D 4 45 ? 266.122 326.215 403.158 1.00 50.76 45 HIS B N 1
ATOM 5622 C CA . HIS D 4 45 ? 267.041 325.268 403.773 1.00 50.76 45 HIS B CA 1
ATOM 5623 C C . HIS D 4 45 ? 267.570 325.752 405.115 1.00 50.76 45 HIS B C 1
ATOM 5624 O O . HIS D 4 45 ? 268.520 325.167 405.643 1.00 50.76 45 HIS B O 1
ATOM 5631 N N . GLU D 4 46 ? 266.988 326.812 405.673 1.00 50.59 46 GLU B N 1
ATOM 5632 C CA . GLU D 4 46 ? 267.300 327.245 407.026 1.00 50.59 46 GLU B CA 1
ATOM 5633 C C . GLU D 4 46 ? 266.095 327.178 407.949 1.00 50.59 46 GLU B C 1
ATOM 5634 O O . GLU D 4 46 ? 266.239 327.433 409.149 1.00 50.59 46 GLU B O 1
ATOM 5640 N N . ALA D 4 47 ? 264.920 326.845 407.429 1.00 47.32 47 ALA B N 1
ATOM 5641 C CA . ALA D 4 47 ? 263.704 326.878 408.220 1.00 47.32 47 ALA B CA 1
ATOM 5642 C C . ALA D 4 47 ? 263.548 325.602 409.037 1.00 47.32 47 ALA B C 1
ATOM 5643 O O . ALA D 4 47 ? 264.083 324.544 408.702 1.00 47.32 47 ALA B O 1
ATOM 5645 N N . THR D 4 48 ? 262.795 325.721 410.126 1.00 48.75 48 THR B N 1
ATOM 5646 C CA . THR D 4 48 ? 262.440 324.593 410.972 1.00 48.75 48 THR B CA 1
ATOM 5647 C C . THR D 4 48 ? 260.944 324.345 411.053 1.00 48.75 48 THR B C 1
ATOM 5648 O O . THR D 4 48 ? 260.538 323.208 411.293 1.00 48.75 48 THR B O 1
ATOM 5652 N N . ALA D 4 49 ? 260.120 325.372 410.863 1.00 46.47 49 ALA B N 1
ATOM 5653 C CA . ALA D 4 49 ? 258.678 325.197 410.843 1.00 46.47 49 ALA B CA 1
ATOM 5654 C C . ALA D 4 49 ? 258.242 324.506 409.551 1.00 46.47 49 ALA B C 1
ATOM 5655 O O . ALA D 4 49 ? 259.023 324.319 408.616 1.00 46.47 49 ALA B O 1
ATOM 5657 N N . VAL D 4 50 ? 256.968 324.120 409.503 1.00 47.68 50 VAL B N 1
ATOM 5658 C CA . VAL D 4 50 ? 256.430 323.436 408.333 1.00 47.68 50 VAL B CA 1
ATOM 5659 C C . VAL D 4 50 ? 255.201 324.162 407.808 1.00 47.68 50 VAL B C 1
ATOM 5660 O O . VAL D 4 50 ? 254.723 323.870 406.707 1.00 47.68 50 VAL B O 1
ATOM 5664 N N . ASP D 4 51 ? 254.677 325.103 408.583 1.00 51.34 51 ASP B N 1
ATOM 5665 C CA . ASP D 4 51 ? 253.509 325.842 408.134 1.00 51.34 51 ASP B CA 1
ATOM 5666 C C . ASP D 4 51 ? 253.909 326.908 407.120 1.00 51.34 51 ASP B C 1
ATOM 5667 O O . ASP D 4 51 ? 255.043 327.390 407.101 1.00 51.34 51 ASP B O 1
ATOM 5672 N N . GLN D 4 52 ? 252.961 327.269 406.268 1.00 52.67 52 GLN B N 1
ATOM 5673 C CA . GLN D 4 52 ? 253.204 328.315 405.286 1.00 52.67 52 GLN B CA 1
ATOM 5674 C C . GLN D 4 52 ? 253.148 329.674 405.969 1.00 52.67 52 GLN B C 1
ATOM 5675 O O . GLN D 4 52 ? 252.114 330.017 406.552 1.00 52.67 52 GLN B O 1
ATOM 5681 N N . PRO D 4 53 ? 254.213 330.464 405.930 1.00 50.26 53 PRO B N 1
ATOM 5682 C CA . PRO D 4 53 ? 254.217 331.735 406.653 1.00 50.26 53 PRO B CA 1
ATOM 5683 C C . PRO D 4 53 ? 253.463 332.821 405.903 1.00 50.26 53 PRO B C 1
ATOM 5684 O O . PRO D 4 53 ? 253.314 332.787 404.681 1.00 50.26 53 PRO B O 1
ATOM 5688 N N . THR D 4 54 ? 252.980 333.796 406.665 1.00 50.29 54 THR B N 1
ATOM 5689 C CA . THR D 4 54 ? 252.343 334.963 406.080 1.00 50.29 54 THR B CA 1
ATOM 5690 C C . THR D 4 54 ? 253.380 336.060 405.871 1.00 50.29 54 THR B C 1
ATOM 5691 O O . THR D 4 54 ? 254.392 336.130 406.572 1.00 50.29 54 THR B O 1
ATOM 5695 N N . GLN D 4 55 ? 253.152 336.885 404.852 1.00 51.76 55 GLN B N 1
ATOM 5696 C CA . GLN D 4 55 ? 254.125 337.892 404.427 1.00 51.76 55 GLN B CA 1
ATOM 5697 C C . GLN D 4 55 ? 253.411 339.175 404.033 1.00 51.76 55 GLN B C 1
ATOM 5698 O O . GLN D 4 55 ? 253.188 339.442 402.847 1.00 51.76 55 GLN B O 1
ATOM 5704 N N . PRO D 4 56 ? 253.037 340.001 405.007 1.00 50.49 56 PRO B N 1
ATOM 5705 C CA . PRO D 4 56 ? 252.462 341.314 404.688 1.00 50.49 56 PRO B CA 1
ATOM 5706 C C . PRO D 4 56 ? 253.571 342.316 404.409 1.00 50.49 56 PRO B C 1
ATOM 5707 O O . PRO D 4 56 ? 254.315 342.711 405.311 1.00 50.49 56 PRO B O 1
ATOM 5711 N N . ASP D 4 57 ? 253.687 342.730 403.151 1.00 52.85 57 ASP B N 1
ATOM 5712 C CA . ASP D 4 57 ? 254.822 343.545 402.742 1.00 52.85 57 ASP B CA 1
ATOM 5713 C C . ASP D 4 57 ? 254.576 345.047 402.824 1.00 52.85 57 ASP B C 1
ATOM 5714 O O . ASP D 4 57 ? 255.533 345.807 403.002 1.00 52.85 57 ASP B O 1
ATOM 5719 N N . VAL D 4 58 ? 253.335 345.505 402.690 1.00 49.87 58 VAL B N 1
ATOM 5720 C CA . VAL D 4 58 ? 253.054 346.935 402.769 1.00 49.87 58 VAL B CA 1
ATOM 5721 C C . VAL D 4 58 ? 252.471 347.237 404.145 1.00 49.87 58 VAL B C 1
ATOM 5722 O O . VAL D 4 58 ? 252.607 348.351 404.663 1.00 49.87 58 VAL B O 1
ATOM 5726 N N . ALA D 4 59 ? 251.841 346.236 404.758 1.00 48.82 59 ALA B N 1
ATOM 5727 C CA . ALA D 4 59 ? 251.153 346.467 406.023 1.00 48.82 59 ALA B CA 1
ATOM 5728 C C . ALA D 4 59 ? 252.133 346.633 407.176 1.00 48.82 59 ALA B C 1
ATOM 5729 O O . ALA D 4 59 ? 251.926 347.477 408.053 1.00 48.82 59 ALA B O 1
ATOM 5731 N N . THR D 4 60 ? 253.208 345.849 407.192 1.00 49.25 60 THR B N 1
ATOM 5732 C CA . THR D 4 60 ? 254.170 345.892 408.286 1.00 49.25 60 THR B CA 1
ATOM 5733 C C . THR D 4 60 ? 255.431 346.672 407.951 1.00 49.25 60 THR B C 1
ATOM 5734 O O . THR D 4 60 ? 255.909 347.449 408.780 1.00 49.25 60 THR B O 1
ATOM 5738 N N . CYS D 4 61 ? 255.985 346.490 406.753 1.00 48.64 61 CYS B N 1
ATOM 5739 C CA . CYS D 4 61 ? 257.261 347.102 406.387 1.00 48.64 61 CYS B CA 1
ATOM 5740 C C . CYS D 4 61 ? 257.053 348.568 406.003 1.00 48.64 61 CYS B C 1
ATOM 5741 O O . CYS D 4 61 ? 257.121 348.964 404.839 1.00 48.64 61 CYS B O 1
ATOM 5744 N N . ARG D 4 62 ? 256.801 349.386 407.021 1.00 46.83 62 ARG B N 1
ATOM 5745 C CA . ARG D 4 62 ? 256.627 350.818 406.838 1.00 46.83 62 ARG B CA 1
ATOM 5746 C C . ARG D 4 62 ? 257.194 351.541 408.049 1.00 46.83 62 ARG B C 1
ATOM 5747 O O . ARG D 4 62 ? 257.482 350.935 409.081 1.00 46.83 62 ARG B O 1
ATOM 5755 N N . PHE D 4 63 ? 257.348 352.854 407.918 1.00 44.93 63 PHE B N 1
ATOM 5756 C CA . PHE D 4 63 ? 258.016 353.648 408.941 1.00 44.93 63 PHE B CA 1
ATOM 5757 C C . PHE D 4 63 ? 257.041 354.012 410.052 1.00 44.93 63 PHE B C 1
ATOM 5758 O O . PHE D 4 63 ? 256.059 354.723 409.816 1.00 44.93 63 PHE B O 1
ATOM 5766 N N . TYR D 4 64 ? 257.314 353.531 411.260 1.00 45.06 64 TYR B N 1
ATOM 5767 C CA . TYR D 4 64 ? 256.542 353.885 412.442 1.00 45.06 64 TYR B CA 1
ATOM 5768 C C . TYR D 4 64 ? 257.332 354.892 413.264 1.00 45.06 64 TYR B C 1
ATOM 5769 O O . TYR D 4 64 ? 258.494 354.645 413.599 1.00 45.06 64 TYR B O 1
ATOM 5778 N N . THR D 4 65 ? 256.704 356.017 413.588 1.00 43.59 65 THR B N 1
ATOM 5779 C CA . THR D 4 65 ? 257.352 357.072 414.357 1.00 43.59 65 THR B CA 1
ATOM 5780 C C . THR D 4 65 ? 257.013 356.901 415.831 1.00 43.59 65 THR B C 1
ATOM 5781 O O . THR D 4 65 ? 255.836 356.896 416.204 1.00 43.59 65 THR B O 1
ATOM 5785 N N . LEU D 4 66 ? 258.039 356.772 416.666 1.00 43.52 66 LEU B N 1
ATOM 5786 C CA . LEU D 4 66 ? 257.844 356.566 418.095 1.00 43.52 66 LEU B CA 1
ATOM 5787 C C . LEU D 4 66 ? 257.591 357.906 418.782 1.00 43.52 66 LEU B C 1
ATOM 5788 O O . LEU D 4 66 ? 257.369 358.935 418.140 1.00 43.52 66 LEU B O 1
ATOM 5793 N N . GLU D 4 67 ? 257.625 357.905 420.110 1.00 47.96 67 GLU B N 1
ATOM 5794 C CA . GLU D 4 67 ? 257.393 359.119 420.874 1.00 47.96 67 GLU B CA 1
ATOM 5795 C C . GLU D 4 67 ? 258.661 359.964 420.932 1.00 47.96 67 GLU B C 1
ATOM 5796 O O . GLU D 4 67 ? 259.778 359.459 420.793 1.00 47.96 67 GLU B O 1
ATOM 5802 N N . SER D 4 68 ? 258.475 361.264 421.133 1.00 47.95 68 SER B N 1
ATOM 5803 C CA . SER D 4 68 ? 259.590 362.196 421.177 1.00 47.95 68 SER B CA 1
ATOM 5804 C C . SER D 4 68 ? 260.183 362.263 422.578 1.00 47.95 68 SER B C 1
ATOM 5805 O O . SER D 4 68 ? 259.482 362.101 423.580 1.00 47.95 68 SER B O 1
ATOM 5808 N N . VAL D 4 69 ? 261.493 362.500 422.640 1.00 44.49 69 VAL B N 1
ATOM 5809 C CA . VAL D 4 69 ? 262.194 362.696 423.901 1.00 44.49 69 VAL B CA 1
ATOM 5810 C C . VAL D 4 69 ? 262.850 364.068 423.875 1.00 44.49 69 VAL B C 1
ATOM 5811 O O . VAL D 4 69 ? 263.008 364.687 422.821 1.00 44.49 69 VAL B O 1
ATOM 5815 N N . LYS D 4 70 ? 263.225 364.548 425.056 1.00 44.86 70 LYS B N 1
ATOM 5816 C CA . LYS D 4 70 ? 263.830 365.864 425.211 1.00 44.86 70 LYS B CA 1
ATOM 5817 C C . LYS D 4 70 ? 265.304 365.715 425.547 1.00 44.86 70 LYS B C 1
ATOM 5818 O O . LYS D 4 70 ? 265.659 365.012 426.497 1.00 44.86 70 LYS B O 1
ATOM 5824 N N . TRP D 4 71 ? 266.154 366.379 424.771 1.00 43.38 71 TRP B N 1
ATOM 5825 C CA . TRP D 4 71 ? 267.595 366.402 425.009 1.00 43.38 71 TRP B CA 1
ATOM 5826 C C . TRP D 4 71 ? 267.925 367.706 425.725 1.00 43.38 71 TRP B C 1
ATOM 5827 O O . TRP D 4 71 ? 267.950 368.774 425.112 1.00 43.38 71 TRP B O 1
ATOM 5838 N N . GLU D 4 72 ? 268.178 367.615 427.026 1.00 47.61 72 GLU B N 1
ATOM 5839 C CA . GLU D 4 72 ? 268.638 368.752 427.800 1.00 47.61 72 GLU B CA 1
ATOM 5840 C C . GLU D 4 72 ? 270.141 368.634 428.034 1.00 47.61 72 GLU B C 1
ATOM 5841 O O . GLU D 4 72 ? 270.812 367.755 427.492 1.00 47.61 72 GLU B O 1
ATOM 5847 N N . SER D 4 73 ? 270.683 369.535 428.853 1.00 48.37 73 SER B N 1
ATOM 5848 C CA . SER D 4 73 ? 272.122 369.542 429.085 1.00 48.37 73 SER B CA 1
ATOM 5849 C C . SER D 4 73 ? 272.555 368.404 430.000 1.00 48.37 73 SER B C 1
ATOM 5850 O O . SER D 4 73 ? 273.594 367.779 429.766 1.00 48.37 73 SER B O 1
ATOM 5853 N N . SER D 4 74 ? 271.771 368.113 431.037 1.00 47.35 74 SER B N 1
ATOM 5854 C CA . SER D 4 74 ? 272.116 367.095 432.020 1.00 47.35 74 SER B CA 1
ATOM 5855 C C . SER D 4 74 ? 271.394 365.776 431.773 1.00 47.35 74 SER B C 1
ATOM 5856 O O . SER D 4 74 ? 271.041 365.075 432.726 1.00 47.35 74 SER B O 1
ATOM 5859 N N . SER D 4 75 ? 271.163 365.422 430.512 1.00 47.05 75 SER B N 1
ATOM 5860 C CA . SER D 4 75 ? 270.503 364.175 430.151 1.00 47.05 75 SER B CA 1
ATOM 5861 C C . SER D 4 75 ? 271.568 363.107 429.956 1.00 47.05 75 SER B C 1
ATOM 5862 O O . SER D 4 75 ? 272.677 363.410 429.506 1.00 47.05 75 SER B O 1
ATOM 5865 N N . ALA D 4 76 ? 271.233 361.862 430.293 1.00 45.51 76 ALA B N 1
ATOM 5866 C CA . ALA D 4 76 ? 272.246 360.813 430.295 1.00 45.51 76 ALA B CA 1
ATOM 5867 C C . ALA D 4 76 ? 272.140 359.922 429.066 1.00 45.51 76 ALA B C 1
ATOM 5868 O O . ALA D 4 76 ? 273.161 359.526 428.496 1.00 45.51 76 ALA B O 1
ATOM 5870 N N . GLY D 4 77 ? 270.934 359.587 428.652 1.00 45.12 77 GLY B N 1
ATOM 5871 C CA . GLY D 4 77 ? 270.746 358.714 427.510 1.00 45.12 77 GLY B CA 1
ATOM 5872 C C . GLY D 4 77 ? 269.389 358.045 427.571 1.00 45.12 77 GLY B C 1
ATOM 5873 O O . GLY D 4 77 ? 268.627 358.216 428.515 1.00 45.12 77 GLY B O 1
ATOM 5874 N N . TRP D 4 78 ? 269.097 357.282 426.519 1.00 42.43 78 TRP B N 1
ATOM 5875 C CA . TRP D 4 78 ? 267.828 356.581 426.386 1.00 42.43 78 TRP B CA 1
ATOM 5876 C C . TRP D 4 78 ? 268.076 355.224 425.7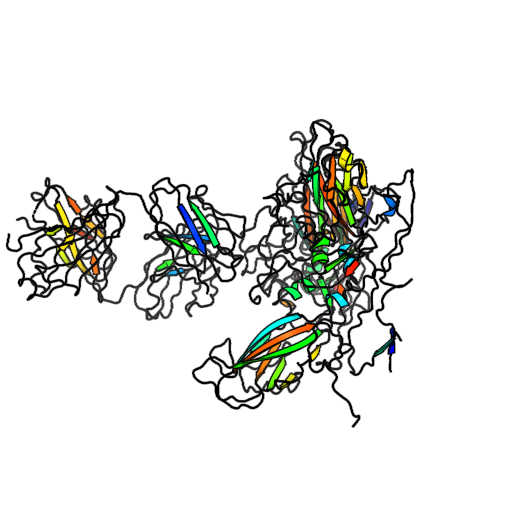44 1.00 42.43 78 TRP B C 1
ATOM 5877 O O . TRP D 4 78 ? 269.069 355.025 425.044 1.00 42.43 78 TRP B O 1
ATOM 5888 N N . TRP D 4 79 ? 267.165 354.280 425.987 1.00 45.37 79 TRP B N 1
ATOM 5889 C CA . TRP D 4 79 ? 267.229 352.998 425.301 1.00 45.37 79 TRP B CA 1
ATOM 5890 C C . TRP D 4 79 ? 265.828 352.473 425.023 1.00 45.37 79 TRP B C 1
ATOM 5891 O O . TRP D 4 79 ? 264.935 352.571 425.869 1.00 45.37 79 TRP B O 1
ATOM 5902 N N . TRP D 4 80 ? 265.650 351.923 423.826 1.00 43.07 80 TRP B N 1
ATOM 5903 C CA . TRP D 4 80 ? 264.444 351.214 423.426 1.00 43.07 80 TRP B CA 1
ATOM 5904 C C . TRP D 4 80 ? 264.807 349.758 423.191 1.00 43.07 80 TRP B C 1
ATOM 5905 O O . TRP D 4 80 ? 265.884 349.464 422.670 1.00 43.07 80 TRP B O 1
ATOM 5916 N N . LYS D 4 81 ? 263.913 348.845 423.555 1.00 46.78 81 LYS B N 1
ATOM 5917 C CA . LYS D 4 81 ? 264.149 347.419 423.362 1.00 46.78 81 LYS B CA 1
ATOM 5918 C C . LYS D 4 81 ? 263.176 346.886 422.323 1.00 46.78 81 LYS B C 1
ATOM 5919 O O . LYS D 4 81 ? 261.959 347.023 422.480 1.00 46.78 81 LYS B O 1
ATOM 5925 N N . PHE D 4 82 ? 263.712 346.276 421.275 1.00 45.00 82 PHE B N 1
ATOM 5926 C CA . PHE D 4 82 ? 262.930 345.777 420.160 1.00 45.00 82 PHE B CA 1
ATOM 5927 C C . PHE D 4 82 ? 262.893 344.256 420.170 1.00 45.00 82 PHE B C 1
ATOM 5928 O O . PHE D 4 82 ? 263.894 343.623 420.523 1.00 45.00 82 PHE B O 1
ATOM 5936 N N . PRO D 4 83 ? 261.772 343.627 419.779 1.00 46.98 83 PRO B N 1
ATOM 5937 C CA . PRO D 4 83 ? 260.514 344.181 419.273 1.00 46.98 83 PRO B CA 1
ATOM 5938 C C . PRO D 4 83 ? 259.456 344.445 420.335 1.00 46.98 83 PRO B C 1
ATOM 5939 O O . PRO D 4 83 ? 258.295 344.111 420.116 1.00 46.98 83 PRO B O 1
ATOM 5943 N N . GLU D 4 84 ? 259.840 345.021 421.469 1.00 49.66 84 GLU B N 1
ATOM 5944 C CA . GLU D 4 84 ? 258.852 345.434 422.455 1.00 49.66 84 GLU B CA 1
ATOM 5945 C C . GLU D 4 84 ? 258.370 346.856 422.214 1.00 49.66 84 GLU B C 1
ATOM 5946 O O . GLU D 4 84 ? 257.200 347.162 422.467 1.00 49.66 84 GLU B O 1
ATOM 5952 N N . ALA D 4 85 ? 259.233 347.721 421.677 1.00 49.13 85 ALA B N 1
ATOM 5953 C CA . ALA D 4 85 ? 258.861 349.114 421.465 1.00 49.13 85 ALA B CA 1
ATOM 5954 C C . ALA D 4 85 ? 257.901 349.298 420.297 1.00 49.13 85 ALA B C 1
ATOM 5955 O O . ALA D 4 85 ? 257.326 350.381 420.152 1.00 49.13 85 ALA B O 1
ATOM 5957 N N . LEU D 4 86 ? 257.716 348.276 419.464 1.00 48.36 86 LEU B N 1
ATOM 5958 C CA . LEU D 4 86 ? 256.764 348.325 418.364 1.00 48.36 86 LEU B CA 1
ATOM 5959 C C . LEU D 4 86 ? 255.563 347.419 418.604 1.00 48.36 86 LEU B C 1
ATOM 5960 O O . LEU D 4 86 ? 254.858 347.067 417.655 1.00 48.36 86 LEU B O 1
ATOM 5965 N N . SER D 4 87 ? 255.312 347.039 419.855 1.00 51.23 87 SER B N 1
ATOM 5966 C CA . SER D 4 87 ? 254.274 346.065 420.161 1.00 51.23 87 SER B CA 1
ATOM 5967 C C . SER D 4 87 ? 252.863 346.632 420.091 1.00 51.23 87 SER B C 1
ATOM 5968 O O . SER D 4 87 ? 251.904 345.856 420.146 1.00 51.23 87 SER B O 1
ATOM 5971 N N . ASP D 4 88 ? 252.702 347.948 419.976 1.00 51.07 88 ASP B N 1
ATOM 5972 C CA . ASP D 4 88 ? 251.376 348.552 419.934 1.00 51.07 88 ASP B CA 1
ATOM 5973 C C . ASP D 4 88 ? 251.238 349.506 418.754 1.00 51.07 88 ASP B C 1
ATOM 5974 O O . ASP D 4 88 ? 250.448 350.450 418.803 1.00 51.07 88 ASP B O 1
ATOM 5979 N N . MET D 4 89 ? 251.991 349.271 417.685 1.00 50.81 89 MET B N 1
ATOM 5980 C CA . MET D 4 89 ? 252.040 350.183 416.545 1.00 50.81 89 MET B CA 1
ATOM 5981 C C . MET D 4 89 ? 251.542 349.460 415.300 1.00 50.81 89 MET B C 1
ATOM 5982 O O . MET D 4 89 ? 252.290 348.701 414.679 1.00 50.81 89 MET B O 1
ATOM 5987 N N . GLY D 4 90 ? 250.282 349.704 414.938 1.00 47.82 90 GLY B N 1
ATOM 5988 C CA . GLY D 4 90 ? 249.753 349.286 413.653 1.00 47.82 90 GLY B CA 1
ATOM 5989 C C . GLY D 4 90 ? 249.590 347.783 413.526 1.00 47.82 90 GLY B C 1
ATOM 5990 O O . GLY D 4 90 ? 249.436 347.056 414.510 1.00 47.82 90 GLY B O 1
ATOM 5991 N N . LEU D 4 91 ? 249.644 347.309 412.281 1.00 47.09 91 LEU B N 1
ATOM 5992 C CA . LEU D 4 91 ? 249.511 345.887 411.996 1.00 47.09 91 LEU B CA 1
ATOM 5993 C C . LEU D 4 91 ? 250.773 345.097 412.307 1.00 47.09 91 LEU B C 1
ATOM 5994 O O . LEU D 4 91 ? 250.751 343.866 412.210 1.00 47.09 91 LEU B O 1
ATOM 5999 N N . PHE D 4 92 ? 251.869 345.766 412.661 1.00 47.30 92 PHE B N 1
ATOM 6000 C CA . PHE D 4 92 ? 253.025 345.056 413.191 1.00 47.30 92 PHE B CA 1
ATOM 6001 C C . PHE D 4 92 ? 252.732 344.513 414.581 1.00 47.30 92 PHE B C 1
ATOM 6002 O O . PHE D 4 92 ? 253.075 343.368 414.893 1.00 47.30 92 PHE B O 1
ATOM 6010 N N . GLY D 4 93 ? 252.096 345.317 415.428 1.00 49.60 93 GLY B N 1
ATOM 6011 C CA . GLY D 4 93 ? 251.754 344.874 416.763 1.00 49.60 93 GLY B CA 1
ATOM 6012 C C . GLY D 4 93 ? 250.485 344.064 416.862 1.00 49.60 93 GLY B C 1
ATOM 6013 O O . GLY D 4 93 ? 250.215 343.492 417.921 1.00 49.60 93 GLY B O 1
ATOM 6014 N N . GLN D 4 94 ? 249.693 344.009 415.794 1.00 49.04 94 GLN B N 1
ATOM 6015 C CA . GLN D 4 94 ? 248.504 343.169 415.780 1.00 49.04 94 GLN B CA 1
ATOM 6016 C C . GLN D 4 94 ? 248.819 341.763 415.297 1.00 49.04 94 GLN B C 1
ATOM 6017 O O . GLN D 4 94 ? 248.266 340.790 415.818 1.00 49.04 94 GLN B O 1
ATOM 6023 N N . ASN D 4 95 ? 249.708 341.635 414.311 1.00 48.79 95 ASN B N 1
ATOM 6024 C CA . ASN D 4 95 ? 250.164 340.319 413.890 1.00 48.79 95 ASN B CA 1
ATOM 6025 C C . ASN D 4 95 ? 251.149 339.713 414.878 1.00 48.79 95 ASN B C 1
ATOM 6026 O O . ASN D 4 95 ? 251.398 338.506 414.824 1.00 48.79 95 ASN B O 1
ATOM 6031 N N . MET D 4 96 ? 251.721 340.525 415.768 1.00 48.40 96 MET B N 1
ATOM 6032 C CA . MET D 4 96 ? 252.594 339.997 416.807 1.00 48.40 96 MET B CA 1
ATOM 6033 C C . MET D 4 96 ? 251.804 339.221 417.853 1.00 48.40 96 MET B C 1
ATOM 6034 O O . MET D 4 96 ? 252.290 338.213 418.377 1.00 48.40 96 MET B O 1
ATOM 6039 N N . GLN D 4 97 ? 250.579 339.654 418.148 1.00 48.60 97 GLN B N 1
ATOM 6040 C CA . GLN D 4 97 ? 249.771 338.972 419.151 1.00 48.60 97 GLN B CA 1
ATOM 6041 C C . GLN D 4 97 ? 249.151 337.691 418.617 1.00 48.60 97 GLN B C 1
ATOM 6042 O O . GLN D 4 97 ? 248.961 336.737 419.377 1.00 48.60 97 GLN B O 1
ATOM 6048 N N . TYR D 4 98 ? 248.833 337.647 417.324 1.00 48.56 98 TYR B N 1
ATOM 6049 C CA . TYR D 4 98 ? 248.149 336.511 416.722 1.00 48.56 98 TYR B CA 1
ATOM 6050 C C . TYR D 4 98 ? 249.109 335.472 416.165 1.00 48.56 98 TYR B C 1
ATOM 6051 O O . TYR D 4 98 ? 248.749 334.747 415.229 1.00 48.56 98 TYR B O 1
ATOM 6060 N N . HIS D 4 99 ? 250.320 335.377 416.700 1.00 47.80 99 HIS B N 1
ATOM 6061 C CA . HIS D 4 99 ? 251.307 334.467 416.143 1.00 47.80 99 HIS B CA 1
ATOM 6062 C C . HIS D 4 99 ? 252.156 333.902 417.275 1.00 47.80 99 HIS B C 1
ATOM 6063 O O . HIS D 4 99 ? 251.915 334.173 418.454 1.00 47.80 99 HIS B O 1
ATOM 6070 N N . TYR D 4 100 ? 253.148 333.099 416.902 1.00 47.57 100 TYR B N 1
ATOM 6071 C CA . TYR D 4 100 ? 254.080 332.473 417.828 1.00 47.57 100 TYR B CA 1
ATOM 6072 C C . TYR D 4 100 ? 255.527 332.737 417.444 1.00 47.57 100 TYR B C 1
ATOM 6073 O O . TYR D 4 100 ? 256.390 332.864 418.316 1.00 47.57 100 TYR B O 1
ATOM 6082 N N . LEU D 4 101 ? 255.811 332.845 416.150 1.00 48.08 101 LEU B N 1
ATOM 6083 C CA . LEU D 4 101 ? 257.159 333.076 415.656 1.00 48.08 101 LEU B CA 1
ATOM 6084 C C . LEU D 4 101 ? 257.185 334.370 414.860 1.00 48.08 101 LEU B C 1
ATOM 6085 O O . LEU D 4 101 ? 256.188 334.733 414.230 1.00 48.08 101 LEU B O 1
ATOM 6090 N N . GLY D 4 102 ? 258.319 335.060 414.892 1.00 50.09 102 GLY B N 1
ATOM 6091 C CA . GLY D 4 102 ? 258.489 336.273 414.119 1.00 50.09 102 GLY B CA 1
ATOM 6092 C C . GLY D 4 102 ? 259.913 336.451 413.639 1.00 50.09 102 GLY B C 1
ATOM 6093 O O . GLY D 4 102 ? 260.857 336.081 414.342 1.00 50.09 102 GLY B O 1
ATOM 6094 N N . ARG D 4 103 ? 260.088 337.018 412.450 1.00 49.39 103 ARG B N 1
ATOM 6095 C CA . ARG D 4 103 ? 261.404 337.209 411.859 1.00 49.39 103 ARG B CA 1
ATOM 6096 C C . ARG D 4 103 ? 261.413 338.490 411.045 1.00 49.39 103 ARG B C 1
ATOM 6097 O O . ARG D 4 103 ? 260.992 338.492 409.885 1.00 49.39 103 ARG B O 1
ATOM 6105 N N . THR D 4 104 ? 261.882 339.578 411.654 1.00 47.33 104 THR B N 1
ATOM 6106 C CA . THR D 4 104 ? 261.910 340.871 410.984 1.00 47.33 104 THR B CA 1
ATOM 6107 C C . THR D 4 104 ? 263.324 341.429 411.019 1.00 47.33 104 THR B C 1
ATOM 6108 O O . THR D 4 104 ? 264.112 341.120 411.914 1.00 47.33 104 THR B O 1
ATOM 6112 N N . GLY D 4 105 ? 263.629 342.263 410.026 1.00 45.18 105 GLY B N 1
ATOM 6113 C CA . GLY D 4 105 ? 264.766 343.153 410.081 1.00 45.18 105 GLY B CA 1
ATOM 6114 C C . GLY D 4 105 ? 264.279 344.586 410.221 1.00 45.18 105 GLY B C 1
ATOM 6115 O O . GLY D 4 105 ? 263.106 344.880 410.039 1.00 45.18 105 GLY B O 1
ATOM 6116 N N . TYR D 4 106 ? 265.201 345.484 410.553 1.00 44.51 106 TYR B N 1
ATOM 6117 C CA . TYR D 4 106 ? 264.813 346.847 410.885 1.00 44.51 106 TYR B CA 1
ATOM 6118 C C . TYR D 4 106 ? 265.633 347.868 410.112 1.00 44.51 106 TYR B C 1
ATOM 6119 O O . TYR D 4 106 ? 266.703 347.570 409.577 1.00 44.51 106 TYR B O 1
ATOM 6128 N N . THR D 4 107 ? 265.102 349.091 410.074 1.00 43.85 107 THR B N 1
ATOM 6129 C CA . THR D 4 107 ? 265.770 350.262 409.508 1.00 43.85 107 THR B CA 1
ATOM 6130 C C . THR D 4 107 ? 265.581 351.402 410.504 1.00 43.85 107 THR B C 1
ATOM 6131 O O . THR D 4 107 ? 264.612 352.160 410.416 1.00 43.85 107 THR B O 1
ATOM 6135 N N . ILE D 4 108 ? 266.502 351.520 411.452 1.00 42.63 108 ILE B N 1
ATOM 6136 C CA . ILE D 4 108 ? 266.396 352.530 412.499 1.00 42.63 108 ILE B CA 1
ATOM 6137 C C . ILE D 4 108 ? 266.893 353.862 411.957 1.00 42.63 108 ILE B C 1
ATOM 6138 O O . ILE D 4 108 ? 268.006 353.951 411.430 1.00 42.63 108 ILE B O 1
ATOM 6143 N N . HIS D 4 109 ? 266.071 354.902 412.089 1.00 43.33 109 HIS B N 1
ATOM 6144 C CA . HIS D 4 109 ? 266.386 356.233 411.572 1.00 43.33 109 HIS B CA 1
ATOM 6145 C C . HIS D 4 109 ? 266.166 357.257 412.679 1.00 43.33 109 HIS B C 1
ATOM 6146 O O . HIS D 4 109 ? 265.045 357.735 412.872 1.00 43.33 109 HIS B O 1
ATOM 6153 N N . VAL D 4 110 ? 267.228 357.595 413.399 1.00 43.11 110 VAL B N 1
ATOM 6154 C CA . VAL D 4 110 ? 267.181 358.585 414.469 1.00 43.11 110 VAL B CA 1
ATOM 6155 C C . VAL D 4 110 ? 267.557 359.941 413.892 1.00 43.11 110 VAL B C 1
ATOM 6156 O O . VAL D 4 110 ? 268.500 360.047 413.101 1.00 43.11 110 VAL B O 1
ATOM 6160 N N . GLN D 4 111 ? 266.825 360.984 414.280 1.00 43.77 111 GLN B N 1
ATOM 6161 C CA . GLN D 4 111 ? 267.011 362.309 413.707 1.00 43.77 111 GLN B CA 1
ATOM 6162 C C . GLN D 4 111 ? 266.922 363.380 414.784 1.00 43.77 111 GLN B C 1
ATOM 6163 O O . GLN D 4 111 ? 266.087 363.299 415.688 1.00 43.77 111 GLN B O 1
ATOM 6169 N N . CYS D 4 112 ? 267.792 364.385 414.674 1.00 44.21 112 CYS B N 1
ATOM 6170 C CA . CYS D 4 112 ? 267.872 365.465 415.656 1.00 44.21 112 CYS B CA 1
ATOM 6171 C C . CYS D 4 112 ? 268.514 366.671 414.984 1.00 44.21 112 CYS B C 1
ATOM 6172 O O . CYS D 4 112 ? 269.703 366.631 414.661 1.00 44.21 112 CYS B O 1
ATOM 6175 N N . ASN D 4 113 ? 267.742 367.735 414.787 1.00 47.17 113 ASN B N 1
ATOM 6176 C CA . ASN D 4 113 ? 268.236 368.961 414.175 1.00 47.17 113 ASN B CA 1
ATOM 6177 C C . ASN D 4 113 ? 268.240 370.073 415.211 1.00 47.17 113 ASN B C 1
ATOM 6178 O O . ASN D 4 113 ? 267.249 370.264 415.923 1.00 47.17 113 ASN B O 1
ATOM 6183 N N . ALA D 4 114 ? 269.360 370.788 415.326 1.00 49.99 114 ALA B N 1
ATOM 6184 C CA . ALA D 4 114 ? 269.409 371.921 416.245 1.00 49.99 114 ALA B CA 1
ATOM 6185 C C . ALA D 4 114 ? 269.643 373.244 415.529 1.00 49.99 114 ALA B C 1
ATOM 6186 O O . ALA D 4 114 ? 268.705 374.039 415.419 1.00 49.99 114 ALA B O 1
ATOM 6188 N N . SER D 4 115 ? 270.833 373.459 414.956 1.00 47.46 115 SER B N 1
ATOM 6189 C CA . SER D 4 115 ? 271.268 374.736 414.391 1.00 47.46 115 SER B CA 1
ATOM 6190 C C . SER D 4 115 ? 272.668 374.601 413.819 1.00 47.46 115 SER B C 1
ATOM 6191 O O . SER D 4 115 ? 273.260 373.518 413.850 1.00 47.46 115 SER B O 1
ATOM 6194 N N . LYS D 4 116 ? 273.207 375.698 413.297 1.00 49.17 116 LYS B N 1
ATOM 6195 C CA . LYS D 4 116 ? 274.642 375.835 413.105 1.00 49.17 116 LYS B CA 1
ATOM 6196 C C . LYS D 4 116 ? 275.312 376.539 414.279 1.00 49.17 116 LYS B C 1
ATOM 6197 O O . LYS D 4 116 ? 276.509 376.831 414.212 1.00 49.17 116 LYS B O 1
ATOM 6203 N N . PHE D 4 117 ? 274.566 376.820 415.350 1.00 46.68 117 PHE B N 1
ATOM 6204 C CA . PHE D 4 117 ? 275.106 377.471 416.535 1.00 46.68 117 PHE B CA 1
ATOM 6205 C C . PHE D 4 117 ? 275.122 376.578 417.765 1.00 46.68 117 PHE B C 1
ATOM 6206 O O . PHE D 4 117 ? 275.745 376.947 418.766 1.00 46.68 117 PHE B O 1
ATOM 6214 N N . HIS D 4 118 ? 274.451 375.431 417.729 1.00 47.90 118 HIS B N 1
ATOM 6215 C CA . HIS D 4 118 ? 274.479 374.501 418.845 1.00 47.90 118 HIS B CA 1
ATOM 6216 C C . HIS D 4 118 ? 275.712 373.609 418.745 1.00 47.90 118 HIS B C 1
ATOM 6217 O O . HIS D 4 118 ? 276.508 373.702 417.808 1.00 47.90 118 HIS B O 1
ATOM 6224 N N . GLN D 4 119 ? 275.865 372.718 419.720 1.00 47.34 119 GLN B N 1
ATOM 6225 C CA . GLN D 4 119 ? 276.929 371.729 419.685 1.00 47.34 119 GLN B CA 1
ATOM 6226 C C . GLN D 4 119 ? 276.473 370.506 420.462 1.00 47.34 119 GLN B C 1
ATOM 6227 O O . GLN D 4 119 ? 275.577 370.582 421.304 1.00 47.34 119 GLN B O 1
ATOM 6233 N N . GLY D 4 120 ? 277.090 369.377 420.160 1.00 46.18 120 GLY B N 1
ATOM 6234 C CA . GLY D 4 120 ? 276.747 368.135 420.823 1.00 46.18 120 GLY B CA 1
ATOM 6235 C C . GLY D 4 120 ? 277.024 366.957 419.924 1.00 46.18 120 GLY B C 1
ATOM 6236 O O . GLY D 4 120 ? 277.296 367.099 418.733 1.00 46.18 120 GLY B O 1
ATOM 6237 N N . CYS D 4 121 ? 276.938 365.770 420.520 1.00 42.65 121 CYS B N 1
ATOM 6238 C CA . CYS D 4 121 ? 277.242 364.544 419.796 1.00 42.65 121 CYS B CA 1
ATOM 6239 C C . CYS D 4 121 ? 276.554 363.372 420.474 1.00 42.65 121 CYS B C 1
ATOM 6240 O O . CYS D 4 121 ? 276.712 363.175 421.682 1.00 42.65 121 CYS B O 1
ATOM 6243 N N . LEU D 4 122 ? 275.800 362.602 419.700 1.00 42.78 122 LEU B N 1
ATOM 6244 C CA . LEU D 4 122 ? 275.160 361.383 420.167 1.00 42.78 122 LEU B CA 1
ATOM 6245 C C . LEU D 4 122 ? 275.892 360.167 419.619 1.00 42.78 122 LEU B C 1
ATOM 6246 O O . LEU D 4 122 ? 276.743 360.266 418.734 1.00 42.78 122 LEU B O 1
ATOM 6251 N N . LEU D 4 123 ? 275.544 359.004 420.160 1.00 41.35 123 LEU B N 1
ATOM 6252 C CA . LEU D 4 123 ? 276.007 357.722 419.641 1.00 41.35 123 LEU B CA 1
ATOM 6253 C C . LEU D 4 123 ? 274.785 356.834 419.470 1.00 41.35 123 LEU B C 1
ATOM 6254 O O . LEU D 4 123 ? 274.161 356.435 420.457 1.00 41.35 123 LEU B O 1
ATOM 6259 N N . VAL D 4 124 ? 274.434 356.537 418.225 1.00 41.55 124 VAL B N 1
ATOM 6260 C CA . VAL D 4 124 ? 273.262 355.734 417.905 1.00 41.55 124 VAL B CA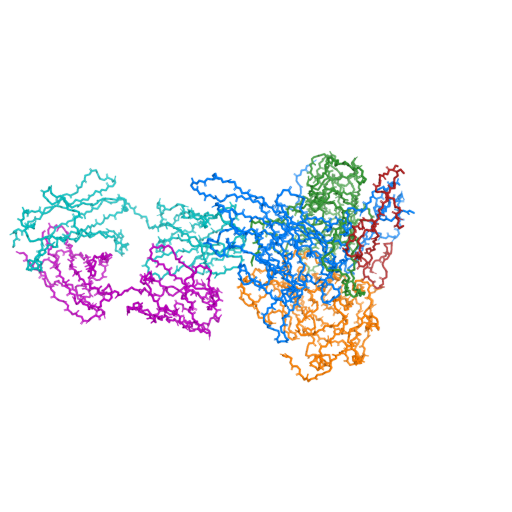 1
ATOM 6261 C C . VAL D 4 124 ? 273.761 354.326 417.610 1.00 41.55 124 VAL B C 1
ATOM 6262 O O . VAL D 4 124 ? 274.310 354.065 416.539 1.00 41.55 124 VAL B O 1
ATOM 6266 N N . VAL D 4 125 ? 273.576 353.412 418.559 1.00 40.16 125 VAL B N 1
ATOM 6267 C CA . VAL D 4 125 ? 274.085 352.054 418.438 1.00 40.16 125 VAL B CA 1
ATOM 6268 C C . VAL D 4 125 ? 272.914 351.090 418.614 1.00 40.16 125 VAL B C 1
ATOM 6269 O O . VAL D 4 125 ? 271.880 351.431 419.192 1.00 40.16 125 VAL B O 1
ATOM 6273 N N . CYS D 4 126 ? 273.066 349.888 418.060 1.00 40.57 126 CYS B N 1
ATOM 6274 C CA . CYS D 4 126 ? 272.073 348.821 418.170 1.00 40.57 126 CYS B CA 1
ATOM 6275 C C . CYS D 4 126 ? 272.804 347.574 418.654 1.00 40.57 126 CYS B C 1
ATOM 6276 O O . CYS D 4 126 ? 273.511 346.929 417.877 1.00 40.57 126 CYS B O 1
ATOM 6279 N N . VAL D 4 127 ? 272.632 347.229 419.922 1.00 41.46 127 VAL B N 1
ATOM 6280 C CA . VAL D 4 127 ? 273.377 346.140 420.548 1.00 41.46 127 VAL B CA 1
ATOM 6281 C C . VAL D 4 127 ? 272.490 344.896 420.608 1.00 41.46 127 VAL B C 1
ATOM 6282 O O . VAL D 4 127 ? 271.439 344.925 421.264 1.00 41.46 127 VAL B O 1
ATOM 6286 N N . PRO D 4 128 ? 272.832 343.820 419.902 1.00 42.44 128 PRO B N 1
ATOM 6287 C CA . PRO D 4 128 ? 272.034 342.594 420.002 1.00 42.44 128 PRO B CA 1
ATOM 6288 C C . PRO D 4 128 ? 272.279 341.877 421.317 1.00 42.44 128 PRO B C 1
ATOM 6289 O O . PRO D 4 128 ? 273.416 341.776 421.783 1.00 42.44 128 PRO B O 1
ATOM 6293 N N . GLU D 4 129 ? 271.186 341.365 421.889 1.00 47.60 129 GLU B N 1
ATOM 6294 C CA . GLU D 4 129 ? 271.154 340.645 423.165 1.00 47.60 129 GLU B CA 1
ATOM 6295 C C . GLU D 4 129 ? 271.780 341.470 424.288 1.00 47.60 129 GLU B C 1
ATOM 6296 O O . GLU D 4 129 ? 272.783 341.093 424.894 1.00 47.60 129 GLU B O 1
ATOM 6302 N N . ALA D 4 130 ? 271.173 342.624 424.548 1.00 47.07 130 ALA B N 1
ATOM 6303 C CA . ALA D 4 130 ? 271.655 343.517 425.598 1.00 47.07 130 ALA B CA 1
ATOM 6304 C C . ALA D 4 130 ? 271.066 343.064 426.926 1.00 47.07 130 ALA B C 1
ATOM 6305 O O . ALA D 4 130 ? 270.108 343.636 427.450 1.00 47.07 130 ALA B O 1
ATOM 6307 N N . GLU D 4 131 ? 271.659 342.010 427.478 1.00 51.01 131 GLU B N 1
ATOM 6308 C CA . GLU D 4 131 ? 271.241 341.497 428.777 1.00 51.01 131 GLU B CA 1
ATOM 6309 C C . GLU D 4 131 ? 271.697 342.466 429.858 1.00 51.01 131 GLU B C 1
ATOM 6310 O O . GLU D 4 131 ? 272.890 342.559 430.156 1.00 51.01 131 GLU B O 1
ATOM 6316 N N . MET D 4 132 ? 270.750 343.189 430.443 1.00 48.41 132 MET B N 1
ATOM 6317 C CA . MET D 4 132 ? 271.065 344.252 431.381 1.00 48.41 132 MET B CA 1
ATOM 6318 C C . MET D 4 132 ? 271.191 343.703 432.792 1.00 48.41 132 MET B C 1
ATOM 6319 O O . MET D 4 132 ? 270.421 342.832 433.203 1.00 48.41 132 MET B O 1
ATOM 6324 N N . GLY D 4 133 ? 272.164 344.217 433.530 1.00 46.28 133 GLY B N 1
ATOM 6325 C CA . GLY D 4 133 ? 272.271 343.880 434.928 1.00 46.28 133 GLY B CA 1
ATOM 6326 C C . GLY D 4 133 ? 271.239 344.604 435.764 1.00 46.28 133 GLY B C 1
ATOM 6327 O O . GLY D 4 133 ? 270.709 345.645 435.384 1.00 46.28 133 GLY B O 1
ATOM 6328 N N . ALA D 4 134 ? 270.954 344.041 436.929 1.00 47.54 134 ALA B N 1
ATOM 6329 C CA . ALA D 4 134 ? 269.927 344.608 437.782 1.00 47.54 134 ALA B CA 1
ATOM 6330 C C . ALA D 4 134 ? 270.481 345.787 438.574 1.00 47.54 134 ALA B C 1
ATOM 6331 O O . ALA D 4 134 ? 271.692 345.933 438.751 1.00 47.54 134 ALA B O 1
ATOM 6333 N N . ALA D 4 135 ? 269.567 346.642 439.040 1.00 50.06 135 ALA B N 1
ATOM 6334 C CA . ALA D 4 135 ? 269.962 347.816 439.813 1.00 50.06 135 ALA B CA 1
ATOM 6335 C C . ALA D 4 135 ? 270.516 347.411 441.169 1.00 50.06 135 ALA B C 1
ATOM 6336 O O . ALA D 4 135 ? 271.623 347.809 441.548 1.00 50.06 135 ALA B O 1
ATOM 6338 N N . THR D 4 136 ? 269.757 346.624 441.919 1.00 54.32 136 THR B N 1
ATOM 6339 C CA . THR D 4 136 ? 270.280 345.924 443.079 1.00 54.32 136 THR B CA 1
ATOM 6340 C C . THR D 4 136 ? 270.455 344.452 442.729 1.00 54.32 136 THR B C 1
ATOM 6341 O O . THR D 4 136 ? 269.686 343.890 441.947 1.00 54.32 136 THR B O 1
ATOM 6345 N N . THR D 4 137 ? 271.496 343.842 443.278 1.00 59.38 137 THR B N 1
ATOM 6346 C CA . THR D 4 137 ? 271.795 342.451 442.986 1.00 59.38 137 THR B CA 1
ATOM 6347 C C . THR D 4 137 ? 270.859 341.575 443.835 1.00 59.38 137 THR B C 1
ATOM 6348 O O . THR D 4 137 ? 270.093 342.082 444.657 1.00 59.38 137 THR B O 1
ATOM 6352 N N . ASP D 4 138 ? 270.888 340.255 443.584 1.00 68.45 138 ASP B N 1
ATOM 6353 C CA . ASP D 4 138 ? 270.114 339.193 444.261 1.00 68.45 138 ASP B CA 1
ATOM 6354 C C . ASP D 4 138 ? 268.614 339.489 444.325 1.00 68.45 138 ASP B C 1
ATOM 6355 O O . ASP D 4 138 ? 267.919 339.107 445.267 1.00 68.45 138 ASP B O 1
ATOM 6360 N N . HIS D 4 139 ? 268.097 340.126 443.278 1.00 63.01 139 HIS B N 1
ATOM 6361 C CA . HIS D 4 139 ? 266.659 340.324 443.141 1.00 63.01 139 HIS B CA 1
ATOM 6362 C C . HIS D 4 139 ? 266.312 340.431 441.667 1.00 63.01 139 HIS B C 1
ATOM 6363 O O . HIS D 4 139 ? 266.864 341.281 440.963 1.00 63.01 139 HIS B O 1
ATOM 6370 N N . ALA D 4 140 ? 265.408 339.573 441.207 1.00 60.67 140 ALA B N 1
ATOM 6371 C CA . ALA D 4 140 ? 264.869 339.716 439.865 1.00 60.67 140 ALA B CA 1
ATOM 6372 C C . ALA D 4 140 ? 263.962 340.936 439.808 1.00 60.67 140 ALA B C 1
ATOM 6373 O O . ALA D 4 140 ? 263.280 341.278 440.776 1.00 60.67 140 ALA B O 1
ATOM 6375 N N . PHE D 4 141 ? 263.965 341.603 438.668 1.00 55.95 141 PHE B N 1
ATOM 6376 C CA . PHE D 4 141 ? 263.310 342.892 438.547 1.00 55.95 141 PHE B CA 1
ATOM 6377 C C . PHE D 4 141 ? 262.062 342.805 437.676 1.00 55.95 141 PHE B C 1
ATOM 6378 O O . PHE D 4 141 ? 261.749 341.773 437.080 1.00 55.95 141 PHE B O 1
ATOM 6386 N N . ASN D 4 142 ? 261.346 343.922 437.620 1.00 55.26 142 ASN B N 1
ATOM 6387 C CA . ASN D 4 142 ? 260.087 344.007 436.903 1.00 55.26 142 ASN B CA 1
ATOM 6388 C C . ASN D 4 142 ? 260.344 344.065 435.406 1.00 55.26 142 ASN B C 1
ATOM 6389 O O . ASN D 4 142 ? 261.361 344.591 434.951 1.00 55.26 142 ASN B O 1
ATOM 6394 N N . HIS D 4 143 ? 259.411 343.512 434.635 1.00 52.93 143 HIS B N 1
ATOM 6395 C CA . HIS D 4 143 ? 259.548 343.540 433.186 1.00 52.93 143 HIS B CA 1
ATOM 6396 C C . HIS D 4 143 ? 259.164 344.881 432.581 1.00 52.93 143 HIS B C 1
ATOM 6397 O O . HIS D 4 143 ? 259.433 345.103 431.398 1.00 52.93 143 HIS B O 1
ATOM 6404 N N . THR D 4 144 ? 258.540 345.770 433.349 1.00 52.94 144 THR B N 1
ATOM 6405 C CA . THR D 4 144 ? 258.160 347.080 432.846 1.00 52.94 144 THR B CA 1
ATOM 6406 C C . THR D 4 144 ? 259.239 348.131 433.051 1.00 52.94 144 THR B C 1
ATOM 6407 O O . THR D 4 144 ? 259.054 349.275 432.627 1.00 52.94 144 THR B O 1
ATOM 6411 N N . LYS D 4 145 ? 260.350 347.782 433.690 1.00 52.83 145 LYS B N 1
ATOM 6412 C CA . LYS D 4 145 ? 261.433 348.727 433.903 1.00 52.83 145 LYS B CA 1
ATOM 6413 C C . LYS 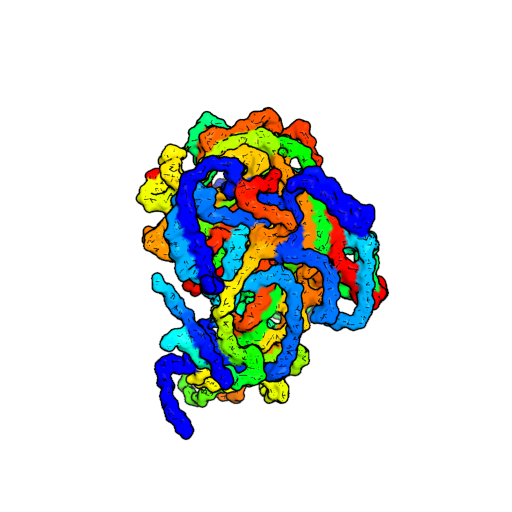D 4 145 ? 262.585 348.533 432.933 1.00 52.83 145 LYS B C 1
ATOM 6414 O O . LYS D 4 145 ? 263.496 349.363 432.905 1.00 52.83 145 LYS B O 1
ATOM 6420 N N . LEU D 4 146 ? 262.569 347.464 432.140 1.00 50.83 146 LEU B N 1
ATOM 6421 C CA . LEU D 4 146 ? 263.493 347.362 431.021 1.00 50.83 146 LEU B CA 1
ATOM 6422 C C . LEU D 4 146 ? 263.008 348.178 429.834 1.00 50.83 146 LEU B C 1
ATOM 6423 O O . LEU D 4 146 ? 263.747 349.018 429.314 1.00 50.83 146 LEU B O 1
ATOM 6428 N N . SER D 4 147 ? 261.769 347.945 429.411 1.00 52.78 147 SER B N 1
ATOM 6429 C CA . SER D 4 147 ? 261.150 348.710 428.341 1.00 52.78 147 SER B CA 1
ATOM 6430 C C . SER D 4 147 ? 259.641 348.557 428.427 1.00 52.78 147 SER B C 1
ATOM 6431 O O . SER D 4 147 ? 259.123 347.497 428.786 1.00 52.78 147 SER B O 1
ATOM 6434 N N . ASN D 4 148 ? 258.942 349.633 428.084 1.00 54.16 148 ASN B N 1
ATOM 6435 C CA . ASN D 4 148 ? 257.492 349.630 427.991 1.00 54.16 148 ASN B CA 1
ATOM 6436 C C . ASN D 4 148 ? 257.086 349.444 426.540 1.00 54.16 148 ASN B C 1
ATOM 6437 O O . ASN D 4 148 ? 257.909 349.105 425.686 1.00 54.16 148 ASN B O 1
ATOM 6442 N N . ILE D 4 149 ? 255.799 349.664 426.271 1.00 52.17 149 ILE B N 1
ATOM 6443 C CA . ILE D 4 149 ? 255.274 349.423 424.933 1.00 52.17 149 ILE B CA 1
ATOM 6444 C C . ILE D 4 149 ? 255.739 350.503 423.961 1.00 52.17 149 ILE B C 1
ATOM 6445 O O . ILE D 4 149 ? 255.997 350.224 422.785 1.00 52.17 149 ILE B O 1
ATOM 6450 N N . GLY D 4 150 ? 255.848 351.747 424.423 1.00 53.58 150 GLY B N 1
ATOM 6451 C CA . GLY D 4 150 ? 256.292 352.824 423.561 1.00 53.58 150 GLY B CA 1
ATOM 6452 C C . GLY D 4 150 ? 257.258 353.788 424.215 1.00 53.58 150 GLY B C 1
ATOM 6453 O O . GLY D 4 150 ? 257.878 354.613 423.539 1.00 53.58 150 GLY B O 1
ATOM 6454 N N . GLN D 4 151 ? 257.386 353.694 425.535 1.00 54.08 151 GLN B N 1
ATOM 6455 C CA . GLN D 4 151 ? 258.148 354.673 426.294 1.00 54.08 151 GLN B CA 1
ATOM 6456 C C . GLN D 4 151 ? 259.644 354.450 426.108 1.00 54.08 151 GLN B C 1
ATOM 6457 O O . GLN D 4 151 ? 260.108 353.326 425.905 1.00 54.08 151 GLN B O 1
ATOM 6463 N N . ALA D 4 152 ? 260.401 355.541 426.172 1.00 50.65 152 ALA B N 1
ATOM 6464 C CA . ALA D 4 152 ? 261.852 355.511 426.079 1.00 50.65 152 ALA B CA 1
ATOM 6465 C C . ALA D 4 152 ? 262.447 355.520 427.477 1.00 50.65 152 ALA B C 1
ATOM 6466 O O . ALA D 4 152 ? 262.506 356.573 428.120 1.00 50.65 152 ALA B O 1
ATOM 6468 N N . MET D 4 153 ? 262.882 354.354 427.941 1.00 50.35 153 MET B N 1
ATOM 6469 C CA . MET D 4 153 ? 263.512 354.226 429.247 1.00 50.35 153 MET B CA 1
ATOM 6470 C C . MET D 4 153 ? 264.873 354.906 429.223 1.00 50.35 153 MET B C 1
ATOM 6471 O O . MET D 4 153 ? 265.658 354.703 428.293 1.00 50.35 153 MET B O 1
ATOM 6476 N N . GLU D 4 154 ? 265.146 355.716 430.240 1.00 46.87 154 GLU B N 1
ATOM 6477 C CA . GLU D 4 154 ? 266.304 356.592 430.246 1.00 46.87 154 GLU B CA 1
ATOM 6478 C C . GLU D 4 154 ? 267.381 356.085 431.195 1.00 46.87 154 GLU B C 1
ATOM 6479 O O . GLU D 4 154 ? 267.099 355.383 432.168 1.00 46.87 154 GLU B O 1
ATOM 6485 N N . PHE D 4 155 ? 268.623 356.457 430.895 1.00 43.82 155 PHE B N 1
ATOM 6486 C CA . PHE D 4 155 ? 269.768 356.144 431.739 1.00 43.82 155 PHE B CA 1
ATOM 6487 C C . PHE D 4 155 ? 269.849 357.151 432.886 1.00 43.82 155 PHE B C 1
ATOM 6488 O O . PHE D 4 155 ? 268.936 357.947 433.118 1.00 43.82 155 PHE B O 1
ATOM 6496 N N . SER D 4 156 ? 270.961 357.135 433.615 1.00 46.65 156 SER B N 1
ATOM 6497 C CA . SER D 4 156 ? 271.188 358.094 434.685 1.00 46.65 156 SER B CA 1
ATOM 6498 C C . SER D 4 156 ? 272.671 358.423 434.736 1.00 46.65 156 SER B C 1
ATOM 6499 O O . SER D 4 156 ? 273.501 357.743 434.130 1.00 46.65 156 SER B O 1
ATOM 6502 N N . ALA D 4 157 ? 272.997 359.485 435.465 1.00 48.56 157 ALA B N 1
ATOM 6503 C CA . ALA D 4 157 ? 274.386 359.892 435.621 1.00 48.56 157 ALA B CA 1
ATOM 6504 C C . ALA D 4 157 ? 275.062 359.219 436.804 1.00 48.56 157 ALA B C 1
ATOM 6505 O O . ALA D 4 157 ? 276.277 358.997 436.769 1.00 48.56 157 ALA B O 1
ATOM 6507 N N . LYS D 4 158 ? 274.307 358.887 437.843 1.00 53.94 158 LYS B N 1
ATOM 6508 C CA . LYS D 4 158 ? 274.833 358.258 439.042 1.00 53.94 158 LYS B CA 1
ATOM 6509 C C . LYS D 4 158 ? 274.359 356.811 439.125 1.00 53.94 158 LYS B C 1
ATOM 6510 O O . LYS D 4 158 ? 273.627 356.319 438.264 1.00 53.94 158 LYS B O 1
ATOM 6516 N N . LYS D 4 159 ? 274.794 356.130 440.180 1.00 56.01 159 LYS B N 1
ATOM 6517 C CA . LYS D 4 159 ? 274.413 354.742 440.399 1.00 56.01 159 LYS B CA 1
ATOM 6518 C C . LYS D 4 159 ? 272.946 354.647 440.792 1.00 56.01 159 LYS B C 1
ATOM 6519 O O . LYS D 4 159 ? 272.479 355.358 441.683 1.00 56.01 159 LYS B O 1
ATOM 6525 N N . SER D 4 160 ? 272.219 353.764 440.118 1.00 55.15 160 SER B N 1
ATOM 6526 C CA . SER D 4 160 ? 270.796 353.570 440.366 1.00 55.15 160 SER B CA 1
ATOM 6527 C C . SER D 4 160 ? 270.631 352.606 441.532 1.00 55.15 160 SER B C 1
ATOM 6528 O O . SER D 4 160 ? 270.879 351.405 441.393 1.00 55.15 160 SER B O 1
ATOM 6531 N N . THR D 4 161 ? 270.218 353.131 442.680 1.00 58.33 161 THR B N 1
ATOM 6532 C CA . THR D 4 161 ? 269.943 352.301 443.851 1.00 58.33 161 THR B CA 1
ATOM 6533 C C . THR D 4 161 ? 268.473 351.889 443.933 1.00 58.33 161 THR B C 1
ATOM 6534 O O . THR D 4 161 ? 267.829 351.932 444.980 1.00 58.33 161 THR B O 1
ATOM 6538 N N . ASP D 4 162 ? 267.954 351.396 442.814 1.00 59.48 162 ASP B N 1
ATOM 6539 C CA . ASP D 4 162 ? 266.555 351.002 442.721 1.00 59.48 162 ASP B CA 1
ATOM 6540 C C . ASP D 4 162 ? 266.368 349.611 443.325 1.00 59.48 162 ASP B C 1
ATOM 6541 O O . ASP D 4 162 ? 267.285 349.020 443.899 1.00 59.48 162 ASP B O 1
ATOM 6546 N N . GLN D 4 163 ? 265.161 349.070 443.197 1.00 60.36 163 GLN B N 1
ATOM 6547 C CA . GLN D 4 163 ? 264.833 347.752 443.722 1.00 60.36 163 GLN B CA 1
ATOM 6548 C C . GLN D 4 163 ? 264.416 346.786 442.627 1.00 60.36 163 GLN B C 1
ATOM 6549 O O . GLN D 4 163 ? 264.899 345.649 442.589 1.00 60.36 163 GLN B O 1
ATOM 6555 N N . THR D 4 164 ? 263.542 347.215 441.721 1.00 55.16 164 THR B N 1
ATOM 6556 C CA . THR D 4 164 ? 263.077 346.354 440.644 1.00 55.16 164 THR B CA 1
ATOM 6557 C C . THR D 4 164 ? 263.303 347.011 439.290 1.00 55.16 164 THR B C 1
ATOM 6558 O O . THR D 4 164 ? 262.404 347.028 438.445 1.00 55.16 164 THR B O 1
ATOM 6562 N N . GLY D 4 165 ? 264.498 347.549 439.072 1.00 52.14 165 GLY B N 1
ATOM 6563 C CA . GLY D 4 165 ? 264.851 348.119 437.795 1.00 52.14 165 GLY B CA 1
ATOM 6564 C C . GLY D 4 165 ? 266.221 347.664 437.341 1.00 52.14 165 GLY B C 1
ATOM 6565 O O . GLY D 4 165 ? 266.874 346.848 437.996 1.00 52.14 165 GLY B O 1
ATOM 6566 N N . PRO D 4 166 ? 266.681 348.169 436.203 1.00 48.31 166 PRO B N 1
ATOM 6567 C CA . PRO D 4 166 ? 268.033 347.863 435.740 1.00 48.31 166 PRO B CA 1
ATOM 6568 C C . PRO D 4 166 ? 269.034 348.892 436.251 1.00 48.31 166 PRO B C 1
ATOM 6569 O O . PRO D 4 166 ? 268.674 349.905 436.852 1.00 48.31 166 PRO B O 1
ATOM 6573 N N . GLN D 4 167 ? 270.307 348.610 435.996 1.00 47.49 167 GLN B N 1
ATOM 6574 C CA . GLN D 4 167 ? 271.383 349.527 436.347 1.00 47.49 167 GLN B CA 1
ATOM 6575 C C . GLN D 4 167 ? 271.542 350.544 435.227 1.00 47.49 167 GLN B C 1
ATOM 6576 O O . GLN D 4 167 ? 271.792 350.172 434.077 1.00 47.49 167 GLN B O 1
ATOM 6582 N N . THR D 4 168 ? 271.403 351.822 435.561 1.00 46.54 168 THR B N 1
ATOM 6583 C CA . THR D 4 168 ? 271.401 352.892 434.573 1.00 46.54 168 THR B CA 1
ATOM 6584 C C . THR D 4 168 ? 272.617 353.799 434.718 1.00 46.54 168 THR B C 1
ATOM 6585 O O . THR D 4 168 ? 272.514 355.020 434.604 1.00 46.54 168 THR B O 1
ATOM 6589 N N . ALA D 4 169 ? 273.781 353.216 434.982 1.00 46.64 169 ALA B N 1
ATOM 6590 C CA . ALA D 4 169 ? 275.022 353.976 434.967 1.00 46.64 169 ALA B CA 1
ATOM 6591 C C . ALA D 4 169 ? 275.464 354.139 433.521 1.00 46.64 169 ALA B C 1
ATOM 6592 O O . ALA D 4 169 ? 275.708 353.146 432.828 1.00 46.64 169 ALA B O 1
ATOM 6594 N N . VAL D 4 170 ? 275.555 355.389 433.063 1.00 47.39 170 VAL B N 1
ATOM 6595 C CA . VAL D 4 170 ? 275.775 355.654 431.646 1.00 47.39 170 VAL B CA 1
ATOM 6596 C C . VAL D 4 170 ? 277.197 355.308 431.215 1.00 47.39 170 VAL B C 1
ATOM 6597 O O . VAL D 4 170 ? 277.422 354.984 430.043 1.00 47.39 170 VAL B O 1
ATOM 6601 N N . HIS D 4 171 ? 278.156 355.295 432.136 1.00 48.64 171 HIS B N 1
ATOM 6602 C CA . HIS D 4 171 ? 279.507 354.854 431.825 1.00 48.64 171 HIS B CA 1
ATOM 6603 C C . HIS D 4 171 ? 279.677 353.352 431.982 1.00 48.64 171 HIS B C 1
ATOM 6604 O O . HIS D 4 171 ? 280.810 352.865 431.977 1.00 48.64 171 HIS B O 1
ATOM 6611 N N . ASN D 4 172 ? 278.578 352.612 432.130 1.00 48.10 172 ASN B N 1
ATOM 6612 C CA . ASN D 4 172 ? 278.609 351.160 432.134 1.00 48.10 172 ASN B CA 1
ATOM 6613 C C . ASN D 4 172 ? 277.585 350.532 431.205 1.00 48.10 172 ASN B C 1
ATOM 6614 O O . ASN D 4 172 ? 277.574 349.306 431.071 1.00 48.10 172 ASN B O 1
ATOM 6619 N N . ALA D 4 173 ? 276.716 351.333 430.589 1.00 46.43 173 ALA B N 1
ATOM 6620 C CA . ALA D 4 173 ? 275.733 350.976 429.564 1.00 46.43 173 ALA B CA 1
ATOM 6621 C C . ALA D 4 173 ? 274.758 349.878 429.982 1.00 46.43 173 ALA B C 1
ATOM 6622 O O . ALA D 4 173 ? 274.152 349.259 429.104 1.00 46.43 173 ALA B O 1
ATOM 6624 N N . GLY D 4 174 ? 274.590 349.604 431.274 1.00 47.41 174 GLY B N 1
ATOM 6625 C CA . GLY D 4 174 ? 273.657 348.597 431.724 1.00 47.41 174 GLY B CA 1
ATOM 6626 C C . GLY D 4 174 ? 274.137 347.164 431.640 1.00 47.41 174 GLY B C 1
ATOM 6627 O O . GLY D 4 174 ? 273.584 346.307 432.338 1.00 47.41 174 GLY B O 1
ATOM 6628 N N . MET D 4 175 ? 275.139 346.866 430.815 1.00 47.17 175 MET B N 1
ATOM 6629 C CA . MET D 4 175 ? 275.614 345.502 430.638 1.00 47.17 175 MET B CA 1
ATOM 6630 C C . MET D 4 175 ? 276.948 345.242 431.317 1.00 47.17 175 MET B C 1
ATOM 6631 O O . MET D 4 175 ? 277.557 344.196 431.074 1.00 47.17 175 MET B O 1
ATOM 6636 N N . GLY D 4 176 ? 277.425 346.161 432.149 1.00 48.02 176 GLY B N 1
ATOM 6637 C CA . GLY D 4 176 ? 278.678 345.975 432.844 1.00 48.02 176 GLY B CA 1
ATOM 6638 C C . GLY D 4 176 ? 279.916 346.223 432.017 1.00 48.02 176 GLY B C 1
ATOM 6639 O O . GLY D 4 176 ? 281.027 346.033 432.524 1.00 48.02 176 GLY B O 1
ATOM 6640 N N . VAL D 4 177 ? 279.769 346.632 430.772 1.00 46.02 177 VAL B N 1
ATOM 6641 C CA . VAL D 4 177 ? 280.898 346.876 429.888 1.00 46.02 177 VAL B CA 1
ATOM 6642 C C . VAL D 4 177 ? 281.185 348.371 429.892 1.00 46.02 177 VAL B C 1
ATOM 6643 O O . VAL D 4 177 ? 280.313 349.180 430.213 1.00 46.02 177 VAL B O 1
ATOM 6647 N N . ALA D 4 178 ? 282.425 348.749 429.589 1.00 46.06 178 ALA B N 1
ATOM 6648 C CA . ALA D 4 178 ? 282.737 350.161 429.433 1.00 46.06 178 ALA B CA 1
ATOM 6649 C C . ALA D 4 178 ? 282.042 350.707 428.194 1.00 46.06 178 ALA B C 1
ATOM 6650 O O . ALA D 4 178 ? 281.976 350.045 427.157 1.00 46.06 178 ALA B O 1
ATOM 6652 N N . VAL D 4 179 ? 281.509 351.925 428.313 1.00 44.62 179 VAL B N 1
ATOM 6653 C CA . VAL D 4 179 ? 280.652 352.487 427.275 1.00 44.62 179 VAL B CA 1
ATOM 6654 C C . VAL D 4 179 ? 281.436 352.912 426.043 1.00 44.62 179 VAL B C 1
ATOM 6655 O O . VAL D 4 179 ? 280.850 353.095 424.971 1.00 44.62 179 VAL B O 1
ATOM 6659 N N . GLY D 4 180 ? 282.760 353.022 426.154 1.00 45.28 180 GLY B N 1
ATOM 6660 C CA . GLY D 4 180 ? 283.558 353.424 425.012 1.00 45.28 180 GLY B CA 1
ATOM 6661 C C . GLY D 4 180 ? 283.667 352.365 423.936 1.00 45.28 180 GLY B C 1
ATOM 6662 O O . GLY D 4 180 ? 283.805 352.693 422.756 1.00 45.28 180 GLY B O 1
ATOM 6663 N N . ASN D 4 181 ? 283.598 351.092 424.316 1.00 46.89 181 ASN B N 1
ATOM 6664 C CA . ASN D 4 181 ? 283.803 349.993 423.386 1.00 46.89 181 ASN B CA 1
ATOM 6665 C C . ASN D 4 181 ? 282.520 349.532 422.711 1.00 46.89 181 ASN B C 1
ATOM 6666 O O . ASN D 4 181 ? 282.484 348.425 422.168 1.00 46.89 181 ASN B O 1
ATOM 6671 N N . LEU D 4 182 ? 281.476 350.355 422.703 1.00 42.61 182 LEU B N 1
ATOM 6672 C CA . LEU D 4 182 ? 280.229 349.975 422.052 1.00 42.61 182 LEU B CA 1
ATOM 6673 C C . LEU D 4 182 ? 280.273 350.114 420.536 1.00 42.61 182 LEU B C 1
ATOM 6674 O O . LEU D 4 182 ? 279.264 349.840 419.880 1.00 42.61 182 LEU B O 1
ATOM 6679 N N . THR D 4 183 ? 281.400 350.522 419.961 1.00 42.10 183 THR B N 1
ATOM 6680 C CA . THR D 4 183 ? 281.479 350.786 418.533 1.00 42.10 183 THR B CA 1
ATOM 6681 C C . THR D 4 183 ? 281.696 349.537 417.689 1.00 42.10 183 THR B C 1
ATOM 6682 O O . THR D 4 183 ? 281.809 349.661 416.465 1.00 42.10 183 THR B O 1
ATOM 6686 N N . ILE D 4 184 ? 281.768 348.347 418.290 1.00 42.50 184 ILE B N 1
ATOM 6687 C CA . ILE D 4 184 ? 281.822 347.124 417.492 1.00 42.50 184 ILE B CA 1
ATOM 6688 C C . ILE D 4 184 ? 280.468 346.861 416.857 1.00 42.50 184 ILE B C 1
ATOM 6689 O O . ILE D 4 184 ? 280.371 346.456 415.693 1.00 42.50 184 ILE B O 1
ATOM 6694 N N . PHE D 4 185 ? 279.410 347.069 417.629 1.00 40.64 185 PHE B N 1
ATOM 6695 C CA . PHE D 4 185 ? 278.049 346.960 417.149 1.00 40.64 185 PHE B CA 1
ATOM 6696 C C . PHE D 4 185 ? 277.776 348.075 416.138 1.00 40.64 185 PHE B C 1
ATOM 6697 O O . PHE D 4 185 ? 278.449 349.109 416.166 1.00 40.64 185 PHE B O 1
ATOM 6705 N N . PRO D 4 186 ? 276.818 347.869 415.193 1.00 41.43 186 PRO B N 1
ATOM 6706 C CA . PRO D 4 186 ? 276.600 348.867 414.133 1.00 41.43 186 PRO B CA 1
ATOM 6707 C C . PRO D 4 186 ? 276.135 350.216 414.653 1.00 41.43 186 PRO B C 1
ATOM 6708 O O . PRO D 4 186 ? 275.013 350.361 415.143 1.00 41.43 186 PRO B O 1
ATOM 6712 N N . HIS D 4 187 ? 277.009 351.210 414.538 1.00 42.33 187 HIS B N 1
ATOM 6713 C CA . HIS D 4 187 ? 276.843 352.478 415.223 1.00 42.33 187 HIS B CA 1
ATOM 6714 C C . HIS D 4 187 ? 277.023 353.636 414.258 1.00 42.33 187 HIS B C 1
ATOM 6715 O O . HIS D 4 187 ? 277.662 353.503 413.213 1.00 42.33 187 HIS B O 1
ATOM 6722 N N . GLN D 4 188 ? 276.449 354.777 414.629 1.00 44.34 188 GLN B N 1
ATOM 6723 C CA . GLN D 4 188 ? 276.651 356.027 413.916 1.00 44.34 188 GLN B CA 1
ATOM 6724 C C . GLN D 4 188 ? 276.521 357.171 414.907 1.00 44.34 188 GLN B C 1
ATOM 6725 O O . GLN D 4 188 ? 275.772 357.081 415.882 1.00 44.34 188 GLN B O 1
ATOM 6731 N N . TRP D 4 189 ? 277.251 358.247 414.645 1.00 43.32 189 TRP B N 1
ATOM 6732 C CA . TRP D 4 189 ? 277.283 359.407 415.523 1.00 43.32 189 TRP B CA 1
ATOM 6733 C C . TRP D 4 189 ? 276.488 360.536 414.889 1.00 43.32 189 TRP B C 1
ATOM 6734 O O . TRP D 4 189 ? 276.643 360.812 413.697 1.00 43.32 189 TRP B O 1
ATOM 6745 N N . ILE D 4 190 ? 275.642 361.184 415.680 1.00 42.90 190 ILE B N 1
ATOM 6746 C CA . ILE D 4 190 ? 274.944 362.391 415.250 1.00 42.90 190 ILE B CA 1
ATOM 6747 C C . ILE D 4 190 ? 275.731 363.554 415.839 1.00 42.90 190 ILE B C 1
ATOM 6748 O O . ILE D 4 190 ? 275.487 363.997 416.960 1.00 42.90 190 ILE B O 1
ATOM 6753 N N . ASN D 4 191 ? 276.701 364.042 415.079 1.00 45.07 191 ASN B N 1
ATOM 6754 C CA . ASN D 4 191 ? 277.458 365.225 415.458 1.00 45.07 191 ASN B CA 1
ATOM 6755 C C . ASN D 4 191 ? 276.764 366.439 414.862 1.00 45.07 191 ASN B C 1
ATOM 6756 O O . ASN D 4 191 ? 276.681 366.566 413.639 1.00 45.07 191 ASN B O 1
ATOM 6761 N N . LEU D 4 192 ? 276.291 367.346 415.721 1.00 44.05 192 LEU B N 1
ATOM 6762 C CA . LEU D 4 192 ? 275.493 368.476 415.256 1.00 44.05 192 LEU B CA 1
ATOM 6763 C C . LEU D 4 192 ? 276.302 369.516 414.492 1.00 44.05 192 LEU B C 1
ATOM 6764 O O . LEU D 4 192 ? 275.709 370.449 413.942 1.00 44.05 192 LEU B O 1
ATOM 6769 N N . ARG D 4 193 ? 277.627 369.385 414.448 1.00 45.69 193 ARG B N 1
ATOM 6770 C CA . ARG D 4 193 ? 278.434 370.245 413.593 1.00 45.69 193 ARG B CA 1
ATOM 6771 C C . ARG D 4 193 ? 278.205 369.923 412.120 1.00 45.69 193 ARG B C 1
ATOM 6772 O O . ARG D 4 193 ? 277.962 370.823 411.309 1.00 45.69 193 ARG B O 1
ATOM 6780 N N . THR D 4 194 ? 278.271 368.640 411.753 1.00 45.76 194 THR B N 1
ATOM 6781 C CA . THR D 4 194 ? 278.074 368.207 410.373 1.00 45.76 194 THR B CA 1
ATOM 6782 C C . THR D 4 194 ? 276.812 367.373 410.198 1.00 45.76 194 THR B C 1
ATOM 6783 O O . THR D 4 194 ? 275.970 367.696 409.358 1.00 45.76 194 THR B O 1
ATOM 6787 N N . ASN D 4 195 ? 276.668 366.295 410.962 1.00 46.42 195 ASN B N 1
ATOM 6788 C CA . ASN D 4 195 ? 275.567 365.365 410.771 1.00 46.42 195 ASN B CA 1
ATOM 6789 C C . ASN D 4 195 ? 274.260 365.948 411.302 1.00 46.42 195 ASN B C 1
ATOM 6790 O O . ASN D 4 195 ? 274.240 366.892 412.093 1.00 46.42 195 ASN B O 1
ATOM 6795 N N . ASN D 4 196 ? 273.159 365.374 410.841 1.00 46.10 196 ASN B N 1
ATOM 6796 C CA . ASN D 4 196 ? 271.833 365.687 411.354 1.00 46.10 196 ASN B CA 1
ATOM 6797 C C . ASN D 4 196 ? 271.061 364.454 411.788 1.00 46.10 196 ASN B C 1
ATOM 6798 O O . ASN D 4 196 ? 270.391 364.484 412.822 1.00 46.10 196 ASN B O 1
ATOM 6803 N N . SER D 4 197 ? 271.152 363.360 411.039 1.00 45.77 197 SER B N 1
ATOM 6804 C CA . SER D 4 197 ? 270.382 362.163 411.330 1.00 45.77 197 SER B CA 1
ATOM 6805 C C . SER D 4 197 ? 271.206 360.930 411.001 1.00 45.77 197 SER B C 1
ATOM 6806 O O . SER D 4 197 ? 271.911 360.886 409.991 1.00 45.77 197 SER B O 1
ATOM 6809 N N . ALA D 4 198 ? 271.106 359.927 411.865 1.00 44.22 198 ALA B N 1
ATOM 6810 C CA . ALA D 4 198 ? 271.791 358.657 411.683 1.00 44.22 198 ALA B CA 1
ATOM 6811 C C . ALA D 4 198 ? 270.784 357.603 411.255 1.00 44.22 198 ALA B C 1
ATOM 6812 O O . ALA D 4 198 ? 269.678 357.542 411.799 1.00 44.22 198 ALA B O 1
ATOM 6814 N N . THR D 4 199 ? 271.167 356.776 410.287 1.00 44.92 199 THR B N 1
ATOM 6815 C CA . THR D 4 199 ? 270.301 355.717 409.789 1.00 44.92 199 THR B CA 1
ATOM 6816 C C . THR D 4 199 ? 271.059 354.397 409.736 1.00 44.92 199 THR B C 1
ATOM 6817 O O . THR D 4 199 ? 272.154 354.317 409.170 1.00 44.92 199 THR B O 1
ATOM 6821 N N . ILE D 4 200 ? 270.495 353.377 410.379 1.00 43.61 200 ILE B N 1
ATOM 6822 C CA . ILE D 4 200 ? 271.087 352.047 410.460 1.00 43.61 200 ILE B CA 1
ATOM 6823 C C . ILE D 4 200 ? 270.098 351.053 409.876 1.00 43.61 200 ILE B C 1
ATOM 6824 O O . ILE D 4 200 ? 268.893 351.153 410.128 1.00 43.61 200 ILE B O 1
ATOM 6829 N N . VAL D 4 201 ? 270.601 350.100 409.102 1.00 44.66 201 VAL B N 1
ATOM 6830 C CA . VAL D 4 201 ? 269.808 348.991 408.589 1.00 44.66 201 VAL B CA 1
ATOM 6831 C C . VAL D 4 201 ? 270.344 347.731 409.246 1.00 44.66 201 VAL B C 1
ATOM 6832 O O . VAL D 4 201 ? 271.421 347.245 408.885 1.00 44.66 201 VAL B O 1
ATOM 6836 N N . MET D 4 202 ? 269.610 347.197 410.219 1.00 44.82 202 MET B N 1
ATOM 6837 C CA . MET D 4 202 ? 270.084 346.038 410.961 1.00 44.82 202 MET B CA 1
ATOM 6838 C C . MET D 4 202 ? 269.260 344.815 410.595 1.00 44.82 202 MET B C 1
ATOM 6839 O O . MET D 4 202 ? 268.028 344.852 410.720 1.00 44.82 202 MET B O 1
ATOM 6844 N N . PRO D 4 203 ? 269.878 343.726 410.155 1.00 43.95 203 PRO B N 1
ATOM 6845 C CA . PRO D 4 203 ? 269.127 342.533 409.763 1.00 43.95 203 PRO B CA 1
ATOM 6846 C C . PRO D 4 203 ? 268.703 341.732 410.988 1.00 43.95 203 PRO B C 1
ATOM 6847 O O . PRO D 4 203 ? 268.939 342.119 412.130 1.00 43.95 203 PRO B O 1
ATOM 6851 N N . TYR D 4 204 ? 268.074 340.589 410.731 1.00 46.98 204 TYR B N 1
ATOM 6852 C CA . TYR D 4 204 ? 267.625 339.712 411.805 1.00 46.98 204 TYR B CA 1
ATOM 6853 C C . TYR D 4 204 ? 268.810 338.903 412.308 1.00 46.98 204 TYR B C 1
ATOM 6854 O O . TYR D 4 204 ? 269.347 338.061 411.583 1.00 46.98 204 TYR B O 1
ATOM 6863 N N . ILE D 4 205 ? 269.216 339.149 413.549 1.00 44.77 205 ILE B N 1
ATOM 6864 C CA . ILE D 4 205 ? 270.379 338.503 414.142 1.00 44.77 205 ILE B CA 1
ATOM 6865 C C . ILE D 4 205 ? 269.904 337.664 415.318 1.00 44.77 205 ILE B C 1
ATOM 6866 O O . ILE D 4 205 ? 269.483 338.209 416.347 1.00 44.77 205 ILE B O 1
ATOM 6871 N N . ASN D 4 206 ? 269.987 336.344 415.175 1.00 47.68 206 ASN B N 1
ATOM 6872 C CA . ASN D 4 206 ? 269.577 335.413 416.218 1.00 47.68 206 ASN B CA 1
ATOM 6873 C C . ASN D 4 206 ? 270.232 334.070 415.946 1.00 47.68 206 ASN B C 1
ATOM 6874 O O . ASN D 4 206 ? 270.650 333.779 414.823 1.00 47.68 206 ASN B O 1
ATOM 6879 N N . SER D 4 207 ? 270.311 333.250 416.991 1.00 47.81 207 SER B N 1
ATOM 6880 C CA . SER D 4 207 ? 270.872 331.913 416.874 1.00 47.81 207 SER B CA 1
ATOM 6881 C C . SER D 4 207 ? 269.853 330.881 416.421 1.00 47.81 207 SER B C 1
ATOM 6882 O O . SER D 4 207 ? 270.222 329.724 416.199 1.00 47.81 207 SER B O 1
ATOM 6885 N N . VAL D 4 208 ? 268.591 331.261 416.299 1.00 48.47 208 VAL B N 1
ATOM 6886 C CA . VAL D 4 208 ? 267.546 330.385 415.777 1.00 48.47 208 VAL B CA 1
ATOM 6887 C C . VAL D 4 208 ? 267.004 331.042 414.516 1.00 48.47 208 VAL B C 1
ATOM 6888 O O . VAL D 4 208 ? 267.179 332.257 414.316 1.00 48.47 208 VAL B O 1
ATOM 6892 N N . PRO D 4 209 ? 266.397 330.267 413.608 1.00 48.52 209 PRO B N 1
ATOM 6893 C CA . PRO D 4 209 ? 265.812 330.895 412.408 1.00 48.52 209 PRO B CA 1
ATOM 6894 C C . PRO D 4 209 ? 264.647 331.823 412.706 1.00 48.52 209 PRO B C 1
ATOM 6895 O O . PRO D 4 209 ? 264.585 332.926 412.152 1.00 48.52 209 PRO B O 1
ATOM 6899 N N . MET D 4 210 ? 263.711 331.410 413.557 1.00 51.18 210 MET B N 1
ATOM 6900 C CA . MET D 4 210 ? 262.600 332.260 413.959 1.00 51.18 210 MET B CA 1
ATOM 6901 C C . MET D 4 210 ? 262.405 332.126 415.460 1.00 51.18 210 MET B C 1
ATOM 6902 O O . MET D 4 210 ? 262.599 331.045 416.019 1.00 51.18 210 MET B O 1
ATOM 6907 N N . ASP D 4 211 ? 262.018 333.220 416.110 1.00 52.17 211 ASP B N 1
ATOM 6908 C CA . ASP D 4 211 ? 261.871 333.228 417.557 1.00 52.17 211 ASP B CA 1
ATOM 6909 C C . ASP D 4 211 ? 260.618 334.005 417.929 1.00 52.17 211 ASP B C 1
ATOM 6910 O O . ASP D 4 211 ? 260.108 334.809 417.146 1.00 52.17 211 ASP B O 1
ATOM 6915 N N . ASN D 4 212 ? 260.120 333.740 419.137 1.00 51.35 212 ASN B N 1
ATOM 6916 C CA . ASN D 4 212 ? 259.012 334.506 419.689 1.00 51.35 212 ASN B CA 1
ATOM 6917 C C . ASN D 4 212 ? 259.441 335.946 419.939 1.00 51.35 212 ASN B C 1
ATOM 6918 O O . ASN D 4 212 ? 260.619 336.238 420.158 1.00 51.35 212 ASN B O 1
ATOM 6923 N N . MET D 4 213 ? 258.471 336.853 419.907 1.00 51.65 213 MET B N 1
ATOM 6924 C CA . MET D 4 213 ? 258.751 338.278 419.959 1.00 51.65 213 MET B CA 1
ATOM 6925 C C . MET D 4 213 ? 258.372 338.925 421.282 1.00 51.65 213 MET B C 1
ATOM 6926 O O . MET D 4 213 ? 258.579 340.131 421.445 1.00 51.65 213 MET B O 1
ATOM 6931 N N . TYR D 4 214 ? 257.834 338.165 422.232 1.00 49.56 214 TYR B N 1
ATOM 6932 C CA . TYR D 4 214 ? 257.502 338.703 423.543 1.00 49.56 214 TYR B CA 1
ATOM 6933 C C . TYR D 4 214 ? 258.437 338.240 424.644 1.00 49.56 214 TYR B C 1
ATOM 6934 O O . TYR D 4 214 ? 258.659 338.984 425.600 1.00 49.56 214 TYR B O 1
ATOM 6943 N N . ARG D 4 215 ? 258.996 337.041 424.532 1.00 49.53 215 ARG B N 1
ATOM 6944 C CA . ARG D 4 215 ? 259.906 336.513 425.534 1.00 49.53 215 ARG B CA 1
ATOM 6945 C C . ARG D 4 215 ? 261.364 336.805 425.214 1.00 49.53 215 ARG B C 1
ATOM 6946 O O . ARG D 4 215 ? 262.248 336.319 425.924 1.00 49.53 215 ARG B O 1
ATOM 6954 N N . HIS D 4 216 ? 261.637 337.592 424.171 1.00 48.74 216 HIS B N 1
ATOM 6955 C CA . HIS D 4 216 ? 263.012 337.780 423.713 1.00 48.74 216 HIS B CA 1
ATOM 6956 C C . HIS D 4 216 ? 263.102 339.131 423.004 1.00 48.74 216 HIS B C 1
ATOM 6957 O O . HIS D 4 216 ? 262.671 339.253 421.855 1.00 48.74 216 HIS B O 1
ATOM 6964 N N . TYR D 4 217 ? 263.664 340.125 423.689 1.00 48.00 217 TYR B N 1
ATOM 6965 C CA . TYR D 4 217 ? 264.029 341.369 423.023 1.00 48.00 217 TYR B CA 1
ATOM 6966 C C . TYR D 4 217 ? 265.295 341.136 422.212 1.00 48.00 217 TYR B C 1
ATOM 6967 O O . TYR D 4 217 ? 266.331 340.766 422.773 1.00 48.00 217 TYR B O 1
ATOM 6976 N N . ASN D 4 218 ? 265.209 341.342 420.895 1.00 46.97 218 ASN B N 1
ATOM 6977 C CA . ASN D 4 218 ? 266.314 340.990 420.007 1.00 46.97 218 ASN B CA 1
ATOM 6978 C C . ASN D 4 218 ? 267.507 341.912 420.212 1.00 46.97 218 ASN B C 1
ATOM 6979 O O . ASN D 4 218 ? 268.585 341.468 420.618 1.00 46.97 218 ASN B O 1
ATOM 6984 N N . PHE D 4 219 ? 267.333 343.203 419.950 1.00 44.07 219 PHE B N 1
ATOM 6985 C CA . PHE D 4 219 ? 268.410 344.139 420.233 1.00 44.07 219 PHE B CA 1
ATOM 6986 C C . PHE D 4 219 ? 267.907 345.314 421.057 1.00 44.07 219 PHE B C 1
ATOM 6987 O O . PHE D 4 219 ? 266.760 345.319 421.509 1.00 44.07 219 PHE B O 1
ATOM 6995 N N . THR D 4 220 ? 268.762 346.310 421.257 1.00 42.87 220 THR B N 1
ATOM 6996 C CA . THR D 4 220 ? 268.438 347.454 422.100 1.00 42.87 220 THR B CA 1
ATOM 6997 C C . THR D 4 220 ? 269.060 348.691 421.473 1.00 42.87 220 THR B C 1
ATOM 6998 O O . THR D 4 220 ? 270.284 348.841 421.477 1.00 42.87 220 THR B O 1
ATOM 7002 N N . LEU D 4 221 ? 268.226 349.568 420.929 1.00 41.32 221 LEU B N 1
ATOM 7003 C CA . LEU D 4 221 ? 268.710 350.813 420.351 1.00 41.32 221 LEU B CA 1
ATOM 7004 C C . LEU D 4 221 ? 269.081 351.772 421.473 1.00 41.32 221 LEU B C 1
ATOM 7005 O O . LEU D 4 221 ? 268.218 352.180 422.254 1.00 41.32 221 LEU B O 1
ATOM 7010 N N . MET D 4 222 ? 270.358 352.119 421.566 1.00 43.09 222 MET B N 1
ATOM 7011 C CA . MET D 4 222 ? 270.846 353.037 422.582 1.00 43.09 222 MET B CA 1
ATOM 7012 C C . MET D 4 222 ? 271.268 354.341 421.926 1.00 43.09 222 MET B C 1
ATOM 7013 O O . MET D 4 222 ? 271.978 354.331 420.916 1.00 43.09 222 MET B O 1
ATOM 7018 N N . VAL D 4 223 ? 270.828 355.456 422.499 1.00 42.55 223 VAL B N 1
ATOM 7019 C CA . VAL D 4 223 ? 271.265 356.786 422.100 1.00 42.55 223 VAL B CA 1
ATOM 7020 C C . VAL D 4 223 ? 271.882 357.434 423.329 1.00 42.55 223 VAL B C 1
ATOM 7021 O O . VAL D 4 223 ? 271.187 357.677 424.323 1.00 42.55 223 VAL B O 1
ATOM 7025 N N . ILE D 4 224 ? 273.190 357.690 423.276 1.00 41.37 224 ILE B N 1
ATOM 7026 C CA . ILE D 4 224 ? 273.942 358.178 424.421 1.00 41.37 224 ILE B CA 1
ATOM 7027 C C . ILE D 4 224 ? 274.677 359.452 424.027 1.00 41.37 224 ILE B C 1
ATOM 7028 O O . ILE D 4 224 ? 275.514 359.425 423.122 1.00 41.37 224 ILE B O 1
ATOM 7033 N N . PRO D 4 225 ? 274.402 360.591 424.664 1.00 41.98 225 PRO B N 1
ATOM 7034 C CA . PRO D 4 225 ? 275.199 361.800 424.410 1.00 41.98 225 PRO B CA 1
ATOM 7035 C C . PRO D 4 225 ? 276.585 361.662 425.018 1.00 41.98 225 PRO B C 1
ATOM 7036 O O . PRO D 4 225 ? 276.727 361.494 426.230 1.00 41.98 225 PRO B O 1
ATOM 7040 N N . PHE D 4 226 ? 277.611 361.736 424.172 1.00 42.71 226 PHE B N 1
ATOM 7041 C CA . PHE D 4 226 ? 278.988 361.718 424.655 1.00 42.71 226 PHE B CA 1
ATOM 7042 C C . PHE D 4 226 ? 279.462 363.131 424.975 1.00 42.71 226 PHE B C 1
ATOM 7043 O O . PHE D 4 226 ? 279.837 363.427 426.113 1.00 42.71 226 PHE B O 1
ATOM 7051 N N . ALA D 4 227 ? 279.440 364.013 423.983 1.00 43.74 227 ALA B N 1
ATOM 7052 C CA . ALA D 4 227 ? 279.667 365.433 424.202 1.00 43.74 227 ALA B CA 1
ATOM 7053 C C . ALA D 4 227 ? 278.324 366.083 424.495 1.00 43.74 227 ALA B C 1
ATOM 7054 O O . ALA D 4 227 ? 277.422 366.051 423.651 1.00 43.74 227 ALA B O 1
ATOM 7056 N N . LYS D 4 228 ? 278.187 366.655 425.689 1.00 45.70 228 LYS B N 1
ATOM 7057 C CA . LYS D 4 228 ? 276.912 367.210 426.112 1.00 45.70 228 LYS B CA 1
ATOM 7058 C C . LYS D 4 228 ? 276.592 368.479 425.328 1.00 45.70 228 LYS B C 1
ATOM 7059 O O . LYS D 4 228 ? 277.465 369.117 424.736 1.00 45.70 228 LYS B O 1
ATOM 7065 N N . LEU D 4 229 ? 275.312 368.829 425.317 1.00 45.06 229 LEU B N 1
ATOM 7066 C CA . LEU D 4 229 ? 274.810 369.894 424.460 1.00 45.06 229 LEU B CA 1
ATOM 7067 C C . LEU D 4 229 ? 274.908 371.234 425.176 1.00 45.06 229 LEU B C 1
ATOM 7068 O O . LEU D 4 229 ? 274.322 371.420 426.246 1.00 45.06 229 LEU B O 1
ATOM 7073 N N . GLU D 4 230 ? 275.653 372.159 424.583 1.00 46.95 230 GLU B N 1
ATOM 7074 C CA . GLU D 4 230 ? 275.784 373.514 425.085 1.00 46.95 230 GLU B CA 1
ATOM 7075 C C . GLU D 4 230 ? 275.304 374.488 424.022 1.00 46.95 230 GLU B C 1
ATOM 7076 O O . GLU D 4 230 ? 275.466 374.250 422.823 1.00 46.95 230 GLU B O 1
ATOM 7082 N N . HIS D 4 231 ? 274.709 375.587 424.472 1.00 49.21 231 HIS B N 1
ATOM 7083 C CA . HIS D 4 231 ? 274.304 376.660 423.576 1.00 49.21 231 HIS B CA 1
ATOM 7084 C C . HIS D 4 231 ? 274.241 377.948 424.380 1.00 49.21 231 HIS B C 1
ATOM 7085 O O . HIS D 4 231 ? 274.388 377.949 425.604 1.00 49.21 231 HIS B O 1
ATOM 7092 N N . SER D 4 232 ? 274.028 379.050 423.672 1.00 53.08 232 SER B N 1
ATOM 7093 C CA . SER D 4 232 ? 273.755 380.305 424.343 1.00 53.08 232 SER B CA 1
ATOM 7094 C C . SER D 4 232 ? 272.339 380.272 424.918 1.00 53.08 232 SER B C 1
ATOM 7095 O O . SER D 4 232 ? 271.470 379.571 424.394 1.00 53.08 232 SER B O 1
ATOM 7098 N N . PRO D 4 233 ? 272.088 380.994 426.016 1.00 53.92 233 PRO B N 1
ATOM 7099 C CA . PRO D 4 233 ? 270.724 381.029 426.570 1.00 53.92 233 PRO B CA 1
ATOM 7100 C C . PRO D 4 233 ? 269.711 381.734 425.684 1.00 53.92 233 PRO B C 1
ATOM 7101 O O . PRO D 4 233 ? 268.507 381.514 425.865 1.00 53.92 233 PRO B O 1
ATOM 7105 N N . GLN D 4 234 ? 270.147 382.567 424.738 1.00 57.34 234 GLN B N 1
ATOM 7106 C CA . GLN D 4 234 ? 269.219 383.224 423.827 1.00 57.34 234 GLN B CA 1
ATOM 7107 C C . GLN D 4 234 ? 268.717 382.296 422.730 1.00 57.34 234 GLN B C 1
ATOM 7108 O O . GLN D 4 234 ? 267.675 382.579 422.130 1.00 57.34 234 GLN B O 1
ATOM 7114 N N . ALA D 4 235 ? 269.427 381.206 422.455 1.00 54.74 235 ALA B N 1
ATOM 7115 C CA . ALA D 4 235 ? 269.017 380.281 421.411 1.00 54.74 235 ALA B CA 1
ATOM 7116 C C . ALA D 4 235 ? 267.849 379.419 421.886 1.00 54.74 235 ALA B C 1
ATOM 7117 O O . ALA D 4 235 ? 267.448 379.449 423.053 1.00 54.74 235 ALA B O 1
ATOM 7119 N N . SER D 4 236 ? 267.297 378.644 420.955 1.00 54.63 236 SER B N 1
ATOM 7120 C CA . SER D 4 236 ? 266.168 377.776 421.262 1.00 54.63 236 SER B CA 1
ATOM 7121 C C . SER D 4 236 ? 266.640 376.597 422.100 1.00 54.63 236 SER B C 1
ATOM 7122 O O . SER D 4 236 ? 267.559 375.874 421.705 1.00 54.63 236 SER B O 1
ATOM 7125 N N . THR D 4 237 ? 266.010 376.403 423.255 1.00 54.27 237 THR B N 1
ATOM 7126 C CA . THR D 4 237 ? 266.503 375.466 424.253 1.00 54.27 237 THR B CA 1
ATOM 7127 C C . THR D 4 237 ? 265.889 374.078 424.150 1.00 54.27 237 THR B C 1
ATOM 7128 O O . THR D 4 237 ? 266.349 373.167 424.847 1.00 54.27 237 THR B O 1
ATOM 7132 N N . TYR D 4 238 ? 264.874 373.884 423.318 1.00 52.90 238 TYR B N 1
ATOM 7133 C CA . TYR D 4 238 ? 264.213 372.589 423.187 1.00 52.90 238 TYR B CA 1
ATOM 7134 C C . TYR D 4 238 ? 264.592 371.982 421.844 1.00 52.90 238 TYR B C 1
ATOM 7135 O O . TYR D 4 238 ? 264.082 372.396 420.800 1.00 52.90 238 TYR B O 1
ATOM 7144 N N . VAL D 4 239 ? 265.481 370.998 421.877 1.00 47.68 239 VAL B N 1
ATOM 7145 C CA . VAL D 4 239 ? 265.856 370.227 420.701 1.00 47.68 239 VAL B CA 1
ATOM 7146 C C . VAL D 4 239 ? 265.496 368.766 420.950 1.00 47.68 239 VAL B C 1
ATOM 7147 O O . VAL D 4 239 ? 266.060 368.129 421.844 1.00 47.68 239 VAL B O 1
ATOM 7151 N N . PRO D 4 240 ? 264.545 368.202 420.220 1.00 45.58 240 PRO B N 1
ATOM 7152 C CA . PRO D 4 240 ? 264.094 366.842 420.503 1.00 45.58 240 PRO B CA 1
ATOM 7153 C C . PRO D 4 240 ? 264.869 365.810 419.695 1.00 45.58 240 PRO B C 1
ATOM 7154 O O . PRO D 4 240 ? 265.635 366.134 418.788 1.00 45.58 240 PRO B O 1
ATOM 7158 N N . ILE D 4 241 ? 264.652 364.549 420.051 1.00 43.99 241 ILE B N 1
ATOM 7159 C CA . ILE D 4 241 ? 265.223 363.408 419.347 1.00 43.99 241 ILE B CA 1
ATOM 7160 C C . ILE D 4 241 ? 264.070 362.458 419.059 1.00 43.99 241 ILE B C 1
ATOM 7161 O O . ILE D 4 241 ? 263.515 361.854 419.983 1.00 43.99 241 ILE B O 1
ATOM 7166 N N . THR D 4 242 ? 263.693 362.340 417.792 1.00 43.15 242 THR B N 1
ATOM 7167 C CA . THR D 4 242 ? 262.586 361.487 417.388 1.00 43.15 242 THR B CA 1
ATOM 7168 C C . THR D 4 242 ? 263.143 360.277 416.659 1.00 43.15 242 THR B C 1
ATOM 7169 O O . THR D 4 242 ? 263.991 360.420 415.774 1.00 43.15 242 THR B O 1
ATOM 7173 N N . VAL D 4 243 ? 262.667 359.093 417.026 1.00 43.30 243 VAL B N 1
ATOM 7174 C CA . VAL D 4 243 ? 263.140 357.842 416.450 1.00 43.30 243 VAL B CA 1
ATOM 7175 C C . VAL D 4 243 ? 262.013 357.242 415.627 1.00 43.30 243 VAL B C 1
ATOM 7176 O O . VAL D 4 243 ? 260.947 356.919 416.164 1.00 43.30 243 VAL B O 1
ATOM 7180 N N . THR D 4 244 ? 262.242 357.103 414.327 1.00 42.37 244 THR B N 1
ATOM 7181 C CA . THR D 4 244 ? 261.319 356.417 413.434 1.00 42.37 244 THR B CA 1
ATOM 7182 C C . THR D 4 244 ? 261.974 355.124 412.980 1.00 42.37 244 THR B C 1
ATOM 7183 O O . THR D 4 244 ? 263.028 355.152 412.337 1.00 42.37 244 THR B O 1
ATOM 7187 N N . VAL D 4 245 ? 261.353 353.998 413.309 1.00 42.84 245 VAL B N 1
ATOM 7188 C CA . VAL D 4 245 ? 261.889 352.682 412.998 1.00 42.84 245 VAL B CA 1
ATOM 7189 C C . VAL D 4 245 ? 260.914 351.978 412.062 1.00 42.84 245 VAL B C 1
ATOM 7190 O O . VAL D 4 245 ? 259.694 352.130 412.188 1.00 42.84 245 VAL B O 1
ATOM 7194 N N . ALA D 4 246 ? 261.454 351.267 411.076 1.00 44.04 246 ALA B N 1
ATOM 7195 C CA . ALA D 4 246 ? 260.654 350.570 410.093 1.00 44.04 246 ALA B CA 1
ATOM 7196 C C . ALA D 4 246 ? 261.045 349.102 410.050 1.00 44.04 246 ALA B C 1
ATOM 7197 O O . ALA D 4 246 ? 262.232 348.791 409.883 1.00 44.04 246 ALA B O 1
ATOM 7199 N N . PRO D 4 247 ? 260.101 348.180 410.213 1.00 44.73 247 PRO B N 1
ATOM 7200 C CA . PRO D 4 247 ? 260.409 346.766 409.993 1.00 44.73 247 PRO B CA 1
ATOM 7201 C C . PRO D 4 247 ? 260.712 346.494 408.530 1.00 44.73 247 PRO B C 1
ATOM 7202 O O . PRO D 4 247 ? 260.317 347.248 407.640 1.00 44.73 247 PRO B O 1
ATOM 7206 N N . MET D 4 248 ? 261.439 345.411 408.285 1.00 46.09 248 MET B N 1
ATOM 7207 C CA . MET D 4 248 ? 261.881 345.086 406.937 1.00 46.09 248 MET B CA 1
ATOM 7208 C C . MET D 4 248 ? 261.933 343.578 406.778 1.00 46.09 248 MET B C 1
ATOM 7209 O O . MET D 4 248 ? 262.555 342.896 407.599 1.00 46.09 248 MET B O 1
ATOM 7214 N N . CYS D 4 249 ? 261.287 343.083 405.717 1.00 49.90 249 CYS B N 1
ATOM 7215 C CA . CYS D 4 249 ? 261.228 341.664 405.356 1.00 49.90 249 CYS B CA 1
ATOM 7216 C C . CYS D 4 249 ? 260.659 340.825 406.503 1.00 49.90 249 CYS B C 1
ATOM 7217 O O . CYS D 4 249 ? 261.278 339.881 406.994 1.00 49.90 249 CYS B O 1
ATOM 7220 N N . ALA D 4 250 ? 259.460 341.205 406.931 1.00 49.44 250 ALA B N 1
ATOM 7221 C CA . ALA D 4 250 ? 258.797 340.560 408.051 1.00 49.44 250 ALA B CA 1
ATOM 7222 C C . ALA D 4 250 ? 258.001 339.357 407.578 1.00 49.44 250 ALA B C 1
ATOM 7223 O O . ALA D 4 250 ? 257.323 339.413 406.550 1.00 49.44 250 ALA B O 1
ATOM 7225 N N . GLU D 4 251 ? 258.086 338.265 408.333 1.00 51.25 251 GLU B N 1
ATOM 7226 C CA . GLU D 4 251 ? 257.230 337.117 408.086 1.00 51.25 251 GLU B CA 1
ATOM 7227 C C . GLU D 4 251 ? 256.949 336.421 409.408 1.00 51.25 251 GLU B C 1
ATOM 7228 O O . GLU D 4 251 ? 257.776 336.429 410.323 1.00 51.25 251 GLU B O 1
ATOM 7234 N N . TYR D 4 252 ? 255.762 335.830 409.501 1.00 50.23 252 TYR B N 1
ATOM 7235 C CA . TYR D 4 252 ? 255.228 335.310 410.749 1.00 50.23 252 TYR B CA 1
ATOM 7236 C C . TYR D 4 252 ? 254.774 333.875 410.545 1.00 50.23 252 TYR B C 1
ATOM 7237 O O . TYR D 4 252 ? 254.417 333.468 409.440 1.00 50.23 252 TYR B O 1
ATOM 7246 N N . ASN D 4 253 ? 254.764 333.109 411.629 1.00 48.16 253 ASN B N 1
ATOM 7247 C CA . ASN D 4 253 ? 254.421 331.698 411.539 1.00 48.16 253 ASN B CA 1
ATOM 7248 C C . ASN D 4 253 ? 253.722 331.283 412.821 1.00 48.16 253 ASN B C 1
ATOM 7249 O O . ASN D 4 253 ? 253.848 331.939 413.857 1.00 48.16 253 ASN B O 1
ATOM 7254 N N . GLY D 4 254 ? 252.992 330.175 412.741 1.00 46.84 254 GLY B N 1
ATOM 7255 C CA . GLY D 4 254 ? 252.297 329.669 413.905 1.00 46.84 254 GLY B CA 1
ATOM 7256 C C . GLY D 4 254 ? 251.109 330.510 414.317 1.00 46.84 254 GLY B C 1
ATOM 7257 O O . GLY D 4 254 ? 251.176 331.218 415.324 1.00 46.84 254 GLY B O 1
ATOM 7258 N N . LEU D 4 255 ? 250.038 330.474 413.524 1.00 47.08 255 LEU B N 1
ATOM 7259 C CA . LEU D 4 255 ? 248.825 331.211 413.853 1.00 47.08 255 LEU B CA 1
ATOM 7260 C C . LEU D 4 255 ? 248.181 330.653 415.116 1.00 47.08 255 LEU B C 1
ATOM 7261 O O . LEU D 4 255 ? 248.342 329.477 415.450 1.00 47.08 255 LEU B O 1
ATOM 7266 N N . ARG D 4 256 ? 247.437 331.508 415.810 1.00 48.85 256 ARG B N 1
ATOM 7267 C CA . ARG D 4 256 ? 247.020 331.258 417.179 1.00 48.85 256 ARG B CA 1
ATOM 7268 C C . ARG D 4 256 ? 245.926 332.256 417.533 1.00 48.85 256 ARG B C 1
ATOM 7269 O O . ARG D 4 256 ? 245.571 333.126 416.735 1.00 48.85 256 ARG B O 1
ATOM 7277 N N . LEU D 4 257 ? 245.388 332.132 418.741 1.00 49.03 257 LEU B N 1
ATOM 7278 C CA . LEU D 4 257 ? 244.501 333.158 419.263 1.00 49.03 257 LEU B CA 1
ATOM 7279 C C . LEU D 4 257 ? 245.310 334.349 419.772 1.00 49.03 257 LEU B C 1
ATOM 7280 O O . LEU D 4 257 ? 246.539 334.388 419.676 1.00 49.03 257 LEU B O 1
ATOM 7285 N N . ALA D 4 258 ? 244.600 335.334 420.315 1.00 50.39 258 ALA B N 1
ATOM 7286 C CA . ALA D 4 258 ? 245.250 336.552 420.775 1.00 50.39 258 ALA B CA 1
ATOM 7287 C C . ALA D 4 258 ? 246.059 336.294 422.039 1.00 50.39 258 ALA B C 1
ATOM 7288 O O . ALA D 4 258 ? 245.596 335.630 422.970 1.00 50.39 258 ALA B O 1
ATOM 7290 N N . GLY D 4 259 ? 247.277 336.830 422.070 1.00 55.61 259 GLY B N 1
ATOM 7291 C CA . GLY D 4 259 ? 248.133 336.654 423.224 1.00 55.61 259 GLY B CA 1
ATOM 7292 C C . GLY D 4 259 ? 247.773 337.586 424.368 1.00 55.61 259 GLY B C 1
ATOM 7293 O O . GLY D 4 259 ? 246.655 338.092 424.468 1.00 55.61 259 GLY B O 1
ATOM 7294 N N . HIS D 4 260 ? 248.735 337.827 425.263 1.00 59.10 260 HIS B N 1
ATOM 7295 C CA . HIS D 4 260 ? 250.096 337.295 425.199 1.00 59.10 260 HIS B CA 1
ATOM 7296 C C . HIS D 4 260 ? 250.542 336.804 426.571 1.00 59.10 260 HIS B C 1
ATOM 7297 O O . HIS D 4 260 ? 251.122 337.561 427.347 1.00 59.10 260 HIS B O 1
ATOM 7304 N N . GLN D 4 261 ? 250.277 335.537 426.864 1.00 62.27 261 GLN B N 1
ATOM 7305 C CA . GLN D 4 261 ? 250.605 334.975 428.168 1.00 62.27 261 GLN B CA 1
ATOM 7306 C C . GLN D 4 261 ? 250.780 333.466 428.094 1.00 62.27 261 GLN B C 1
ATOM 7307 O O . GLN D 4 261 ? 250.912 332.796 429.118 1.00 62.27 261 GLN B O 1
ATOM 7314 N N . GLY E 5 1 ? 302.974 291.643 420.991 1.00 41.82 1 GLY C N 1
ATOM 7315 C CA . GLY E 5 1 ? 302.543 292.751 420.160 1.00 41.82 1 GLY C CA 1
ATOM 7316 C C . GLY E 5 1 ? 303.703 293.582 419.657 1.00 41.82 1 GLY C C 1
ATOM 7317 O O . GLY E 5 1 ? 304.856 293.171 419.763 1.00 41.82 1 GLY C O 1
ATOM 7318 N N . LEU E 5 2 ? 303.394 294.744 419.104 1.00 41.51 2 LEU C N 1
ATOM 7319 C CA . LEU E 5 2 ? 304.424 295.654 418.617 1.00 41.51 2 LEU C CA 1
ATOM 7320 C C . LEU E 5 2 ? 305.171 296.260 419.798 1.00 41.51 2 LEU C C 1
ATOM 7321 O O . LEU E 5 2 ? 304.535 296.839 420.685 1.00 41.51 2 LEU C O 1
ATOM 7326 N N . PRO E 5 3 ? 306.497 296.140 419.865 1.00 40.01 3 PRO C N 1
ATOM 7327 C CA . PRO E 5 3 ? 307.243 296.637 421.029 1.00 40.01 3 PRO C CA 1
ATOM 7328 C C . PRO E 5 3 ? 307.393 298.149 420.987 1.00 40.01 3 PRO C C 1
ATOM 7329 O O . PRO E 5 3 ? 308.135 298.695 420.165 1.00 40.01 3 PRO C O 1
ATOM 7333 N N . THR E 5 4 ? 306.692 298.832 421.884 1.00 42.87 4 THR C N 1
ATOM 7334 C CA . THR E 5 4 ? 306.794 300.273 422.009 1.00 42.87 4 THR C CA 1
ATOM 7335 C C . THR E 5 4 ? 307.655 300.626 423.216 1.00 42.87 4 THR C C 1
ATOM 7336 O O . THR E 5 4 ? 308.182 299.760 423.916 1.00 42.87 4 THR C O 1
ATOM 7340 N N . MET E 5 5 ? 307.788 301.925 423.465 1.00 46.17 5 MET C N 1
ATOM 7341 C CA . MET E 5 5 ? 308.610 302.420 424.564 1.00 46.17 5 MET C CA 1
ATOM 7342 C C . MET E 5 5 ? 308.100 303.798 424.945 1.00 46.17 5 MET C C 1
ATOM 7343 O O . MET E 5 5 ? 308.005 304.677 424.085 1.00 46.17 5 MET C O 1
ATOM 7348 N N . ASN E 5 6 ? 307.767 303.984 426.218 1.00 42.87 6 ASN C N 1
ATOM 7349 C CA . ASN E 5 6 ? 307.233 305.259 426.677 1.00 42.87 6 ASN C CA 1
ATOM 7350 C C . ASN E 5 6 ? 308.343 306.299 426.750 1.00 42.87 6 ASN C C 1
ATOM 7351 O O . ASN E 5 6 ? 309.276 306.170 427.548 1.00 42.87 6 ASN C O 1
ATOM 7356 N N . THR E 5 7 ? 308.239 307.329 425.919 1.00 39.31 7 THR C N 1
ATOM 7357 C CA . THR E 5 7 ? 309.181 308.430 425.947 1.00 39.31 7 THR C CA 1
ATOM 7358 C C . THR E 5 7 ? 308.901 309.311 427.166 1.00 39.31 7 THR C C 1
ATOM 7359 O O . THR E 5 7 ? 307.839 309.200 427.784 1.00 39.31 7 THR C O 1
ATOM 7363 N N . PRO E 5 8 ? 309.870 310.129 427.586 1.00 38.00 8 PRO C N 1
ATOM 7364 C CA . PRO E 5 8 ? 309.565 311.180 428.561 1.00 38.00 8 PRO C CA 1
ATOM 7365 C C . PRO E 5 8 ? 308.505 312.134 428.036 1.00 38.00 8 PRO C C 1
ATOM 7366 O O . PRO E 5 8 ? 308.555 312.581 426.889 1.00 38.00 8 PRO C O 1
ATOM 7370 N N . GLY E 5 9 ? 307.536 312.432 428.887 1.00 41.29 9 GLY C N 1
ATOM 7371 C CA . GLY E 5 9 ? 306.346 313.135 428.482 1.00 41.29 9 GLY C CA 1
ATOM 7372 C C . GLY E 5 9 ? 305.129 312.258 428.321 1.00 41.29 9 GLY C C 1
ATOM 7373 O O . GLY E 5 9 ? 304.296 312.540 427.455 1.00 41.29 9 GLY C O 1
ATOM 7374 N N . SER E 5 10 ? 305.003 311.203 429.117 1.00 42.85 10 SER C N 1
ATOM 7375 C CA . SER E 5 10 ? 303.885 310.279 429.039 1.00 42.85 10 SER C CA 1
ATOM 7376 C C . SER E 5 10 ? 303.028 310.394 430.289 1.00 42.85 10 SER C C 1
ATOM 7377 O O . SER E 5 10 ? 303.534 310.695 431.374 1.00 42.85 10 SER C O 1
ATOM 7380 N N . THR E 5 11 ? 301.726 310.135 430.111 1.00 44.04 11 THR C N 1
ATOM 7381 C CA . THR E 5 11 ? 300.689 310.245 431.149 1.00 44.04 11 THR C CA 1
ATOM 7382 C C . THR E 5 11 ? 300.692 311.618 431.816 1.00 44.04 11 THR C C 1
ATOM 7383 O O . THR E 5 11 ? 300.517 311.743 433.029 1.00 44.04 11 THR C O 1
ATOM 7387 N N . GLN E 5 12 ? 300.901 312.656 431.018 1.00 42.09 12 GLN C N 1
ATOM 7388 C CA . GLN E 5 12 ? 300.885 314.026 431.498 1.00 42.09 12 GLN C CA 1
ATOM 7389 C C . GLN E 5 12 ? 299.681 314.756 430.927 1.00 42.09 12 GLN C C 1
ATOM 7390 O O . GLN E 5 12 ? 299.040 314.300 429.978 1.00 42.09 12 GLN C O 1
ATOM 7396 N N . PHE E 5 13 ? 299.378 315.901 431.522 1.00 44.37 13 PHE C N 1
ATOM 7397 C CA . PHE E 5 13 ? 298.291 316.758 431.067 1.00 44.37 13 PHE C CA 1
ATOM 7398 C C . PHE E 5 13 ? 298.905 318.100 430.691 1.00 44.37 13 PHE C C 1
ATOM 7399 O O . PHE E 5 13 ? 298.993 319.011 431.516 1.00 44.37 13 PHE C O 1
ATOM 7407 N N . LEU E 5 14 ? 299.344 318.215 429.445 1.00 47.40 14 LEU C N 1
ATOM 7408 C CA . LEU E 5 14 ? 299.722 319.514 428.917 1.00 47.40 14 LEU C CA 1
ATOM 7409 C C . LEU E 5 14 ? 298.463 320.324 428.647 1.00 47.40 14 LEU C C 1
ATOM 7410 O O . LEU E 5 14 ? 297.471 319.804 428.131 1.00 47.40 14 LEU C O 1
ATOM 7415 N N . THR E 5 15 ? 298.500 321.604 429.017 1.00 48.25 15 THR C N 1
ATOM 7416 C CA . THR E 5 15 ? 297.296 322.424 428.961 1.00 48.25 15 THR C CA 1
ATOM 7417 C C . THR E 5 15 ? 296.950 322.818 427.528 1.00 48.25 15 THR C C 1
ATOM 7418 O O . THR E 5 15 ? 295.772 322.999 427.202 1.00 48.25 15 THR C O 1
ATOM 7422 N N . SER E 5 16 ? 297.945 322.906 426.650 1.00 49.47 16 SER C N 1
ATOM 7423 C CA . SER E 5 16 ? 297.706 323.385 425.295 1.00 49.47 16 SER C CA 1
ATOM 7424 C C . SER E 5 16 ? 298.049 322.339 424.243 1.00 49.47 16 SER C C 1
ATOM 7425 O O . SER E 5 16 ? 298.689 322.654 423.236 1.00 49.47 16 SER C O 1
ATOM 7428 N N . ASP E 5 17 ? 297.631 321.098 424.461 1.00 53.63 17 ASP C N 1
ATOM 7429 C CA . ASP E 5 17 ? 297.866 320.017 423.517 1.00 53.63 17 ASP C CA 1
ATOM 7430 C C . ASP E 5 17 ? 296.701 319.896 422.544 1.00 53.63 17 ASP C C 1
ATOM 7431 O O . ASP E 5 17 ? 295.596 320.378 422.798 1.00 53.63 17 ASP C O 1
ATOM 7436 N N . ASP E 5 18 ? 296.962 319.229 421.419 1.00 56.26 18 ASP C N 1
ATOM 7437 C CA . ASP E 5 18 ? 295.929 318.898 420.435 1.00 56.26 18 ASP C CA 1
ATOM 7438 C C . ASP E 5 18 ? 296.025 317.399 420.118 1.00 56.26 18 ASP C C 1
ATOM 7439 O O . ASP E 5 18 ? 296.648 316.955 419.152 1.00 56.26 18 ASP C O 1
ATOM 7444 N N . PHE E 5 19 ? 295.381 316.602 420.960 1.00 51.75 19 PHE C N 1
ATOM 7445 C CA . PHE E 5 19 ? 295.342 315.158 420.807 1.00 51.75 19 PHE C CA 1
ATOM 7446 C C . PHE E 5 19 ? 293.914 314.725 420.522 1.00 51.75 19 PHE C C 1
ATOM 7447 O O . PHE E 5 19 ? 292.967 315.469 420.789 1.00 51.75 19 PHE C O 1
ATOM 7455 N N . GLN E 5 20 ? 293.764 313.527 419.969 1.00 50.06 20 GLN C N 1
ATOM 7456 C CA . GLN E 5 20 ? 292.432 312.985 419.758 1.00 50.06 20 GLN C CA 1
ATOM 7457 C C . GLN E 5 20 ? 291.919 312.365 421.048 1.00 50.06 20 GLN C C 1
ATOM 7458 O O . GLN E 5 20 ? 292.694 312.015 421.940 1.00 50.06 20 GLN C O 1
ATOM 7464 N N . SER E 5 21 ? 290.604 312.238 421.149 1.00 51.04 21 SER C N 1
ATOM 7465 C CA . SER E 5 21 ? 289.976 311.760 422.365 1.00 51.04 21 SER C CA 1
ATOM 7466 C C . SER E 5 21 ? 288.685 311.029 422.029 1.00 51.04 21 SER C C 1
ATOM 7467 O O . SER E 5 21 ? 287.989 311.406 421.084 1.00 51.04 21 SER C O 1
ATOM 7470 N N . PRO E 5 22 ? 288.346 309.974 422.775 1.00 50.08 22 PRO C N 1
ATOM 7471 C CA . PRO E 5 22 ? 287.133 309.208 422.453 1.00 50.08 22 PRO C CA 1
ATOM 7472 C C . PRO E 5 22 ? 285.876 309.983 422.816 1.00 50.08 22 PRO C C 1
ATOM 7473 O O . PRO E 5 22 ? 285.767 310.542 423.908 1.00 50.08 22 PRO C O 1
ATOM 7477 N N . SER E 5 23 ? 284.930 310.021 421.884 1.00 51.00 23 SER C N 1
ATOM 7478 C CA . SER E 5 23 ? 283.695 310.759 422.091 1.00 51.00 23 SER C CA 1
ATOM 7479 C C . SER E 5 23 ? 282.784 310.017 423.058 1.00 51.00 23 SER C C 1
ATOM 7480 O O . SER E 5 23 ? 282.830 308.791 423.172 1.00 51.00 23 SER C O 1
ATOM 7483 N N . ALA E 5 24 ? 281.949 310.778 423.763 1.00 48.77 24 ALA C N 1
ATOM 7484 C CA . ALA E 5 24 ? 281.056 310.182 424.747 1.00 48.77 24 ALA C CA 1
ATOM 7485 C C . ALA E 5 24 ? 279.693 309.847 424.163 1.00 48.77 24 ALA C C 1
ATOM 7486 O O . ALA E 5 24 ? 279.096 308.834 424.539 1.00 48.77 24 ALA C O 1
ATOM 7488 N N . MET E 5 25 ? 279.179 310.688 423.269 1.00 51.36 25 MET C N 1
ATOM 7489 C CA . MET E 5 25 ? 277.928 310.420 422.568 1.00 51.36 25 MET C CA 1
ATOM 7490 C C . MET E 5 25 ? 278.241 310.068 421.122 1.00 51.36 25 MET C C 1
ATOM 7491 O O . MET E 5 25 ? 278.385 310.970 420.283 1.00 51.36 25 MET C O 1
ATOM 7496 N N . PRO E 5 26 ? 278.357 308.791 420.774 1.00 49.57 26 PRO C N 1
ATOM 7497 C CA . PRO E 5 26 ? 278.741 308.432 419.409 1.00 49.57 26 PRO C CA 1
ATOM 7498 C C . PRO E 5 26 ? 277.580 308.555 418.438 1.00 49.57 26 PRO C C 1
ATOM 7499 O O . PRO E 5 26 ? 276.421 308.320 418.788 1.00 49.57 26 PRO C O 1
ATOM 7503 N N . GLN E 5 27 ? 277.934 308.922 417.199 1.00 49.67 27 GLN C N 1
ATOM 7504 C CA . GLN E 5 27 ? 276.996 309.165 416.095 1.00 49.67 27 GLN C CA 1
ATOM 7505 C C . GLN E 5 27 ? 275.940 310.204 416.462 1.00 49.67 27 GLN C C 1
ATOM 7506 O O . GLN E 5 27 ? 274.760 310.058 416.139 1.00 49.67 27 GLN C O 1
ATOM 7512 N N . PHE E 5 28 ? 276.365 311.260 417.146 1.00 48.53 28 PHE C N 1
ATOM 7513 C CA . PHE E 5 28 ? 275.448 312.331 417.501 1.00 48.53 28 PHE C CA 1
ATOM 7514 C C . PHE E 5 28 ? 275.113 313.164 416.273 1.00 48.53 28 PHE C C 1
ATOM 7515 O O . PHE E 5 28 ? 275.978 313.455 415.444 1.00 48.53 28 PHE C O 1
ATOM 7523 N N . ASP E 5 29 ? 273.849 313.551 416.163 1.00 52.32 29 ASP C N 1
ATOM 7524 C CA . ASP E 5 29 ? 273.372 314.373 415.060 1.00 52.32 29 ASP C CA 1
ATOM 7525 C C . ASP E 5 29 ? 273.385 315.821 415.533 1.00 52.32 29 ASP C C 1
ATOM 7526 O O . ASP E 5 29 ? 272.554 316.218 416.355 1.00 52.32 29 ASP C O 1
ATOM 7531 N N . VAL E 5 30 ? 274.328 316.606 415.020 1.00 46.92 30 VAL C N 1
ATOM 7532 C CA . VAL E 5 30 ? 274.405 318.007 415.400 1.00 46.92 30 VAL C CA 1
ATOM 7533 C C . VAL E 5 30 ? 273.308 318.794 414.692 1.00 46.92 30 VAL C C 1
ATOM 7534 O O . VAL E 5 30 ? 272.711 318.348 413.709 1.00 46.92 30 VAL C O 1
ATOM 7538 N N . THR E 5 31 ? 273.035 319.957 415.208 1.00 46.31 31 THR C N 1
ATOM 7539 C CA . THR E 5 31 ? 272.021 320.828 414.635 1.00 46.31 31 THR C CA 1
ATOM 7540 C C . THR E 5 31 ? 272.647 321.645 413.511 1.00 46.31 31 THR C C 1
ATOM 7541 O O . THR E 5 31 ? 273.727 322.212 413.707 1.00 46.31 31 THR C O 1
ATOM 7545 N N . PRO E 5 32 ? 272.029 321.702 412.328 1.00 47.39 32 PRO C N 1
ATOM 7546 C CA . PRO E 5 32 ? 272.693 322.328 411.174 1.00 47.39 32 PRO C CA 1
ATOM 7547 C C . PRO E 5 32 ? 272.858 323.831 411.326 1.00 47.39 32 PRO C C 1
ATOM 7548 O O . PRO E 5 32 ? 271.938 324.539 411.739 1.00 47.39 32 PRO C O 1
ATOM 7552 N N . GLU E 5 33 ? 274.053 324.309 410.986 1.00 49.00 33 GLU C N 1
ATOM 7553 C CA . GLU E 5 33 ? 274.372 325.721 411.108 1.00 49.00 33 GLU C CA 1
ATOM 7554 C C . GLU E 5 33 ? 273.659 326.530 410.029 1.00 49.00 33 GLU C C 1
ATOM 7555 O O . GLU E 5 33 ? 273.228 326.005 409.000 1.00 49.00 33 GLU C O 1
ATOM 7561 N N . ILE E 5 34 ? 273.524 327.830 410.284 1.00 49.56 34 ILE C N 1
ATOM 7562 C CA . ILE E 5 34 ? 272.854 328.742 409.371 1.00 49.56 34 ILE C CA 1
ATOM 7563 C C . ILE E 5 34 ? 273.725 329.975 409.179 1.00 49.56 34 ILE C C 1
ATOM 7564 O O . ILE E 5 34 ? 274.712 330.189 409.884 1.00 49.56 34 ILE C O 1
ATOM 7569 N N . GLN E 5 35 ? 273.337 330.794 408.206 1.00 48.70 35 GLN C N 1
ATOM 7570 C CA . GLN E 5 35 ? 274.015 332.057 407.934 1.00 48.70 35 GLN C CA 1
ATOM 7571 C C . GLN E 5 35 ? 273.618 333.051 409.015 1.00 48.70 35 GLN C C 1
ATOM 7572 O O . GLN E 5 35 ? 272.584 333.716 408.919 1.00 48.70 35 GLN C O 1
ATOM 7578 N N . ILE E 5 36 ? 274.428 333.140 410.058 1.00 47.30 36 ILE C N 1
ATOM 7579 C CA . ILE E 5 36 ? 274.259 334.122 411.126 1.00 47.30 36 ILE C CA 1
ATOM 7580 C C . ILE E 5 36 ? 275.228 335.264 410.857 1.00 47.30 36 ILE C C 1
ATOM 7581 O O . ILE E 5 36 ? 276.428 335.014 410.699 1.00 47.30 36 ILE C O 1
ATOM 7586 N N . PRO E 5 37 ? 274.760 336.504 410.769 1.00 46.17 37 PRO C N 1
ATOM 7587 C CA . PRO E 5 37 ? 275.641 337.613 410.399 1.00 46.17 37 PRO C CA 1
ATOM 7588 C C . PRO E 5 37 ? 276.613 337.964 411.517 1.00 46.17 37 PRO C C 1
ATOM 7589 O O . PRO E 5 37 ? 276.371 337.714 412.696 1.00 46.17 37 PRO C O 1
ATOM 7593 N N . GLY E 5 38 ? 277.736 338.549 411.114 1.00 44.75 38 GLY C N 1
ATOM 7594 C CA . GLY E 5 38 ? 278.748 338.962 412.060 1.00 44.75 38 GLY C CA 1
ATOM 7595 C C . GLY E 5 38 ? 279.658 337.864 412.553 1.00 44.75 38 GLY C C 1
ATOM 7596 O O . GLY E 5 38 ? 279.802 337.706 413.769 1.00 44.75 38 GLY C O 1
ATOM 7597 N N . GLN E 5 39 ? 280.271 337.097 411.657 1.00 45.74 39 GLN C N 1
ATOM 7598 C CA . GLN E 5 39 ? 281.176 336.041 412.085 1.00 45.74 39 GLN C CA 1
ATOM 7599 C C . GLN E 5 39 ? 282.591 336.579 412.231 1.00 45.74 39 GLN C C 1
ATOM 7600 O O . GLN E 5 39 ? 283.061 337.364 411.405 1.00 45.74 39 GLN C O 1
ATOM 7606 N N . VAL E 5 40 ? 283.273 336.154 413.289 1.00 47.84 40 VAL C N 1
ATOM 7607 C CA . VAL E 5 40 ? 284.674 336.487 413.501 1.00 47.84 40 VAL C CA 1
ATOM 7608 C C . VAL E 5 40 ? 285.518 335.237 413.295 1.00 47.84 40 VAL C C 1
ATOM 7609 O O . VAL E 5 40 ? 285.151 334.140 413.730 1.00 47.84 40 VAL C O 1
ATOM 7613 N N . ARG E 5 41 ? 286.628 335.402 412.585 1.00 50.22 41 ARG C N 1
ATOM 7614 C CA . ARG E 5 41 ? 287.595 334.336 412.397 1.00 50.22 41 ARG C CA 1
ATOM 7615 C C . ARG E 5 41 ? 288.964 334.710 412.935 1.00 50.22 41 ARG C C 1
ATOM 7616 O O . ARG E 5 41 ? 289.896 333.905 412.833 1.00 50.22 41 ARG C O 1
ATOM 7624 N N . ASN E 5 42 ? 289.106 335.900 413.510 1.00 49.56 42 ASN C N 1
ATOM 7625 C CA . ASN E 5 42 ? 290.386 336.405 413.976 1.00 49.56 42 ASN C CA 1
ATOM 7626 C C . ASN E 5 42 ? 290.110 337.509 414.982 1.00 49.56 42 ASN C C 1
ATOM 7627 O O . ASN E 5 42 ? 289.164 338.279 414.810 1.00 49.56 42 ASN C O 1
ATOM 7632 N N . LEU E 5 43 ? 290.930 337.581 416.031 1.00 49.46 43 LEU C N 1
ATOM 7633 C CA . LEU E 5 43 ? 290.721 338.610 417.042 1.00 49.46 43 LEU C CA 1
ATOM 7634 C C . LEU E 5 43 ? 291.153 339.988 416.572 1.00 49.46 43 LEU C C 1
ATOM 7635 O O . LEU E 5 43 ? 290.744 340.986 417.173 1.00 49.46 43 LEU C O 1
ATOM 7640 N N . MET E 5 44 ? 291.962 340.075 415.518 1.00 51.07 44 MET C N 1
ATOM 7641 C CA . MET E 5 44 ? 292.339 341.379 414.996 1.00 51.07 44 MET C CA 1
ATOM 7642 C C . MET E 5 44 ? 291.213 342.048 414.222 1.00 51.07 44 MET C C 1
ATOM 7643 O O . MET E 5 44 ? 291.305 343.247 413.952 1.00 51.07 44 MET C O 1
ATOM 7648 N N . GLU E 5 45 ? 290.161 341.312 413.858 1.00 52.34 45 GLU C N 1
ATOM 7649 C CA . GLU E 5 45 ? 288.990 341.957 413.278 1.00 52.34 45 GLU C CA 1
ATOM 7650 C C . GLU E 5 45 ? 288.210 342.731 414.329 1.00 52.34 45 GLU C C 1
ATOM 7651 O O . GLU E 5 45 ? 287.564 343.732 414.007 1.00 52.34 45 GLU C O 1
ATOM 7657 N N . ILE E 5 46 ? 288.255 342.283 415.583 1.00 49.99 46 ILE C N 1
ATOM 7658 C CA . ILE E 5 46 ? 287.657 343.050 416.668 1.00 49.99 46 ILE C CA 1
ATOM 7659 C C . ILE E 5 46 ? 288.556 344.218 417.048 1.00 49.99 46 ILE C C 1
ATOM 7660 O O . ILE E 5 46 ? 288.077 345.310 417.364 1.00 49.99 46 ILE C O 1
ATOM 7665 N N . ALA E 5 47 ? 289.872 344.024 416.988 1.00 50.91 47 ALA C N 1
ATOM 7666 C CA . ALA E 5 47 ? 290.836 345.048 417.363 1.00 50.91 47 ALA C CA 1
ATOM 7667 C C . ALA E 5 47 ? 291.188 345.983 416.214 1.00 50.91 47 ALA C C 1
ATOM 7668 O O . ALA E 5 47 ? 292.260 346.596 416.234 1.00 50.91 47 ALA C O 1
ATOM 7670 N N . GLU E 5 48 ? 290.321 346.102 415.212 1.00 52.22 48 GLU C N 1
ATOM 7671 C CA . GLU E 5 48 ? 290.544 347.015 414.106 1.00 52.22 48 GLU C CA 1
ATOM 7672 C C . GLU E 5 48 ? 289.445 348.058 413.980 1.00 52.22 48 GLU C C 1
ATOM 7673 O O . GLU E 5 48 ? 289.667 349.092 413.340 1.00 52.22 48 GLU C O 1
ATOM 7679 N N . VAL E 5 49 ? 288.291 347.837 414.585 1.00 48.25 49 VAL C N 1
ATOM 7680 C CA . VAL E 5 49 ? 287.244 348.846 414.662 1.00 48.25 49 VAL C CA 1
ATOM 7681 C C . VAL E 5 49 ? 287.611 349.801 415.792 1.00 48.25 49 VAL C C 1
ATOM 7682 O O . VAL E 5 49 ? 288.240 349.410 416.780 1.00 48.25 49 VAL C O 1
ATOM 7686 N N . ASP E 5 50 ? 287.275 351.079 415.625 1.00 49.39 50 ASP C N 1
ATOM 7687 C CA . ASP E 5 50 ? 287.711 352.099 416.562 1.00 49.39 50 ASP C CA 1
ATOM 7688 C C . ASP E 5 50 ? 286.934 352.024 417.875 1.00 49.39 50 ASP C C 1
ATOM 7689 O O . ASP E 5 50 ? 285.912 351.348 417.991 1.00 49.39 50 ASP C O 1
ATOM 7694 N N . SER E 5 51 ? 287.446 352.738 418.874 1.00 46.97 51 SER C N 1
ATOM 7695 C CA . SER E 5 51 ? 286.814 352.845 420.179 1.00 46.97 51 SER C CA 1
ATOM 7696 C C . SER E 5 51 ? 287.357 354.091 420.854 1.00 46.97 51 SER C C 1
ATOM 7697 O O . SER E 5 51 ? 288.554 354.370 420.761 1.00 46.97 51 SER C O 1
ATOM 7700 N N . VAL E 5 52 ? 286.482 354.839 421.522 1.00 45.22 52 VAL C N 1
ATOM 7701 C CA . VAL E 5 52 ? 286.915 356.089 422.129 1.00 45.22 52 VAL C CA 1
ATOM 7702 C C . VAL E 5 52 ? 287.714 355.801 423.396 1.00 45.22 52 VAL C C 1
ATOM 7703 O O . VAL E 5 52 ? 287.597 354.741 424.015 1.00 45.22 52 VAL C O 1
ATOM 7707 N N . VAL E 5 53 ? 288.568 356.749 423.765 1.00 45.45 53 VAL C N 1
ATOM 7708 C CA . VAL E 5 53 ? 289.481 356.555 424.888 1.00 45.45 53 VAL C CA 1
ATOM 7709 C C . VAL E 5 53 ? 289.268 357.625 425.952 1.00 45.45 53 VAL C C 1
ATOM 7710 O O . VAL E 5 53 ? 288.969 358.782 425.624 1.00 45.45 53 VAL C O 1
ATOM 7714 N N . PRO E 5 54 ? 289.386 357.282 427.230 1.00 45.93 54 PRO C N 1
ATOM 7715 C CA . PRO E 5 54 ? 289.257 358.282 428.308 1.00 45.93 54 PRO C CA 1
ATOM 7716 C C . PRO E 5 54 ? 290.518 359.119 428.514 1.00 45.93 54 PRO C C 1
ATOM 7717 O O . PRO E 5 54 ? 291.373 358.851 429.353 1.00 45.93 54 PRO C O 1
ATOM 7721 N N . VAL E 5 55 ? 290.639 360.176 427.711 1.00 47.39 55 VAL C N 1
ATOM 7722 C CA . VAL E 5 55 ? 291.796 361.058 427.810 1.00 47.39 55 VAL C CA 1
ATOM 7723 C C . VAL E 5 55 ? 291.700 361.941 429.052 1.00 47.39 55 VAL C C 1
ATOM 7724 O O . VAL E 5 55 ? 292.721 362.323 429.635 1.00 47.39 55 VAL C O 1
ATOM 7728 N N . ASN E 5 56 ? 290.486 362.222 429.517 1.00 47.80 56 ASN C N 1
ATOM 7729 C CA . ASN E 5 56 ? 290.242 363.138 430.629 1.00 47.80 56 ASN C CA 1
ATOM 7730 C C . ASN E 5 56 ? 290.098 362.391 431.945 1.00 47.80 56 ASN C C 1
ATOM 7731 O O . ASN E 5 56 ? 289.262 362.736 432.781 1.00 47.80 56 ASN C O 1
ATOM 7736 N N . ASN E 5 57 ? 290.912 361.359 432.159 1.00 49.21 57 ASN C N 1
ATOM 7737 C CA . ASN E 5 57 ? 290.712 360.420 433.257 1.00 49.21 57 ASN C CA 1
ATOM 7738 C C . ASN E 5 57 ? 291.322 360.888 434.576 1.00 49.21 57 ASN C C 1
ATOM 7739 O O . ASN E 5 57 ? 291.642 360.066 435.439 1.00 49.21 57 ASN C O 1
ATOM 7744 N N . THR E 5 58 ? 291.485 362.198 434.746 1.00 52.19 58 THR C N 1
ATOM 7745 C CA . THR E 5 58 ? 291.896 362.749 436.031 1.00 52.19 58 THR C CA 1
ATOM 7746 C C . THR E 5 58 ? 290.802 362.549 437.072 1.00 52.19 58 THR C C 1
ATOM 7747 O O . THR E 5 58 ? 289.612 362.626 436.765 1.00 52.19 58 THR C O 1
ATOM 7751 N N . GLU E 5 59 ? 291.210 362.291 438.311 1.00 54.94 59 GLU C N 1
ATOM 7752 C CA . GLU E 5 59 ? 290.248 362.015 439.369 1.00 54.94 59 GLU C CA 1
ATOM 7753 C C . GLU E 5 59 ? 289.552 363.296 439.825 1.00 54.94 59 GLU C C 1
ATOM 7754 O O . GLU E 5 59 ? 290.188 364.343 439.973 1.00 54.94 59 GLU C O 1
ATOM 7760 N N . GLY E 5 60 ? 288.236 363.219 440.043 1.00 52.94 60 GLY C N 1
ATOM 7761 C CA . GLY E 5 60 ? 287.423 362.056 439.724 1.00 52.94 60 GLY C CA 1
ATOM 7762 C C . GLY E 5 60 ? 286.560 362.236 438.491 1.00 52.94 60 GLY C C 1
ATOM 7763 O O . GLY E 5 60 ? 285.505 362.865 438.544 1.00 52.94 60 GLY C O 1
ATOM 7764 N N . HIS E 5 61 ? 287.008 361.669 437.374 1.00 53.02 61 HIS C N 1
ATOM 7765 C CA . HIS E 5 61 ? 286.223 361.653 436.151 1.00 53.02 61 HIS C CA 1
ATOM 7766 C C . HIS E 5 61 ? 286.150 360.273 435.520 1.00 53.02 61 HIS C C 1
ATOM 7767 O O . HIS E 5 61 ? 285.523 360.129 434.467 1.00 53.02 61 HIS C O 1
ATOM 7774 N N . VAL E 5 62 ? 286.778 359.261 436.119 1.00 52.45 62 VAL C N 1
ATOM 7775 C CA . VAL E 5 62 ? 286.773 357.941 435.503 1.00 52.45 62 VAL C CA 1
ATOM 7776 C C . VAL E 5 62 ? 285.427 357.246 435.685 1.00 52.45 62 VAL C C 1
ATOM 7777 O O . VAL E 5 62 ? 284.991 356.500 434.803 1.00 52.45 62 VAL C O 1
ATOM 7781 N N . ASN E 5 63 ? 284.745 357.473 436.801 1.00 51.02 63 ASN C N 1
ATOM 7782 C CA . ASN E 5 63 ? 283.420 356.904 437.032 1.00 51.02 63 ASN C CA 1
ATOM 7783 C C . ASN E 5 63 ? 282.324 357.893 436.674 1.00 51.02 63 ASN C C 1
ATOM 7784 O O . ASN E 5 63 ? 281.401 358.135 437.451 1.00 51.02 63 ASN C O 1
ATOM 7789 N N . SER E 5 64 ? 282.414 358.456 435.473 1.00 50.43 64 SER C N 1
ATOM 7790 C CA . SER E 5 64 ? 281.425 359.397 434.965 1.00 50.43 64 SER C CA 1
ATOM 7791 C C . SER E 5 64 ? 281.558 359.451 433.449 1.00 50.43 64 SER C C 1
ATOM 7792 O O . SER E 5 64 ? 282.442 358.824 432.861 1.00 50.43 64 SER C O 1
ATOM 7795 N N . MET E 5 65 ? 280.669 360.209 432.817 1.00 48.14 65 MET C N 1
ATOM 7796 C CA . MET E 5 65 ? 280.693 360.338 431.368 1.00 48.14 65 MET C CA 1
ATOM 7797 C C . MET E 5 65 ? 281.688 361.385 430.883 1.00 48.14 65 MET C C 1
ATOM 7798 O O . MET E 5 65 ? 281.941 361.465 429.677 1.00 48.14 65 MET C O 1
ATOM 7803 N N . GLU E 5 66 ? 282.282 362.170 431.783 1.00 51.27 66 GLU C N 1
ATOM 7804 C CA . GLU E 5 66 ? 283.246 363.191 431.396 1.00 51.27 66 GLU C CA 1
ATOM 7805 C C . GLU E 5 66 ? 284.668 362.658 431.295 1.00 51.27 66 GLU C C 1
ATOM 7806 O O . GLU E 5 66 ? 285.617 363.435 431.439 1.00 51.27 66 GLU C O 1
ATOM 7812 N N . ALA E 5 67 ? 284.843 361.359 431.060 1.00 46.38 67 ALA C N 1
ATOM 7813 C CA . ALA E 5 67 ? 286.187 360.828 430.888 1.00 46.38 67 ALA C CA 1
ATOM 7814 C C . ALA E 5 67 ? 286.678 360.980 429.458 1.00 46.38 67 ALA C C 1
ATOM 7815 O O . ALA E 5 67 ? 287.884 361.110 429.236 1.00 46.38 67 ALA C O 1
ATOM 7817 N N . TYR E 5 68 ? 285.770 360.985 428.486 1.00 43.65 68 TYR C N 1
ATOM 7818 C CA . TYR E 5 68 ? 286.156 361.062 427.085 1.00 43.65 68 TYR C CA 1
ATOM 7819 C C . TYR E 5 68 ? 286.213 362.486 426.557 1.00 43.65 68 TYR C C 1
ATOM 7820 O O . TYR E 5 68 ? 286.788 362.711 425.487 1.00 43.65 68 TYR C O 1
ATOM 7829 N N . ARG E 5 69 ? 285.639 363.445 427.274 1.00 45.16 69 ARG C N 1
ATOM 7830 C CA . ARG E 5 69 ? 285.541 364.815 426.785 1.00 45.16 69 ARG C CA 1
ATOM 7831 C C . ARG E 5 69 ? 286.849 365.547 427.050 1.00 45.16 69 ARG C C 1
ATOM 7832 O O . ARG E 5 69 ? 287.179 365.851 428.200 1.00 45.16 69 ARG C O 1
ATOM 7840 N N . ILE E 5 70 ? 287.591 365.833 425.987 1.00 44.34 70 ILE C N 1
ATOM 7841 C CA . ILE E 5 70 ? 288.802 366.640 426.077 1.00 44.34 70 ILE C CA 1
ATOM 7842 C C . ILE E 5 70 ? 288.400 368.108 426.040 1.00 44.34 70 ILE C C 1
ATOM 7843 O O . ILE E 5 70 ? 287.736 368.538 425.088 1.00 44.34 70 ILE C O 1
ATOM 7848 N N . PRO E 5 71 ? 288.765 368.908 427.040 1.00 45.92 71 PRO C N 1
ATOM 7849 C CA . PRO E 5 71 ? 288.366 370.321 427.035 1.00 45.92 71 PRO C CA 1
ATOM 7850 C C . PRO E 5 71 ? 289.211 371.130 426.060 1.00 45.92 71 PRO C C 1
ATOM 7851 O O . PRO E 5 71 ? 290.442 371.119 426.122 1.00 45.92 71 PRO C O 1
ATOM 7855 N N . VAL E 5 72 ? 288.539 371.832 425.153 1.00 45.83 72 VAL C N 1
ATOM 7856 C CA . VAL E 5 72 ? 289.191 372.680 424.166 1.00 45.83 72 VAL C CA 1
ATOM 7857 C C . VAL E 5 72 ? 288.548 374.058 424.233 1.00 45.83 72 VAL C C 1
ATOM 7858 O O . VAL E 5 72 ? 287.326 374.184 424.099 1.00 45.83 72 VAL C O 1
ATOM 7862 N N . ARG E 5 73 ? 289.364 375.080 424.449 1.00 48.30 73 ARG C N 1
ATOM 7863 C CA . ARG E 5 73 ? 288.917 376.427 424.763 1.00 48.30 73 ARG C CA 1
ATOM 7864 C C . ARG E 5 73 ? 289.647 377.437 423.895 1.00 48.30 73 ARG C C 1
ATOM 7865 O O . ARG E 5 73 ? 290.733 377.152 423.381 1.00 48.30 73 ARG C O 1
ATOM 7873 N N . PRO E 5 74 ? 289.065 378.630 423.693 1.00 48.03 74 PRO C N 1
ATOM 7874 C CA . PRO E 5 74 ? 289.819 379.714 423.048 1.00 48.03 74 PRO C CA 1
ATOM 7875 C C . PRO E 5 74 ? 290.982 380.192 423.902 1.00 48.03 74 PRO C C 1
ATOM 7876 O O . PRO E 5 74 ? 290.780 380.765 424.977 1.00 48.03 74 PRO C O 1
ATOM 7880 N N . GLN E 5 75 ? 292.202 379.967 423.428 1.00 50.74 75 GLN C N 1
ATOM 7881 C CA . GLN E 5 75 ? 293.382 380.278 424.214 1.00 50.74 75 GLN C CA 1
ATOM 7882 C C . GLN E 5 75 ? 293.698 381.770 424.160 1.00 50.74 75 GLN C C 1
ATOM 7883 O O . GLN E 5 75 ? 293.117 382.535 423.387 1.00 50.74 75 GLN C O 1
ATOM 7889 N N . THR E 5 76 ? 294.639 382.180 425.009 1.00 55.42 76 THR C N 1
ATOM 7890 C CA . THR E 5 76 ? 295.154 383.540 425.013 1.00 55.42 76 THR C CA 1
ATOM 7891 C C . THR E 5 76 ? 296.586 383.632 424.513 1.00 55.42 76 THR C C 1
ATOM 7892 O O . THR E 5 76 ? 297.079 384.744 424.295 1.00 55.42 76 THR C O 1
ATOM 7896 N N . SER E 5 77 ? 297.264 382.502 424.338 1.00 55.29 77 SER C N 1
ATOM 7897 C CA . SER E 5 77 ? 298.587 382.454 423.734 1.00 55.29 77 SER C CA 1
ATOM 7898 C C . SER E 5 77 ? 298.718 381.117 423.028 1.00 55.29 77 SER C C 1
ATOM 7899 O O . SER E 5 77 ? 298.387 380.079 423.607 1.00 55.29 77 SER C O 1
ATOM 7902 N N . SER E 5 78 ? 299.187 381.143 421.786 1.00 49.63 78 SER C N 1
ATOM 7903 C CA . SER E 5 78 ? 299.252 379.922 421.004 1.00 49.63 78 SER C CA 1
ATOM 7904 C C . SER E 5 78 ? 300.403 379.038 421.473 1.00 49.63 78 SER C C 1
ATOM 7905 O O . SER E 5 78 ? 301.359 379.495 422.103 1.00 49.63 78 SER C O 1
ATOM 7908 N N . GLY E 5 79 ? 300.293 377.752 421.162 1.00 48.14 79 GLY C N 1
ATOM 7909 C CA . GLY E 5 79 ? 301.341 376.807 421.481 1.00 48.14 79 GLY C CA 1
ATOM 7910 C C . GLY E 5 79 ? 301.193 376.086 422.799 1.00 48.14 79 GLY C C 1
ATOM 7911 O O . GLY E 5 79 ? 302.176 375.519 423.286 1.00 48.14 79 GLY C O 1
ATOM 7912 N N . GLU E 5 80 ? 300.003 376.081 423.393 1.00 46.42 80 GLU C N 1
ATOM 7913 C CA . GLU E 5 80 ? 299.787 375.363 424.638 1.00 46.42 80 GLU C CA 1
ATOM 7914 C C . GLU E 5 80 ? 299.561 373.881 424.354 1.00 46.42 80 GLU C C 1
ATOM 7915 O O . GLU E 5 80 ? 299.567 373.431 423.207 1.00 46.42 80 GLU C O 1
ATOM 7921 N N . GLN E 5 81 ? 299.351 373.107 425.412 1.00 45.30 81 GLN C N 1
ATOM 7922 C CA . GLN E 5 81 ? 299.183 371.666 425.306 1.00 45.30 81 GLN C CA 1
ATOM 7923 C C . GLN E 5 81 ? 297.744 371.293 425.627 1.00 45.30 81 GLN C C 1
ATOM 7924 O O . GLN E 5 81 ? 297.222 371.674 426.679 1.00 45.30 81 GLN C O 1
ATOM 7930 N N . VAL E 5 82 ? 297.111 370.543 424.726 1.00 45.63 82 VAL C N 1
ATOM 7931 C CA . VAL E 5 82 ? 295.733 370.121 424.950 1.00 45.63 82 VAL C CA 1
ATOM 7932 C C . VAL E 5 82 ? 295.687 368.895 425.850 1.00 45.63 82 VAL C C 1
ATOM 7933 O O . VAL E 5 82 ? 294.947 368.864 426.839 1.00 45.63 82 VAL C O 1
ATOM 7937 N N . PHE E 5 83 ? 296.472 367.870 425.521 1.00 45.83 83 PHE C N 1
ATOM 7938 C CA . PHE E 5 83 ? 296.608 366.696 426.373 1.00 45.83 83 PHE C CA 1
ATOM 7939 C C . PHE E 5 83 ? 297.931 366.013 426.069 1.00 45.83 83 PHE C C 1
ATOM 7940 O O . PHE E 5 83 ? 298.757 366.523 425.309 1.00 45.83 83 PHE C O 1
ATOM 7948 N N . GLY E 5 84 ? 298.113 364.840 426.668 1.00 47.38 84 GLY C N 1
ATOM 7949 C CA . GLY E 5 84 ? 299.299 364.045 426.430 1.00 47.38 84 GLY C CA 1
ATOM 7950 C C . GLY E 5 84 ? 299.311 362.749 427.211 1.00 47.38 84 GLY C C 1
ATOM 7951 O O . GLY E 5 84 ? 298.847 362.706 428.353 1.00 47.38 84 GLY C O 1
ATOM 7952 N N . PHE E 5 85 ? 299.837 361.687 426.608 1.00 48.13 85 PHE C N 1
ATOM 7953 C CA . PHE E 5 85 ? 299.953 360.406 427.290 1.00 48.13 85 PHE C CA 1
ATOM 7954 C C . PHE E 5 85 ? 301.087 359.617 426.658 1.00 48.13 85 PHE C C 1
ATOM 7955 O O . PHE E 5 85 ? 301.613 359.986 425.606 1.00 48.13 85 PHE C O 1
ATOM 7963 N N . GLN E 5 86 ? 301.454 358.522 427.313 1.00 49.33 86 GLN C N 1
ATOM 7964 C CA . GLN E 5 86 ? 302.452 357.611 426.781 1.00 49.33 86 GLN C CA 1
ATOM 7965 C C . GLN E 5 86 ? 301.782 356.562 425.908 1.00 49.33 86 GLN C C 1
ATOM 7966 O O . GLN E 5 86 ? 300.611 356.225 426.096 1.00 49.33 86 GLN C O 1
ATOM 7972 N N . LEU E 5 87 ? 302.538 356.042 424.944 1.00 48.60 87 LEU C N 1
ATOM 7973 C CA . LEU E 5 87 ? 301.990 355.113 423.956 1.00 48.60 87 LEU C CA 1
ATOM 7974 C C . LEU E 5 87 ? 302.235 353.671 424.397 1.00 48.60 87 LEU C C 1
ATOM 7975 O O . LEU E 5 87 ? 302.962 352.898 423.774 1.00 48.60 87 LEU C O 1
ATOM 7980 N N . GLN E 5 88 ? 301.606 353.315 425.506 1.00 51.61 88 GLN C N 1
ATOM 7981 C CA . GLN E 5 88 ? 301.613 351.933 425.964 1.00 51.61 88 GLN C CA 1
ATOM 7982 C C . GLN E 5 88 ? 300.205 351.377 425.850 1.00 51.61 88 GLN C C 1
ATOM 7983 O O . GLN E 5 88 ? 299.408 351.533 426.788 1.00 51.61 88 GLN C O 1
ATOM 7989 N N . PRO E 5 89 ? 299.853 350.707 424.750 1.00 49.98 89 PRO C N 1
ATOM 7990 C CA . PRO E 5 89 ? 298.446 350.319 424.555 1.00 49.98 89 PRO C CA 1
ATOM 7991 C C . PRO E 5 89 ? 298.023 349.091 425.342 1.00 49.98 89 PRO C C 1
ATOM 7992 O O . PRO E 5 89 ? 296.956 348.530 425.070 1.00 49.98 89 PRO C O 1
ATOM 7996 N N . GLY E 5 90 ? 298.831 348.643 426.297 1.00 52.30 90 GLY C N 1
ATOM 7997 C CA . GLY E 5 90 ? 298.451 347.604 427.225 1.00 52.30 90 GLY C CA 1
ATOM 7998 C C . GLY E 5 90 ? 298.720 347.924 428.676 1.00 52.30 90 GLY C C 1
ATOM 7999 O O . GLY E 5 90 ? 298.311 347.150 429.549 1.00 52.30 90 GLY C O 1
ATOM 8000 N N . HIS E 5 91 ? 299.391 349.037 428.970 1.00 52.90 91 HIS C N 1
ATOM 8001 C CA . HIS E 5 91 ? 299.779 349.362 430.336 1.00 52.90 91 HIS C CA 1
ATOM 8002 C C . HIS E 5 91 ? 299.483 350.793 430.756 1.00 52.90 91 HIS C C 1
ATOM 8003 O O . HIS E 5 91 ? 299.437 351.054 431.965 1.00 52.90 91 HIS C O 1
ATOM 8010 N N . ASP E 5 92 ? 299.296 351.723 429.823 1.00 51.85 92 ASP C N 1
ATOM 8011 C CA . ASP E 5 92 ? 298.962 353.091 430.187 1.00 51.85 92 ASP C CA 1
ATOM 8012 C C . ASP E 5 92 ? 297.534 353.142 430.720 1.00 51.85 92 ASP C C 1
ATOM 8013 O O . ASP E 5 92 ? 296.696 352.297 430.405 1.00 51.85 92 ASP C O 1
ATOM 8018 N N . SER E 5 93 ? 297.259 354.156 431.543 1.00 50.54 93 SER C N 1
ATOM 8019 C CA . SER E 5 93 ? 295.937 354.293 432.140 1.00 50.54 93 SER C CA 1
ATOM 8020 C C . SER E 5 93 ? 294.876 354.699 431.127 1.00 50.54 93 SER C C 1
ATOM 8021 O O . SER E 5 93 ? 293.684 354.553 431.410 1.00 50.54 93 SER C O 1
ATOM 8024 N N . VAL E 5 94 ? 295.274 355.197 429.963 1.00 49.70 94 VAL C N 1
ATOM 8025 C CA . VAL E 5 94 ? 294.322 355.632 428.949 1.00 49.70 94 VAL C CA 1
ATOM 8026 C C . VAL E 5 94 ? 293.930 354.488 428.023 1.00 49.70 94 VAL C C 1
ATOM 8027 O O . VAL E 5 94 ? 292.744 354.207 427.835 1.00 49.70 94 VAL C O 1
ATOM 8031 N N . LEU E 5 95 ? 294.912 353.797 427.445 1.00 49.62 95 LEU C N 1
ATOM 8032 C CA . LEU E 5 95 ? 294.683 352.893 426.325 1.00 49.62 95 LEU C CA 1
ATOM 8033 C C . LEU E 5 95 ? 294.672 351.420 426.721 1.00 49.62 95 LEU C C 1
ATOM 8034 O O . LEU E 5 95 ? 294.975 350.566 425.883 1.00 49.62 95 LEU C O 1
ATOM 8039 N N . LYS E 5 96 ? 294.328 351.082 427.966 1.00 51.64 96 LYS C N 1
ATOM 8040 C CA . LYS E 5 96 ? 294.367 349.683 428.368 1.00 51.64 96 LYS C CA 1
ATOM 8041 C C . LYS E 5 96 ? 293.011 349.064 428.663 1.00 51.64 96 LYS C C 1
ATOM 8042 O O . LYS E 5 96 ? 292.891 347.839 428.573 1.00 51.64 96 LYS C O 1
ATOM 8048 N N . HIS E 5 97 ? 291.991 349.851 428.997 1.00 51.55 97 HIS C N 1
ATOM 8049 C CA . HIS E 5 97 ? 290.637 349.328 429.091 1.00 51.55 97 HIS C CA 1
ATOM 8050 C C . HIS E 5 97 ? 289.799 349.710 427.884 1.00 51.55 97 HIS C C 1
ATOM 8051 O O . HIS E 5 97 ? 288.579 349.526 427.903 1.00 51.55 97 HIS C O 1
ATOM 8058 N N . THR E 5 98 ? 290.422 350.248 426.840 1.00 48.80 98 THR C N 1
ATOM 8059 C CA . THR E 5 98 ? 289.751 350.410 425.563 1.00 48.80 98 THR C CA 1
ATOM 8060 C C . THR E 5 98 ? 289.688 349.065 424.847 1.00 48.80 98 THR C C 1
ATOM 8061 O O . THR E 5 98 ? 290.146 348.038 425.353 1.00 48.80 98 THR C O 1
ATOM 8065 N N . LEU E 5 99 ? 289.121 349.073 423.641 1.00 47.81 99 LEU C N 1
ATOM 8066 C CA . LEU E 5 99 ? 288.919 347.825 422.912 1.00 47.81 99 LEU C CA 1
ATOM 8067 C C . LEU E 5 99 ? 290.238 347.240 422.424 1.00 47.81 99 LEU C C 1
ATOM 8068 O O . LEU E 5 99 ? 290.444 346.023 422.489 1.00 47.81 99 LEU C O 1
ATOM 8073 N N . LEU E 5 100 ? 291.146 348.090 421.948 1.00 47.54 100 LEU C N 1
ATOM 8074 C CA . LEU E 5 100 ? 292.475 347.615 421.584 1.00 47.54 100 LEU C CA 1
ATOM 8075 C C . LEU E 5 100 ? 293.279 347.212 422.813 1.00 47.54 100 LEU C C 1
ATOM 8076 O O . LEU E 5 100 ? 294.107 346.298 422.740 1.00 47.54 100 LEU C O 1
ATOM 8081 N N . GLY E 5 101 ? 293.039 347.864 423.950 1.00 50.33 101 GLY C N 1
ATOM 8082 C CA . GLY E 5 101 ? 293.771 347.513 425.154 1.00 50.33 101 GLY C CA 1
ATOM 8083 C C . GLY E 5 101 ? 293.278 346.227 425.788 1.00 50.33 101 GLY C C 1
ATOM 8084 O O . GLY E 5 101 ? 294.074 345.421 426.274 1.00 50.33 101 GLY C O 1
ATOM 8085 N N . GLU E 5 102 ? 291.963 346.011 425.784 1.00 51.64 102 GLU C N 1
ATOM 8086 C CA . GLU E 5 102 ? 291.389 344.831 426.416 1.00 51.64 102 GLU C CA 1
ATOM 8087 C C . GLU E 5 102 ? 291.580 343.562 425.600 1.00 51.64 102 GLU C C 1
ATOM 8088 O O . GLU E 5 102 ? 291.311 342.472 426.112 1.00 51.64 102 GLU C O 1
ATOM 8094 N N . ILE E 5 103 ? 292.029 343.672 424.355 1.00 48.00 103 ILE C N 1
ATOM 8095 C CA . ILE E 5 103 ? 292.424 342.498 423.586 1.00 48.00 103 ILE C CA 1
ATOM 8096 C C . ILE E 5 103 ? 293.910 342.216 423.752 1.00 48.00 103 ILE C C 1
ATOM 8097 O O . ILE E 5 103 ? 294.310 341.070 423.970 1.00 48.00 103 ILE C O 1
ATOM 8102 N N . LEU E 5 104 ? 294.736 343.264 423.704 1.00 47.40 104 LEU C N 1
ATOM 8103 C CA . LEU E 5 104 ? 296.183 343.110 423.815 1.00 47.40 104 LEU C CA 1
ATOM 8104 C C . LEU E 5 104 ? 296.635 342.689 425.206 1.00 47.40 104 LEU C C 1
ATOM 8105 O O . LEU E 5 104 ? 297.770 342.226 425.354 1.00 47.40 104 LEU C O 1
ATOM 8110 N N . ASN E 5 105 ? 295.790 342.836 426.225 1.00 48.93 105 ASN C N 1
ATOM 8111 C CA . ASN E 5 105 ? 296.148 342.332 427.541 1.00 48.93 105 ASN C CA 1
ATOM 8112 C C . ASN E 5 105 ? 296.034 340.820 427.629 1.00 48.93 105 ASN C C 1
ATOM 8113 O O . ASN E 5 105 ? 296.616 340.220 428.538 1.00 48.93 105 ASN C O 1
ATOM 8118 N N . TYR E 5 106 ? 295.310 340.192 426.703 1.00 46.98 106 TYR C N 1
ATOM 8119 C CA . TYR E 5 106 ? 295.269 338.739 426.636 1.00 46.98 106 TYR C CA 1
ATOM 8120 C C . TYR E 5 106 ? 296.531 338.150 426.025 1.00 46.98 106 TYR C C 1
ATOM 8121 O O . TYR E 5 106 ? 296.771 336.949 426.175 1.00 46.98 106 TYR C O 1
ATOM 8130 N N . TYR E 5 107 ? 297.332 338.957 425.342 1.00 45.42 107 TYR C N 1
ATOM 8131 C CA . TYR E 5 107 ? 298.580 338.518 424.742 1.00 45.42 107 TYR C CA 1
ATOM 8132 C C . TYR E 5 107 ? 299.752 339.222 425.411 1.00 45.42 107 TYR C C 1
ATOM 8133 O O . TYR E 5 107 ? 299.577 340.097 426.259 1.00 45.42 107 TYR C O 1
ATOM 8142 N N . ALA E 5 108 ? 300.963 338.822 425.030 1.00 43.83 108 ALA C N 1
ATOM 8143 C CA . ALA E 5 108 ? 302.162 339.383 425.633 1.00 43.83 108 ALA C CA 1
ATOM 8144 C C . ALA E 5 108 ? 302.951 340.296 424.712 1.00 43.83 108 ALA C C 1
ATOM 8145 O O . ALA E 5 108 ? 303.606 341.215 425.200 1.00 43.83 108 ALA C O 1
ATOM 8147 N N . ASN E 5 109 ? 302.918 340.071 423.404 1.00 44.00 109 ASN C N 1
ATOM 8148 C CA . ASN E 5 109 ? 303.645 340.900 422.458 1.00 44.00 109 ASN C CA 1
ATOM 8149 C C . ASN E 5 109 ? 302.682 341.543 421.471 1.00 44.00 109 ASN C C 1
ATOM 8150 O O . ASN E 5 109 ? 301.569 341.063 421.254 1.00 44.00 109 ASN C O 1
ATOM 8155 N N . TRP E 5 110 ? 303.121 342.648 420.874 1.00 44.23 110 TRP C N 1
ATOM 8156 C CA . TRP E 5 110 ? 302.349 343.286 419.820 1.00 44.23 110 TRP C CA 1
ATOM 8157 C C . TRP E 5 110 ? 303.300 343.922 418.819 1.00 44.23 110 TRP C C 1
ATOM 8158 O O . TRP E 5 110 ? 304.488 344.108 419.086 1.00 44.23 110 TRP C O 1
ATOM 8169 N N . SER E 5 111 ? 302.755 344.241 417.649 1.00 44.49 111 SER C N 1
ATOM 8170 C CA . SER E 5 111 ? 303.512 344.857 416.569 1.00 44.49 111 SER C CA 1
ATOM 8171 C C . SER E 5 111 ? 302.544 345.581 415.654 1.00 44.49 111 SER C C 1
ATOM 8172 O O . SER E 5 111 ? 301.337 345.335 415.683 1.00 44.49 111 SER C O 1
ATOM 8175 N N . GLY E 5 112 ? 303.086 346.465 414.837 1.00 47.49 112 GLY C N 1
ATOM 8176 C CA . GLY E 5 112 ? 302.308 347.162 413.837 1.00 47.49 112 GLY C CA 1
ATOM 8177 C C . GLY E 5 112 ? 302.059 348.611 414.208 1.00 47.49 112 GLY C C 1
ATOM 8178 O O . GLY E 5 112 ? 302.632 349.159 415.151 1.00 47.49 112 GLY C O 1
ATOM 8179 N N . SER E 5 113 ? 301.174 349.230 413.438 1.00 49.32 113 SER C N 1
ATOM 8180 C CA . SER E 5 113 ? 300.880 350.648 413.552 1.00 49.32 113 SER C CA 1
ATOM 8181 C C . SER E 5 113 ? 299.448 350.832 414.028 1.00 49.32 113 SER C C 1
ATOM 8182 O O . SER E 5 113 ? 298.577 350.017 413.712 1.00 49.32 113 SER C O 1
ATOM 8185 N N . MET E 5 114 ? 299.211 351.891 414.794 1.00 49.07 114 MET C N 1
ATOM 8186 C CA . MET E 5 114 ? 297.874 352.199 415.268 1.00 49.07 114 MET C CA 1
ATOM 8187 C C . MET E 5 114 ? 297.329 353.429 414.544 1.00 49.07 114 MET C C 1
ATOM 8188 O O . MET E 5 114 ? 297.996 354.036 413.704 1.00 49.07 114 MET C O 1
ATOM 8193 N N . LYS E 5 115 ? 296.094 353.802 414.871 1.00 50.37 115 LYS C N 1
ATOM 8194 C CA . LYS E 5 115 ? 295.432 354.947 414.251 1.00 50.37 115 LYS C CA 1
ATOM 8195 C C . LYS E 5 115 ? 294.675 355.697 415.333 1.00 50.37 115 LYS C C 1
ATOM 8196 O O . LYS E 5 115 ? 293.682 355.187 415.860 1.00 50.37 115 LYS C O 1
ATOM 8202 N N . LEU E 5 116 ? 295.125 356.900 415.657 1.00 46.74 116 LEU C N 1
ATOM 8203 C CA . LEU E 5 116 ? 294.448 357.747 416.632 1.00 46.74 116 LEU C CA 1
ATOM 8204 C C . LEU E 5 116 ? 293.588 358.741 415.864 1.00 46.74 116 LEU C C 1
ATOM 8205 O O . LEU E 5 116 ? 294.087 359.745 415.352 1.00 46.74 116 LEU C O 1
ATOM 8210 N N . THR E 5 117 ? 292.295 358.455 415.776 1.00 45.06 117 THR C N 1
ATOM 8211 C CA . THR E 5 117 ? 291.359 359.323 415.080 1.00 45.06 117 THR C CA 1
ATOM 8212 C C . THR E 5 117 ? 290.765 360.322 416.064 1.00 45.06 117 THR C C 1
ATOM 8213 O O . THR E 5 117 ? 290.240 359.933 417.110 1.00 45.06 117 THR C O 1
ATOM 8217 N N . PHE E 5 118 ? 290.852 361.603 415.729 1.00 44.71 118 PHE C N 1
ATOM 8218 C CA . PHE E 5 118 ? 290.339 362.673 416.570 1.00 44.71 118 PHE C CA 1
ATOM 8219 C C . PHE E 5 118 ? 289.139 363.310 415.895 1.00 44.71 118 PHE C C 1
ATOM 8220 O O . PHE E 5 118 ? 289.212 363.697 414.728 1.00 44.71 118 PHE C O 1
ATOM 8228 N N . MET E 5 119 ? 288.042 363.437 416.635 1.00 46.46 119 MET C N 1
ATOM 8229 C CA . MET E 5 119 ? 286.781 363.916 416.086 1.00 46.46 119 MET C CA 1
ATOM 8230 C C . MET E 5 119 ? 286.326 365.130 416.876 1.00 46.46 119 MET C C 1
ATOM 8231 O O . MET E 5 119 ? 286.149 365.048 418.095 1.00 46.46 119 MET C O 1
ATOM 8236 N N . TYR E 5 120 ? 286.146 366.251 416.186 1.00 44.91 120 TYR C N 1
ATOM 8237 C CA . TYR E 5 120 ? 285.693 367.469 416.838 1.00 44.91 120 TYR C CA 1
ATOM 8238 C C . TYR E 5 120 ? 284.207 367.374 417.165 1.00 44.91 120 TYR C C 1
ATOM 8239 O O . TYR E 5 120 ? 283.439 366.693 416.482 1.00 44.91 120 TYR C O 1
ATOM 8248 N N . CYS E 5 121 ? 283.803 368.065 418.233 1.00 46.61 121 CYS C N 1
ATOM 8249 C CA . CYS E 5 121 ? 282.412 368.015 418.667 1.00 46.61 121 CYS C CA 1
ATOM 8250 C C . CYS E 5 121 ? 281.874 369.388 419.049 1.00 46.61 121 CYS C C 1
ATOM 8251 O O . CYS E 5 121 ? 280.881 369.470 419.778 1.00 46.61 121 CYS C O 1
ATOM 8254 N N . GLY E 5 122 ? 282.498 370.461 418.582 1.00 46.86 122 GLY C N 1
ATOM 8255 C CA . GLY E 5 122 ? 282.050 371.803 418.886 1.00 46.86 122 GLY C CA 1
ATOM 8256 C C . GLY E 5 122 ? 280.977 372.274 417.928 1.00 46.86 122 GLY C C 1
ATOM 8257 O O . GLY E 5 122 ? 280.336 371.488 417.227 1.00 46.86 122 GLY C O 1
ATOM 8258 N N . ALA E 5 123 ? 280.782 373.589 417.904 1.00 47.58 123 ALA C N 1
ATOM 8259 C CA . ALA E 5 123 ? 279.771 374.181 417.044 1.00 47.58 123 ALA C CA 1
ATOM 8260 C C . ALA E 5 123 ? 280.219 374.147 415.588 1.00 47.58 123 ALA C C 1
ATOM 8261 O O . ALA E 5 123 ? 281.391 373.934 415.272 1.00 47.58 123 ALA C O 1
ATOM 8263 N N . ALA E 5 124 ? 279.258 374.363 414.691 1.00 49.40 124 ALA C N 1
ATOM 8264 C CA . ALA E 5 124 ? 279.565 374.354 413.267 1.00 49.40 124 ALA C CA 1
ATOM 8265 C C . ALA E 5 124 ? 280.295 375.611 412.825 1.00 49.40 124 ALA C C 1
ATOM 8266 O O . ALA E 5 124 ? 280.948 375.597 411.777 1.00 49.40 124 ALA C O 1
ATOM 8268 N N . MET E 5 125 ? 280.202 376.693 413.595 1.00 49.45 125 MET C N 1
ATOM 8269 C CA . MET E 5 125 ? 280.818 377.959 413.231 1.00 49.45 125 MET C CA 1
ATOM 8270 C C . MET E 5 125 ? 282.175 378.178 413.884 1.00 49.45 125 MET C C 1
ATOM 8271 O O . MET E 5 125 ? 282.810 379.202 413.616 1.00 49.45 125 MET C O 1
ATOM 8276 N N . ALA E 5 126 ? 282.630 377.260 414.729 1.00 47.56 126 ALA C N 1
ATOM 8277 C CA . ALA E 5 126 ? 283.931 377.379 415.368 1.00 47.56 126 ALA C CA 1
ATOM 8278 C C . ALA E 5 126 ? 285.002 376.744 414.493 1.00 47.56 126 ALA C C 1
ATOM 8279 O O . ALA E 5 126 ? 284.798 375.670 413.923 1.00 47.56 126 ALA C O 1
ATOM 8281 N N . THR E 5 127 ? 286.142 377.416 414.389 1.00 45.27 127 THR C N 1
ATOM 8282 C CA . THR E 5 127 ? 287.248 376.986 413.544 1.00 45.27 127 THR C CA 1
ATOM 8283 C C . THR E 5 127 ? 288.518 376.861 414.379 1.00 45.27 127 THR C C 1
ATOM 8284 O O . THR E 5 127 ? 288.505 377.034 415.597 1.00 45.27 127 THR C O 1
ATOM 8288 N N . GLY E 5 128 ? 289.626 376.565 413.704 1.00 42.93 128 GLY C N 1
ATOM 8289 C CA . GLY E 5 128 ? 290.910 376.443 414.368 1.00 42.93 128 GLY C CA 1
ATOM 8290 C C . GLY E 5 128 ? 291.641 375.162 414.027 1.00 42.93 128 GLY C C 1
ATOM 8291 O O . GLY E 5 128 ? 291.022 374.201 413.569 1.00 42.93 128 GLY C O 1
ATOM 8292 N N . LYS E 5 129 ? 292.954 375.129 414.242 1.00 40.78 129 LYS C N 1
ATOM 8293 C CA . LYS E 5 129 ? 293.771 373.978 413.890 1.00 40.78 129 LYS C CA 1
ATOM 8294 C C . LYS E 5 129 ? 294.474 373.423 415.123 1.00 40.78 129 LYS C C 1
ATOM 8295 O O . LYS E 5 129 ? 294.496 374.049 416.184 1.00 40.78 129 LYS C O 1
ATOM 8301 N N . PHE E 5 130 ? 295.055 372.233 414.967 1.00 40.73 130 PHE C N 1
ATOM 8302 C CA . PHE E 5 130 ? 295.784 371.566 416.037 1.00 40.73 130 PHE C CA 1
ATOM 8303 C C . PHE E 5 130 ? 296.988 370.838 415.456 1.00 40.73 130 PHE C C 1
ATOM 8304 O O . PHE E 5 130 ? 297.033 370.521 414.267 1.00 40.73 130 PHE C O 1
ATOM 8312 N N . LEU E 5 131 ? 297.962 370.562 416.321 1.00 40.18 131 LEU C N 1
ATOM 8313 C CA . LEU E 5 131 ? 299.177 369.842 415.953 1.00 40.18 131 LEU C CA 1
ATOM 8314 C C . LEU E 5 131 ? 299.281 368.617 416.842 1.00 40.18 131 LEU C C 1
ATOM 8315 O O . LEU E 5 131 ? 299.359 368.747 418.066 1.00 40.18 131 LEU C O 1
ATOM 8320 N N . ILE E 5 132 ? 299.305 367.436 416.235 1.00 40.47 132 ILE C N 1
ATOM 8321 C CA . ILE E 5 132 ? 299.246 366.177 416.968 1.00 40.47 132 ILE C CA 1
ATOM 8322 C C . ILE E 5 132 ? 300.567 365.455 416.741 1.00 40.47 132 ILE C C 1
ATOM 8323 O O . ILE E 5 132 ? 300.742 364.759 415.737 1.00 40.47 132 ILE C O 1
ATOM 8328 N N . ALA E 5 133 ? 301.492 365.594 417.683 1.00 42.64 133 ALA C N 1
ATOM 8329 C CA . ALA E 5 133 ? 302.846 365.094 417.513 1.00 42.64 133 ALA C CA 1
ATOM 8330 C C . ALA E 5 133 ? 303.006 363.699 418.098 1.00 42.64 133 ALA C C 1
ATOM 8331 O O . ALA E 5 133 ? 302.279 363.295 419.008 1.00 42.64 133 ALA C O 1
ATOM 8333 N N . TYR E 5 134 ? 303.979 362.965 417.562 1.00 44.32 134 TYR C N 1
ATOM 8334 C CA . TYR E 5 134 ? 304.372 361.662 418.092 1.00 44.32 134 TYR C CA 1
ATOM 8335 C C . TYR E 5 134 ? 305.891 361.617 418.110 1.00 44.32 134 TYR C C 1
ATOM 8336 O O . TYR E 5 134 ? 306.524 361.618 417.051 1.00 44.32 134 TYR C O 1
ATOM 8345 N N . SER E 5 135 ? 306.476 361.577 419.301 1.00 44.83 135 SER C N 1
ATOM 8346 C CA . SER E 5 135 ? 307.915 361.595 419.440 1.00 44.83 135 SER C CA 1
ATOM 8347 C C . SER E 5 135 ? 308.411 360.230 419.892 1.00 44.83 135 SER C C 1
ATOM 8348 O O . SER E 5 135 ? 308.016 359.762 420.969 1.00 44.83 135 SER C O 1
ATOM 8351 N N . PRO E 5 136 ? 309.240 359.554 419.100 1.00 43.73 136 PRO C N 1
ATOM 8352 C CA . PRO E 5 136 ? 309.871 358.310 419.550 1.00 43.73 136 PRO C CA 1
ATOM 8353 C C . PRO E 5 136 ? 310.811 358.576 420.711 1.00 43.73 136 PRO C C 1
ATOM 8354 O O . PRO E 5 136 ? 311.371 359.676 420.819 1.00 43.73 136 PRO C O 1
ATOM 8358 N N . PRO E 5 137 ? 311.016 357.602 421.606 1.00 45.29 137 PRO C N 1
ATOM 8359 C CA . PRO E 5 137 ? 311.679 357.892 422.892 1.00 45.29 137 PRO C CA 1
ATOM 8360 C C . PRO E 5 137 ? 313.192 358.045 422.781 1.00 45.29 137 PRO C C 1
ATOM 8361 O O . PRO E 5 137 ? 313.968 357.266 423.337 1.00 45.29 137 PRO C O 1
ATOM 8365 N N . GLY E 5 138 ? 313.625 359.074 422.054 1.00 47.67 138 GLY C N 1
ATOM 8366 C CA . GLY E 5 138 ? 315.040 359.405 422.040 1.00 47.67 138 GLY C CA 1
ATOM 8367 C C . GLY E 5 138 ? 315.434 360.284 423.212 1.00 47.67 138 GLY C C 1
ATOM 8368 O O . GLY E 5 138 ? 316.275 359.908 424.032 1.00 47.67 138 GLY C O 1
ATOM 8369 N N . ALA E 5 139 ? 314.816 361.461 423.315 1.00 50.50 139 ALA C N 1
ATOM 8370 C CA . ALA E 5 139 ? 315.145 362.420 424.360 1.00 50.50 139 ALA C CA 1
ATOM 8371 C C . ALA E 5 139 ? 313.949 362.768 425.236 1.00 50.50 139 ALA C C 1
ATO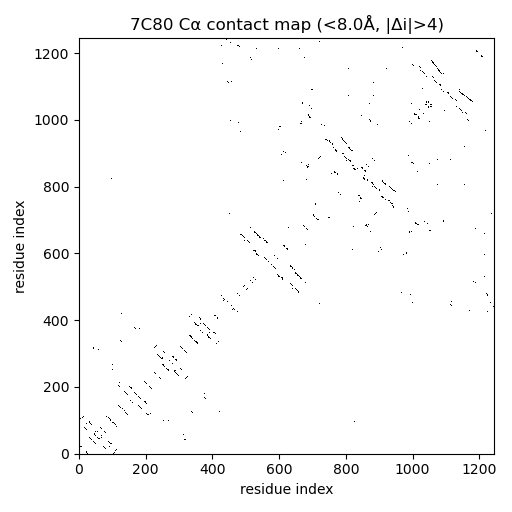M 8372 O O . ALA E 5 139 ? 313.809 363.928 425.640 1.00 50.50 139 ALA C O 1
ATOM 8374 N N . GLY E 5 140 ? 313.085 361.812 425.532 1.00 52.12 140 GLY C N 1
ATOM 8375 C CA . GLY E 5 140 ? 311.990 362.059 426.441 1.00 52.12 140 GLY C CA 1
ATOM 8376 C C . GLY E 5 140 ? 310.799 362.709 425.771 1.00 52.12 140 GLY C C 1
ATOM 8377 O O . GLY E 5 140 ? 310.751 362.926 424.558 1.00 52.12 140 GLY C O 1
ATOM 8378 N N . VAL E 5 141 ? 309.806 363.009 426.603 1.00 52.38 141 VAL C N 1
ATOM 8379 C CA . VAL E 5 141 ? 308.589 363.678 426.134 1.00 52.38 141 VAL C CA 1
ATOM 8380 C C . VAL E 5 141 ? 308.909 365.131 425.796 1.00 52.38 141 VAL C C 1
ATOM 8381 O O . VAL E 5 141 ? 309.708 365.770 426.510 1.00 52.38 141 VAL C O 1
ATOM 8385 N N . PRO E 5 142 ? 308.409 365.677 424.685 1.00 49.93 142 PRO C N 1
ATOM 8386 C CA . PRO E 5 142 ? 308.712 367.071 424.347 1.00 49.93 142 PRO C CA 1
ATOM 8387 C C . PRO E 5 142 ? 308.038 368.055 425.287 1.00 49.93 142 PRO C C 1
ATOM 8388 O O . PRO E 5 142 ? 307.013 367.763 425.905 1.00 49.93 142 PRO C O 1
ATOM 8392 N N . GLY E 5 143 ? 308.636 369.239 425.384 1.00 50.24 143 GLY C N 1
ATOM 8393 C CA . GLY E 5 143 ? 308.175 370.258 426.304 1.00 50.24 143 GLY C CA 1
ATOM 8394 C C . GLY E 5 143 ? 307.183 371.238 425.715 1.00 50.24 143 GLY C C 1
ATOM 8395 O O . GLY E 5 143 ? 306.132 371.488 426.308 1.00 50.24 143 GLY C O 1
ATOM 8396 N N . SER E 5 144 ? 307.505 371.808 424.558 1.00 48.74 144 SER C N 1
ATOM 8397 C CA . SER E 5 144 ? 306.669 372.815 423.923 1.00 48.74 144 SER C CA 1
ATOM 8398 C C . SER E 5 144 ? 306.337 372.374 422.504 1.00 48.74 144 SER C C 1
ATOM 8399 O O . SER E 5 144 ? 306.736 371.296 422.057 1.00 48.74 144 SER C O 1
ATOM 8402 N N . ARG E 5 145 ? 305.596 373.226 421.790 1.00 47.97 145 ARG C N 1
ATOM 8403 C CA . ARG E 5 145 ? 305.193 372.900 420.426 1.00 47.97 145 ARG C CA 1
ATOM 8404 C C . ARG E 5 145 ? 306.371 372.942 419.464 1.00 47.97 145 ARG C C 1
ATOM 8405 O O . ARG E 5 145 ? 306.382 372.209 418.469 1.00 47.97 145 ARG C O 1
ATOM 8413 N N . ARG E 5 146 ? 307.362 373.794 419.736 1.00 51.88 146 ARG C N 1
ATOM 8414 C CA . ARG E 5 146 ? 308.569 373.814 418.917 1.00 51.88 146 ARG C CA 1
ATOM 8415 C C . ARG E 5 146 ? 309.372 372.534 419.099 1.00 51.88 146 ARG C C 1
ATOM 8416 O O . ARG E 5 146 ? 309.876 371.965 418.125 1.00 51.88 146 ARG C O 1
ATOM 8424 N N . ASP E 5 147 ? 309.469 372.046 420.334 1.00 50.01 147 ASP C N 1
ATOM 8425 C CA . ASP E 5 147 ? 310.191 370.814 420.618 1.00 50.01 147 ASP C CA 1
ATOM 8426 C C . ASP E 5 147 ? 309.444 369.566 420.172 1.00 50.01 147 ASP C C 1
ATOM 8427 O O . ASP E 5 147 ? 310.045 368.489 420.141 1.00 50.01 147 ASP C O 1
ATOM 8432 N N . ALA E 5 148 ? 308.160 369.675 419.837 1.00 46.38 148 ALA C N 1
ATOM 8433 C CA . ALA E 5 148 ? 307.389 368.536 419.365 1.00 46.38 148 ALA C CA 1
ATOM 8434 C C . ALA E 5 148 ? 307.150 368.551 417.864 1.00 46.38 148 ALA C C 1
ATOM 8435 O O . ALA E 5 148 ? 306.747 367.526 417.310 1.00 46.38 148 ALA C O 1
ATOM 8437 N N . MET E 5 149 ? 307.393 369.678 417.192 1.00 49.66 149 MET C N 1
ATOM 8438 C CA . MET E 5 149 ? 307.254 369.739 415.742 1.00 49.66 149 MET C CA 1
ATOM 8439 C C . MET E 5 149 ? 308.370 369.003 415.013 1.00 49.66 149 MET C C 1
ATOM 8440 O O . MET E 5 149 ? 308.243 368.759 413.809 1.00 49.66 149 MET C O 1
ATOM 8445 N N . LEU E 5 150 ? 309.451 368.642 415.709 1.00 47.36 150 LEU C N 1
ATOM 8446 C CA . LEU E 5 150 ? 310.516 367.872 415.081 1.00 47.36 150 LEU C CA 1
ATOM 8447 C C . LEU E 5 150 ? 310.109 366.420 414.880 1.00 47.36 150 LEU C C 1
ATOM 8448 O O . LEU E 5 150 ? 310.536 365.787 413.909 1.00 47.36 150 LEU C O 1
ATOM 8453 N N . GLY E 5 151 ? 309.278 365.881 415.766 1.00 44.40 151 GLY C N 1
ATOM 8454 C CA . GLY E 5 151 ? 308.812 364.518 415.648 1.00 44.40 151 GLY C CA 1
ATOM 8455 C C . GLY E 5 151 ? 307.748 364.363 414.578 1.00 44.40 151 GLY C C 1
ATOM 8456 O O . GLY E 5 151 ? 307.433 365.281 413.821 1.00 44.40 151 GLY C O 1
ATOM 8457 N N . THR E 5 152 ? 307.190 363.158 414.520 1.00 41.89 152 THR C N 1
ATOM 8458 C CA . THR E 5 152 ? 306.133 362.864 413.561 1.00 41.89 152 THR C CA 1
ATOM 8459 C C . THR E 5 152 ? 304.847 363.557 413.990 1.00 41.89 152 THR C C 1
ATOM 8460 O O . THR E 5 152 ? 304.350 363.324 415.095 1.00 41.89 152 THR C O 1
ATOM 8464 N N . HIS E 5 153 ? 304.308 364.404 413.118 1.00 41.15 153 HIS C N 1
ATOM 8465 C CA . HIS E 5 153 ? 303.158 365.218 413.479 1.00 41.15 153 HIS C CA 1
ATOM 8466 C C . HIS E 5 153 ? 302.320 365.494 412.242 1.00 41.15 153 HIS C C 1
ATOM 8467 O O . HIS E 5 153 ? 302.821 365.466 411.117 1.00 41.15 153 HIS C O 1
ATOM 8474 N N . VAL E 5 154 ? 301.037 365.761 412.470 1.00 38.86 154 VAL C N 1
ATOM 8475 C CA . VAL E 5 154 ? 300.101 366.160 411.428 1.00 38.86 154 VAL C CA 1
ATOM 8476 C C . VAL E 5 154 ? 299.396 367.423 411.911 1.00 38.86 154 VAL C C 1
ATOM 8477 O O . VAL E 5 154 ? 299.213 367.613 413.118 1.00 38.86 154 VAL C O 1
ATOM 8481 N N . ILE E 5 155 ? 299.079 368.323 410.984 1.00 37.10 155 ILE C N 1
ATOM 8482 C CA . ILE E 5 155 ? 298.433 369.581 411.340 1.00 37.10 155 ILE C CA 1
ATOM 8483 C C . ILE E 5 155 ? 296.980 369.510 410.886 1.00 37.10 155 ILE C C 1
ATOM 8484 O O . ILE E 5 155 ? 296.660 369.804 409.733 1.00 37.10 155 ILE C O 1
ATOM 8489 N N . TRP E 5 156 ? 296.100 369.110 411.796 1.00 42.46 156 TRP C N 1
ATOM 8490 C CA . TRP E 5 156 ? 294.696 368.883 411.485 1.00 42.46 156 TRP C CA 1
ATOM 8491 C C . TRP E 5 156 ? 293.968 370.220 411.462 1.00 42.46 156 TRP C C 1
ATOM 8492 O O . TRP E 5 156 ? 294.034 370.986 412.427 1.00 42.46 156 TRP C O 1
ATOM 8503 N N . ASP E 5 157 ? 293.275 370.487 410.361 1.00 43.78 157 ASP C N 1
ATOM 8504 C CA . ASP E 5 157 ? 292.507 371.709 410.180 1.00 43.78 157 ASP C CA 1
ATOM 8505 C C . ASP E 5 157 ? 291.036 371.349 410.322 1.00 43.78 157 ASP C C 1
ATOM 8506 O O . ASP E 5 157 ? 290.499 370.592 409.508 1.00 43.78 157 ASP C O 1
ATOM 8511 N N . VAL E 5 158 ? 290.388 371.891 411.350 1.00 46.00 158 VAL C N 1
ATOM 8512 C CA . VAL E 5 158 ? 288.969 371.634 411.565 1.00 46.00 158 VAL C CA 1
ATOM 8513 C C . VAL E 5 158 ? 288.165 372.435 410.550 1.00 46.00 158 VAL C C 1
ATOM 8514 O O . VAL E 5 158 ? 288.302 373.660 410.455 1.00 46.00 158 VAL C O 1
ATOM 8518 N N . GLY E 5 159 ? 287.328 371.746 409.781 1.00 50.82 159 GLY C N 1
ATOM 8519 C CA . GLY E 5 159 ? 286.550 372.398 408.747 1.00 50.82 159 GLY C CA 1
ATOM 8520 C C . GLY E 5 159 ? 285.222 371.721 408.484 1.00 50.82 159 GLY C C 1
ATOM 8521 O O . GLY E 5 159 ? 284.496 371.386 409.424 1.00 50.82 159 GLY C O 1
ATOM 8522 N N . LEU E 5 160 ? 284.888 371.529 407.205 1.00 54.79 160 LEU C N 1
ATOM 8523 C CA . LEU E 5 160 ? 283.657 370.826 406.861 1.00 54.79 160 LEU C CA 1
ATOM 8524 C C . LEU E 5 160 ? 283.765 369.345 407.192 1.00 54.79 160 LEU C C 1
ATOM 8525 O O . LEU E 5 160 ? 282.848 368.765 407.784 1.00 54.79 160 LEU C O 1
ATOM 8530 N N . GLN E 5 161 ? 284.870 368.712 406.806 1.00 53.74 161 GLN C N 1
ATOM 8531 C CA . GLN E 5 161 ? 285.187 367.408 407.354 1.00 53.74 161 GLN C CA 1
ATOM 8532 C C . GLN E 5 161 ? 285.522 367.557 408.835 1.00 53.74 161 GLN C C 1
ATOM 8533 O O . GLN E 5 161 ? 286.232 368.476 409.251 1.00 53.74 161 GLN C O 1
ATOM 8539 N N . SER E 5 162 ? 284.998 366.640 409.640 1.00 49.26 162 SER C N 1
ATOM 8540 C CA . SER E 5 162 ? 284.990 366.823 411.082 1.00 49.26 162 SER C CA 1
ATOM 8541 C C . SER E 5 162 ? 286.106 366.101 411.816 1.00 49.26 162 SER C C 1
ATOM 8542 O O . SER E 5 162 ? 286.226 366.274 413.033 1.00 49.26 162 SER C O 1
ATOM 8545 N N . SER E 5 163 ? 286.931 365.312 411.133 1.00 47.81 163 SER C N 1
ATOM 8546 C CA . SER E 5 163 ? 287.818 364.419 411.861 1.00 47.81 163 SER C CA 1
ATOM 8547 C C . SER E 5 163 ? 289.032 364.048 411.026 1.00 47.81 163 SER C C 1
ATOM 8548 O O . SER E 5 163 ? 288.910 363.773 409.832 1.00 47.81 163 SER C O 1
ATOM 8551 N N . CYS E 5 164 ? 290.194 364.022 411.675 1.00 46.74 164 CYS C N 1
ATOM 8552 C CA . CYS E 5 164 ? 291.456 363.622 411.073 1.00 46.74 164 CYS C CA 1
ATOM 8553 C C . CYS E 5 164 ? 292.002 362.391 411.778 1.00 46.74 164 CYS C C 1
ATOM 8554 O O . CYS E 5 164 ? 291.571 362.028 412.873 1.00 46.74 164 CYS C O 1
ATOM 8557 N N . VAL E 5 165 ? 292.974 361.754 411.131 1.00 47.72 165 VAL C N 1
ATOM 8558 C CA . VAL E 5 165 ? 293.577 360.520 411.617 1.00 47.72 165 VAL C CA 1
ATOM 8559 C C . VAL E 5 165 ? 295.082 360.721 411.683 1.00 47.72 165 VAL C C 1
ATOM 8560 O O . VAL E 5 165 ? 295.737 360.864 410.645 1.00 47.72 165 VAL C O 1
ATOM 8564 N N . LEU E 5 166 ? 295.628 360.747 412.894 1.00 47.10 166 LEU C N 1
ATOM 8565 C CA . LEU E 5 166 ? 297.065 360.618 413.071 1.00 47.10 166 LEU C CA 1
ATOM 8566 C C . LEU E 5 166 ? 297.403 359.138 413.110 1.00 47.10 166 LEU C C 1
ATOM 8567 O O . LEU E 5 166 ? 296.928 358.409 413.986 1.00 47.10 166 LEU C O 1
ATOM 8572 N N . CYS E 5 167 ? 298.205 358.694 412.155 1.00 50.08 167 CYS C N 1
ATOM 8573 C CA . CYS E 5 167 ? 298.615 357.302 412.076 1.00 50.08 167 CYS C CA 1
ATOM 8574 C C . CYS E 5 167 ? 300.044 357.194 412.583 1.00 50.08 167 CYS C C 1
ATOM 8575 O O . CYS E 5 167 ? 300.979 357.626 411.902 1.00 50.08 167 CYS C O 1
ATOM 8578 N N . VAL E 5 168 ? 300.208 356.636 413.779 1.00 46.92 168 VAL C N 1
ATOM 8579 C CA . VAL E 5 168 ? 301.520 356.485 414.401 1.00 46.92 168 VAL C CA 1
ATOM 8580 C C . VAL E 5 168 ? 302.279 355.407 413.630 1.00 46.92 168 VAL C C 1
ATOM 8581 O O . VAL E 5 168 ? 301.663 354.414 413.213 1.00 46.92 168 VAL C O 1
ATOM 8585 N N . PRO E 5 169 ? 303.560 355.584 413.365 1.00 44.24 169 PRO C N 1
ATOM 8586 C CA . PRO E 5 169 ? 304.297 354.562 412.618 1.00 44.24 169 PRO C CA 1
ATOM 8587 C C . PRO E 5 169 ? 304.778 353.436 413.511 1.00 44.24 169 PRO C C 1
ATOM 8588 O O . PRO E 5 169 ? 304.485 353.408 414.709 1.00 44.24 169 PRO C O 1
ATOM 8592 N N . TRP E 5 170 ? 305.516 352.501 412.932 1.00 41.80 170 TRP C N 1
ATOM 8593 C CA . TRP E 5 170 ? 306.142 351.413 413.672 1.00 41.80 170 TRP C CA 1
ATOM 8594 C C . TRP E 5 170 ? 307.646 351.652 413.598 1.00 41.80 170 TRP C C 1
ATOM 8595 O O . TRP E 5 170 ? 308.308 351.260 412.638 1.00 41.80 170 TRP C O 1
ATOM 8606 N N . ILE E 5 171 ? 308.176 352.322 414.614 1.00 41.10 171 ILE C N 1
ATOM 8607 C CA . ILE E 5 171 ? 309.597 352.623 414.709 1.00 41.10 171 ILE C CA 1
ATOM 8608 C C . ILE E 5 171 ? 310.105 351.906 415.950 1.00 41.10 171 ILE C C 1
ATOM 8609 O O . ILE E 5 171 ? 309.869 352.354 417.078 1.00 41.10 171 ILE C O 1
ATOM 8614 N N . SER E 5 172 ? 310.795 350.787 415.750 1.00 42.36 172 SER C N 1
ATOM 8615 C CA . SER E 5 172 ? 311.308 350.002 416.861 1.00 42.36 172 SER C CA 1
ATOM 8616 C C . SER E 5 172 ? 312.446 349.128 416.368 1.00 42.36 172 SER C C 1
ATOM 8617 O O . SER E 5 172 ? 312.448 348.675 415.222 1.00 42.36 172 SER C O 1
ATOM 8620 N N . GLN E 5 173 ? 313.409 348.889 417.254 1.00 42.69 173 GLN C N 1
ATOM 8621 C CA . GLN E 5 173 ? 314.502 347.980 416.950 1.00 42.69 173 GLN C CA 1
ATOM 8622 C C . GLN E 5 173 ? 314.119 346.520 417.133 1.00 42.69 173 GLN C C 1
ATOM 8623 O O . GLN E 5 173 ? 314.849 345.642 416.664 1.00 42.69 173 GLN C O 1
ATOM 8629 N N . THR E 5 174 ? 313.003 346.241 417.796 1.00 43.09 174 THR C N 1
ATOM 8630 C CA . THR E 5 174 ? 312.510 344.887 417.984 1.00 43.09 174 THR C CA 1
ATOM 8631 C C . THR E 5 174 ? 311.284 344.662 417.112 1.00 43.09 174 THR C C 1
ATOM 8632 O O . THR E 5 174 ? 310.500 345.582 416.869 1.00 43.09 174 THR C O 1
ATOM 8636 N N . ASN E 5 175 ? 311.118 343.424 416.651 1.00 43.89 175 ASN C N 1
ATOM 8637 C CA . ASN E 5 175 ? 309.951 343.083 415.849 1.00 43.89 175 ASN C CA 1
ATOM 8638 C C . ASN E 5 175 ? 308.678 342.973 416.676 1.00 43.89 175 ASN C C 1
ATOM 8639 O O . ASN E 5 175 ? 307.588 342.942 416.098 1.00 43.89 175 ASN C O 1
ATOM 8644 N N . TYR E 5 176 ? 308.787 342.913 418.000 1.00 44.22 176 TYR C N 1
ATOM 8645 C CA . TYR E 5 176 ? 307.631 342.830 418.875 1.00 44.22 176 TYR C CA 1
ATOM 8646 C C . TYR E 5 176 ? 307.950 343.575 420.161 1.00 44.22 176 TYR C C 1
ATOM 8647 O O . TYR E 5 176 ? 309.098 343.599 420.610 1.00 44.22 176 TYR C O 1
ATOM 8656 N N . ARG E 5 177 ? 306.927 344.185 420.747 1.00 44.24 177 ARG C N 1
ATOM 8657 C CA . ARG E 5 177 ? 307.057 344.936 421.986 1.00 44.24 177 ARG C CA 1
ATOM 8658 C C . ARG E 5 177 ? 306.128 344.344 423.033 1.00 44.24 177 ARG C C 1
ATOM 8659 O O . ARG E 5 177 ? 305.027 343.897 422.710 1.00 44.24 177 ARG C O 1
ATOM 8667 N N . TYR E 5 178 ? 306.568 344.342 424.286 1.00 46.76 178 TYR C N 1
ATOM 8668 C CA . TYR E 5 178 ? 305.757 343.784 425.355 1.00 46.76 178 TYR C CA 1
ATOM 8669 C C . TYR E 5 178 ? 304.638 344.744 425.736 1.00 46.76 178 TYR C C 1
ATOM 8670 O O . TYR E 5 178 ? 304.761 345.963 425.589 1.00 46.76 178 TYR C O 1
ATOM 8679 N N . VAL E 5 179 ? 303.530 344.182 426.222 1.00 47.86 179 VAL C N 1
ATOM 8680 C CA . VAL E 5 179 ? 302.403 345.015 426.634 1.00 47.86 179 VAL C CA 1
ATOM 8681 C C . VAL E 5 179 ? 302.680 345.675 427.980 1.00 47.86 179 VAL C C 1
ATOM 8682 O O . VAL E 5 179 ? 302.585 346.900 428.112 1.00 47.86 179 VAL C O 1
ATOM 8686 N N . THR E 5 180 ? 303.040 344.890 428.996 1.00 49.44 180 THR C N 1
ATOM 8687 C CA . THR E 5 180 ? 303.530 345.436 430.260 1.00 49.44 180 THR C CA 1
ATOM 8688 C C . THR E 5 180 ? 304.986 345.826 430.038 1.00 49.44 180 THR C C 1
ATOM 8689 O O . THR E 5 180 ? 305.923 345.108 430.392 1.00 49.44 180 THR C O 1
ATOM 8693 N N . SER E 5 181 ? 305.167 347.000 429.441 1.00 50.53 181 SER C N 1
ATOM 8694 C CA . SER E 5 181 ? 306.429 347.348 428.811 1.00 50.53 181 SER C CA 1
ATOM 8695 C C . SER E 5 181 ? 307.474 347.771 429.831 1.00 50.53 181 SER C C 1
ATOM 8696 O O . SER E 5 181 ? 307.188 348.518 430.770 1.00 50.53 181 SER C O 1
ATOM 8699 N N . ASP E 5 182 ? 308.689 347.277 429.635 1.00 52.83 182 ASP C N 1
ATOM 8700 C CA . ASP E 5 182 ? 309.858 347.700 430.381 1.00 52.83 182 ASP C CA 1
ATOM 8701 C C . ASP E 5 182 ? 310.609 348.770 429.590 1.00 52.83 182 ASP C C 1
ATOM 8702 O O . ASP E 5 182 ? 310.143 349.262 428.561 1.00 52.83 182 ASP C O 1
ATOM 8707 N N . ALA E 5 183 ? 311.792 349.134 430.078 1.00 51.27 183 ALA C N 1
ATOM 8708 C CA . ALA E 5 183 ? 312.550 350.210 429.458 1.00 51.27 183 ALA C CA 1
ATOM 8709 C C . ALA E 5 183 ? 313.241 349.796 428.166 1.00 51.27 183 ALA C C 1
ATOM 8710 O O . ALA E 5 183 ? 313.722 350.669 427.437 1.00 51.27 183 ALA C O 1
ATOM 8712 N N . TYR E 5 184 ? 313.307 348.500 427.863 1.00 50.84 184 TYR C N 1
ATOM 8713 C CA . TYR E 5 184 ? 313.973 348.064 426.642 1.00 50.84 184 TYR C CA 1
ATOM 8714 C C . TYR E 5 184 ? 313.100 348.266 425.412 1.00 50.84 184 TYR C C 1
ATOM 8715 O O . TYR E 5 184 ? 313.623 348.479 424.313 1.00 50.84 184 TYR C O 1
ATOM 8724 N N . THR E 5 185 ? 311.779 348.234 425.575 1.00 50.30 185 THR C N 1
ATOM 8725 C CA . THR E 5 185 ? 310.868 348.343 424.444 1.00 50.30 185 THR C CA 1
ATOM 8726 C C . THR E 5 185 ? 309.922 349.520 424.633 1.00 50.30 185 THR C C 1
ATOM 8727 O O . THR E 5 185 ? 308.701 349.365 424.528 1.00 50.30 185 THR C O 1
ATOM 8731 N N . ASP E 5 186 ? 310.480 350.687 424.952 1.00 50.35 186 ASP C N 1
ATOM 8732 C CA . ASP E 5 186 ? 309.691 351.908 425.034 1.00 50.35 186 ASP C CA 1
ATOM 8733 C C . ASP E 5 186 ? 309.178 352.268 423.645 1.00 50.35 186 ASP C C 1
ATOM 8734 O O . ASP E 5 186 ? 309.818 351.963 422.635 1.00 50.35 186 ASP C O 1
ATOM 8739 N N . ALA E 5 187 ? 308.014 352.918 423.596 1.00 48.84 187 ALA C N 1
ATOM 8740 C CA . ALA E 5 187 ? 307.354 353.130 422.313 1.00 48.84 187 ALA C CA 1
ATOM 8741 C C . ALA E 5 187 ? 307.358 354.598 421.910 1.00 48.84 187 ALA C C 1
ATOM 8742 O O . ALA E 5 187 ? 307.606 354.923 420.744 1.00 48.84 187 ALA C O 1
ATOM 8744 N N . GLY E 5 188 ? 307.078 355.496 422.844 1.00 47.50 188 GLY C N 1
ATOM 8745 C CA . GLY E 5 188 ? 307.064 356.907 422.540 1.00 47.50 188 GLY C CA 1
ATOM 8746 C C . GLY E 5 188 ? 305.959 357.618 423.278 1.00 47.50 188 GLY C C 1
ATOM 8747 O O . GLY E 5 188 ? 305.272 357.044 424.128 1.00 47.50 188 GLY C O 1
ATOM 8748 N N . TYR E 5 189 ? 305.784 358.896 422.950 1.00 47.64 189 TYR C N 1
ATOM 8749 C CA . TYR E 5 189 ? 304.858 359.771 423.652 1.00 47.64 189 TYR C CA 1
ATOM 8750 C C . TYR E 5 189 ? 303.994 360.520 422.650 1.00 47.64 189 TYR C C 1
ATOM 8751 O O . TYR E 5 189 ? 304.487 360.984 421.619 1.00 47.64 189 TYR C O 1
ATOM 8760 N N . ILE E 5 190 ? 302.706 360.639 422.962 1.00 46.73 190 ILE C N 1
ATOM 8761 C CA . ILE E 5 190 ? 301.732 361.313 422.112 1.00 46.73 190 ILE C CA 1
ATOM 8762 C C . ILE E 5 190 ? 301.337 362.617 422.786 1.00 46.73 190 ILE C C 1
ATOM 8763 O O . ILE E 5 190 ? 300.887 362.613 423.937 1.00 46.73 190 ILE C O 1
ATOM 8768 N N . THR E 5 191 ? 301.527 363.730 422.082 1.00 44.94 191 THR C N 1
ATOM 8769 C CA . THR E 5 191 ? 301.083 365.031 422.556 1.00 44.94 191 THR C CA 1
ATOM 8770 C C . THR E 5 191 ? 300.141 365.631 421.523 1.00 44.94 191 THR C C 1
ATOM 8771 O O . THR E 5 191 ? 299.992 365.116 420.414 1.00 44.94 191 THR C O 1
ATOM 8775 N N . CYS E 5 192 ? 299.502 366.737 421.900 1.00 43.91 192 CYS C N 1
ATOM 8776 C CA . CYS E 5 192 ? 298.570 367.427 421.018 1.00 43.91 192 CYS C CA 1
ATOM 8777 C C . CYS E 5 192 ? 298.503 368.884 421.440 1.00 43.91 192 CYS C C 1
ATOM 8778 O O . CYS E 5 192 ? 298.204 369.179 422.599 1.00 43.91 192 CYS C O 1
ATOM 8781 N N . TRP E 5 193 ? 298.762 369.786 420.498 1.00 43.66 193 TRP C N 1
ATOM 8782 C CA . TRP E 5 193 ? 299.001 371.185 420.812 1.00 43.66 193 TRP C CA 1
ATOM 8783 C C . TRP E 5 193 ? 298.052 372.082 420.035 1.00 43.66 193 TRP C C 1
ATOM 8784 O O . TRP E 5 193 ? 297.521 371.706 418.988 1.00 43.66 193 TRP C O 1
ATOM 8795 N N . TYR E 5 194 ? 297.855 373.285 420.563 1.00 45.50 194 TYR C N 1
ATOM 8796 C CA . TYR E 5 194 ? 297.095 374.307 419.859 1.00 45.50 194 TYR C CA 1
ATOM 8797 C C . TYR E 5 194 ? 297.945 374.874 418.733 1.00 45.50 194 TYR C C 1
ATOM 8798 O O . TYR E 5 194 ? 299.027 375.415 418.980 1.00 45.50 194 TYR C O 1
ATOM 8807 N N . GLN E 5 195 ? 297.466 374.752 417.497 1.00 44.16 195 GLN C N 1
ATOM 8808 C CA . GLN E 5 195 ? 298.230 375.286 416.377 1.00 44.16 195 GLN C CA 1
ATOM 8809 C C . GLN E 5 195 ? 298.132 376.804 416.327 1.00 44.16 195 GLN C C 1
ATOM 8810 O O . GLN E 5 195 ? 299.143 377.501 416.457 1.00 44.16 195 GLN C O 1
ATOM 8816 N N . THR E 5 196 ? 296.928 377.344 416.136 1.00 43.67 196 THR C N 1
ATOM 8817 C CA . THR E 5 196 ? 296.747 378.787 416.208 1.00 43.67 196 THR C CA 1
ATOM 8818 C C . THR E 5 196 ? 295.878 379.204 417.387 1.00 43.67 196 THR C C 1
ATOM 8819 O O . THR E 5 196 ? 296.379 379.840 418.317 1.00 43.67 196 THR C O 1
ATOM 8823 N N . SER E 5 197 ? 294.599 378.812 417.394 1.00 43.97 197 SER C N 1
ATOM 8824 C CA . SER E 5 197 ? 293.606 379.140 418.419 1.00 43.97 197 SER C CA 1
ATOM 8825 C C . SER E 5 197 ? 292.295 378.442 418.096 1.00 43.97 197 SER C C 1
ATOM 8826 O O . SER E 5 197 ? 292.199 377.715 417.106 1.00 43.97 197 SER C O 1
ATOM 8829 N N . ILE E 5 198 ? 291.285 378.659 418.930 1.00 45.78 198 ILE C N 1
ATOM 8830 C CA . ILE E 5 198 ? 289.892 378.415 418.578 1.00 45.78 198 ILE C CA 1
ATOM 8831 C C . ILE E 5 198 ? 289.188 379.762 418.582 1.00 45.78 198 ILE C C 1
ATOM 8832 O O . ILE E 5 198 ? 289.035 380.384 419.639 1.00 45.78 198 ILE C O 1
ATOM 8837 N N . VAL E 5 199 ? 288.771 380.227 417.410 1.00 45.17 199 VAL C N 1
ATOM 8838 C CA . VAL E 5 199 ? 288.041 381.482 417.289 1.00 45.17 199 VAL C CA 1
ATOM 8839 C C . VAL E 5 199 ? 286.580 381.165 417.004 1.00 45.17 199 VAL C C 1
ATOM 8840 O O . VAL E 5 199 ? 286.260 380.124 416.418 1.00 45.17 199 VAL C O 1
ATOM 8844 N N . THR E 5 200 ? 285.691 382.030 417.480 1.00 48.11 200 THR C N 1
ATOM 8845 C CA . THR E 5 200 ? 284.254 381.826 417.394 1.00 48.11 200 THR C CA 1
ATOM 8846 C C . THR E 5 200 ? 283.549 383.130 417.061 1.00 48.11 200 THR C C 1
ATOM 8847 O O . THR E 5 200 ? 284.050 384.212 417.380 1.00 48.11 200 THR C O 1
ATOM 8851 N N . PRO E 5 201 ? 282.388 383.057 416.418 1.00 47.55 201 PRO C N 1
ATOM 8852 C CA . PRO E 5 201 ? 281.464 384.194 416.412 1.00 47.55 201 PRO C CA 1
ATOM 8853 C C . PRO E 5 201 ? 280.786 384.319 417.766 1.00 47.55 201 PRO C C 1
ATOM 8854 O O . PRO E 5 201 ? 280.874 383.390 418.582 1.00 47.55 201 PRO C O 1
ATOM 8858 N N . PRO E 5 202 ? 280.128 385.445 418.062 1.00 49.29 202 PRO C N 1
ATOM 8859 C CA . PRO E 5 202 ? 279.494 385.601 419.377 1.00 49.29 202 PRO C CA 1
ATOM 8860 C C . PRO E 5 202 ? 278.318 384.658 419.584 1.00 49.29 202 PRO C C 1
ATOM 8861 O O . PRO E 5 202 ? 277.804 384.042 418.647 1.00 49.29 202 PRO C O 1
ATOM 8865 N N . ASP E 5 203 ? 277.918 384.556 420.860 1.00 50.62 203 ASP C N 1
ATOM 8866 C CA . ASP E 5 203 ? 276.856 383.664 421.347 1.00 50.62 203 ASP C CA 1
ATOM 8867 C C . ASP E 5 203 ? 277.160 382.198 421.040 1.00 50.62 203 ASP C C 1
ATOM 8868 O O . ASP E 5 203 ? 276.300 381.448 420.579 1.00 50.62 203 ASP C O 1
ATOM 8873 N N . ILE E 5 204 ? 278.399 381.794 421.295 1.00 49.92 204 ILE C N 1
ATOM 8874 C CA . ILE E 5 204 ? 278.805 380.390 421.287 1.00 49.92 204 ILE C CA 1
ATOM 8875 C C . ILE E 5 204 ? 279.536 380.131 422.599 1.00 49.92 204 ILE C C 1
ATOM 8876 O O . ILE E 5 204 ? 280.352 380.966 423.016 1.00 49.92 204 ILE C O 1
ATOM 8881 N N . PRO E 5 205 ? 279.251 379.031 423.296 1.00 49.85 205 PRO C N 1
ATOM 8882 C CA . PRO E 5 205 ? 279.950 378.744 424.553 1.00 49.85 205 PRO C CA 1
ATOM 8883 C C . PRO E 5 205 ? 281.428 378.457 424.333 1.00 49.85 205 PRO C C 1
ATOM 8884 O O . PRO E 5 205 ? 281.873 378.104 423.240 1.00 49.85 205 PRO C O 1
ATOM 8888 N N . THR E 5 206 ? 282.193 378.628 425.410 1.00 50.80 206 THR C N 1
ATOM 8889 C CA . THR E 5 206 ? 283.644 378.549 425.312 1.00 50.80 206 THR C CA 1
ATOM 8890 C C . THR E 5 206 ? 284.126 377.109 425.191 1.00 50.80 206 THR C C 1
ATOM 8891 O O . THR E 5 206 ? 284.991 376.805 424.364 1.00 50.80 206 THR C O 1
ATOM 8895 N N . THR E 5 207 ? 283.576 376.210 425.999 1.00 48.64 207 THR C N 1
ATOM 8896 C CA . THR E 5 207 ? 284.091 374.850 426.079 1.00 48.64 207 THR C CA 1
ATOM 8897 C C . THR E 5 207 ? 283.619 374.021 424.892 1.00 48.64 207 THR C C 1
ATOM 8898 O O . THR E 5 207 ? 282.421 373.956 424.605 1.00 48.64 207 THR C O 1
ATOM 8902 N N . SER E 5 208 ? 284.566 373.396 424.199 1.00 46.50 208 SER C N 1
ATOM 8903 C CA . SER E 5 208 ? 284.295 372.452 423.129 1.00 46.50 208 SER C CA 1
ATOM 8904 C C . SER E 5 208 ? 284.742 371.058 423.562 1.00 46.50 208 SER C C 1
ATOM 8905 O O . SER E 5 208 ? 285.132 370.837 424.713 1.00 46.50 208 SER C O 1
ATOM 8908 N N . THR E 5 209 ? 284.669 370.105 422.637 1.00 45.86 209 THR C N 1
ATOM 8909 C CA . THR E 5 209 ? 284.963 368.710 422.927 1.00 45.86 209 THR C CA 1
ATOM 8910 C C . THR E 5 209 ? 285.660 368.077 421.732 1.00 45.86 209 THR C C 1
ATOM 8911 O O . THR E 5 209 ? 285.277 368.321 420.586 1.00 45.86 209 THR C O 1
ATOM 8915 N N . ILE E 5 210 ? 286.684 367.272 422.001 1.00 43.88 210 ILE C N 1
ATOM 8916 C CA . ILE E 5 210 ? 287.355 366.470 420.984 1.00 43.88 210 ILE C CA 1
ATOM 8917 C C . ILE E 5 210 ? 287.384 365.031 421.473 1.00 43.88 210 ILE C C 1
ATOM 8918 O O . ILE E 5 210 ? 287.923 364.751 422.549 1.00 43.88 210 ILE C O 1
ATOM 8923 N N . LEU E 5 211 ? 286.807 364.123 420.695 1.00 44.97 211 LEU C N 1
ATOM 8924 C CA . LEU E 5 211 ? 286.807 362.705 421.022 1.00 44.97 211 LEU C CA 1
ATOM 8925 C C . LEU E 5 211 ? 287.933 362.008 420.272 1.00 44.97 211 LEU C C 1
ATOM 8926 O O . LEU E 5 211 ? 288.019 362.106 419.044 1.00 44.97 211 LEU C O 1
ATOM 8931 N N . CYS E 5 212 ? 288.790 361.310 421.008 1.00 46.71 212 CYS C N 1
ATOM 8932 C CA . CYS E 5 212 ? 289.899 360.569 420.428 1.00 46.71 212 CYS C CA 1
ATOM 8933 C C . CYS E 5 212 ? 289.529 359.101 420.295 1.00 46.71 212 CYS C C 1
ATOM 8934 O O . CYS E 5 212 ? 288.875 358.538 421.173 1.00 46.71 212 CYS C O 1
ATOM 8937 N N . PHE E 5 213 ? 289.956 358.486 419.197 1.00 46.34 213 PHE C N 1
ATOM 8938 C CA . PHE E 5 213 ? 289.697 357.083 418.905 1.00 46.34 213 PHE C CA 1
ATOM 8939 C C . PHE E 5 213 ? 291.025 356.338 418.863 1.00 46.34 213 PHE C C 1
ATOM 8940 O O . PHE E 5 213 ? 292.097 356.943 418.848 1.00 46.34 213 PHE C O 1
ATOM 8948 N N . VAL E 5 214 ? 290.959 355.010 418.847 1.00 46.91 214 VAL C N 1
ATOM 8949 C CA . VAL E 5 214 ? 292.159 354.195 418.684 1.00 46.91 214 VAL C CA 1
ATOM 8950 C C . VAL E 5 214 ? 291.778 352.961 417.877 1.00 46.91 214 VAL C C 1
ATOM 8951 O O . VAL E 5 214 ? 290.659 352.452 417.986 1.00 46.91 214 VAL C O 1
ATOM 8955 N N . SER E 5 215 ? 292.691 352.508 417.027 1.00 50.44 215 SER C N 1
ATOM 8956 C CA . SER E 5 215 ? 292.451 351.341 416.192 1.00 50.44 215 SER C CA 1
ATOM 8957 C C . SER E 5 215 ? 293.798 350.722 415.844 1.00 50.44 215 SER C C 1
ATOM 8958 O O . SER E 5 215 ? 294.827 351.055 416.440 1.00 50.44 215 SER C O 1
ATOM 8961 N N . ALA E 5 216 ? 293.790 349.816 414.877 1.00 50.53 216 ALA C N 1
ATOM 8962 C CA . ALA E 5 216 ? 295.001 349.197 414.374 1.00 50.53 216 ALA C CA 1
ATOM 8963 C C . ALA E 5 216 ? 294.951 349.185 412.856 1.00 50.53 216 ALA C C 1
ATOM 8964 O O . ALA E 5 216 ? 293.876 349.101 412.260 1.00 50.53 216 ALA C O 1
ATOM 8966 N N . CYS E 5 217 ? 296.119 349.272 412.230 1.00 52.49 217 CYS C N 1
ATOM 8967 C CA . CYS E 5 217 ? 296.187 349.244 410.776 1.00 52.49 217 CYS C CA 1
ATOM 8968 C C . CYS E 5 217 ? 296.169 347.798 410.289 1.00 52.49 217 CYS C C 1
ATOM 8969 O O . CYS E 5 217 ? 295.915 346.860 411.048 1.00 52.49 217 CYS C O 1
ATOM 8972 N N . ASN E 5 218 ? 296.451 347.600 409.007 1.00 54.38 218 ASN C N 1
ATOM 8973 C CA . ASN E 5 218 ? 296.359 346.282 408.395 1.00 54.38 218 ASN C CA 1
ATOM 8974 C C . ASN E 5 218 ? 297.599 345.427 408.616 1.00 54.38 218 ASN C C 1
ATOM 8975 O O . ASN E 5 218 ? 297.742 344.399 407.946 1.00 54.38 218 ASN C O 1
ATOM 8980 N N . ASP E 5 219 ? 298.492 345.811 409.525 1.00 52.67 219 ASP C N 1
ATOM 8981 C CA . ASP E 5 219 ? 299.690 345.031 409.806 1.00 52.67 219 ASP C CA 1
ATOM 8982 C C . ASP E 5 219 ? 299.909 344.905 411.304 1.00 52.67 219 ASP C C 1
ATOM 8983 O O . ASP E 5 219 ? 301.043 344.933 411.787 1.00 52.67 219 ASP C O 1
ATOM 8988 N N . PHE E 5 220 ? 298.829 344.756 412.058 1.00 47.28 220 PHE C N 1
ATOM 8989 C CA . PHE E 5 220 ? 298.916 344.530 413.491 1.00 47.28 220 PHE C CA 1
ATOM 8990 C C . PHE E 5 220 ? 298.962 343.037 413.784 1.00 47.28 220 PHE C C 1
ATOM 8991 O O . PHE E 5 220 ? 298.360 342.229 413.073 1.00 47.28 220 PHE C O 1
ATOM 8999 N N . SER E 5 221 ? 299.690 342.671 414.837 1.00 46.70 221 SER C N 1
ATOM 9000 C CA . SER E 5 221 ? 299.824 341.271 415.218 1.00 46.70 221 SER C CA 1
ATOM 9001 C C . SER E 5 221 ? 300.000 341.171 416.724 1.00 46.70 221 SER C C 1
ATOM 9002 O O . SER E 5 221 ? 300.376 342.137 417.390 1.00 46.70 221 SER C O 1
ATOM 9005 N N . VAL E 5 222 ? 299.718 339.981 417.257 1.00 43.86 222 VAL C N 1
ATOM 9006 C CA . VAL E 5 222 ? 299.979 339.640 418.649 1.00 43.86 222 VAL C CA 1
ATOM 9007 C C . VAL E 5 222 ? 300.632 338.265 418.694 1.00 43.86 222 VAL C C 1
ATOM 9008 O O . VAL E 5 222 ? 300.679 337.541 417.699 1.00 43.86 222 VAL C O 1
ATOM 9012 N N . ARG E 5 223 ? 301.118 337.901 419.879 1.00 44.15 223 ARG C N 1
ATOM 9013 C CA . ARG E 5 223 ? 301.867 336.667 420.070 1.00 44.15 223 ARG C CA 1
ATOM 9014 C C . ARG E 5 223 ? 301.864 336.361 421.562 1.00 44.15 223 ARG C C 1
ATOM 9015 O O . ARG E 5 223 ? 301.596 337.246 422.379 1.00 44.15 223 ARG C O 1
ATOM 9023 N N . LEU E 5 224 ? 302.138 335.094 421.901 1.00 44.14 224 LEU C N 1
ATOM 9024 C CA . LEU E 5 224 ? 302.384 334.621 423.270 1.00 44.14 224 LEU C CA 1
ATOM 9025 C C . LEU E 5 224 ? 301.170 334.850 424.176 1.00 44.14 224 LEU C C 1
ATOM 9026 O O . LEU E 5 224 ? 301.154 335.733 425.035 1.00 44.14 224 LEU C O 1
ATOM 9031 N N . LEU E 5 225 ? 300.133 334.054 423.909 1.00 46.14 225 LEU C N 1
ATOM 9032 C CA . LEU E 5 225 ? 298.859 334.161 424.612 1.00 46.14 225 LEU C CA 1
ATOM 9033 C C . LEU E 5 225 ? 299.016 333.914 426.109 1.00 46.14 225 LEU C C 1
ATOM 9034 O O . LEU E 5 225 ? 299.812 333.076 426.538 1.00 46.14 225 LEU C O 1
ATOM 9039 N N . ARG E 5 226 ? 298.253 334.663 426.900 1.00 46.40 226 ARG C N 1
ATOM 9040 C CA . ARG E 5 226 ? 298.261 334.554 428.352 1.00 46.40 226 ARG C CA 1
ATOM 9041 C C . ARG E 5 226 ? 296.842 334.800 428.851 1.00 46.40 226 ARG C C 1
ATOM 9042 O O . ARG E 5 226 ? 295.895 334.884 428.065 1.00 46.40 226 ARG C O 1
ATOM 9050 N N . ASP E 5 227 ? 296.686 334.902 430.166 1.00 49.83 227 ASP C N 1
ATOM 9051 C CA . ASP E 5 227 ? 295.431 335.331 430.761 1.00 49.83 227 ASP C CA 1
ATOM 9052 C C . ASP E 5 227 ? 295.553 336.774 431.235 1.00 49.83 227 ASP C C 1
ATOM 9053 O O . ASP E 5 227 ? 296.630 337.227 431.628 1.00 49.83 227 ASP C O 1
ATOM 9058 N N . THR E 5 228 ? 294.441 337.492 431.186 1.00 50.78 228 THR C N 1
ATOM 9059 C CA . THR E 5 228 ? 294.484 338.933 431.394 1.00 50.78 228 THR C CA 1
ATOM 9060 C C . THR E 5 228 ? 294.589 339.271 432.881 1.00 50.78 228 THR C C 1
ATOM 9061 O O . THR E 5 228 ? 294.030 338.565 433.724 1.00 50.78 228 THR C O 1
ATOM 9065 N N . PRO E 5 229 ? 295.353 340.319 433.238 1.00 50.96 229 PRO C N 1
ATOM 9066 C CA . PRO E 5 229 ? 295.395 340.809 434.620 1.00 50.96 229 PRO C CA 1
ATOM 9067 C C . PRO E 5 229 ? 294.337 341.872 434.908 1.00 50.96 229 PRO C C 1
ATOM 9068 O O . PRO E 5 229 ? 294.624 342.921 435.493 1.00 50.96 229 PRO C O 1
ATOM 9072 N N . PHE E 5 230 ? 293.097 341.601 434.513 1.00 52.78 230 PHE C N 1
ATOM 9073 C CA . PHE E 5 230 ? 292.011 342.561 434.651 1.00 52.78 230 PHE C CA 1
ATOM 9074 C C . PHE E 5 230 ? 290.859 342.072 435.509 1.00 52.78 230 PHE C C 1
ATOM 9075 O O . PHE E 5 230 ? 290.181 342.897 436.125 1.00 52.78 230 PHE C O 1
ATOM 9083 N N . ILE E 5 231 ? 290.610 340.767 435.563 1.00 53.36 231 ILE C N 1
ATOM 9084 C CA . ILE E 5 231 ? 289.546 340.201 436.381 1.00 53.36 231 ILE C CA 1
ATOM 9085 C C . ILE E 5 231 ? 290.173 339.294 437.429 1.00 53.36 231 ILE C C 1
ATOM 9086 O O . ILE E 5 231 ? 291.057 338.488 437.117 1.00 53.36 231 ILE C O 1
ATOM 9091 N N . THR E 5 232 ? 289.742 339.455 438.676 1.00 54.65 232 THR C N 1
ATOM 9092 C CA . THR E 5 232 ? 290.177 338.617 439.780 1.00 54.65 232 THR C CA 1
ATOM 9093 C C . THR E 5 232 ? 288.962 337.993 440.449 1.00 54.65 232 THR C C 1
ATOM 9094 O O . THR E 5 232 ? 287.835 338.478 440.318 1.00 54.65 232 THR C O 1
ATOM 9098 N N . GLN E 5 233 ? 289.204 336.906 441.175 1.00 55.15 233 GLN C N 1
ATOM 9099 C CA . GLN E 5 233 ? 288.159 336.265 441.956 1.00 55.15 233 GLN C CA 1
ATOM 9100 C C . GLN E 5 233 ? 288.809 335.512 443.104 1.00 55.15 233 GLN C C 1
ATOM 9101 O O . GLN E 5 233 ? 289.975 335.119 443.025 1.00 55.15 233 GLN C O 1
ATOM 9107 N N . GLN E 5 234 ? 288.044 335.328 444.178 1.00 56.02 234 GLN C N 1
ATOM 9108 C CA . GLN E 5 234 ? 288.516 334.600 445.349 1.00 56.02 234 GLN C CA 1
ATOM 9109 C C . GLN E 5 234 ? 288.002 333.166 445.358 1.00 56.02 234 GLN C C 1
ATOM 9110 O O . GLN E 5 234 ? 288.789 332.219 445.439 1.00 56.02 234 GLN C O 1
ATOM 9116 N N . ALA E 5 235 ? 286.691 332.991 445.272 1.00 54.03 235 ALA C N 1
ATOM 9117 C CA . ALA E 5 235 ? 286.061 331.682 445.213 1.00 54.03 235 ALA C CA 1
ATOM 9118 C C . ALA E 5 235 ? 285.212 331.589 443.951 1.00 54.03 235 ALA C C 1
ATOM 9119 O O . ALA E 5 235 ? 285.153 332.519 443.146 1.00 54.03 235 ALA C O 1
ATOM 9121 N N . LEU E 5 236 ? 284.558 330.445 443.779 1.00 51.36 236 LEU C N 1
ATOM 9122 C CA . LEU E 5 236 ? 283.674 330.259 442.639 1.00 51.36 236 LEU C CA 1
ATOM 9123 C C . LEU E 5 236 ? 282.411 331.089 442.810 1.00 51.36 236 LEU C C 1
ATOM 9124 O O . LEU E 5 236 ? 281.888 331.232 443.918 1.00 51.36 236 LEU C O 1
ATOM 9129 N N . PHE E 5 237 ? 281.927 331.646 441.706 1.00 52.09 237 PHE C N 1
ATOM 9130 C CA . PHE E 5 237 ? 280.662 332.361 441.734 1.00 52.09 237 PHE C CA 1
ATOM 9131 C C . PHE E 5 237 ? 279.521 331.365 441.869 1.00 52.09 237 PHE C C 1
ATOM 9132 O O . PHE E 5 237 ? 279.451 330.384 441.125 1.00 52.09 237 PHE C O 1
ATOM 9140 N N . GLN E 5 238 ? 278.643 331.598 442.837 1.00 54.92 238 GLN C N 1
ATOM 9141 C CA . GLN E 5 238 ? 277.521 330.696 443.069 1.00 54.92 238 GLN C CA 1
ATOM 9142 C C . GLN E 5 238 ? 276.215 331.471 443.196 1.00 54.92 238 GLN C C 1
ATOM 9143 O O . GLN E 5 238 ? 275.166 331.025 442.731 1.00 54.92 238 GLN C O 1
ATOM 9165 N N . GLY F 6 2 ? 294.470 306.504 404.287 1.00 65.72 2 GLY D N 1
ATOM 9166 C CA . GLY F 6 2 ? 293.673 307.425 405.075 1.00 65.72 2 GLY D CA 1
ATOM 9167 C C . GLY F 6 2 ? 294.492 308.527 405.713 1.00 65.72 2 GLY D C 1
ATOM 9168 O O . GLY F 6 2 ? 293.951 309.405 406.384 1.00 65.72 2 GLY D O 1
ATOM 9169 N N . ALA F 6 3 ? 295.804 308.480 405.502 1.00 66.47 3 ALA D N 1
ATOM 9170 C CA . ALA F 6 3 ? 296.690 309.472 406.094 1.00 66.47 3 ALA D CA 1
ATOM 9171 C C . ALA F 6 3 ? 296.618 310.781 405.324 1.00 66.47 3 ALA D C 1
ATOM 9172 O O . ALA F 6 3 ? 296.459 310.796 404.101 1.00 66.47 3 ALA D O 1
ATOM 9174 N N . GLN F 6 4 ? 296.738 311.888 406.048 1.00 67.19 4 GLN D N 1
ATOM 9175 C CA . GLN F 6 4 ? 296.702 313.221 405.467 1.00 67.19 4 GLN D CA 1
ATOM 9176 C C . GLN F 6 4 ? 297.968 313.963 405.863 1.00 67.19 4 GLN D C 1
ATOM 9177 O O . GLN F 6 4 ? 298.260 314.107 407.054 1.00 67.19 4 GLN D O 1
ATOM 9183 N N . VAL F 6 5 ? 298.715 314.427 404.867 1.00 64.98 5 VAL D N 1
ATOM 9184 C CA . VAL F 6 5 ? 299.993 315.095 405.072 1.00 64.98 5 VAL D CA 1
ATOM 9185 C C . VAL F 6 5 ? 299.803 316.584 404.835 1.00 64.98 5 VAL D C 1
ATOM 9186 O O . VAL F 6 5 ? 299.305 316.992 403.779 1.00 64.98 5 VAL D O 1
ATOM 9190 N N . SER F 6 6 ? 300.201 317.393 405.811 1.00 66.24 6 SER D N 1
ATOM 9191 C CA . SER F 6 6 ? 300.067 318.837 405.717 1.00 66.24 6 SER D CA 1
ATOM 9192 C C . SER F 6 6 ? 301.345 319.493 406.212 1.00 66.24 6 SER D C 1
ATOM 9193 O O . SER F 6 6 ? 302.185 318.851 406.846 1.00 66.24 6 SER D O 1
ATOM 9196 N N . THR F 6 7 ? 301.484 320.781 405.914 1.00 64.21 7 THR D N 1
ATOM 9197 C CA . THR F 6 7 ? 302.687 321.508 406.286 1.00 64.21 7 THR D CA 1
ATOM 9198 C C . THR F 6 7 ? 302.674 321.852 407.772 1.00 64.21 7 THR D C 1
ATOM 9199 O O . THR F 6 7 ? 301.650 321.765 408.453 1.00 64.21 7 THR D O 1
ATOM 9203 N N . GLN F 6 8 ? 303.840 322.241 408.272 1.00 64.88 8 GLN D N 1
ATOM 9204 C CA . GLN F 6 8 ? 304.025 322.590 409.670 1.00 64.88 8 GLN D CA 1
ATOM 9205 C C . GLN F 6 8 ? 304.190 324.095 409.816 1.00 64.88 8 GLN D C 1
ATOM 9206 O O . GLN F 6 8 ? 304.615 324.789 408.890 1.00 64.88 8 GLN D O 1
ATOM 9212 N N . LYS F 6 9 ? 303.850 324.593 411.000 1.00 60.95 9 LYS D N 1
ATOM 9213 C CA . LYS F 6 9 ? 304.017 326.009 411.314 1.00 60.95 9 LYS D CA 1
ATOM 9214 C C . LYS F 6 9 ? 305.499 326.290 411.510 1.00 60.95 9 LYS D C 1
ATOM 9215 O O . LYS F 6 9 ? 306.065 326.007 412.567 1.00 60.95 9 LYS D O 1
ATOM 9221 N N . THR F 6 10 ? 306.135 326.845 410.487 1.00 62.33 10 THR D N 1
ATOM 9222 C CA . THR F 6 10 ? 307.563 327.115 410.492 1.00 62.33 10 THR D CA 1
ATOM 9223 C C . THR F 6 10 ? 307.809 328.619 410.554 1.00 62.33 10 THR D C 1
ATOM 9224 O O . THR F 6 10 ? 306.880 329.429 410.561 1.00 62.33 10 THR D O 1
ATOM 9228 N N . GLY F 6 11 ? 309.085 328.990 410.592 1.00 60.45 11 GLY D N 1
ATOM 9229 C CA . GLY F 6 11 ? 309.482 330.380 410.704 1.00 60.45 11 GLY D CA 1
ATOM 9230 C C . GLY F 6 11 ? 309.405 331.125 409.390 1.00 60.45 11 GLY D C 1
ATOM 9231 O O . GLY F 6 11 ? 308.549 330.857 408.539 1.00 60.45 11 GLY D O 1
ATOM 9232 N N . ALA F 6 12 ? 310.315 332.079 409.219 1.00 58.65 12 ALA D N 1
ATOM 9233 C CA . ALA F 6 12 ? 310.354 332.885 408.009 1.00 58.65 12 ALA D CA 1
ATOM 9234 C C . ALA F 6 12 ? 311.793 333.283 407.726 1.00 58.65 12 ALA D C 1
ATOM 9235 O O . ALA F 6 12 ? 312.568 333.559 408.644 1.00 58.65 12 ALA D O 1
ATOM 9237 N N . HIS F 6 13 ? 312.140 333.309 406.445 1.00 58.80 13 HIS D N 1
ATOM 9238 C CA . HIS F 6 13 ? 313.504 333.602 406.031 1.00 58.80 13 HIS D CA 1
ATOM 9239 C C . HIS F 6 13 ? 313.567 334.887 405.211 1.00 58.80 13 HIS D C 1
ATOM 9240 O O . HIS F 6 13 ? 313.807 335.968 405.746 1.00 58.80 13 HIS D O 1
ATOM 9247 N N . ILE F 6 24 ? 310.217 317.049 405.525 1.00 68.10 24 ILE D N 1
ATOM 9248 C CA . ILE F 6 24 ? 311.096 317.584 406.554 1.00 68.10 24 ILE D CA 1
ATOM 9249 C C . ILE F 6 24 ? 310.319 318.606 407.394 1.00 68.10 24 ILE D C 1
ATOM 9250 O O . ILE F 6 24 ? 310.561 318.757 408.593 1.00 68.10 24 ILE D O 1
ATOM 9255 N N . ILE F 6 25 ? 309.350 319.278 406.773 1.00 65.15 25 ILE D N 1
ATOM 9256 C CA . ILE F 6 25 ? 308.497 320.227 407.478 1.00 65.15 25 ILE D CA 1
ATOM 9257 C C . ILE F 6 25 ? 307.044 319.804 407.330 1.00 65.15 25 ILE D C 1
ATOM 9258 O O . ILE F 6 25 ? 306.143 320.647 407.286 1.00 65.15 25 ILE D O 1
ATOM 9263 N N . HIS F 6 26 ? 306.806 318.502 407.237 1.00 67.04 26 HIS D N 1
ATOM 9264 C CA . HIS F 6 26 ? 305.463 317.953 407.151 1.00 67.04 26 HIS D CA 1
ATOM 9265 C C . HIS F 6 26 ? 305.103 317.238 408.446 1.00 67.04 26 HIS D C 1
ATOM 9266 O O . HIS F 6 26 ? 305.942 317.020 409.321 1.00 67.04 26 HIS D O 1
ATOM 9273 N N . TYR F 6 27 ? 303.827 316.876 408.557 1.00 64.61 27 TYR D N 1
ATOM 9274 C CA . TYR F 6 27 ? 303.347 316.068 409.667 1.00 64.61 27 TYR D CA 1
ATOM 9275 C C . TYR F 6 27 ? 302.152 315.261 409.187 1.00 64.61 27 TYR D C 1
ATOM 9276 O O . TYR F 6 27 ? 301.348 315.746 408.389 1.00 64.61 27 TYR D O 1
ATOM 9285 N N . THR F 6 28 ? 302.062 314.016 409.646 1.00 61.58 28 THR D N 1
ATOM 9286 C CA . THR F 6 28 ? 301.062 313.072 409.166 1.00 61.58 28 THR D CA 1
ATOM 9287 C C . THR F 6 28 ? 300.132 312.705 410.311 1.00 61.58 28 THR D C 1
ATOM 9288 O O . THR F 6 28 ? 300.554 312.053 411.271 1.00 61.58 28 THR D O 1
ATOM 9292 N N . ASN F 6 29 ? 298.872 313.114 410.206 1.00 61.54 29 ASN D N 1
ATOM 9293 C CA . ASN F 6 29 ? 297.854 312.775 411.188 1.00 61.54 29 ASN D CA 1
ATOM 9294 C C . ASN F 6 29 ? 296.901 311.760 410.579 1.00 61.54 29 ASN D C 1
ATOM 9295 O O . ASN F 6 29 ? 296.694 311.747 409.362 1.00 61.54 29 ASN D O 1
ATOM 9300 N N . ILE F 6 30 ? 296.342 310.901 411.422 1.00 57.31 30 ILE D N 1
ATOM 9301 C CA . ILE F 6 30 ? 295.401 309.870 411.006 1.00 57.31 30 ILE D CA 1
ATOM 9302 C C . ILE F 6 30 ? 294.249 309.905 411.997 1.00 57.31 30 ILE D C 1
ATOM 9303 O O . ILE F 6 30 ? 294.461 309.767 413.208 1.00 57.31 30 ILE D O 1
ATOM 9308 N N . ASN F 6 31 ? 293.035 310.106 411.494 1.00 52.93 31 ASN D N 1
ATOM 9309 C CA . ASN F 6 31 ? 291.872 310.149 412.368 1.00 52.93 31 ASN D CA 1
ATOM 9310 C C . ASN F 6 31 ? 291.482 308.739 412.783 1.00 52.93 31 ASN D C 1
ATOM 9311 O O . ASN F 6 31 ? 291.222 307.883 411.934 1.00 52.93 31 ASN D O 1
ATOM 9316 N N . TYR F 6 32 ? 291.444 308.498 414.092 1.00 50.65 32 TYR D N 1
ATOM 9317 C CA . TYR F 6 32 ? 291.193 307.161 414.615 1.00 50.65 32 TYR D CA 1
ATOM 9318 C C . TYR F 6 32 ? 289.721 306.906 414.912 1.00 50.65 32 TYR D C 1
ATOM 9319 O O . TYR F 6 32 ? 289.230 305.796 414.688 1.00 50.65 32 TYR D O 1
ATOM 9328 N N . TYR F 6 33 ? 289.008 307.903 415.420 1.00 48.34 33 TYR D N 1
ATOM 9329 C CA . TYR F 6 33 ? 287.660 307.708 415.927 1.00 48.34 33 TYR D CA 1
ATOM 9330 C C . TYR F 6 33 ? 286.618 308.045 414.870 1.00 48.34 33 TYR D C 1
ATOM 9331 O O . TYR F 6 33 ? 286.868 308.803 413.931 1.00 48.34 33 TYR D O 1
ATOM 9340 N N . LYS F 6 34 ? 285.428 307.473 415.047 1.00 49.20 34 LYS D N 1
ATOM 9341 C CA . LYS F 6 34 ? 284.366 307.528 414.054 1.00 49.20 34 LYS D CA 1
ATOM 9342 C C . LYS F 6 34 ? 283.422 308.709 414.247 1.00 49.20 34 LYS D C 1
ATOM 9343 O O . LYS F 6 34 ? 282.279 308.654 413.784 1.00 49.20 34 LYS D O 1
ATOM 9349 N N . ASP F 6 35 ? 283.867 309.771 414.908 1.00 51.44 35 ASP D N 1
ATOM 9350 C CA . ASP F 6 35 ? 283.050 310.955 415.114 1.00 51.44 35 ASP D CA 1
ATOM 9351 C C . ASP F 6 35 ? 283.783 312.187 414.608 1.00 51.44 35 ASP D C 1
ATOM 9352 O O . ASP F 6 35 ? 285.007 312.291 414.725 1.00 51.44 35 ASP D O 1
ATOM 9357 N N . SER F 6 36 ? 283.022 313.123 414.041 1.00 50.05 36 SER D N 1
ATOM 9358 C CA . SER F 6 36 ? 283.608 314.384 413.609 1.00 50.05 36 SER D CA 1
ATOM 9359 C C . SER F 6 36 ? 283.979 315.271 414.785 1.00 50.05 36 SER D C 1
ATOM 9360 O O . SER F 6 36 ? 284.874 316.111 414.654 1.00 50.05 36 SER D O 1
ATOM 9363 N N . ALA F 6 37 ? 283.315 315.102 415.927 1.00 47.86 37 ALA D N 1
ATOM 9364 C CA . ALA F 6 37 ? 283.630 315.881 417.114 1.00 47.86 37 ALA D CA 1
ATOM 9365 C C . ALA F 6 37 ? 284.784 315.295 417.908 1.00 47.86 37 ALA D C 1
ATOM 9366 O O . ALA F 6 37 ? 285.202 315.897 418.902 1.00 47.86 37 ALA D O 1
ATOM 9368 N N . SER F 6 38 ? 285.301 314.137 417.502 1.00 47.94 38 SER D N 1
ATOM 9369 C CA . SER F 6 38 ? 286.385 313.517 418.252 1.00 47.94 38 SER D CA 1
ATOM 9370 C C . SER F 6 38 ? 287.728 313.754 417.580 1.00 47.94 38 SER D C 1
ATOM 9371 O O . SER F 6 38 ? 288.754 313.229 418.025 1.00 47.94 38 SER D O 1
ATOM 9374 N N . ASN F 6 39 ? 287.746 314.534 416.505 1.00 47.19 39 ASN D N 1
ATOM 9375 C CA . ASN F 6 39 ? 289.001 314.826 415.831 1.00 47.19 39 ASN D CA 1
ATOM 9376 C C . ASN F 6 39 ? 289.780 315.886 416.597 1.00 47.19 39 ASN D C 1
ATOM 9377 O O . ASN F 6 39 ? 289.273 316.493 417.544 1.00 47.19 39 ASN D O 1
ATOM 9382 N N . SER F 6 40 ? 291.022 316.108 416.181 1.00 48.80 40 SER D N 1
ATOM 9383 C CA . SER F 6 40 ? 291.863 317.095 416.839 1.00 48.80 40 SER D CA 1
ATOM 9384 C C . SER F 6 40 ? 291.524 318.498 416.352 1.00 48.80 40 SER D C 1
ATOM 9385 O O . SER F 6 40 ? 290.647 318.695 415.508 1.00 48.80 40 SER D O 1
ATOM 9388 N N . LEU F 6 41 ? 292.235 319.481 416.894 1.00 51.63 41 LEU D N 1
ATOM 9389 C CA . LEU F 6 41 ? 291.994 320.864 416.511 1.00 51.63 41 LEU D CA 1
ATOM 9390 C C . LEU F 6 41 ? 292.630 321.162 415.161 1.00 51.63 41 LEU D C 1
ATOM 9391 O O . LEU F 6 41 ? 293.730 320.694 414.857 1.00 51.63 41 LEU D O 1
ATOM 9396 N N . ASN F 6 42 ? 291.931 321.947 414.349 1.00 54.42 42 ASN D N 1
ATOM 9397 C CA . ASN F 6 42 ? 292.490 322.499 413.123 1.00 54.42 42 ASN D CA 1
ATOM 9398 C C . ASN F 6 42 ? 292.900 323.940 413.397 1.00 54.42 42 ASN D C 1
ATOM 9399 O O . ASN F 6 42 ? 292.094 324.864 413.249 1.00 54.42 42 ASN D O 1
ATOM 9404 N N . ARG F 6 43 ? 294.156 324.124 413.796 1.00 51.21 43 ARG D N 1
ATOM 9405 C CA . ARG F 6 43 ? 294.665 325.409 414.253 1.00 51.21 43 ARG D CA 1
ATOM 9406 C C . ARG F 6 43 ? 295.209 326.260 413.111 1.00 51.21 43 ARG D C 1
ATOM 9407 O O . ARG F 6 43 ? 295.812 327.306 413.350 1.00 51.21 43 ARG D O 1
ATOM 9415 N N . GLN F 6 44 ? 295.009 325.832 411.869 1.00 56.66 44 GLN D N 1
ATOM 9416 C CA . GLN F 6 44 ? 295.663 326.447 410.721 1.00 56.66 44 GLN D CA 1
ATOM 9417 C C . GLN F 6 44 ? 294.657 327.050 409.751 1.00 56.66 44 GLN D C 1
ATOM 9418 O O . GLN F 6 44 ? 294.791 326.927 408.533 1.00 56.66 44 GLN D O 1
ATOM 9424 N N . ASP F 6 45 ? 293.638 327.717 410.279 1.00 60.10 45 ASP D N 1
ATOM 9425 C CA . ASP F 6 45 ? 292.668 328.454 409.473 1.00 60.10 45 ASP D CA 1
ATOM 9426 C C . ASP F 6 45 ? 292.827 329.931 409.819 1.00 60.10 45 ASP D C 1
ATOM 9427 O O . ASP F 6 45 ? 292.128 330.459 410.684 1.00 60.10 45 ASP D O 1
ATOM 9432 N N . PHE F 6 46 ? 293.750 330.596 409.134 1.00 59.21 46 PHE D N 1
ATOM 9433 C CA . PHE F 6 46 ? 294.077 331.983 409.428 1.00 59.21 46 PHE D CA 1
ATOM 9434 C C . PHE F 6 46 ? 293.312 332.968 408.559 1.00 59.21 46 PHE D C 1
ATOM 9435 O O . PHE F 6 46 ? 293.668 334.150 408.534 1.00 59.21 46 PHE D O 1
ATOM 9443 N N . THR F 6 47 ? 292.286 332.517 407.843 1.00 57.39 47 THR D N 1
ATOM 9444 C CA . THR F 6 47 ? 291.564 333.402 406.941 1.00 57.39 47 THR D CA 1
ATOM 9445 C C . THR F 6 47 ? 290.703 334.386 407.725 1.00 57.39 47 THR D C 1
ATOM 9446 O O . THR F 6 47 ? 290.306 334.131 408.865 1.00 57.39 47 THR D O 1
ATOM 9450 N N . GLN F 6 48 ? 290.439 335.535 407.109 1.00 54.82 48 GLN D N 1
ATOM 9451 C CA . GLN F 6 48 ? 289.768 336.628 407.796 1.00 54.82 48 GLN D CA 1
ATOM 9452 C C . GLN F 6 48 ? 289.177 337.581 406.771 1.00 54.82 48 GLN D C 1
ATOM 9453 O O . GLN F 6 48 ? 289.589 337.609 405.609 1.00 54.82 48 GLN D O 1
ATOM 9459 N N . ASP F 6 49 ? 288.206 338.368 407.228 1.00 52.24 49 ASP D N 1
ATOM 9460 C CA . ASP F 6 49 ? 287.614 339.448 406.450 1.00 52.24 49 ASP D CA 1
ATOM 9461 C C . ASP F 6 49 ? 287.024 340.505 407.378 1.00 52.24 49 ASP D C 1
ATOM 9462 O O . ASP F 6 49 ? 285.894 340.358 407.859 1.00 52.24 49 ASP D O 1
ATOM 9467 N N . PRO F 6 50 ? 287.751 341.590 407.648 1.00 50.82 50 PRO D N 1
ATOM 9468 C CA . PRO F 6 50 ? 287.263 342.607 408.584 1.00 50.82 50 PRO D CA 1
ATOM 9469 C C . PRO F 6 50 ? 286.309 343.625 407.980 1.00 50.82 50 PRO D C 1
ATOM 9470 O O . PRO F 6 50 ? 286.007 344.620 408.641 1.00 50.82 50 PRO D O 1
ATOM 9474 N N . SER F 6 51 ? 285.808 343.407 406.765 1.00 49.28 51 SER D N 1
ATOM 9475 C CA . SER F 6 51 ? 284.959 344.391 406.106 1.00 49.28 51 SER D CA 1
ATOM 9476 C C . SER F 6 51 ? 283.548 344.455 406.674 1.00 49.28 51 SER D C 1
ATOM 9477 O O . SER F 6 51 ? 282.787 345.346 406.285 1.00 49.28 51 SER D O 1
ATOM 9480 N N . LYS F 6 52 ? 283.175 343.545 407.568 1.00 47.92 52 LYS D N 1
ATOM 9481 C CA . LYS F 6 52 ? 281.867 343.595 408.203 1.00 47.92 52 LYS D CA 1
ATOM 9482 C C . LYS F 6 52 ? 281.845 344.474 409.444 1.00 47.92 52 LYS D C 1
ATOM 9483 O O . LYS F 6 52 ? 280.758 344.812 409.923 1.00 47.92 52 LYS D O 1
ATOM 9489 N N . PHE F 6 53 ? 283.007 344.851 409.971 1.00 47.19 53 PHE D N 1
ATOM 9490 C CA . PHE F 6 53 ? 283.094 345.702 411.148 1.00 47.19 53 PHE D CA 1
ATOM 9491 C C . PHE F 6 53 ? 283.770 347.035 410.889 1.00 47.19 53 PHE D C 1
ATOM 9492 O O . PHE F 6 53 ? 283.366 348.038 411.477 1.00 47.19 53 PHE D O 1
ATOM 9500 N N . THR F 6 54 ? 284.786 347.076 410.030 1.00 50.41 54 THR D N 1
ATOM 9501 C CA . THR F 6 54 ? 285.464 348.336 409.758 1.00 50.41 54 THR D CA 1
ATOM 9502 C C . THR F 6 54 ? 284.689 349.194 408.765 1.00 50.41 54 THR D C 1
ATOM 9503 O O . THR F 6 54 ? 284.506 350.393 408.996 1.00 50.41 54 THR D O 1
ATOM 9507 N N . GLU F 6 55 ? 284.218 348.609 407.662 1.00 50.55 55 GLU D N 1
ATOM 9508 C CA . GLU F 6 55 ? 283.481 349.339 406.631 1.00 50.55 55 GLU D CA 1
ATOM 9509 C C . GLU F 6 55 ? 282.110 348.710 406.398 1.00 50.55 55 GLU D C 1
ATOM 9510 O O . GLU F 6 55 ? 281.885 348.077 405.358 1.00 50.55 55 GLU D O 1
ATOM 9516 N N . PRO F 6 56 ? 281.162 348.859 407.340 1.00 47.88 56 PRO D N 1
ATOM 9517 C CA . PRO F 6 56 ? 279.822 348.293 407.158 1.00 47.88 56 PRO D CA 1
ATOM 9518 C C . PRO F 6 56 ? 278.846 349.261 406.496 1.00 47.88 56 PRO D C 1
ATOM 9519 O O . PRO F 6 56 ? 277.698 349.401 406.921 1.00 47.88 56 PRO D O 1
ATOM 9523 N N . VAL F 6 57 ? 279.283 349.918 405.429 1.00 49.17 57 VAL D N 1
ATOM 9524 C CA . VAL F 6 57 ? 278.507 350.988 404.821 1.00 49.17 57 VAL D CA 1
ATOM 9525 C C . VAL F 6 57 ? 277.856 350.492 403.538 1.00 49.17 57 VAL D C 1
ATOM 9526 O O . VAL F 6 57 ? 278.233 349.466 402.967 1.00 49.17 57 VAL D O 1
ATOM 9530 N N . LYS F 6 58 ? 276.854 351.244 403.086 1.00 50.10 58 LYS D N 1
ATOM 9531 C CA . LYS F 6 58 ? 276.159 350.955 401.839 1.00 50.10 58 LYS D CA 1
ATOM 9532 C C . LYS F 6 58 ? 276.830 351.639 400.655 1.00 50.10 58 LYS D C 1
ATOM 9533 O O . LYS F 6 58 ? 277.047 351.015 399.612 1.00 50.10 58 LYS D O 1
ATOM 9539 N N . ASP F 6 59 ? 277.151 352.920 400.800 1.00 54.67 59 ASP D N 1
ATOM 9540 C CA . ASP F 6 59 ? 277.933 353.645 399.810 1.00 54.67 59 ASP D CA 1
ATOM 9541 C C . ASP F 6 59 ? 279.404 353.579 400.196 1.00 54.67 59 ASP D C 1
ATOM 9542 O O . ASP F 6 59 ? 279.771 353.942 401.318 1.00 54.67 59 ASP D O 1
ATOM 9547 N N . VAL F 6 60 ? 280.241 353.110 399.267 1.00 53.74 60 VAL D N 1
ATOM 9548 C CA . VAL F 6 60 ? 281.644 352.859 399.574 1.00 53.74 60 VAL D CA 1
ATOM 9549 C C . VAL F 6 60 ? 282.393 354.182 399.731 1.00 53.74 60 VAL D C 1
ATOM 9550 O O . VAL F 6 60 ? 282.114 355.176 399.046 1.00 53.74 60 VAL D O 1
ATOM 9554 N N . MET F 6 61 ? 283.306 354.218 400.699 1.00 54.69 61 MET D N 1
ATOM 9555 C CA . MET F 6 61 ? 284.115 355.393 400.985 1.00 54.69 61 MET D CA 1
ATOM 9556 C C . MET F 6 61 ? 285.570 355.088 400.664 1.00 54.69 61 MET D C 1
ATOM 9557 O O . MET F 6 61 ? 286.164 354.182 401.257 1.00 54.69 61 MET D O 1
ATOM 9562 N N . ILE F 6 62 ? 286.137 355.844 399.729 1.00 52.66 62 ILE D N 1
ATOM 9563 C CA . ILE F 6 62 ? 287.523 355.692 399.308 1.00 52.66 62 ILE D CA 1
ATOM 9564 C C . ILE F 6 62 ? 288.346 356.681 400.124 1.00 52.66 62 ILE D C 1
ATOM 9565 O O . ILE F 6 62 ? 287.858 357.767 400.459 1.00 52.66 62 ILE D O 1
ATOM 9570 N N . LYS F 6 63 ? 289.579 356.293 400.474 1.00 53.50 63 LYS D N 1
ATOM 9571 C CA . LYS F 6 63 ? 290.402 357.107 401.365 1.00 53.50 63 LYS D CA 1
ATOM 9572 C C . LYS F 6 63 ? 290.815 358.421 400.715 1.00 53.50 63 LYS D C 1
ATOM 9573 O O . LYS F 6 63 ? 290.824 359.468 401.372 1.00 53.50 63 LYS D O 1
ATOM 9579 N N . THR F 6 64 ? 291.169 358.387 399.430 1.00 55.35 64 THR D N 1
ATOM 9580 C CA . THR F 6 64 ? 291.637 359.599 398.765 1.00 55.35 64 THR D CA 1
ATOM 9581 C C . THR F 6 64 ? 290.490 360.564 398.498 1.00 55.35 64 THR D C 1
ATOM 9582 O O . THR F 6 64 ? 290.698 361.779 398.417 1.00 55.35 64 THR D O 1
ATOM 9586 N N . LEU F 6 65 ? 289.276 360.046 398.361 1.00 53.57 65 LEU D N 1
ATOM 9587 C CA . LEU F 6 65 ? 288.116 360.900 398.178 1.00 53.57 65 LEU D CA 1
ATOM 9588 C C . LEU F 6 65 ? 287.723 361.547 399.506 1.00 53.57 65 LEU D C 1
ATOM 9589 O O . LEU F 6 65 ? 288.007 361.002 400.576 1.00 53.57 65 LEU D O 1
ATOM 9594 N N . PRO F 6 66 ? 287.083 362.724 399.469 1.00 53.40 66 PRO D N 1
ATOM 9595 C CA . PRO F 6 66 ? 286.523 363.290 400.704 1.00 53.40 66 PRO D CA 1
ATOM 9596 C C . PRO F 6 66 ? 285.343 362.481 401.215 1.00 53.40 66 PRO D C 1
ATOM 9597 O O . PRO F 6 66 ? 284.741 361.711 400.462 1.00 53.40 66 PRO D O 1
ATOM 9601 N N . ALA F 6 67 ? 284.995 362.651 402.487 1.00 53.41 67 ALA D N 1
ATOM 9602 C CA . ALA F 6 67 ? 283.958 361.835 403.103 1.00 53.41 67 ALA D CA 1
ATOM 9603 C C . ALA F 6 67 ? 282.585 362.485 403.092 1.00 53.41 67 ALA D C 1
ATOM 9604 O O . ALA F 6 67 ? 281.577 361.772 403.091 1.00 53.41 67 ALA D O 1
ATOM 9606 N N . LEU F 6 68 ? 282.514 363.811 403.091 1.00 51.78 68 LEU D N 1
ATOM 9607 C CA . LEU F 6 68 ? 281.228 364.495 403.090 1.00 51.78 68 LEU D CA 1
ATOM 9608 C C . LEU F 6 68 ? 281.222 365.661 402.106 1.00 51.78 68 LEU D C 1
ATOM 9609 O O . LEU F 6 68 ? 280.980 365.477 400.913 1.00 51.78 68 LEU D O 1
#

Sequence (1245 aa):
DIELTQSPATLSVTPGDSVSLSCRASQSISNSLHWYQQRSHESPRRLIKTASAEKAKSISGIPSRFSVSRGNTSFTLSINSVETEDFGMYFCQQAYAGSKLQPHTGAGTKLEIKRADAAPTVSIFPPSSEQLTSGGASVVCFLNNFYPKDINVKWKIDGSERQNGVLNSWTDQDSKDSTYSMSSTLTLTKDEYERHNSYTCEATHKTSTSPIVKSFNRNECQVQLQQSGGGLVKPGGSLKLSCAASGFTFSSYWMHWVQTPEKRLEWVATISSGGGDTYYGDSVKGPATISRDNAKNTLYLQMSSLKSEDTAMYACTGAGGSTYYFDYWGQGTTVTVSSPAAASMVTLGCLVKGYFPEPVTVTWNSGSLSSGVHTFPAVLQSDLYTLSSSVTVPSSTWPSETVTCNVAHPASSTKVDKKIVPRRAVGRVADTVASGPVNTEQIPALTAVETGHTSQVVPSDTMQTRHVINYHTRSESSIENFMGRAACVYIAQYATEKVNDELDRYTNWEITTRQVAQLRRKLEMFTYMRFDLEITFVITSSQRTSTTYASDSPPLTHQVMYVPPGGPIPKSYEDFAWQTSTNPSVFWTEGNAPPRMSIPFMSVGNAYCNFYDGWSHFSQSGVYGYTTLNNMGHLYFRHVNKSTAYPVNSVARVYFKPKHVKAWVPRAPRLCPYLKARNVNFNVQGVTESRNKITLDRSDRVRSITLGNSTITTQECANVVVGYGVWPTYLSDHEATAVDQPTQPDVATCRFYTLESVKWESSSAGWWWKFPEALSDMGLFGQNMQYHYLGRTGYTIHVQCNASKFHQGCLLVVCVPEAEMGAATTDHAFNHTKLSNIGQAMEFSAKKSTDQTGPQTAVHNAGMGVAVGNLTIFPHQWINLRTNNSATIVMPYINSVPMDNMYRHYNFTLMVIPFAKLEHSPQASTYVPITVTVAPMCAEYNGLRLAGHQGLPTMNTPGSTQFLTSDDFQSPSAMPQFDVTPEIQIPGQVRNLMEIAEVD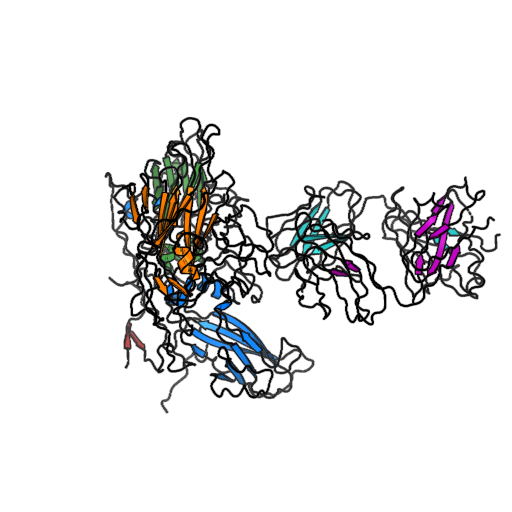SVVPVNNTEGHVNSMEAYRIPVRPQTSSGEQVFGFQLQPGHDSVLKHTLLGEILNYYANWSGSMKLTFMYCGAAMATGKFLIAYSPPGAGVPGSRRDAMLGTHVIWDVGLQSSCVLCVPWISQTNYRYVTSDAYTDAGYITCWYQTSIVTPPDIPTTSTILCFVSACNDFSVRLLRDTPFITQQALFQGAQVSTQKTGAHIIHYTNINYYKDSASNSLNRQDFTQDPSKFTEPVKDVMIKTLPAL